Protein AF-0000000074480938 (afdb_homodimer)

Sequence (1096 aa):
MTQDNYKEIAAKKLAERDAKFIKEWLVPEDKLPGPEVKDVLSFPRECGFLTPSEIAITEAEGTEILQKIKDRVWTAYDVASAFGHRATIAHQLTNCLSEIFFEEGLQMAKELDEYYEKTGQLKGPLHGLPISLKDNLNIKGQPTSIGFVGFAFSPEKFDKDAVLVEMLRDMGAVFYVKTNVPVAMMMAESINHIYGNTVNPLNRDLTSGGSSGGEAALIAMKGSPIGVGSDIGGSLRIPASLQNIFTIRSSGGRFPTYGARSGLPGLESVNSVNGPMSTSLDTLELYSKLVIDGEPWLKDGKVIEIPWRDVELPEKLTIAVLRDDGVVHPSPGILRGVDIAVQALKKQGHDIIEWDPKDHERLDAIITEFFLADGGIHCKEYAGLTGEPFFPGMKMYTTCKEKGVSELWDLHAERTTLTKNYLDRWAATKTNTKSGKPIDMILMPVSPYSGCANGKFRYVGYTAVFNALDFTAGTVPVTRADKAIDVKDPGYVPKSERDKMVQDLLDTDEVHGGAISVQVVGRRLQEEKVIKMMRVVAKAVGTDKYWHMTQDNYKEIAAKKLAERDAKFIKEWLVPEDKLPGPEVKDVLSFPRECGFLTPSEIAITEAEGTEILQKIKDRVWTAYDVASAFGHRATIAHQLTNCLSEIFFEEGLQMAKELDEYYEKTGQLKGPLHGLPISLKDNLNIKGQPTSIGFVGFAFSPEKFDKDAVLVEMLRDMGAVFYVKTNVPVAMMMAESINHIYGNTVNPLNRDLTSGGSSGGEAALIAMKGSPIGVGSDIGGSLRIPASLQNIFTIRSSGGRFPTYGARSGLPGLESVNSVNGPMSTSLDTLELYSKLVIDGEPWLKDGKVIEIPWRDVELPEKLTIAVLRDDGVVHPSPGILRGVDIAVQALKKQGHDIIEWDPKDHERLDAIITEFFLADGGIHCKEYAGLTGEPFFPGMKMYTTCKEKGVSELWDLHAERTTLTKNYLDRWAATKTNTKSGKPIDMILMPVSPYSGCANGKFRYVGYTAVFNALDFTAGTVPVTRADKAIDVKDPGYVPKSERDKMVQDLLDTDEVHGGAISVQVVGRRLQEEKVIKMMRVVAKAVGTDKYWH

Foldseek 3Di:
DDPVFLLVLLVVLQVVQVVQQDPLLADDPVLDDDLVPFACLCCLVPSPSQDPLLVVLLLDALVVNLVCCLVVVDALLRNLVSLSSLLNVLCVQFVWFNHFASVQLNVLRVVQRVVCVVPVDGLASNASAEEEEALQWADAAPFRQQQFSLRSVVPPHDHDGFLLVVLCVSRRYGYGTYTAAHRLQQFQARAHSRRGGTAANLGRQFGLTTRNSSVLSSQSSSSHQKYKDKDQQQRFPSNCQFSQWKKKDAFWQLAADGPGHGLDPPQDLFDMDMIMIHNALVSRVVVSQSRLVSVSVVPHVRHDNDHDDDDDDDQAFAEAEEEDLLAAHAFLLQSVLSVLLVVLSVVSPHHYDYDHNPCLVVLLVLSVCSVCQQLLVSVCVSNVSRVDDDDPSCVCSPGGGHHDVVVVVVSSVVLVVVLVVVVVSQQVCLVVTPVSGGGFWYKYFQDSDLTHGPPQDDDSSSRRSCSSNSWMKMKHWQDHQALVRRDDDPPDDASDPSNVSNSVRDDSVSRGSTTHMMMIIGGHRPNVSSSVVSCVSCVSSVCSVVSD/DDPVFLLVLLVVLQVVQVVQQDPLLADDPVLDDDLVDFACLCVLVPSPSQDPLLVVLLLDALVVNLVCCLVVVDALLRNLVSLSSLLNVLCVQFVWFNHFASVQLNVLRVVQRVVCVVPVDGLASNASAEEEEALQWADAAPFRQQQFSLRSVVPPHDHDGFLLNVLCVSRRYGYGTYTAAHRLQQFQARAHSRRGGGAANLGRQFGLTTRNSSVLSSQSSSSHQKYKDKDQQQHFPSNCQFSQWKKKDAFWQLAADGPGHGLDPPQDLFDMDMIMIHNALVSRVVVSQSRLVSVSVVPHVRHDNDHDDDDDDDQAFAEAEEEDLLAAHAFLLQSVLSVLLVVLSVVSPHHYHYDHNPCLVVLLVLSVCSVCQQLLVSVCVSNVSRVDDDDPSCVCSPGGGHHDVVVVVVSSVVLVVVLVVVVVSQQVCLVVTPVSGGGFWYKYFQDSDLTHGPPQDDDSSSRRSCSSNSWMKMKHFQDHQALVVRDDDPPDDASDPSNVSNSVRDDSVSRGSTTHMMMIIGGHRPNVSSSVVSCVSCVSSVCSVVSD

pLDDT: mean 97.44, std 4.29, range [42.91, 98.94]

Organism: Cyberlindnera jadinii (strain ATCC 18201 / CBS 1600 / BCRC 20928 / JCM 3617 / NBRC 0987 / NRRL Y-1542) (NCBI:txid983966)

Secondary structure (DSSP, 8-state):
--THHHHHHHHHHHHHHHTTS-GGGPPPGGGSPPTT----TTHHHHSS-S-HHHHHHHTS-HHHHHHHHHTTSS-HHHHHHHHHHHHHHHHHHH--EEEE-HHHHHHHHHHHHHHHHHHS--SSTTTT-EEEEETTS--BTS---TT-GGGTTSSSSBSS--HHHHHHHHTT-EEEEEE---GGG-SSS-EETTTEE-EETTEEEEE--SSSHHHHHHHHTTS-SEEEEEESSSTTHHHHHHTT-EEEEPPTTSS--TT---SSTT--SS--EEEEEES-HHHHHHHHHHHHHT-GGGT-TTS-----------SS-EEEE-S--SSSPPPHHHHHHHHHHHHHHHHTT-EEEE---TTHHHHHHHHHHHHHTTTTHHHHHHHHTTTPPPPGGGHHHHHPPPPBHHHHHHHHHHHHHHHHHHHHHHHHGGGGSSSSS--SEEEEESSS-SS-BTT-----HHHHHHHHHT--EEEEEEEE--TTT-PPPTT---SSHHHHHHHHH--TTTTTT-EEEEEEE--TT-HHHHHHHHHHHHHHHT-TTTT-/--THHHHHHHHHHHHHHHTTS-GGGPPPGGGSPPTT----TTHHHHSS-S-HHHHHHHHS-HHHHHHHHHTTSS-HHHHHHHHHHHHHHHHHHH--EEEE-HHHHHHHHHHHHHHHHHHS--SSTTTT-EEEEETTS--BTS---TT-GGGTTSSSSBSS--HHHHHHHHTT-EEEEEE---GGG-SSS-EETTTEE-EETTEEEEE--SSSHHHHHHHHTTS-SEEEEEESSSTTHHHHHHTT-EEEEPPTTSS--TT---SSTT--SS--EEEEEES-HHHHHHHHHHHHHT-GGGT-TTS-----------SS-EEEE-S--SSSPPPHHHHHHHHHHHHHHHHTT-EEEE---TTHHHHHHHHHHHHTTTTTHHHHHHHHTTTPPPPGGGHHHHHPPPPBHHHHHHHHHHHHHHHHHHHHHHHHGGGGSSSSS--SEEEEESSS-SS-BTT-----HHHHHHHHHT--EEEEEEEE--TTT-PPPTT---SSHHHHHHHHH--TTTTTT-EEEEEEE--TT-HHHHHHHHHHHHHHHT-TTTT-

Radius of gyration: 31.44 Å; Cα contacts (8 Å, |Δi|>4): 2632; chains: 2; bounding box: 64×97×73 Å

InterPro domains:
  IPR020556 Amidase, conserved site [PS00571] (209-240)
  IPR023631 Amidase signature domain [PF01425] (79-530)
  IPR036928 Amidase signature (AS) superfamily [G3DSA:3.90.1300.10] (50-546)
  IPR036928 Amidase signature (AS) superfamily [SSF75304] (25-540)

Structure (mmCIF, N/CA/C/O backbone):
data_AF-0000000074480938-model_v1
#
loop_
_entity.id
_entity.type
_entity.pdbx_description
1 polymer amidase
#
loop_
_atom_site.group_PDB
_atom_site.id
_atom_site.type_symbol
_atom_site.label_atom_id
_atom_site.label_alt_id
_atom_site.label_comp_id
_atom_site.label_asym_id
_atom_site.label_entity_id
_atom_site.label_seq_id
_atom_site.pdbx_PDB_ins_code
_atom_site.Cartn_x
_atom_site.Cartn_y
_atom_site.Cartn_z
_atom_site.occupancy
_atom_site.B_iso_or_equiv
_atom_site.auth_seq_id
_atom_site.auth_comp_id
_atom_site.auth_asym_id
_atom_site.auth_atom_id
_atom_site.pdbx_PDB_model_num
ATOM 1 N N . MET A 1 1 ? -14.703 33.25 -20.031 1 42.91 1 MET A N 1
ATOM 2 C CA . MET A 1 1 ? -14.93 34 -18.797 1 42.91 1 MET A CA 1
ATOM 3 C C . MET A 1 1 ? -13.797 34.969 -18.516 1 42.91 1 MET A C 1
ATOM 5 O O . MET A 1 1 ? -12.625 34.594 -18.484 1 42.91 1 MET A O 1
ATOM 9 N N . THR A 1 2 ? -13.953 36.25 -18.656 1 47.75 2 THR A N 1
ATOM 10 C CA . THR A 1 2 ? -13 37.344 -18.688 1 47.75 2 THR A CA 1
ATOM 11 C C . THR A 1 2 ? -12.195 37.406 -17.391 1 47.75 2 THR A C 1
ATOM 13 O O . THR A 1 2 ? -12.625 36.875 -16.359 1 47.75 2 THR A O 1
ATOM 16 N N . GLN A 1 3 ? -10.852 37.75 -17.453 1 53.5 3 GLN A N 1
ATOM 17 C CA . GLN A 1 3 ? -9.898 38.094 -16.406 1 53.5 3 GLN A CA 1
ATOM 18 C C . GLN A 1 3 ? -10.594 38.719 -15.195 1 53.5 3 GLN A C 1
ATOM 20 O O . GLN A 1 3 ? -10.219 38.438 -14.055 1 53.5 3 GLN A O 1
ATOM 25 N N . ASP A 1 4 ? -11.508 39.656 -15.391 1 60.56 4 ASP A N 1
ATOM 26 C CA . ASP A 1 4 ? -12.156 40.438 -14.344 1 60.56 4 ASP A CA 1
ATOM 27 C C . ASP A 1 4 ? -13.086 39.594 -13.5 1 60.56 4 ASP A C 1
ATOM 29 O O . ASP A 1 4 ? -13.492 39.969 -12.406 1 60.56 4 ASP A O 1
ATOM 33 N N . ASN A 1 5 ? -13.148 38.25 -13.812 1 87.12 5 ASN A N 1
ATOM 34 C CA . ASN A 1 5 ? -14.188 37.375 -13.289 1 87.12 5 ASN A CA 1
ATOM 35 C C . ASN A 1 5 ? -13.703 36.625 -12.055 1 87.12 5 ASN A C 1
ATOM 37 O O . ASN A 1 5 ? -14.422 36.531 -11.055 1 87.12 5 ASN A O 1
ATOM 41 N N . TYR A 1 6 ? -12.328 36.406 -11.977 1 96 6 TYR A N 1
ATOM 42 C CA . TYR A 1 6 ? -11.938 35.594 -10.812 1 96 6 TYR A CA 1
ATOM 43 C C . TYR A 1 6 ? -11.891 36.469 -9.555 1 96 6 TYR A C 1
ATOM 45 O O . TYR A 1 6 ? -12.211 36 -8.461 1 96 6 TYR A O 1
ATOM 53 N N . LYS A 1 7 ? -11.547 37.812 -9.664 1 97.06 7 LYS A N 1
ATOM 54 C CA . LYS A 1 7 ? -11.5 38.719 -8.523 1 97.06 7 LYS A CA 1
ATOM 55 C C . LYS A 1 7 ? -12.891 38.938 -7.934 1 97.06 7 LYS A C 1
ATOM 57 O O . LYS A 1 7 ? -13.039 39.031 -6.715 1 97.06 7 LYS A O 1
ATOM 62 N N . GLU A 1 8 ? -13.812 39.062 -8.812 1 97.12 8 GLU A N 1
ATOM 63 C CA . GLU A 1 8 ? -15.188 39.25 -8.359 1 97.12 8 GLU A CA 1
ATOM 64 C C . GLU A 1 8 ? -15.695 38.031 -7.613 1 97.12 8 GLU A C 1
ATOM 66 O O . GLU A 1 8 ? -16.344 38.156 -6.566 1 97.12 8 GLU A O 1
ATOM 71 N N . ILE A 1 9 ? -15.453 36.875 -8.219 1 97.38 9 ILE A N 1
ATOM 72 C CA . ILE A 1 9 ? -15.859 35.625 -7.59 1 97.38 9 ILE A CA 1
ATOM 73 C C . ILE A 1 9 ? -15.18 35.5 -6.23 1 97.38 9 ILE A C 1
ATOM 75 O O . ILE A 1 9 ? -15.82 35.125 -5.242 1 97.38 9 ILE A O 1
ATOM 79 N N . ALA A 1 10 ? -13.898 35.781 -6.195 1 98.06 10 ALA A N 1
ATOM 80 C CA . ALA A 1 10 ? -13.133 35.719 -4.957 1 98.06 10 ALA A CA 1
ATOM 81 C C . ALA A 1 10 ? -13.688 36.688 -3.908 1 98.06 10 ALA A C 1
ATOM 83 O O . ALA A 1 10 ? -13.844 36.312 -2.74 1 98.06 10 ALA A O 1
ATOM 84 N N . ALA A 1 11 ? -13.984 37.875 -4.32 1 97.88 11 ALA A N 1
ATOM 85 C CA . ALA A 1 11 ? -14.523 38.875 -3.406 1 97.88 11 ALA A CA 1
ATOM 86 C C . ALA A 1 11 ? -15.859 38.438 -2.828 1 97.88 11 ALA A C 1
ATOM 88 O O . ALA A 1 11 ? -16.141 38.656 -1.65 1 97.88 11 ALA A O 1
ATOM 89 N N . LYS A 1 12 ? -16.641 37.875 -3.697 1 97.69 12 LYS A N 1
ATOM 90 C CA . LYS A 1 12 ? -17.938 37.375 -3.248 1 97.69 12 LYS A CA 1
ATOM 91 C C . LYS A 1 12 ? -17.766 36.281 -2.203 1 97.69 12 LYS A C 1
ATOM 93 O O . LYS A 1 12 ? -18.469 36.25 -1.192 1 97.69 12 LYS A O 1
ATOM 98 N N . LYS A 1 13 ? -16.906 35.344 -2.467 1 98.06 13 LYS A N 1
ATOM 99 C CA . LYS A 1 13 ? -16.656 34.25 -1.53 1 98.06 13 LYS A CA 1
ATOM 100 C C . LYS A 1 13 ? -16.094 34.781 -0.209 1 98.06 13 LYS A C 1
ATOM 102 O O . LYS A 1 13 ? -16.484 34.281 0.862 1 98.06 13 LYS A O 1
ATOM 107 N N . LEU A 1 14 ? -15.164 35.688 -0.301 1 98.25 14 LEU A N 1
ATOM 108 C CA . LEU A 1 14 ? -14.594 36.281 0.894 1 98.25 14 LEU A CA 1
ATOM 109 C C . LEU A 1 14 ? -15.672 37 1.719 1 98.25 14 LEU A C 1
ATOM 111 O O . LEU A 1 14 ? -15.695 36.875 2.945 1 98.25 14 LEU A O 1
ATOM 115 N N . ALA A 1 15 ? -16.531 37.719 1.078 1 98.06 15 ALA A N 1
ATOM 116 C CA . ALA A 1 15 ? -17.641 38.406 1.755 1 98.06 15 ALA A CA 1
ATOM 117 C C . ALA A 1 15 ? -18.562 37.406 2.436 1 98.06 15 ALA A C 1
ATOM 119 O O . ALA A 1 15 ? -19.062 37.656 3.535 1 98.06 15 ALA A O 1
ATOM 120 N N . GLU A 1 16 ? -18.844 36.344 1.713 1 97.5 16 GLU A N 1
ATOM 121 C CA . GLU A 1 16 ? -19.672 35.281 2.291 1 97.5 16 GLU A CA 1
ATOM 122 C C . GLU A 1 16 ? -19.062 34.75 3.576 1 97.5 16 GLU A C 1
ATOM 124 O O . GLU A 1 16 ? -19.766 34.562 4.574 1 97.5 16 GLU A O 1
ATOM 129 N N . ARG A 1 17 ? -17.797 34.438 3.559 1 97.88 17 ARG A N 1
ATOM 130 C CA . ARG A 1 17 ? -17.109 33.969 4.754 1 97.88 17 ARG A CA 1
ATOM 131 C C . ARG A 1 17 ? -17.203 35 5.883 1 97.88 17 ARG A C 1
ATOM 133 O O . ARG A 1 17 ? -17.516 34.625 7.023 1 97.88 17 ARG A O 1
ATOM 140 N N . ASP A 1 18 ? -16.922 36.25 5.59 1 98.06 18 ASP A N 1
ATOM 141 C CA . ASP A 1 18 ? -16.844 37.281 6.602 1 98.06 18 ASP A CA 1
ATOM 142 C C . ASP A 1 18 ? -18.203 37.531 7.242 1 98.06 18 ASP A C 1
ATOM 144 O O . ASP A 1 18 ? -18.281 37.938 8.414 1 98.06 18 ASP A O 1
ATOM 148 N N . ALA A 1 19 ? -19.219 37.312 6.504 1 98 19 ALA A N 1
ATOM 149 C CA . ALA A 1 19 ? -20.562 37.531 7.004 1 98 19 ALA A CA 1
ATOM 150 C C . ALA A 1 19 ? -20.953 36.438 8.023 1 98 19 ALA A C 1
ATOM 152 O O . ALA A 1 19 ? -21.922 36.594 8.766 1 98 19 ALA A O 1
ATOM 153 N N . LYS A 1 20 ? -20.172 35.406 8.109 1 98.06 20 LYS A N 1
ATOM 154 C CA . LYS A 1 20 ? -20.531 34.281 8.953 1 98.06 20 LYS A CA 1
ATOM 155 C C . LYS A 1 20 ? -19.906 34.406 10.336 1 98.06 20 LYS A C 1
ATOM 157 O O . LYS A 1 20 ? -20.203 33.594 11.234 1 98.06 20 LYS A O 1
ATOM 162 N N . PHE A 1 21 ? -19.047 35.375 10.547 1 98.38 21 PHE A N 1
ATOM 163 C CA . PHE A 1 21 ? -18.516 35.594 11.883 1 98.38 21 PHE A CA 1
ATOM 164 C C . PHE A 1 21 ? -19.625 36.062 12.82 1 98.38 21 PHE A C 1
ATOM 166 O O . PHE A 1 21 ? -20.5 36.844 12.422 1 98.38 21 PHE A O 1
ATOM 173 N N . ILE A 1 22 ? -19.594 35.594 14.031 1 98.38 22 ILE A N 1
ATO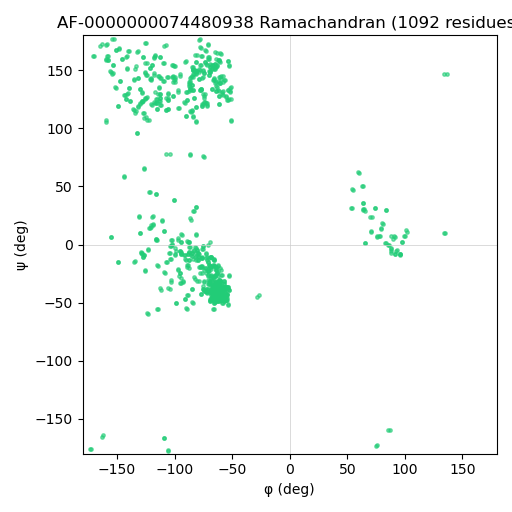M 174 C CA . ILE A 1 22 ? -20.469 36.156 15.062 1 98.38 22 ILE A CA 1
ATOM 175 C C . ILE A 1 22 ? -19.953 37.5 15.516 1 98.38 22 ILE A C 1
ATOM 177 O O . ILE A 1 22 ? -18.844 37.594 16.062 1 98.38 22 ILE A O 1
ATOM 181 N N . LYS A 1 23 ? -20.703 38.5 15.383 1 97.75 23 LYS A N 1
ATOM 182 C CA . LYS A 1 23 ? -20.266 39.875 15.562 1 97.75 23 LYS A CA 1
ATOM 183 C C . LYS A 1 23 ? -19.766 40.125 16.984 1 97.75 23 LYS A C 1
ATOM 185 O O . LYS A 1 23 ? -18.781 40.844 17.188 1 97.75 23 LYS A O 1
ATOM 190 N N . GLU A 1 24 ? -20.406 39.469 17.891 1 97.44 24 GLU A N 1
ATOM 191 C CA . GLU A 1 24 ? -20.078 39.656 19.312 1 97.44 24 GLU A CA 1
ATOM 192 C C . GLU A 1 24 ? -18.703 39.062 19.625 1 97.44 24 GLU A C 1
ATOM 194 O O . GLU A 1 24 ? -18.125 39.375 20.672 1 97.44 24 GLU A O 1
ATOM 199 N N . TRP A 1 25 ? -18.219 38.188 18.766 1 98.5 25 TRP A N 1
ATOM 200 C CA . TRP A 1 25 ? -16.953 37.5 19.031 1 98.5 25 TRP A CA 1
ATOM 201 C C . TRP A 1 25 ? -15.781 38.281 18.438 1 98.5 25 TRP A C 1
ATOM 203 O O . TRP A 1 25 ? -14.625 38.031 18.766 1 98.5 25 TRP A O 1
ATOM 213 N N . LEU A 1 26 ? -16.047 39.25 17.594 1 98.5 26 LEU A N 1
ATOM 214 C CA . LEU A 1 26 ? -15.008 40.031 16.922 1 98.5 26 LEU A CA 1
ATOM 215 C C . LEU A 1 26 ? -14.406 41.062 17.875 1 98.5 26 LEU A C 1
ATOM 217 O O . LEU A 1 26 ? -15.133 41.781 18.547 1 98.5 26 LEU A O 1
ATOM 221 N N . VAL A 1 27 ? -13.125 41.125 17.875 1 98.44 27 VAL A N 1
ATOM 222 C CA . VAL A 1 27 ? -12.43 42.219 18.531 1 98.44 27 VAL A CA 1
ATOM 223 C C . VAL A 1 27 ? -12.484 43.469 17.641 1 98.44 27 VAL A C 1
ATOM 225 O O . VAL A 1 27 ? -12.18 43.406 16.438 1 98.44 27 VAL A O 1
ATOM 228 N N . PRO A 1 28 ? -12.812 44.562 18.234 1 97.88 28 PRO A N 1
ATOM 229 C CA . PRO A 1 28 ? -12.82 45.781 17.438 1 97.88 28 PRO A CA 1
ATOM 230 C C . PRO A 1 28 ? -11.461 46.062 16.812 1 97.88 28 PRO A C 1
ATOM 232 O O . PRO A 1 28 ? -10.43 45.875 17.453 1 97.88 28 PRO A O 1
ATOM 235 N N . GLU A 1 29 ? -11.516 46.594 15.648 1 96.31 29 GLU A N 1
ATOM 236 C CA . GLU A 1 29 ? -10.32 46.812 14.852 1 96.31 29 GLU A CA 1
ATOM 237 C C . GLU A 1 29 ? -9.32 47.688 15.594 1 96.31 29 GLU A C 1
ATOM 239 O O . GLU A 1 29 ? -8.109 47.469 15.5 1 96.31 29 GLU A O 1
ATOM 244 N N . ASP A 1 30 ? -9.797 48.688 16.266 1 96.25 30 ASP A N 1
ATOM 245 C CA . ASP A 1 30 ? -8.93 49.625 16.938 1 96.25 30 ASP A CA 1
ATOM 246 C C . ASP A 1 30 ? -8.289 49.031 18.172 1 96.25 30 ASP A C 1
ATOM 248 O O . ASP A 1 30 ? -7.383 49.625 18.766 1 96.25 30 ASP A O 1
ATOM 252 N N . LYS A 1 31 ? -8.719 47.812 18.547 1 97.38 31 LYS A N 1
ATOM 253 C CA . LYS A 1 31 ? -8.156 47.125 19.719 1 97.38 31 LYS A CA 1
ATOM 254 C C . LYS A 1 31 ? -7.219 46 19.297 1 97.38 31 LYS A C 1
ATOM 256 O O . LYS A 1 31 ? -6.57 45.375 20.141 1 97.38 31 LYS A O 1
ATOM 261 N N . LEU A 1 32 ? -7.18 45.75 18.062 1 98.06 32 LEU A N 1
ATOM 262 C CA . LEU A 1 32 ? -6.238 44.75 17.562 1 98.06 32 LEU A CA 1
ATOM 263 C C . LEU A 1 32 ? -4.816 45.281 17.547 1 98.06 32 LEU A C 1
ATOM 265 O O . LEU A 1 32 ? -4.613 46.5 17.375 1 98.06 32 LEU A O 1
ATOM 269 N N . PRO A 1 33 ? -3.885 44.438 17.766 1 97.5 33 PRO A N 1
ATOM 270 C CA . PRO A 1 33 ? -2.504 44.938 17.688 1 97.5 33 PRO A CA 1
ATOM 271 C C . PRO A 1 33 ? -2.125 45.375 16.281 1 97.5 33 PRO A C 1
ATOM 273 O O . PRO A 1 33 ? -2.539 44.75 15.289 1 97.5 33 PRO A O 1
ATOM 276 N N . GLY A 1 34 ? -1.334 46.438 16.188 1 95.81 34 GLY A N 1
ATOM 277 C CA . GLY A 1 34 ? -0.846 46.938 14.914 1 95.81 34 GLY A CA 1
ATOM 278 C C . GLY A 1 34 ? 0.197 46.031 14.281 1 95.81 34 GLY A C 1
ATOM 279 O O . GLY A 1 34 ? 0.606 45.031 14.883 1 95.81 34 GLY A O 1
ATOM 280 N N . PRO A 1 35 ? 0.569 46.312 13.078 1 92.88 35 PRO A N 1
ATOM 281 C CA . PRO A 1 35 ? 1.517 45.469 12.344 1 92.88 35 PRO A CA 1
ATOM 282 C C . PRO A 1 35 ? 2.883 45.406 13.023 1 92.88 35 PRO A C 1
ATOM 284 O O . PRO A 1 35 ? 3.668 44.5 12.734 1 92.88 35 PRO A O 1
ATOM 287 N N . GLU A 1 36 ? 3.205 46.344 13.93 1 94.31 36 GLU A N 1
ATOM 288 C CA . GLU A 1 36 ? 4.496 46.375 14.609 1 94.31 36 GLU A CA 1
ATOM 289 C C . GLU A 1 36 ? 4.598 45.25 15.648 1 94.31 36 GLU A C 1
ATOM 291 O O . GLU A 1 36 ? 5.695 44.906 16.062 1 94.31 36 GLU A O 1
ATOM 296 N N . VAL A 1 37 ? 3.441 44.812 16.109 1 97 37 VAL A N 1
ATOM 297 C CA . VAL A 1 37 ? 3.432 43.688 17.047 1 97 37 VAL A CA 1
ATOM 298 C C . VAL A 1 37 ? 3.559 42.375 16.266 1 97 37 VAL A C 1
ATOM 300 O O . VAL A 1 37 ? 2.578 41.875 15.711 1 97 37 VAL A O 1
ATOM 303 N N . LYS A 1 38 ? 4.676 41.812 16.344 1 96.81 38 LYS A N 1
ATOM 304 C CA . LYS A 1 38 ? 4.977 40.625 15.523 1 96.81 38 LYS A CA 1
ATOM 305 C C . LYS A 1 38 ? 4.477 39.375 16.188 1 96.81 38 LYS A C 1
ATOM 307 O O . LYS A 1 38 ? 3.854 38.5 15.547 1 96.81 38 LYS A O 1
ATOM 312 N N . ASP A 1 39 ? 4.789 39.188 17.438 1 98.12 39 ASP A N 1
ATOM 313 C CA . ASP A 1 39 ? 4.344 38.031 18.203 1 98.12 39 ASP A CA 1
ATOM 314 C C . ASP A 1 39 ? 2.971 38.281 18.812 1 98.12 39 ASP A C 1
ATOM 316 O O . ASP A 1 39 ? 2.818 39.156 19.688 1 98.12 39 ASP A O 1
ATOM 320 N N . VAL A 1 40 ? 1.989 37.531 18.375 1 98.44 40 VAL A N 1
ATOM 321 C CA . VAL A 1 40 ? 0.632 37.781 18.844 1 98.44 40 VAL A CA 1
ATOM 322 C C . VAL A 1 40 ? 0.091 36.562 19.578 1 98.44 40 VAL A C 1
ATOM 324 O O . VAL A 1 40 ? -1.121 36.438 19.75 1 98.44 40 VAL A O 1
ATOM 327 N N . LEU A 1 41 ? 0.885 35.625 20.016 1 97.69 41 LEU A N 1
ATOM 328 C CA . LEU A 1 41 ? 0.478 34.375 20.625 1 97.69 41 LEU A CA 1
ATOM 329 C C . LEU A 1 41 ? -0.31 34.625 21.906 1 97.69 41 LEU A C 1
ATOM 331 O O . LEU A 1 41 ? -1.249 33.875 22.203 1 97.69 41 LEU A O 1
ATOM 335 N N . SER A 1 42 ? 0.055 35.625 22.641 1 96.56 42 SER A N 1
ATOM 336 C CA . SER A 1 42 ? -0.534 35.812 23.969 1 96.56 42 SER A CA 1
ATOM 337 C C . SER A 1 42 ? -1.77 36.719 23.875 1 96.56 42 SER A C 1
ATOM 339 O O . SER A 1 42 ? -2.527 36.812 24.844 1 96.56 42 SER A O 1
ATOM 341 N N . PHE A 1 43 ? -2.002 37.312 22.75 1 97.88 43 PHE A N 1
ATOM 342 C CA . PHE A 1 43 ? -3.02 38.344 22.594 1 97.88 43 PHE A CA 1
ATOM 343 C C . PHE A 1 43 ? -4.387 37.812 23.016 1 97.88 43 PHE A C 1
ATOM 345 O O . PHE A 1 43 ? -5.094 38.469 23.781 1 97.88 43 PHE A O 1
ATOM 352 N N . PRO A 1 44 ? -4.805 36.562 22.594 1 97.31 44 PRO A N 1
ATOM 353 C CA . PRO A 1 44 ? -6.152 36.125 22.953 1 97.31 44 PRO A CA 1
ATOM 354 C C . PRO A 1 44 ? -6.355 36.062 24.469 1 97.31 44 PRO A C 1
ATOM 356 O O . PRO A 1 44 ? -7.438 36.375 24.969 1 97.31 44 PRO A O 1
ATOM 359 N N . ARG A 1 45 ? -5.402 35.688 25.109 1 96.06 45 ARG A N 1
ATOM 360 C CA . ARG A 1 45 ? -5.492 35.562 26.562 1 96.06 45 ARG A CA 1
ATOM 361 C C . ARG A 1 45 ? -5.469 36.906 27.234 1 96.06 45 ARG A C 1
ATOM 363 O O . ARG A 1 45 ? -6.141 37.125 28.25 1 96.06 45 ARG A O 1
ATOM 370 N N . GLU A 1 46 ? -4.762 37.906 26.672 1 96.62 46 GLU A N 1
ATOM 371 C CA . GLU A 1 46 ? -4.434 39.125 27.375 1 96.62 46 GLU A CA 1
ATOM 372 C C . GLU A 1 46 ? -5.324 40.281 26.922 1 96.62 46 GLU A C 1
ATOM 374 O O . GLU A 1 46 ? -5.418 41.312 27.594 1 96.62 46 GLU A O 1
ATOM 379 N N . CYS A 1 47 ? -6.023 40.094 25.859 1 95 47 CYS A N 1
ATOM 380 C CA . CYS A 1 47 ? -6.719 41.219 25.234 1 95 47 CYS A CA 1
ATOM 381 C C . CYS A 1 47 ? -8 41.562 25.984 1 95 47 CYS A C 1
ATOM 383 O O . CYS A 1 47 ? -8.57 42.625 25.812 1 95 47 CYS A O 1
ATOM 385 N N . GLY A 1 48 ? -8.516 40.625 26.781 1 96.94 48 GLY A N 1
ATOM 386 C CA . GLY A 1 48 ? -9.664 40.906 27.641 1 96.94 48 GLY A CA 1
ATOM 387 C C . GLY A 1 48 ? -10.992 40.594 26.969 1 96.94 48 GLY A C 1
ATOM 388 O O . GLY A 1 48 ? -12.047 40.875 27.547 1 96.94 48 GLY A O 1
ATOM 389 N N . PHE A 1 49 ? -10.945 40.031 25.859 1 97.75 49 PHE A N 1
ATOM 390 C CA . PHE A 1 49 ? -12.195 39.781 25.141 1 97.75 49 PHE A CA 1
ATOM 391 C C . PHE A 1 49 ? -12.703 38.375 25.422 1 97.75 49 PHE A C 1
ATOM 393 O O . PHE A 1 49 ? -13.898 38.094 25.281 1 97.75 49 PHE A O 1
ATOM 400 N N . LEU A 1 50 ? -11.867 37.438 25.781 1 98.44 50 LEU A N 1
ATOM 401 C CA . LEU A 1 50 ? -12.289 36.094 26.219 1 98.44 50 LEU A CA 1
ATOM 402 C C . LEU A 1 50 ? -12.57 36.094 27.719 1 98.44 50 LEU A C 1
ATOM 404 O O . LEU A 1 50 ? -11.852 36.719 28.5 1 98.44 50 LEU A O 1
ATOM 408 N N . THR A 1 51 ? -13.625 35.438 28.172 1 98.25 51 THR A N 1
ATOM 409 C CA . THR A 1 51 ? -13.891 35.25 29.594 1 98.25 51 THR A CA 1
ATOM 410 C C . THR A 1 51 ? -12.891 34.281 30.219 1 98.25 51 THR A C 1
ATOM 412 O O . THR A 1 51 ? -12.25 33.5 29.516 1 98.25 51 THR A O 1
ATOM 415 N N . PRO A 1 52 ? -12.781 34.312 31.547 1 98.06 52 PRO A N 1
ATOM 416 C CA . PRO A 1 52 ? -11.914 33.344 32.219 1 98.06 52 PRO A CA 1
ATOM 417 C C . PRO A 1 52 ? -12.289 31.906 31.891 1 98.06 52 PRO A C 1
ATOM 419 O O . PRO A 1 52 ? -11.414 31.047 31.75 1 98.06 52 PRO A O 1
ATOM 422 N N . SER A 1 53 ? -13.531 31.656 31.766 1 98.25 53 SER A N 1
ATOM 423 C CA . SER A 1 53 ? -13.992 30.312 31.438 1 98.25 53 SER A CA 1
ATOM 424 C C . SER A 1 53 ? -13.57 29.922 30.031 1 98.25 53 SER A C 1
ATOM 426 O O . SER A 1 53 ? -13.141 28.781 29.797 1 98.25 53 SER A O 1
ATOM 428 N N . GLU A 1 54 ? -13.727 30.812 29.125 1 98.62 54 GLU A N 1
ATOM 429 C CA . GLU A 1 54 ? -13.297 30.547 27.75 1 98.62 54 GLU A CA 1
ATOM 430 C C . GLU A 1 54 ? -11.797 30.281 27.672 1 98.62 54 GLU A C 1
ATOM 432 O O . GLU A 1 54 ? -11.352 29.406 26.938 1 98.62 54 GLU A O 1
ATOM 437 N N . ILE A 1 55 ? -11.039 31.047 28.438 1 98.56 55 ILE A N 1
ATOM 438 C CA . ILE A 1 55 ? -9.594 30.859 28.469 1 98.56 55 ILE A CA 1
ATOM 439 C C . ILE A 1 55 ? -9.266 29.484 29.047 1 98.56 55 ILE A C 1
ATOM 441 O O . ILE A 1 55 ? -8.453 28.75 28.484 1 98.56 55 ILE A O 1
ATOM 445 N N . ALA A 1 56 ? -9.938 29.109 30.141 1 98.31 56 ALA A N 1
ATOM 446 C CA . ALA A 1 56 ? -9.703 27.797 30.766 1 98.31 56 ALA A CA 1
ATOM 447 C C . ALA A 1 56 ? -10.008 26.672 29.781 1 98.31 56 ALA A C 1
ATOM 449 O O . ALA A 1 56 ? -9.25 25.703 29.672 1 98.31 56 ALA A O 1
ATOM 450 N N . ILE A 1 57 ? -11.055 26.812 29.047 1 98.75 57 ILE A N 1
ATOM 451 C CA . ILE A 1 57 ? -11.492 25.781 28.094 1 98.75 57 ILE A CA 1
ATOM 452 C C . ILE A 1 57 ? -10.5 25.688 26.938 1 98.75 57 ILE A C 1
ATOM 454 O O . ILE A 1 57 ? -10.039 24.594 26.594 1 98.75 57 ILE A O 1
ATOM 458 N N . THR A 1 58 ? -10.125 26.812 26.344 1 98.62 58 THR A N 1
ATOM 459 C CA . THR A 1 58 ? -9.336 26.797 25.125 1 98.62 58 THR A CA 1
ATOM 460 C C . THR A 1 58 ? -7.867 26.531 25.422 1 98.62 58 THR A C 1
ATOM 462 O O . THR A 1 58 ? -7.086 26.25 24.516 1 98.62 58 THR A O 1
ATOM 465 N N . GLU A 1 59 ? -7.465 26.562 26.672 1 97.75 59 GLU A N 1
ATOM 466 C CA . GLU A 1 59 ? -6.086 26.25 27.031 1 97.75 59 GLU A CA 1
ATOM 467 C C . GLU A 1 59 ? -5.953 24.828 27.547 1 97.75 59 GLU A C 1
ATOM 469 O O . GLU A 1 59 ? -4.844 24.344 27.797 1 97.75 59 GLU A O 1
ATOM 474 N N . ALA A 1 60 ? -7.07 24.141 27.656 1 97.88 60 ALA A N 1
ATOM 475 C CA . ALA A 1 60 ? -7.043 22.75 28.078 1 97.88 60 ALA A CA 1
ATOM 476 C C . ALA A 1 60 ? -6.672 21.844 26.906 1 97.88 60 ALA A C 1
ATOM 478 O O . ALA A 1 60 ? -6.988 22.141 25.75 1 97.88 60 ALA A O 1
ATOM 479 N N . GLU A 1 61 ? -5.992 20.719 27.25 1 97 61 GLU A N 1
ATOM 480 C CA . GLU A 1 61 ? -5.715 19.719 26.219 1 97 61 GLU A CA 1
ATOM 481 C C . GLU A 1 61 ? -6.988 18.969 25.828 1 97 61 GLU A C 1
ATOM 483 O O . GLU A 1 61 ? -7.941 18.906 26.609 1 97 61 GLU A O 1
ATOM 488 N N . GLY A 1 62 ? -6.953 18.453 24.594 1 98.12 62 GLY A N 1
ATOM 489 C CA . GLY A 1 62 ? -8.117 17.719 24.109 1 98.12 62 GLY A CA 1
ATOM 490 C C . GLY A 1 62 ? -8.562 16.609 25.062 1 98.12 62 GLY A C 1
ATOM 491 O O . GLY A 1 62 ? -9.766 16.422 25.266 1 98.12 62 GLY A O 1
ATOM 492 N N . THR A 1 63 ? -7.617 15.898 25.672 1 98.12 63 THR A N 1
ATOM 493 C CA . THR A 1 63 ? -7.945 14.812 26.578 1 98.12 63 THR A CA 1
ATOM 494 C C . THR A 1 63 ? -8.648 15.352 27.828 1 98.12 63 THR A C 1
ATOM 496 O O . THR A 1 63 ? -9.594 14.734 28.328 1 98.12 63 THR A O 1
ATOM 499 N N . GLU A 1 64 ? -8.242 16.5 28.312 1 98.25 64 GLU A N 1
ATOM 500 C CA . GLU A 1 64 ? -8.867 17.125 29.469 1 98.25 64 GLU A CA 1
ATOM 501 C C . GLU A 1 64 ? -10.273 17.625 29.141 1 98.25 64 GLU A C 1
ATOM 503 O O . GLU A 1 64 ? -11.195 17.469 29.938 1 98.25 64 GLU A O 1
ATOM 508 N N . ILE A 1 65 ? -10.414 18.203 28 1 98.81 65 ILE A N 1
ATOM 509 C CA . ILE A 1 65 ? -11.719 18.688 27.562 1 98.81 65 ILE A CA 1
ATOM 510 C C . ILE A 1 65 ? -12.719 17.531 27.531 1 98.81 65 ILE A C 1
ATOM 512 O O . ILE A 1 65 ? -13.828 17.656 28.062 1 98.81 65 ILE A O 1
ATOM 516 N N . LEU A 1 66 ? -12.305 16.422 26.922 1 98.88 66 LEU A N 1
ATOM 517 C CA . LEU A 1 66 ? -13.172 15.258 26.828 1 98.88 66 LEU A CA 1
ATOM 518 C C . LEU A 1 66 ? -13.555 14.75 28.219 1 98.88 66 LEU A C 1
ATOM 520 O O . LEU A 1 66 ? -14.711 14.391 28.453 1 98.88 66 LEU A O 1
ATOM 524 N N . GLN A 1 67 ? -12.609 14.734 29.109 1 98.75 67 GLN A N 1
ATOM 525 C CA . GLN A 1 67 ? -12.883 14.297 30.484 1 98.75 67 GLN A CA 1
ATOM 526 C C . GLN A 1 67 ? -13.852 15.25 31.188 1 98.75 67 GLN A C 1
ATOM 528 O O . GLN A 1 67 ? -14.758 14.805 31.891 1 98.75 67 GLN A O 1
ATOM 533 N N . LYS A 1 68 ? -13.68 16.531 31.031 1 98.81 68 LYS A N 1
ATOM 534 C CA . LYS A 1 68 ? -14.516 17.531 31.672 1 98.81 68 LYS A CA 1
ATOM 535 C C . LYS A 1 68 ? -15.945 17.5 31.141 1 98.81 68 LYS A C 1
ATOM 537 O O . LYS A 1 68 ? -16.906 17.75 31.875 1 98.81 68 LYS A O 1
ATOM 542 N N . ILE A 1 69 ? -16.078 17.219 29.859 1 98.81 69 ILE A N 1
ATOM 543 C CA . ILE A 1 69 ? -17.406 17.031 29.297 1 98.81 69 ILE A CA 1
ATOM 544 C C . ILE A 1 69 ? -18.062 15.789 29.891 1 98.81 69 ILE A C 1
ATOM 546 O O . ILE A 1 69 ? -19.219 15.82 30.297 1 98.81 69 ILE A O 1
ATOM 550 N N . LYS A 1 70 ? -17.312 14.695 29.859 1 98.56 70 LYS A N 1
ATOM 551 C CA . LYS A 1 70 ? -17.812 13.438 30.406 1 98.56 70 LYS A CA 1
ATOM 552 C C . LYS A 1 70 ? -18.281 13.617 31.844 1 98.56 70 LYS A C 1
ATOM 554 O O . LYS A 1 70 ? -19.312 13.062 32.219 1 98.56 70 LYS A O 1
ATOM 559 N N . ASP A 1 71 ? -17.578 14.477 32.656 1 98.44 71 ASP A N 1
ATOM 560 C CA . ASP A 1 71 ? -17.875 14.695 34.062 1 98.44 71 ASP A CA 1
ATOM 561 C C . ASP A 1 71 ? -18.922 15.789 34.219 1 98.44 71 ASP A C 1
ATOM 563 O O . ASP A 1 71 ? -19.266 16.156 35.344 1 98.44 71 ASP A O 1
ATOM 567 N N . ARG A 1 72 ? -19.359 16.391 33.188 1 98 72 ARG A N 1
ATOM 568 C CA . ARG A 1 72 ? -20.422 17.406 33.188 1 98 72 ARG A CA 1
ATOM 569 C C . ARG A 1 72 ? -19.938 18.703 33.812 1 98 72 ARG A C 1
ATOM 571 O O . ARG A 1 72 ? -20.719 19.422 34.438 1 98 72 ARG A O 1
ATOM 578 N N . VAL A 1 73 ? -18.641 18.859 33.781 1 98.69 73 VAL A N 1
ATOM 579 C CA . VAL A 1 73 ? -18.078 20.125 34.219 1 98.69 73 VAL A CA 1
ATOM 580 C C . VAL A 1 73 ? -18.266 21.172 33.125 1 98.69 73 VAL A C 1
ATOM 582 O O . VAL A 1 73 ? -18.562 22.344 33.406 1 98.69 73 VAL A O 1
ATOM 585 N N . TRP A 1 74 ? -18.047 20.844 31.891 1 98.81 74 TRP A N 1
ATOM 586 C CA . TRP A 1 74 ? -18.297 21.672 30.719 1 98.81 74 TRP A CA 1
ATOM 587 C C . TRP A 1 74 ? -19.344 21 29.812 1 98.81 74 TRP A C 1
ATOM 589 O O . TRP A 1 74 ? -19.422 19.781 29.75 1 98.81 74 TRP A O 1
ATOM 599 N N . THR A 1 75 ? -20.141 21.781 29.141 1 98.75 75 THR A N 1
ATOM 600 C CA . THR A 1 75 ? -21 21.266 28.078 1 98.75 75 THR A CA 1
ATOM 601 C C . THR A 1 75 ? -20.312 21.328 26.734 1 98.75 75 THR A C 1
ATOM 603 O O . THR A 1 75 ? -19.375 22.109 26.547 1 98.75 75 THR A O 1
ATOM 606 N N . ALA A 1 76 ? -20.766 20.5 25.812 1 98.94 76 ALA A N 1
ATOM 607 C CA . ALA A 1 76 ? -20.25 20.578 24.453 1 98.94 76 ALA A CA 1
ATOM 608 C C . ALA A 1 76 ? -20.484 21.984 23.875 1 98.94 76 ALA A C 1
ATOM 610 O O . ALA A 1 76 ? -19.625 22.5 23.156 1 98.94 76 ALA A O 1
ATOM 611 N N . TYR A 1 77 ? -21.578 22.547 24.172 1 98.81 77 TYR A N 1
ATOM 612 C CA . TYR A 1 77 ? -21.922 23.875 23.688 1 98.81 77 TYR A CA 1
ATOM 613 C C . TYR A 1 77 ? -20.938 24.922 24.188 1 98.81 77 TYR A C 1
ATOM 615 O O . TYR A 1 77 ? -20.453 25.75 23.422 1 98.81 77 TYR A O 1
ATOM 623 N N . ASP A 1 78 ? -20.641 24.875 25.516 1 98.69 78 ASP A N 1
ATOM 624 C CA . ASP A 1 78 ? -19.688 25.828 26.078 1 98.69 78 ASP A CA 1
ATOM 625 C C . ASP A 1 78 ? -18.312 25.688 25.422 1 98.69 78 ASP A C 1
ATOM 627 O O . ASP A 1 78 ? -17.656 26.688 25.156 1 98.69 78 ASP A O 1
ATOM 631 N N . VAL A 1 79 ? -17.938 24.484 25.234 1 98.94 79 VAL A N 1
ATOM 632 C CA . VAL A 1 79 ? -16.641 24.203 24.641 1 98.94 79 VAL A CA 1
ATOM 633 C C . VAL A 1 79 ? -16.609 24.719 23.203 1 98.94 79 VAL A C 1
ATOM 635 O O . VAL A 1 79 ? -15.688 25.438 22.812 1 98.94 79 VAL A O 1
ATOM 638 N N . ALA A 1 80 ? -17.625 24.422 22.391 1 98.88 80 ALA A N 1
ATOM 639 C CA . ALA A 1 80 ? -17.703 24.875 21 1 98.88 80 ALA A CA 1
ATOM 640 C C . ALA A 1 80 ? -17.719 26.391 20.922 1 98.88 80 ALA A C 1
ATOM 642 O O . ALA A 1 80 ? -17.078 26.984 20.062 1 98.88 80 ALA A O 1
ATOM 643 N N . SER A 1 81 ? -18.469 26.984 21.812 1 98.88 81 SER A N 1
ATOM 644 C CA . SER A 1 81 ? -18.578 28.438 21.828 1 98.88 81 SER A CA 1
ATOM 645 C C . SER A 1 81 ? -17.234 29.078 22.156 1 98.88 81 SER A C 1
ATOM 647 O O . SER A 1 81 ? -16.828 30.047 21.5 1 98.88 81 SER A O 1
ATOM 649 N N . ALA A 1 82 ? -16.578 28.531 23.156 1 98.94 82 ALA A N 1
ATOM 650 C CA . ALA A 1 82 ? -15.281 29.062 23.547 1 98.94 82 ALA A CA 1
ATOM 651 C C . ALA A 1 82 ? -14.281 28.984 22.391 1 98.94 82 ALA A C 1
ATOM 653 O O . ALA A 1 82 ? -13.578 29.953 22.109 1 98.94 82 ALA A O 1
ATOM 654 N N . PHE A 1 83 ? -14.219 27.922 21.734 1 98.94 83 PHE A N 1
ATOM 655 C CA . PHE A 1 83 ? -13.273 27.734 20.641 1 98.94 83 PHE A CA 1
ATOM 656 C C . PHE A 1 83 ? -13.68 28.562 19.438 1 98.94 83 PHE A C 1
ATOM 658 O O . PHE A 1 83 ? -12.82 29.062 18.703 1 98.94 83 PHE A O 1
ATOM 665 N N . GLY A 1 84 ? -14.992 28.672 19.156 1 98.88 84 GLY A N 1
ATOM 666 C CA . GLY A 1 84 ? -15.422 29.578 18.094 1 98.88 84 GLY A CA 1
ATOM 667 C C . GLY A 1 84 ? -14.977 31.016 18.312 1 98.88 84 GLY A C 1
ATOM 668 O O . GLY A 1 84 ? -14.492 31.656 17.391 1 98.88 84 GLY A O 1
ATOM 669 N N . HIS A 1 85 ? -15.148 31.453 19.562 1 98.88 85 HIS A N 1
ATOM 670 C CA . HIS A 1 85 ? -14.734 32.812 19.906 1 98.88 85 HIS A CA 1
ATOM 671 C C . HIS A 1 85 ? -13.227 33 19.719 1 98.88 85 HIS A C 1
ATOM 673 O O . HIS A 1 85 ? -12.797 33.938 19.062 1 98.88 85 HIS A O 1
ATOM 679 N N . ARG A 1 86 ? -12.477 32.094 20.219 1 98.88 86 ARG A N 1
ATOM 680 C CA . ARG A 1 86 ? -11.023 32.25 20.125 1 98.88 86 ARG A CA 1
ATOM 681 C C . ARG A 1 86 ? -10.555 32.062 18.688 1 98.88 86 ARG A C 1
ATOM 683 O O . ARG A 1 86 ? -9.586 32.719 18.266 1 98.88 86 ARG A O 1
ATOM 690 N N . ALA A 1 87 ? -11.219 31.172 17.922 1 98.94 87 ALA A N 1
ATOM 691 C CA . ALA A 1 87 ? -10.906 31.031 16.516 1 98.94 87 ALA A CA 1
ATOM 692 C C . ALA A 1 87 ? -11.133 32.344 15.758 1 98.94 87 ALA A C 1
ATOM 694 O O . ALA A 1 87 ? -10.398 32.656 14.828 1 98.94 87 ALA A O 1
ATOM 695 N N . THR A 1 88 ? -12.148 33.062 16.125 1 98.88 88 THR A N 1
ATOM 696 C CA . THR A 1 88 ? -12.43 34.375 15.523 1 98.88 88 THR A CA 1
ATOM 697 C C . THR A 1 88 ? -11.266 35.344 15.75 1 98.88 88 THR A C 1
ATOM 699 O O . THR A 1 88 ? -10.797 36 14.812 1 98.88 88 THR A O 1
ATOM 702 N N . ILE A 1 89 ? -10.766 35.344 16.953 1 98.88 89 ILE A N 1
ATOM 703 C CA . ILE A 1 89 ? -9.648 36.219 17.297 1 98.88 89 ILE A CA 1
ATOM 704 C C . ILE A 1 89 ? -8.391 35.781 16.547 1 98.88 89 ILE A C 1
ATOM 706 O O . ILE A 1 89 ? -7.664 36.594 15.992 1 98.88 89 ILE A O 1
ATOM 710 N N . ALA A 1 90 ? -8.164 34.469 16.547 1 98.88 90 ALA A N 1
ATOM 711 C CA . ALA A 1 90 ? -7.027 33.938 15.805 1 98.88 90 ALA A CA 1
ATOM 712 C C . ALA A 1 90 ? -7.066 34.375 14.344 1 98.88 90 ALA A C 1
ATOM 714 O O . ALA A 1 90 ? -6.043 34.75 13.773 1 98.88 90 ALA A O 1
ATOM 715 N N . HIS A 1 91 ? -8.242 34.312 13.758 1 98.81 91 HIS A N 1
ATOM 716 C CA . HIS A 1 91 ? -8.406 34.688 12.359 1 98.81 91 HIS A CA 1
ATOM 717 C C . HIS A 1 91 ? -8.117 36.156 12.133 1 98.81 91 HIS A C 1
ATOM 719 O O . HIS A 1 91 ? -7.453 36.531 11.164 1 98.81 91 HIS A O 1
ATOM 725 N N . GLN A 1 92 ? -8.617 36.969 13.023 1 98.69 92 GLN A N 1
ATOM 726 C CA . GLN A 1 92 ? -8.383 38.406 12.875 1 98.69 92 GLN A CA 1
ATOM 727 C C . GLN A 1 92 ? -6.895 38.719 12.867 1 98.69 92 GLN A C 1
ATOM 729 O O . GLN A 1 92 ? -6.465 39.688 12.227 1 98.69 92 GLN A O 1
ATOM 734 N N . LEU A 1 93 ? -6.129 37.875 13.492 1 98.69 93 LEU A N 1
ATOM 735 C CA . LEU A 1 93 ? -4.711 38.156 13.664 1 98.69 93 LEU A CA 1
ATOM 736 C C . LEU A 1 93 ? -3.875 37.469 12.594 1 98.69 93 LEU A C 1
ATOM 738 O O . LEU A 1 93 ? -2.768 37.906 12.289 1 98.69 93 LEU A O 1
ATOM 742 N N . THR A 1 94 ? -4.43 36.375 11.969 1 98.75 94 THR A N 1
ATOM 743 C CA . THR A 1 94 ? -3.533 35.562 11.148 1 98.75 94 THR A CA 1
ATOM 744 C C . THR A 1 94 ? -4.184 35.219 9.812 1 98.75 94 THR A C 1
ATOM 746 O O . THR A 1 94 ? -3.525 34.719 8.914 1 98.75 94 THR A O 1
ATOM 749 N N . ASN A 1 95 ? -5.496 35.406 9.656 1 98.75 95 ASN A N 1
ATOM 750 C CA . ASN A 1 95 ? -6.242 35.062 8.453 1 98.75 95 ASN A CA 1
ATOM 751 C C . ASN A 1 95 ? -6.207 33.562 8.195 1 98.75 95 ASN A C 1
ATOM 753 O O . ASN A 1 95 ? -5.906 33.125 7.082 1 98.75 95 ASN A O 1
ATOM 757 N N . CYS A 1 96 ? -6.523 32.781 9.195 1 98.88 96 CYS A N 1
ATOM 758 C CA . CYS A 1 96 ? -6.246 31.344 9.141 1 98.88 96 CYS A CA 1
ATOM 759 C C . CYS A 1 96 ? -7.469 30.578 8.664 1 98.88 96 CYS A C 1
ATOM 761 O O . CYS A 1 96 ? -7.371 29.391 8.344 1 98.88 96 CYS A O 1
ATOM 763 N N . LEU A 1 97 ? -8.625 31.172 8.469 1 98.94 97 LEU A N 1
ATOM 764 C CA . LEU A 1 97 ? -9.828 30.391 8.18 1 98.94 97 LEU A CA 1
ATOM 765 C C . LEU A 1 97 ? -10.266 30.594 6.73 1 98.94 97 LEU A C 1
ATOM 767 O O . LEU A 1 97 ? -10.195 31.703 6.199 1 98.94 97 LEU A O 1
ATOM 771 N N . SER A 1 98 ? -10.727 29.531 6.078 1 98.75 98 SER A N 1
ATOM 772 C CA . SER A 1 98 ? -11.344 29.578 4.754 1 98.75 98 SER A CA 1
ATOM 773 C C . SER A 1 98 ? -12.867 29.562 4.855 1 98.75 98 SER A C 1
ATOM 775 O O . SER A 1 98 ? -13.539 30.406 4.246 1 98.75 98 SER A O 1
ATOM 777 N N . GLU A 1 99 ? -13.422 28.625 5.609 1 98.56 99 GLU A N 1
ATOM 778 C CA . GLU A 1 99 ? -14.859 28.547 5.84 1 98.56 99 GLU A CA 1
ATOM 779 C C . GLU A 1 99 ? -15.188 28.641 7.328 1 98.56 99 GLU A C 1
ATOM 781 O O . GLU A 1 99 ? -14.461 28.109 8.164 1 98.56 99 GLU A O 1
ATOM 786 N N . ILE A 1 100 ? -16.297 29.344 7.574 1 98.44 100 ILE A N 1
ATOM 787 C CA . ILE A 1 100 ? -16.828 29.5 8.922 1 98.44 100 ILE A CA 1
ATOM 788 C C . ILE A 1 100 ? -18.281 29.016 8.969 1 98.44 100 ILE A C 1
ATOM 790 O O . ILE A 1 100 ? -19.094 29.391 8.109 1 98.44 100 ILE A O 1
ATOM 794 N N . PHE A 1 101 ? -18.547 28.172 9.859 1 98.38 101 PHE A N 1
ATOM 795 C CA . PHE A 1 101 ? -19.922 27.719 10.078 1 98.38 101 PHE A CA 1
ATOM 796 C C . PHE A 1 101 ? -20.188 27.469 11.555 1 98.38 101 PHE A C 1
ATOM 798 O O . PHE A 1 101 ? -20.609 26.375 11.945 1 98.38 101 PHE A O 1
ATOM 805 N N . PHE A 1 102 ? -20 28.484 12.391 1 98.69 102 PHE A N 1
ATOM 806 C CA . PHE A 1 102 ? -20.125 28.484 13.844 1 98.69 102 PHE A CA 1
ATOM 807 C C . PHE A 1 102 ? -21.531 28.078 14.273 1 98.69 102 PHE A C 1
ATOM 809 O O . PHE A 1 102 ? -21.703 27.328 15.234 1 98.69 102 PHE A O 1
ATOM 816 N N . GLU A 1 103 ? -22.531 28.594 13.57 1 98.12 103 GLU A N 1
ATOM 817 C CA . GLU A 1 103 ? -23.906 28.266 13.93 1 98.12 103 GLU A CA 1
ATOM 818 C C . GLU A 1 103 ? -24.172 26.766 13.828 1 98.12 103 GLU A C 1
ATOM 820 O O . GLU A 1 103 ? -24.797 26.188 14.719 1 98.12 103 GLU A O 1
ATOM 825 N N . GLU A 1 104 ? -23.703 26.219 12.789 1 98.06 104 GLU A N 1
ATOM 826 C CA . GLU A 1 104 ? -23.844 24.781 12.617 1 98.06 104 GLU A CA 1
ATOM 827 C C . GLU A 1 104 ? -23.094 24.016 13.695 1 98.06 104 GLU A C 1
ATOM 829 O O . GLU A 1 104 ? -23.578 23.016 14.227 1 98.06 104 GLU A O 1
ATOM 834 N N . GLY A 1 105 ? -21.875 24.453 13.984 1 98.62 105 GLY A N 1
ATOM 835 C CA . GLY A 1 105 ? -21.094 23.828 15.039 1 98.62 105 GLY A CA 1
ATOM 836 C C . GLY A 1 105 ? -21.75 23.906 16.406 1 98.62 105 GLY A C 1
ATOM 837 O O . GLY A 1 105 ? -21.766 22.922 17.141 1 98.62 105 GLY A O 1
ATOM 838 N N . LEU A 1 106 ? -22.25 25.062 16.688 1 98.75 106 LEU A N 1
ATOM 839 C CA . LEU A 1 106 ? -22.953 25.266 17.969 1 98.75 106 LEU A CA 1
ATOM 840 C C . LEU A 1 106 ? -24.203 24.391 18.031 1 98.75 106 LEU A C 1
ATOM 842 O O . LEU A 1 106 ? -24.531 23.859 19.094 1 98.75 106 LEU A O 1
ATOM 846 N N . GLN A 1 107 ? -24.906 24.297 16.922 1 98.62 107 GLN A N 1
ATOM 847 C CA . GLN A 1 107 ? -26.078 23.438 16.875 1 98.62 107 GLN A CA 1
ATOM 848 C C . GLN A 1 107 ? -25.703 21.969 17.109 1 98.62 107 GLN A C 1
ATOM 850 O O . GLN A 1 107 ? -26.375 21.25 17.844 1 98.62 107 GLN A O 1
ATOM 855 N N . MET A 1 108 ? -24.609 21.516 16.5 1 98.31 108 MET A N 1
ATOM 856 C CA . MET A 1 108 ? -24.109 20.156 16.719 1 98.31 108 MET A CA 1
ATOM 857 C C . MET A 1 108 ? -23.828 19.922 18.188 1 98.31 108 MET A C 1
ATOM 859 O O . MET A 1 108 ? -24.203 18.891 18.75 1 98.31 108 MET A O 1
ATOM 863 N N . ALA A 1 109 ? -23.141 20.875 18.781 1 98.88 109 ALA A N 1
ATOM 864 C CA . ALA A 1 109 ? -22.766 20.766 20.188 1 98.88 109 ALA A CA 1
ATOM 865 C C . ALA A 1 109 ? -24 20.703 21.078 1 98.88 109 ALA A C 1
ATOM 867 O O . ALA A 1 109 ? -24.047 19.922 22.031 1 98.88 109 ALA A O 1
ATOM 868 N N . LYS A 1 110 ? -24.953 21.547 20.781 1 98.75 110 LYS A N 1
ATOM 869 C CA . LYS A 1 110 ? -26.203 21.562 21.531 1 98.75 110 LYS A CA 1
ATOM 870 C C . LYS A 1 110 ? -26.906 20.219 21.453 1 98.75 110 LYS A C 1
ATOM 872 O O . LYS A 1 110 ? -27.406 19.703 22.469 1 98.75 110 LYS A O 1
ATOM 877 N N . GLU A 1 111 ? -26.984 19.672 20.312 1 98.69 111 GLU A N 1
ATOM 878 C CA . GLU A 1 111 ? -27.609 18.375 20.109 1 98.69 111 GLU A CA 1
ATOM 879 C C . GLU A 1 111 ? -26.891 17.281 20.891 1 98.69 111 GLU A C 1
ATOM 881 O O . GLU A 1 111 ? -27.516 16.359 21.422 1 98.69 111 GLU A O 1
ATOM 886 N N . LEU A 1 112 ? -25.594 17.328 20.953 1 98.88 112 LEU A N 1
ATOM 887 C CA . LEU A 1 112 ? -24.812 16.375 21.734 1 98.88 112 LEU A CA 1
ATOM 888 C C . LEU A 1 112 ? -25.125 16.5 23.219 1 98.88 112 LEU A C 1
ATOM 890 O O . LEU A 1 112 ? -25.25 15.484 23.906 1 98.88 112 LEU A O 1
ATOM 894 N N . ASP A 1 113 ? -25.219 17.75 23.688 1 98.81 113 ASP A N 1
ATOM 895 C CA . ASP A 1 113 ? -25.578 17.969 25.078 1 98.81 113 ASP A CA 1
ATOM 896 C C . ASP A 1 113 ? -26.969 17.375 25.375 1 98.81 113 ASP A C 1
ATOM 898 O O . ASP A 1 113 ? -27.156 16.75 26.422 1 98.81 113 ASP A O 1
ATOM 902 N N . GLU A 1 114 ? -27.906 17.625 24.531 1 98.69 114 GLU A N 1
ATOM 903 C CA . GLU A 1 114 ? -29.266 17.094 24.703 1 98.69 114 GLU A CA 1
ATOM 904 C C . GLU A 1 114 ? -29.25 15.562 24.719 1 98.69 114 GLU A C 1
ATOM 906 O O . GLU A 1 114 ? -29.938 14.938 25.531 1 98.69 114 GLU A O 1
ATOM 911 N N . TYR A 1 115 ? -28.562 14.984 23.828 1 98.5 115 TYR A N 1
ATOM 912 C CA . TYR A 1 115 ? -28.438 13.531 23.766 1 98.5 115 TYR A CA 1
ATOM 913 C C . TYR A 1 115 ? -27.891 12.977 25.078 1 98.5 115 TYR A C 1
ATOM 915 O O . TYR A 1 115 ? -28.422 12.008 25.625 1 98.5 115 TYR A O 1
ATOM 923 N N . TYR A 1 116 ? -26.781 13.641 25.531 1 98.44 116 TYR A N 1
ATOM 924 C CA . TYR A 1 116 ? -26.141 13.219 26.781 1 98.44 116 TYR A CA 1
ATOM 925 C C . TYR A 1 116 ? -27.094 13.367 27.953 1 98.44 116 TYR A C 1
ATOM 927 O O . TYR A 1 116 ? -27.172 12.484 28.812 1 98.44 116 TYR A O 1
ATOM 935 N N . GLU A 1 117 ? -27.828 14.422 27.969 1 98.12 117 GLU A N 1
ATOM 936 C CA . GLU A 1 117 ? -28.797 14.656 29.031 1 98.12 117 GLU A CA 1
ATOM 937 C C . GLU A 1 117 ? -29.906 13.609 29.016 1 98.12 117 GLU A C 1
ATOM 939 O O . GLU A 1 117 ? -30.297 13.086 30.062 1 98.12 117 GLU A O 1
ATOM 944 N N . LYS A 1 118 ? -30.359 13.32 27.891 1 98.31 118 LYS A N 1
ATOM 945 C CA . LYS A 1 118 ? -31.5 12.43 27.734 1 98.31 118 LYS A CA 1
ATOM 946 C C . LYS A 1 118 ? -31.109 10.977 27.969 1 98.31 118 LYS A C 1
ATOM 948 O O . LYS A 1 118 ? -31.875 10.203 28.547 1 98.31 118 LYS A O 1
ATOM 953 N N . THR A 1 119 ? -29.969 10.57 27.594 1 98.12 119 THR A N 1
ATOM 954 C CA . THR A 1 119 ? -29.641 9.148 27.562 1 98.12 119 THR A CA 1
ATOM 955 C C . THR A 1 119 ? -28.641 8.797 28.656 1 98.12 119 THR A C 1
ATOM 957 O O . THR A 1 119 ? -28.484 7.621 29 1 98.12 119 THR A O 1
ATOM 960 N N . GLY A 1 120 ? -27.906 9.766 29.078 1 98.06 120 GLY A N 1
ATOM 961 C CA . GLY A 1 120 ? -26.828 9.516 30.016 1 98.06 120 GLY A CA 1
ATOM 962 C C . GLY A 1 120 ? -25.594 8.93 29.359 1 98.06 120 GLY A C 1
ATOM 963 O O . GLY A 1 120 ? -24.641 8.562 30.047 1 98.06 120 GLY A O 1
ATOM 964 N N . GLN A 1 121 ? -25.609 8.875 28.031 1 98.19 121 GLN A N 1
ATOM 965 C CA . GLN A 1 121 ? -24.516 8.281 27.281 1 98.19 121 GLN A CA 1
ATOM 966 C C . GLN A 1 121 ? -23.875 9.297 26.328 1 98.19 121 GLN A C 1
ATOM 968 O O . GLN A 1 121 ? -24.578 10.125 25.734 1 98.19 121 GLN A O 1
ATOM 973 N N . LEU A 1 122 ? -22.594 9.188 26.219 1 98.62 122 LEU A N 1
ATOM 974 C CA . LEU A 1 122 ? -21.906 9.984 25.203 1 98.62 122 LEU A CA 1
ATOM 975 C C . LEU A 1 122 ? -22.141 9.398 23.812 1 98.62 122 LEU A C 1
ATOM 977 O O . LEU A 1 122 ? -22.281 8.18 23.656 1 98.62 122 LEU A O 1
ATOM 981 N N . LYS A 1 123 ? -22.141 10.195 22.828 1 98.12 123 LYS A N 1
ATOM 982 C CA . LYS A 1 123 ? -22.328 9.742 21.453 1 98.12 123 LYS A CA 1
ATOM 983 C C . LYS A 1 123 ? -21.156 8.883 20.984 1 98.12 123 LYS A C 1
ATOM 985 O O . LYS A 1 123 ? -21.344 7.938 20.219 1 98.12 123 LYS A O 1
ATOM 990 N N . GLY A 1 124 ? -19.953 9.234 21.406 1 98.56 124 GLY A N 1
ATOM 991 C CA . GLY A 1 124 ? -18.703 8.562 21.094 1 98.56 124 GLY A CA 1
ATOM 992 C C . GLY A 1 124 ? -17.531 9.117 21.859 1 98.56 124 GLY A C 1
ATOM 993 O O . GLY A 1 124 ? -17.688 10.008 22.703 1 98.56 124 GLY A O 1
ATOM 994 N N . PRO A 1 125 ? -16.391 8.586 21.531 1 98.75 125 PRO A N 1
ATOM 995 C CA . PRO A 1 125 ? -15.219 8.945 22.344 1 98.75 125 PRO A CA 1
ATOM 996 C C . PRO A 1 125 ? -14.766 10.383 22.109 1 98.75 125 PRO A C 1
ATOM 998 O O . PRO A 1 125 ? -13.961 10.914 22.875 1 98.75 125 PRO A O 1
ATOM 1001 N N . LEU A 1 126 ? -15.281 11.094 21.094 1 98.88 126 LEU A N 1
ATOM 1002 C CA . LEU A 1 126 ? -14.906 12.477 20.812 1 98.88 126 LEU A CA 1
ATOM 1003 C C . LEU A 1 126 ? -16.078 13.422 21.109 1 98.88 126 LEU A C 1
ATOM 1005 O O . LEU A 1 126 ? -16.078 14.57 20.656 1 98.88 126 LEU A O 1
ATOM 1009 N N . HIS A 1 127 ? -17 12.953 21.922 1 98.88 127 HIS A N 1
ATOM 1010 C CA . HIS A 1 127 ? -18.219 13.703 22.219 1 98.88 127 HIS A CA 1
ATOM 1011 C C . HIS A 1 127 ? -17.906 15.133 22.641 1 98.88 127 HIS A C 1
ATOM 1013 O O . HIS A 1 127 ? -17.375 15.359 23.734 1 98.88 127 HIS A O 1
ATOM 1019 N N . GLY A 1 128 ? -18.203 16.094 21.688 1 98.88 128 GLY A N 1
ATOM 1020 C CA . GLY A 1 128 ? -18.172 17.5 22.047 1 98.88 128 GLY A CA 1
ATOM 1021 C C . GLY A 1 128 ? -16.828 18.141 21.75 1 98.88 128 GLY A C 1
ATOM 1022 O O . GLY A 1 128 ? -16.672 19.359 21.922 1 98.88 128 GLY A O 1
ATOM 1023 N N . LEU A 1 129 ? -15.82 17.391 21.312 1 98.94 129 LEU A N 1
ATOM 1024 C CA . LEU A 1 129 ? -14.508 17.953 21.031 1 98.94 129 LEU A CA 1
ATOM 1025 C C . LEU A 1 129 ? -14.508 18.719 19.703 1 98.94 129 LEU A C 1
ATOM 1027 O O . LEU A 1 129 ? -14.789 18.125 18.656 1 98.94 129 LEU A O 1
ATOM 1031 N N . PRO A 1 130 ? -14.227 20.031 19.688 1 98.94 130 PRO A N 1
ATOM 1032 C CA . PRO A 1 130 ? -14.078 20.75 18.422 1 98.94 130 PRO A CA 1
ATOM 1033 C C . PRO A 1 130 ? -12.852 20.312 17.625 1 98.94 130 PRO A C 1
ATOM 1035 O O . PRO A 1 130 ? -11.773 20.141 18.188 1 98.94 130 PRO A O 1
ATOM 1038 N N . ILE A 1 131 ? -13.023 20.078 16.359 1 98.94 131 ILE A N 1
ATOM 1039 C CA . ILE A 1 131 ? -11.938 19.719 15.461 1 98.94 131 ILE A CA 1
ATOM 1040 C C . ILE A 1 131 ? -11.984 20.609 14.219 1 98.94 131 ILE A C 1
ATOM 1042 O O . ILE A 1 131 ? -13.016 20.703 13.547 1 98.94 131 ILE A O 1
ATOM 1046 N N . SER A 1 132 ? -10.914 21.328 13.953 1 98.94 132 SER A N 1
ATOM 1047 C CA . SER A 1 132 ? -10.797 22.094 12.719 1 98.94 132 SER A CA 1
ATOM 1048 C C . SER A 1 132 ? -10.328 21.219 11.562 1 98.94 132 SER A C 1
ATOM 1050 O O . SER A 1 132 ? -9.648 20.203 11.781 1 98.94 132 SER A O 1
ATOM 1052 N N . LEU A 1 133 ? -10.742 21.562 10.359 1 98.88 133 LEU A N 1
ATOM 1053 C CA . LEU A 1 133 ? -10.438 20.75 9.188 1 98.88 133 LEU A CA 1
ATOM 1054 C C . LEU A 1 133 ? -9.82 21.594 8.086 1 98.88 133 LEU A C 1
ATOM 1056 O O . LEU A 1 133 ? -10.32 22.688 7.77 1 98.88 133 LEU A O 1
ATOM 1060 N N . LYS A 1 134 ? -8.68 21.109 7.527 1 98.5 134 LYS A N 1
ATOM 1061 C CA . LYS A 1 134 ? -8.102 21.719 6.332 1 98.5 134 LYS A CA 1
ATOM 1062 C C . LYS A 1 134 ? -9.141 21.828 5.219 1 98.5 134 LYS A C 1
ATOM 1064 O O . LYS A 1 134 ? -9.992 20.938 5.066 1 98.5 134 LYS A O 1
ATOM 1069 N N . ASP A 1 135 ? -8.961 22.719 4.387 1 98.75 135 ASP A N 1
ATOM 1070 C CA . ASP A 1 135 ? -9.977 23.078 3.391 1 98.75 135 ASP A CA 1
ATOM 1071 C C . ASP A 1 135 ? -10.242 21.906 2.447 1 98.75 135 ASP A C 1
ATOM 1073 O O . ASP A 1 135 ? -11.328 21.781 1.88 1 98.75 135 ASP A O 1
ATOM 1077 N N . ASN A 1 136 ? -9.273 21.016 2.258 1 98.5 136 ASN A N 1
ATOM 1078 C CA . ASN A 1 136 ? -9.438 19.953 1.263 1 98.5 136 ASN A CA 1
ATOM 1079 C C . ASN A 1 136 ? -10.359 18.844 1.767 1 98.5 136 ASN A C 1
ATOM 1081 O O . ASN A 1 136 ? -10.805 18 0.989 1 98.5 136 ASN A O 1
ATOM 1085 N N . LEU A 1 137 ? -10.695 18.844 3.049 1 98.62 137 LEU A N 1
ATOM 1086 C CA . LEU A 1 137 ? -11.609 17.859 3.594 1 98.62 137 LEU A CA 1
ATOM 1087 C C . LEU A 1 137 ? -13.062 18.25 3.324 1 98.62 137 LEU A C 1
ATOM 1089 O O . LEU A 1 137 ? -13.539 19.266 3.824 1 98.62 137 LEU A O 1
ATOM 1093 N N . ASN A 1 138 ? -13.75 17.422 2.602 1 98.56 138 ASN A N 1
ATOM 1094 C CA . ASN A 1 138 ? -15.156 17.703 2.316 1 98.56 138 ASN A CA 1
ATOM 1095 C C . ASN A 1 138 ? -16.031 17.453 3.537 1 98.56 138 ASN A C 1
ATOM 1097 O O . ASN A 1 138 ? -15.922 16.422 4.188 1 98.56 138 ASN A O 1
ATOM 1101 N N . ILE A 1 139 ? -16.781 18.438 3.844 1 98.19 139 ILE A N 1
ATOM 1102 C CA . ILE A 1 139 ? -17.781 18.359 4.895 1 98.19 139 ILE A CA 1
ATOM 1103 C C . ILE A 1 139 ? -19.172 18.562 4.289 1 98.19 139 ILE A C 1
ATOM 1105 O O . ILE A 1 139 ? -19.391 19.5 3.518 1 98.19 139 ILE A O 1
ATOM 1109 N N . LYS A 1 140 ? -20.078 17.656 4.664 1 97.75 140 LYS A N 1
ATOM 1110 C CA . LYS A 1 140 ? -21.453 17.812 4.195 1 97.75 140 LYS A CA 1
ATOM 1111 C C . LYS A 1 140 ? -21.984 19.219 4.512 1 97.75 140 LYS A C 1
ATOM 1113 O O . LYS A 1 140 ? -21.875 19.688 5.648 1 97.75 140 LYS A O 1
ATOM 1118 N N . GLY A 1 141 ? -22.453 19.906 3.514 1 97.5 141 GLY A N 1
ATOM 1119 C CA . GLY A 1 141 ? -23.062 21.219 3.695 1 97.5 141 GLY A CA 1
ATOM 1120 C C . GLY A 1 141 ? -22.109 22.375 3.465 1 97.5 141 GLY A C 1
ATOM 1121 O O . GLY A 1 141 ? -22.516 23.531 3.463 1 97.5 141 GLY A O 1
ATOM 1122 N N . GLN A 1 142 ? -20.828 22.141 3.285 1 97.75 142 GLN A N 1
ATOM 1123 C CA . GLN A 1 142 ? -19.828 23.188 3.133 1 97.75 142 GLN A CA 1
ATOM 1124 C C . GLN A 1 142 ? -19.094 23.062 1.804 1 97.75 142 GLN A C 1
ATOM 1126 O O . GLN A 1 142 ? -18.984 21.969 1.248 1 97.75 142 GLN A O 1
ATOM 1131 N N . PRO A 1 143 ? -18.609 24.125 1.255 1 97.56 143 PRO A N 1
ATOM 1132 C CA . PRO A 1 143 ? -17.781 24.078 0.046 1 97.56 143 PRO A CA 1
ATOM 1133 C C . PRO A 1 143 ? -16.328 23.719 0.34 1 97.56 143 PRO A C 1
ATOM 1135 O O . PRO A 1 143 ? -15.898 23.766 1.496 1 97.56 143 PRO A O 1
ATOM 1138 N N . THR A 1 144 ? -15.617 23.328 -0.64 1 98.44 144 THR A N 1
ATOM 1139 C CA . THR A 1 144 ? -14.188 23.078 -0.623 1 98.44 144 THR A CA 1
ATOM 1140 C C . THR A 1 144 ? -13.508 23.672 -1.854 1 98.44 144 THR A C 1
ATOM 1142 O O . THR A 1 144 ? -13.781 23.25 -2.982 1 98.44 144 THR A O 1
ATOM 1145 N N . SER A 1 145 ? -12.617 24.656 -1.637 1 98.19 145 SER A N 1
ATOM 1146 C CA . SER A 1 145 ? -12.062 25.344 -2.791 1 98.19 145 SER A CA 1
ATOM 1147 C C . SER A 1 145 ? -10.648 24.875 -3.096 1 98.19 145 SER A C 1
ATOM 1149 O O . SER A 1 145 ? -10.188 24.969 -4.234 1 98.19 145 SER A O 1
ATOM 1151 N N . ILE A 1 146 ? -9.914 24.484 -2.08 1 98.38 146 ILE A N 1
ATOM 1152 C CA . ILE A 1 146 ? -8.508 24.125 -2.127 1 98.38 146 ILE A CA 1
ATOM 1153 C C . ILE A 1 146 ? -7.703 25.25 -2.771 1 98.38 146 ILE A C 1
ATOM 1155 O O . ILE A 1 146 ? -6.762 25 -3.529 1 98.38 146 ILE A O 1
ATOM 1159 N N . GLY A 1 147 ? -8.133 26.406 -2.6 1 98.31 147 GLY A N 1
ATOM 1160 C CA . GLY A 1 147 ? -7.406 27.594 -3 1 98.31 147 GLY A CA 1
ATOM 1161 C C . GLY A 1 147 ? -7.688 28.016 -4.434 1 98.31 147 GLY A C 1
ATOM 1162 O O . GLY A 1 147 ? -7.199 29.047 -4.891 1 98.31 147 GLY A O 1
ATOM 1163 N N . PHE A 1 148 ? -8.484 27.266 -5.215 1 98.38 148 PHE A N 1
ATOM 1164 C CA . PHE A 1 148 ? -8.859 27.656 -6.57 1 98.38 148 PHE A CA 1
ATOM 1165 C C . PHE A 1 148 ? -10.133 28.484 -6.559 1 98.38 148 PHE A C 1
ATOM 1167 O O . PHE A 1 148 ? -11.156 28.047 -6.027 1 98.38 148 PHE A O 1
ATOM 1174 N N . VAL A 1 149 ? -10.125 29.641 -7.266 1 98.31 149 VAL A N 1
ATOM 1175 C CA . VAL A 1 149 ? -11.281 30.531 -7.324 1 98.31 149 VAL A CA 1
ATOM 1176 C C . VAL A 1 149 ? -12.43 29.828 -8.039 1 98.31 149 VAL A C 1
ATOM 1178 O O . VAL A 1 149 ? -13.594 29.984 -7.656 1 98.31 149 VAL A O 1
ATOM 1181 N N . GLY A 1 150 ? -12.086 28.984 -8.977 1 97.31 150 GLY A N 1
ATOM 1182 C CA . GLY A 1 150 ? -13.102 28.281 -9.742 1 97.31 150 GLY A CA 1
ATOM 1183 C C . GLY A 1 150 ? -13.898 27.297 -8.898 1 97.31 150 GLY A C 1
ATOM 1184 O O . GLY A 1 150 ? -14.992 26.875 -9.297 1 97.31 150 GLY A O 1
ATOM 1185 N N . PHE A 1 151 ? -13.391 26.953 -7.785 1 97.88 151 PHE A N 1
ATOM 1186 C CA . PHE A 1 151 ? -14.055 25.984 -6.918 1 97.88 151 PHE A CA 1
ATOM 1187 C C . PHE A 1 151 ? -14.758 26.688 -5.766 1 97.88 151 PHE A C 1
ATOM 1189 O O . PHE A 1 151 ? -15.375 26.031 -4.918 1 97.88 151 PHE A O 1
ATOM 1196 N N . ALA A 1 152 ? -14.719 28 -5.652 1 97.25 152 ALA A N 1
ATOM 1197 C CA . ALA A 1 152 ? -15.258 28.766 -4.531 1 97.25 152 ALA A CA 1
ATOM 1198 C C . ALA A 1 152 ? -16.734 28.422 -4.293 1 97.25 152 ALA A C 1
ATOM 1200 O O . ALA A 1 152 ? -17.188 28.391 -3.146 1 97.25 152 ALA A O 1
ATOM 1201 N N . PHE A 1 153 ? -17.484 28.188 -5.355 1 96.44 153 PHE A N 1
ATOM 1202 C CA . PHE A 1 153 ? -18.906 27.891 -5.27 1 96.44 153 PHE A CA 1
ATOM 1203 C C . PHE A 1 153 ? -19.266 26.656 -6.082 1 96.44 153 PHE A C 1
ATOM 1205 O O . PHE A 1 153 ? -20.391 26.531 -6.574 1 96.44 153 PHE A O 1
ATOM 1212 N N . SER A 1 154 ? -18.25 25.75 -6.336 1 94.31 154 SER A N 1
ATOM 1213 C CA . SER A 1 154 ? -18.453 24.609 -7.227 1 94.31 154 SER A CA 1
ATOM 1214 C C . SER A 1 154 ? -17.938 23.328 -6.598 1 94.31 154 SER A C 1
ATOM 1216 O O . SER A 1 154 ? -16.797 22.922 -6.828 1 94.31 154 SER A O 1
ATOM 1218 N N . PRO A 1 155 ? -18.734 22.578 -5.992 1 94.31 155 PRO A N 1
ATOM 1219 C CA . PRO A 1 155 ? -20.141 22.906 -5.758 1 94.31 155 PRO A CA 1
ATOM 1220 C C . PRO A 1 155 ? -20.328 23.906 -4.629 1 94.31 155 PRO A C 1
ATOM 1222 O O . PRO A 1 155 ? -19.375 24.219 -3.9 1 94.31 155 PRO A O 1
ATOM 1225 N N . GLU A 1 156 ? -21.516 24.375 -4.547 1 94.75 156 GLU A N 1
ATOM 1226 C CA . GLU A 1 156 ? -21.844 25.297 -3.467 1 94.75 156 GLU A CA 1
ATOM 1227 C C . GLU A 1 156 ? -21.719 24.625 -2.104 1 94.75 156 GLU A C 1
ATOM 1229 O O . GLU A 1 156 ? -21.391 25.281 -1.11 1 94.75 156 GLU A O 1
ATOM 1234 N N . LYS A 1 157 ? -22.078 23.391 -2.145 1 95.31 157 LYS A N 1
ATOM 1235 C CA . LYS A 1 157 ? -21.953 22.547 -0.957 1 95.31 157 LYS A CA 1
ATOM 1236 C C . LYS A 1 157 ? -21.812 21.078 -1.336 1 95.31 157 LYS A C 1
ATOM 1238 O O . LYS A 1 157 ? -22.328 20.656 -2.367 1 95.31 157 LYS A O 1
ATOM 1243 N N . PHE A 1 158 ? -21.078 20.359 -0.561 1 96.5 158 PHE A N 1
ATOM 1244 C CA . PHE A 1 158 ? -21 18.922 -0.755 1 96.5 158 PHE A CA 1
ATOM 1245 C C . PHE A 1 158 ? -22.156 18.219 -0.07 1 96.5 158 PHE A C 1
ATOM 1247 O O . PHE A 1 158 ? -22.656 18.672 0.967 1 96.5 158 PHE A O 1
ATOM 1254 N N . ASP A 1 159 ? -22.578 17.016 -0.565 1 96.44 159 ASP A N 1
ATOM 1255 C CA . ASP A 1 159 ? -23.719 16.297 -0.032 1 96.44 159 ASP A CA 1
ATOM 1256 C C . ASP A 1 159 ? -23.266 15.18 0.918 1 96.44 159 ASP A C 1
ATOM 1258 O O . ASP A 1 159 ? -24.094 14.547 1.57 1 96.44 159 ASP A O 1
ATOM 1262 N N . LYS A 1 160 ? -21.969 14.969 0.943 1 96.56 160 LYS A N 1
ATOM 1263 C CA . LYS A 1 160 ? -21.438 13.898 1.786 1 96.56 160 LYS A CA 1
ATOM 1264 C C . LYS A 1 160 ? -20.125 14.32 2.436 1 96.56 160 LYS A C 1
ATOM 1266 O O . LYS A 1 160 ? -19.375 15.133 1.879 1 96.56 160 LYS A O 1
ATOM 1271 N N . ASP A 1 161 ? -19.859 13.781 3.562 1 98.62 161 ASP A N 1
ATOM 1272 C CA . ASP A 1 161 ? -18.562 13.922 4.238 1 98.62 161 ASP A CA 1
ATOM 1273 C C . ASP A 1 161 ? -17.5 13.055 3.574 1 98.62 161 ASP A C 1
ATOM 1275 O O . ASP A 1 161 ? -17.797 11.984 3.051 1 98.62 161 ASP A O 1
ATOM 1279 N N . ALA A 1 162 ? -16.266 13.586 3.547 1 98.62 162 ALA A N 1
ATOM 1280 C CA . ALA A 1 162 ? -15.156 12.648 3.373 1 98.62 162 ALA A CA 1
ATOM 1281 C C . ALA A 1 162 ? -15.211 11.539 4.426 1 98.62 162 ALA A C 1
ATOM 1283 O O . ALA A 1 162 ? -15.766 11.734 5.512 1 98.62 162 ALA A O 1
ATOM 1284 N N . VAL A 1 163 ? -14.594 10.406 4.156 1 98.75 163 VAL A N 1
ATOM 1285 C CA . VAL A 1 163 ? -14.672 9.234 5.023 1 98.75 163 VAL A CA 1
ATOM 1286 C C . VAL A 1 163 ? -14.18 9.594 6.422 1 98.75 163 VAL A C 1
ATOM 1288 O O . VAL A 1 163 ? -14.836 9.273 7.418 1 98.75 163 VAL A O 1
ATOM 1291 N N . LEU A 1 164 ? -13.039 10.281 6.496 1 98.88 164 LEU A N 1
ATOM 1292 C CA . LEU A 1 164 ? -12.477 10.656 7.793 1 98.88 164 LEU A CA 1
ATOM 1293 C C . LEU A 1 164 ? -13.438 11.555 8.555 1 98.88 164 LEU A C 1
ATOM 1295 O O . LEU A 1 164 ? -13.633 11.383 9.766 1 98.88 164 LEU A O 1
ATOM 1299 N N . VAL A 1 165 ? -14.039 12.508 7.879 1 98.81 165 VAL A N 1
ATOM 1300 C CA . VAL A 1 165 ? -14.961 13.461 8.492 1 98.81 165 VAL A CA 1
ATOM 1301 C C . VAL A 1 165 ? -16.188 12.719 9.008 1 98.81 165 VAL A C 1
ATOM 1303 O O . VAL A 1 165 ? -16.656 12.977 10.125 1 98.81 165 VAL A O 1
ATOM 1306 N N . GLU A 1 166 ? -16.688 11.805 8.227 1 98.69 166 GLU A N 1
ATOM 1307 C CA . GLU A 1 166 ? -17.812 10.977 8.641 1 98.69 166 GLU A CA 1
ATOM 1308 C C . GLU A 1 166 ? -17.5 10.203 9.914 1 98.69 166 GLU A C 1
ATOM 1310 O O . GLU A 1 166 ? -18.312 10.141 10.828 1 98.69 166 GLU A O 1
ATOM 1315 N N . MET A 1 167 ? -16.375 9.633 9.969 1 98.75 167 MET A N 1
ATOM 1316 C CA . MET A 1 167 ? -15.953 8.859 11.133 1 98.75 167 MET A CA 1
ATOM 1317 C C . MET A 1 167 ? -15.883 9.742 12.375 1 98.75 167 MET A C 1
ATOM 1319 O O . MET A 1 167 ? -16.359 9.367 13.445 1 98.75 167 MET A O 1
ATOM 1323 N N . LEU A 1 168 ? -15.266 10.922 12.211 1 98.88 168 LEU A N 1
ATOM 1324 C CA . LEU A 1 168 ? -15.148 11.844 13.336 1 98.88 168 LEU A CA 1
ATOM 1325 C C . LEU A 1 168 ? -16.516 12.32 13.805 1 98.88 168 LEU A C 1
ATOM 1327 O O . LEU A 1 168 ? -16.766 12.414 15.008 1 98.88 168 LEU A O 1
ATOM 1331 N N . ARG A 1 169 ? -17.328 12.617 12.852 1 98.5 169 ARG A N 1
ATOM 1332 C CA . ARG A 1 169 ? -18.703 13.008 13.172 1 98.5 169 ARG A CA 1
ATOM 1333 C C . ARG A 1 169 ? -19.391 11.914 13.984 1 98.5 169 ARG A C 1
ATOM 1335 O O . ARG A 1 169 ? -20.047 12.211 14.984 1 98.5 169 ARG A O 1
ATOM 1342 N N . ASP A 1 170 ? -19.25 10.664 13.562 1 98.12 170 ASP A N 1
ATOM 1343 C CA . ASP A 1 170 ? -19.875 9.523 14.227 1 98.12 170 ASP A CA 1
ATOM 1344 C C . ASP A 1 170 ? -19.344 9.352 15.648 1 98.12 170 ASP A C 1
ATOM 1346 O O . ASP A 1 170 ? -20.031 8.844 16.516 1 98.12 170 ASP A O 1
ATOM 1350 N N . MET A 1 171 ? -18.156 9.844 15.875 1 98.69 171 MET A N 1
ATOM 1351 C CA . MET A 1 171 ? -17.531 9.727 17.188 1 98.69 171 MET A CA 1
ATOM 1352 C C . MET A 1 171 ? -17.938 10.891 18.094 1 98.69 171 MET A C 1
ATOM 1354 O O . MET A 1 171 ? -17.562 10.93 19.266 1 98.69 171 MET A O 1
ATOM 1358 N N . GLY A 1 172 ? -18.641 11.859 17.562 1 98.81 172 GLY A N 1
ATOM 1359 C CA . GLY A 1 172 ? -19.203 12.938 18.359 1 98.81 172 GLY A CA 1
ATOM 1360 C C . GLY A 1 172 ? -18.391 14.219 18.281 1 98.81 172 GLY A C 1
ATOM 1361 O O . GLY A 1 172 ? -18.625 15.156 19.047 1 98.81 172 GLY A O 1
ATOM 1362 N N . ALA A 1 173 ? -17.453 14.328 17.359 1 98.88 173 ALA A N 1
ATOM 1363 C CA . ALA A 1 173 ? -16.672 15.555 17.188 1 98.88 173 ALA A CA 1
ATOM 1364 C C . ALA A 1 173 ? -17.562 16.703 16.703 1 98.88 173 ALA A C 1
ATOM 1366 O O . ALA A 1 173 ? -18.609 16.469 16.094 1 98.88 173 ALA A O 1
ATOM 1367 N N . VAL A 1 174 ? -17.172 17.891 16.984 1 98.88 174 VAL A N 1
ATOM 1368 C CA . VAL A 1 174 ? -17.891 19.094 16.547 1 98.88 174 VAL A CA 1
ATOM 1369 C C . VAL A 1 174 ? -17.047 19.859 15.523 1 98.88 174 VAL A C 1
ATOM 1371 O O . VAL A 1 174 ? -15.898 20.188 15.789 1 98.88 174 VAL A O 1
ATOM 1374 N N . PHE A 1 175 ? -17.625 20.094 14.336 1 98.81 175 PHE A N 1
ATOM 1375 C CA . PHE A 1 175 ? -16.969 20.875 13.305 1 98.81 175 PHE A CA 1
ATOM 1376 C C . PHE A 1 175 ? -17.516 22.312 13.281 1 98.81 175 PHE A C 1
ATOM 1378 O O . PHE A 1 175 ? -18.703 22.531 13.492 1 98.81 175 PHE A O 1
ATOM 1385 N N . TYR A 1 176 ? -16.609 23.281 13.047 1 98.75 176 TYR A N 1
ATOM 1386 C CA . TYR A 1 176 ? -17.078 24.656 13.148 1 98.75 176 TYR A CA 1
ATOM 1387 C C . TYR A 1 176 ? -16.312 25.562 12.188 1 98.75 176 TYR A C 1
ATOM 1389 O O . TYR A 1 176 ? -16.766 26.672 11.906 1 98.75 176 TYR A O 1
ATOM 1397 N N . VAL A 1 177 ? -15.18 25.078 11.664 1 98.88 177 VAL A N 1
ATOM 1398 C CA . VAL A 1 177 ? -14.406 25.906 10.734 1 98.88 177 VAL A CA 1
ATOM 1399 C C . VAL A 1 177 ? -13.602 25 9.805 1 98.88 177 VAL A C 1
ATOM 1401 O O . VAL A 1 177 ? -13.336 23.844 10.125 1 98.88 177 VAL A O 1
ATOM 1404 N N . LYS A 1 178 ? -13.266 25.484 8.625 1 98.81 178 LYS A N 1
ATOM 1405 C CA . LYS A 1 178 ? -12.18 24.984 7.781 1 98.81 178 LYS A CA 1
ATOM 1406 C C . LYS A 1 178 ? -11.062 26.016 7.668 1 98.81 178 LYS A C 1
ATOM 1408 O O . LYS A 1 178 ? -11.281 27.203 7.918 1 98.81 178 LYS A O 1
ATOM 1413 N N . THR A 1 179 ? -9.906 25.531 7.266 1 98.94 179 THR A N 1
ATOM 1414 C CA . THR A 1 179 ? -8.742 26.406 7.383 1 98.94 179 THR A CA 1
ATOM 1415 C C . THR A 1 179 ? -8.109 26.656 6.016 1 98.94 179 THR A C 1
ATOM 1417 O O . THR A 1 179 ? -8.234 25.828 5.109 1 98.94 179 THR A O 1
ATOM 1420 N N . ASN A 1 180 ? -7.418 27.781 5.875 1 98.88 180 ASN A N 1
ATOM 1421 C CA . ASN A 1 180 ? -6.863 28.297 4.629 1 98.88 180 ASN A CA 1
ATOM 1422 C C . ASN A 1 180 ? -5.699 27.438 4.133 1 98.88 180 ASN A C 1
ATOM 1424 O O . ASN A 1 180 ? -5.055 26.75 4.918 1 98.88 180 ASN A O 1
ATOM 1428 N N . VAL A 1 181 ? -5.496 27.453 2.789 1 98.81 181 VAL A N 1
ATOM 1429 C CA . VAL A 1 181 ? -4.508 26.625 2.105 1 98.81 181 VAL A CA 1
ATOM 1430 C C . VAL A 1 181 ? -3.934 27.375 0.912 1 98.81 181 VAL A C 1
ATOM 1432 O O . VAL A 1 181 ? -4.504 28.375 0.472 1 98.81 181 VAL A O 1
ATOM 1435 N N . PRO A 1 182 ? -2.771 26.984 0.423 1 98.44 182 PRO A N 1
ATOM 1436 C CA . PRO A 1 182 ? -2.346 27.5 -0.878 1 98.44 182 PRO A CA 1
ATOM 1437 C C . PRO A 1 182 ? -3.133 26.891 -2.041 1 98.44 182 PRO A C 1
ATOM 1439 O O . PRO A 1 182 ? -3.783 25.859 -1.881 1 98.44 182 PRO A O 1
ATOM 1442 N N . VAL A 1 183 ? -2.99 27.516 -3.201 1 97.75 183 VAL A N 1
ATOM 1443 C CA . VAL A 1 183 ? -3.605 27 -4.414 1 97.75 183 VAL A CA 1
ATOM 1444 C C . VAL A 1 183 ? -3.158 25.547 -4.641 1 97.75 183 VAL A C 1
ATOM 1446 O O . VAL A 1 183 ? -1.964 25.25 -4.582 1 97.75 183 VAL A O 1
ATOM 1449 N N . ALA A 1 184 ? -4.098 24.656 -4.82 1 97.19 184 ALA A N 1
ATOM 1450 C CA . ALA A 1 184 ? -3.881 23.25 -5.109 1 97.19 184 ALA A CA 1
ATOM 1451 C C . ALA A 1 184 ? -3.201 22.547 -3.941 1 97.19 184 ALA A C 1
ATOM 1453 O O . ALA A 1 184 ? -2.844 21.375 -4.039 1 97.19 184 ALA A O 1
ATOM 1454 N N . MET A 1 185 ? -2.939 23.281 -2.836 1 97 185 MET A N 1
ATOM 1455 C CA . MET A 1 185 ? -2.213 22.766 -1.677 1 97 185 MET A CA 1
ATOM 1456 C C . MET A 1 185 ? -0.779 22.406 -2.051 1 97 185 MET A C 1
ATOM 1458 O O . MET A 1 185 ? -0.203 21.469 -1.491 1 97 185 MET A O 1
ATOM 1462 N N . MET A 1 186 ? -0.217 23.156 -3.064 1 97.44 186 MET A N 1
ATOM 1463 C CA . MET A 1 186 ? 1.06 22.688 -3.602 1 97.44 186 MET A CA 1
ATOM 1464 C C . MET A 1 186 ? 2.145 23.75 -3.408 1 97.44 186 MET A C 1
ATOM 1466 O O . MET A 1 186 ? 3.125 23.781 -4.156 1 97.44 186 MET A O 1
ATOM 1470 N N . MET A 1 187 ? 1.949 24.625 -2.428 1 96.56 187 MET A N 1
ATOM 1471 C CA . MET A 1 187 ? 2.984 25.578 -2.014 1 96.56 187 MET A CA 1
ATOM 1472 C C . MET A 1 187 ? 3.25 25.469 -0.516 1 96.56 187 MET A C 1
ATOM 1474 O O . MET A 1 187 ? 2.336 25.188 0.263 1 96.56 187 MET A O 1
ATOM 1478 N N . ALA A 1 188 ? 4.48 25.719 -0.142 1 95.75 188 ALA A N 1
ATOM 1479 C CA . ALA A 1 188 ? 4.844 25.688 1.271 1 95.75 188 ALA A CA 1
ATOM 1480 C C . ALA A 1 188 ? 4.516 27.016 1.954 1 95.75 188 ALA A C 1
ATOM 1482 O O . ALA A 1 188 ? 5.238 27.453 2.848 1 95.75 188 ALA A O 1
ATOM 1483 N N . GLU A 1 189 ? 3.498 27.672 1.414 1 95.38 189 GLU A N 1
ATOM 1484 C CA . GLU A 1 189 ? 2.854 28.859 1.941 1 95.38 189 GLU A CA 1
ATOM 1485 C C . GLU A 1 189 ? 1.333 28.734 1.897 1 95.38 189 GLU A C 1
ATOM 1487 O O . GLU A 1 189 ? 0.792 27.969 1.107 1 95.38 189 GLU A O 1
ATOM 1492 N N . SER A 1 190 ? 0.679 29.391 2.727 1 97.94 190 SER A N 1
ATOM 1493 C CA . SER A 1 190 ? -0.778 29.312 2.703 1 97.94 190 SER A CA 1
ATOM 1494 C C . SER A 1 190 ? -1.393 30.594 2.162 1 97.94 190 SER A C 1
ATOM 1496 O O . SER A 1 190 ? -1.894 31.422 2.928 1 97.94 190 SER A O 1
ATOM 1498 N N . ILE A 1 191 ? -1.326 30.688 0.783 1 98.44 191 ILE A N 1
ATOM 1499 C CA . ILE A 1 191 ? -1.835 31.859 0.098 1 98.44 191 ILE A CA 1
ATOM 1500 C C . ILE A 1 191 ? -2.656 31.438 -1.118 1 98.44 191 ILE A C 1
ATOM 1502 O O . ILE A 1 191 ? -2.336 30.453 -1.779 1 98.44 191 ILE A O 1
ATOM 1506 N N . ASN A 1 192 ? -3.709 32.094 -1.431 1 98.56 192 ASN A N 1
ATOM 1507 C CA . ASN A 1 192 ? -4.531 31.938 -2.625 1 98.56 192 ASN A CA 1
ATOM 1508 C C . ASN A 1 192 ? -5.27 33.219 -2.971 1 98.56 192 ASN A C 1
ATOM 1510 O O . ASN A 1 192 ? -5.172 34.219 -2.244 1 98.56 192 ASN A O 1
ATOM 1514 N N . HIS A 1 193 ? -5.992 33.281 -4.035 1 98.25 193 HIS A N 1
ATOM 1515 C CA . HIS A 1 193 ? -6.602 34.5 -4.539 1 98.25 193 HIS A CA 1
ATOM 1516 C C . HIS A 1 193 ? -7.949 34.75 -3.871 1 98.25 193 HIS A C 1
ATOM 1518 O O . HIS A 1 193 ? -8.516 35.844 -4.016 1 98.25 193 HIS A O 1
ATOM 1524 N N . ILE A 1 194 ? -8.461 33.781 -3.104 1 98.5 194 ILE A N 1
ATOM 1525 C CA . ILE A 1 194 ? -9.766 33.938 -2.467 1 98.5 194 ILE A CA 1
ATOM 1526 C C . ILE A 1 194 ? -9.594 34.594 -1.089 1 98.5 194 ILE A C 1
ATOM 1528 O O . ILE A 1 194 ? -10.117 35.688 -0.831 1 98.5 194 ILE A O 1
ATOM 1532 N N . TYR A 1 195 ? -8.773 33.969 -0.286 1 98.62 195 TYR A N 1
ATOM 1533 C CA . TYR A 1 195 ? -8.75 34.281 1.136 1 98.62 195 TYR A CA 1
ATOM 1534 C C . TYR A 1 195 ? -7.484 35.062 1.491 1 98.62 195 TYR A C 1
ATOM 1536 O O . TYR A 1 195 ? -7.398 35.656 2.568 1 98.62 195 TYR A O 1
ATOM 1544 N N . GLY A 1 196 ? -6.523 35.062 0.608 1 98.38 196 GLY A N 1
ATOM 1545 C CA . GLY A 1 196 ? -5.277 35.75 0.895 1 98.38 196 GLY A CA 1
ATOM 1546 C C . GLY A 1 196 ? -4.289 34.906 1.675 1 98.38 196 GLY A C 1
ATOM 1547 O O . GLY A 1 196 ? -4.32 33.656 1.601 1 98.38 196 GLY A O 1
ATOM 1548 N N . ASN A 1 197 ? -3.346 35.562 2.312 1 98.25 197 ASN A N 1
ATOM 1549 C CA . ASN A 1 197 ? -2.219 34.875 2.961 1 98.25 197 ASN A CA 1
ATOM 1550 C C . ASN A 1 197 ? -2.475 34.688 4.449 1 98.25 197 ASN A C 1
ATOM 1552 O O . ASN A 1 197 ? -2.99 35.562 5.129 1 98.25 197 ASN A O 1
ATOM 1556 N N . THR A 1 198 ? -2.229 33.469 4.938 1 98.81 198 THR A N 1
ATOM 1557 C CA . THR A 1 198 ? -2.166 33.219 6.371 1 98.81 198 THR A CA 1
ATOM 1558 C C . THR A 1 198 ? -0.762 33.469 6.91 1 98.81 198 THR A C 1
ATOM 1560 O O . THR A 1 198 ? 0.219 32.938 6.387 1 98.81 198 THR A O 1
ATOM 1563 N N . VAL A 1 199 ? -0.653 34.219 8.016 1 98.38 199 VAL A N 1
ATOM 1564 C CA . VAL A 1 199 ? 0.657 34.531 8.578 1 98.38 199 VAL A CA 1
ATOM 1565 C C . VAL A 1 199 ? 0.882 33.75 9.859 1 98.38 199 VAL A C 1
ATOM 1567 O O . VAL A 1 199 ? -0.023 33.062 10.344 1 98.38 199 VAL A O 1
ATOM 1570 N N . ASN A 1 200 ? 2.096 33.812 10.367 1 98.56 200 ASN A N 1
ATOM 1571 C CA . ASN A 1 200 ? 2.557 33.062 11.539 1 98.56 200 ASN A CA 1
ATOM 1572 C C . ASN A 1 200 ? 2.357 33.875 12.82 1 98.56 200 ASN A C 1
ATOM 1574 O O . ASN A 1 200 ? 2.92 34.969 12.977 1 98.56 200 ASN A O 1
ATOM 1578 N N . PRO A 1 201 ? 1.633 33.375 13.773 1 98.56 201 PRO A N 1
ATOM 1579 C CA . PRO A 1 201 ? 1.346 34.156 14.984 1 98.56 201 PRO A CA 1
ATOM 1580 C C . PRO A 1 201 ? 2.576 34.344 15.867 1 98.56 201 PRO A C 1
ATOM 1582 O O . PRO A 1 201 ? 2.57 35.219 16.75 1 98.56 201 PRO A O 1
ATOM 1585 N N . LEU A 1 202 ? 3.625 33.531 15.688 1 98.5 202 LEU A N 1
ATOM 1586 C CA . LEU A 1 202 ? 4.855 33.75 16.453 1 98.5 202 LEU A CA 1
ATOM 1587 C C . LEU A 1 202 ? 5.578 35 15.977 1 98.5 202 LEU A C 1
ATOM 1589 O O . LEU A 1 202 ? 6.301 35.625 16.75 1 98.5 202 LEU A O 1
ATOM 1593 N N . ASN A 1 203 ? 5.457 35.312 14.789 1 98.19 203 ASN A N 1
ATOM 1594 C CA . ASN A 1 203 ? 5.957 36.469 14.078 1 98.19 203 ASN A CA 1
ATOM 1595 C C . ASN A 1 203 ? 5.184 36.719 12.781 1 98.19 203 ASN A C 1
ATOM 1597 O O . ASN A 1 203 ? 5.418 36.031 11.781 1 98.19 203 ASN A O 1
ATOM 1601 N N . ARG A 1 204 ? 4.352 37.688 12.727 1 97.69 204 ARG A N 1
ATOM 1602 C CA . ARG A 1 204 ? 3.363 37.875 11.664 1 97.69 204 ARG A CA 1
ATOM 1603 C C . ARG A 1 204 ? 4.035 38.219 10.344 1 97.69 204 ARG A C 1
ATOM 1605 O O . ARG A 1 204 ? 3.4 38.219 9.289 1 97.69 204 ARG A O 1
ATOM 1612 N N . ASP A 1 205 ? 5.352 38.531 10.344 1 97.25 205 ASP A N 1
ATOM 1613 C CA . ASP A 1 205 ? 6.102 38.781 9.117 1 97.25 205 ASP A CA 1
ATOM 1614 C C . ASP A 1 205 ? 6.543 37.469 8.477 1 97.25 205 ASP A C 1
ATOM 1616 O O . ASP A 1 205 ? 7.012 37.438 7.336 1 97.25 205 ASP A O 1
ATOM 1620 N N . LEU A 1 206 ? 6.387 36.406 9.195 1 98.25 206 LEU A N 1
ATOM 1621 C CA . LEU A 1 206 ? 6.836 35.094 8.727 1 98.25 206 LEU A CA 1
ATOM 1622 C C . LEU A 1 206 ? 5.672 34.312 8.164 1 98.25 206 LEU A C 1
ATOM 1624 O O . LEU A 1 206 ? 4.512 34.562 8.5 1 98.25 206 LEU A O 1
ATOM 1628 N N . THR A 1 207 ? 6.008 33.406 7.262 1 98.19 207 THR A N 1
ATOM 1629 C CA . THR A 1 207 ? 5.008 32.5 6.676 1 98.19 207 THR A CA 1
ATOM 1630 C C . THR A 1 207 ? 4.523 31.484 7.703 1 98.19 207 THR A C 1
ATOM 1632 O O . THR A 1 207 ? 5.277 31.094 8.594 1 98.19 207 THR A O 1
ATOM 1635 N N . SER A 1 208 ? 3.268 31.125 7.613 1 98.5 208 SER A N 1
ATOM 1636 C CA . SER A 1 208 ? 2.734 30.016 8.414 1 98.5 208 SER A CA 1
ATOM 1637 C C . SER A 1 208 ? 3.172 28.672 7.867 1 98.5 208 SER A C 1
ATOM 1639 O O . SER A 1 208 ? 2.936 27.641 8.492 1 98.5 208 SER A O 1
ATOM 1641 N N . GLY A 1 209 ? 3.895 28.688 6.715 1 98.06 209 GLY A N 1
ATOM 1642 C CA . GLY A 1 209 ? 4.141 27.453 5.984 1 98.06 209 GLY A CA 1
ATOM 1643 C C . GLY A 1 209 ? 2.922 26.953 5.23 1 98.06 209 GLY A C 1
ATOM 1644 O O . GLY A 1 209 ? 1.915 27.656 5.129 1 98.06 209 GLY A O 1
ATOM 1645 N N . GLY A 1 210 ? 2.975 25.828 4.664 1 97.44 210 GLY A N 1
ATOM 1646 C CA . GLY A 1 210 ? 1.926 25.188 3.887 1 97.44 210 GLY A CA 1
ATOM 1647 C C . GLY A 1 210 ? 2.234 23.734 3.547 1 97.44 210 GLY A C 1
ATOM 1648 O O . GLY A 1 210 ? 3.371 23.281 3.701 1 97.44 210 GLY A O 1
ATOM 1649 N N . SER A 1 211 ? 1.181 22.938 3.146 1 98.25 211 SER A N 1
ATOM 1650 C CA . SER A 1 211 ? -0.106 23.5 2.744 1 98.25 211 SER A CA 1
ATOM 1651 C C . SER A 1 211 ? -1.083 23.531 3.914 1 98.25 211 SER A C 1
ATOM 1653 O O . SER A 1 211 ? -2.23 23.953 3.76 1 98.25 211 SER A O 1
ATOM 1655 N N . SER A 1 212 ? -0.713 23.125 5.152 1 98.88 212 SER A N 1
ATOM 1656 C CA . SER A 1 212 ? -1.623 23.156 6.293 1 98.88 212 SER A CA 1
ATOM 1657 C C . SER A 1 212 ? -1.353 24.375 7.172 1 98.88 212 SER A C 1
ATOM 1659 O O . SER A 1 212 ? -1.404 24.281 8.398 1 98.88 212 SER A O 1
ATOM 1661 N N . GLY A 1 213 ? -1.049 25.469 6.551 1 98.88 213 GLY A N 1
ATOM 1662 C CA . GLY A 1 213 ? -0.673 26.656 7.293 1 98.88 213 GLY A CA 1
ATOM 1663 C C . GLY A 1 213 ? -1.821 27.266 8.078 1 98.88 213 GLY A C 1
ATOM 1664 O O . GLY A 1 213 ? -1.622 27.781 9.18 1 98.88 213 GLY A O 1
ATOM 1665 N N . GLY A 1 214 ? -3.045 27.266 7.473 1 98.94 214 GLY A N 1
ATOM 1666 C CA . GLY A 1 214 ? -4.207 27.719 8.227 1 98.94 214 GLY A CA 1
ATOM 1667 C C . GLY A 1 214 ? -4.438 26.922 9.5 1 98.94 214 GLY A C 1
ATOM 1668 O O . GLY A 1 214 ? -4.715 27.484 10.555 1 98.94 214 GLY A O 1
ATOM 1669 N N . GLU A 1 215 ? -4.316 25.609 9.406 1 98.88 215 GLU A N 1
ATOM 1670 C CA . GLU A 1 215 ? -4.449 24.75 10.57 1 98.88 215 GLU A CA 1
ATOM 1671 C C . GLU A 1 215 ? -3.412 25.078 11.641 1 98.88 215 GLU A C 1
ATOM 1673 O O . GLU A 1 215 ? -3.742 25.203 12.82 1 98.88 215 GLU A O 1
ATOM 1678 N N . ALA A 1 216 ? -2.191 25.234 11.156 1 98.88 216 ALA A N 1
ATOM 1679 C CA . ALA A 1 216 ? -1.091 25.453 12.094 1 98.88 216 ALA A CA 1
ATOM 1680 C C . ALA A 1 216 ? -1.279 26.766 12.852 1 98.88 216 ALA A C 1
ATOM 1682 O O . ALA A 1 216 ? -1.104 26.797 14.078 1 98.88 216 ALA A O 1
ATOM 1683 N N . ALA A 1 217 ? -1.638 27.828 12.148 1 98.94 217 ALA A N 1
ATOM 1684 C CA . ALA A 1 217 ? -1.826 29.125 12.781 1 98.94 217 ALA A CA 1
ATOM 1685 C C . ALA A 1 217 ? -2.986 29.094 13.773 1 98.94 217 ALA A C 1
ATOM 1687 O O . ALA A 1 217 ? -2.873 29.609 14.891 1 98.94 217 ALA A O 1
ATOM 1688 N N . LEU A 1 218 ? -4.098 28.469 13.352 1 98.94 218 LEU A N 1
ATOM 1689 C CA . LEU A 1 218 ? -5.27 28.375 14.211 1 98.94 218 LEU A CA 1
ATOM 1690 C C . LEU A 1 218 ? -4.93 27.625 15.5 1 98.94 218 LEU A C 1
ATOM 1692 O O . LEU A 1 218 ? -5.293 28.078 16.594 1 98.94 218 LEU A O 1
ATOM 1696 N N . ILE A 1 219 ? -4.223 26.547 15.398 1 98.88 219 ILE A N 1
ATOM 1697 C CA . ILE A 1 219 ? -3.92 25.672 16.531 1 98.88 219 ILE A CA 1
ATOM 1698 C C . ILE A 1 219 ? -2.906 26.359 17.453 1 98.88 219 ILE A C 1
ATOM 1700 O O . ILE A 1 219 ? -3.037 26.297 18.672 1 98.88 219 ILE A O 1
ATOM 1704 N N . ALA A 1 220 ? -1.918 27 16.828 1 98.69 220 ALA A N 1
ATOM 1705 C CA . ALA A 1 220 ? -0.932 27.719 17.625 1 98.69 220 ALA A CA 1
ATOM 1706 C C . ALA A 1 220 ? -1.595 28.812 18.453 1 98.69 220 ALA A C 1
ATOM 1708 O O . ALA A 1 220 ? -1.144 29.125 19.562 1 98.69 220 ALA A O 1
ATOM 1709 N N . MET A 1 221 ? -2.658 29.375 17.953 1 98.62 221 MET A N 1
ATOM 1710 C CA . MET A 1 221 ? -3.395 30.422 18.656 1 98.62 221 MET A CA 1
ATOM 1711 C C . MET A 1 221 ? -4.469 29.828 19.562 1 98.62 221 MET A C 1
ATOM 1713 O O . MET A 1 221 ? -5.285 30.547 20.125 1 98.62 221 MET A O 1
ATOM 1717 N N . LYS A 1 222 ? -4.543 28.484 19.641 1 98.56 222 LYS A N 1
ATOM 1718 C CA . LYS A 1 222 ? -5.441 27.719 20.5 1 98.56 222 LYS A CA 1
ATOM 1719 C C . LYS A 1 222 ? -6.898 27.938 20.109 1 98.56 222 LYS A C 1
ATOM 1721 O O . LYS A 1 222 ? -7.781 27.969 20.969 1 98.56 222 LYS A O 1
ATOM 1726 N N . GLY A 1 223 ? -7.059 28.188 18.812 1 98.81 223 GLY A N 1
ATOM 1727 C CA . GLY A 1 223 ? -8.406 28.266 18.266 1 98.81 223 GLY A CA 1
ATOM 1728 C C . GLY A 1 223 ? -9.008 26.906 17.969 1 98.81 223 GLY A C 1
ATOM 1729 O O . GLY A 1 223 ? -10.18 26.797 17.625 1 98.81 223 GLY A O 1
ATOM 1730 N N . SER A 1 224 ? -8.242 25.875 18.094 1 98.88 224 SER A N 1
ATOM 1731 C CA . SER A 1 224 ? -8.648 24.484 18.016 1 98.88 224 SER A CA 1
ATOM 1732 C C . SER A 1 224 ? -7.734 23.594 18.859 1 98.88 224 SER A C 1
ATOM 1734 O O . SER A 1 224 ? -6.516 23.781 18.859 1 98.88 224 SER A O 1
ATOM 1736 N N . PRO A 1 225 ? -8.281 22.672 19.625 1 98.75 225 PRO A N 1
ATOM 1737 C CA . PRO A 1 225 ? -7.41 21.781 20.391 1 98.75 225 PRO A CA 1
ATOM 1738 C C . PRO A 1 225 ? -6.68 20.781 19.516 1 98.75 225 PRO A C 1
ATOM 1740 O O . PRO A 1 225 ? -5.605 20.297 19.875 1 98.75 225 PRO A O 1
ATOM 1743 N N . ILE A 1 226 ? -7.266 20.469 18.406 1 98.81 226 ILE A N 1
ATOM 1744 C CA . ILE A 1 226 ? -6.691 19.578 17.406 1 98.81 226 ILE A CA 1
ATOM 1745 C C . ILE A 1 226 ? -7.297 19.891 16.031 1 98.81 226 ILE A C 1
ATOM 1747 O O . ILE A 1 226 ? -8.422 20.391 15.945 1 98.81 226 ILE A O 1
ATOM 1751 N N . GLY A 1 227 ? -6.527 19.703 15.008 1 98.81 227 GLY A N 1
ATOM 1752 C CA . GLY A 1 227 ? -6.98 19.844 13.633 1 98.81 227 GLY A CA 1
ATOM 1753 C C . GLY A 1 227 ? -6.43 18.781 12.711 1 98.81 227 GLY A C 1
ATOM 1754 O O . GLY A 1 227 ? -5.562 17.984 13.102 1 98.81 227 GLY A O 1
ATOM 1755 N N . VAL A 1 228 ? -7.031 18.688 11.5 1 98.88 228 VAL A N 1
ATOM 1756 C CA . VAL A 1 228 ? -6.609 17.703 10.508 1 98.88 228 VAL A CA 1
ATOM 1757 C C . VAL A 1 228 ? -6.035 18.406 9.289 1 98.88 228 VAL A C 1
ATOM 1759 O O . VAL A 1 228 ? -6.723 19.219 8.656 1 98.88 228 VAL A O 1
ATOM 1762 N N . GLY A 1 229 ? -4.762 18.188 9.016 1 98.81 229 GLY A N 1
ATOM 1763 C CA . GLY A 1 229 ? -4.121 18.609 7.785 1 98.81 229 GLY A CA 1
ATOM 1764 C C . GLY A 1 229 ? -3.783 17.453 6.855 1 98.81 229 GLY A C 1
ATOM 1765 O O . GLY A 1 229 ? -4.406 16.391 6.922 1 98.81 229 GLY A O 1
ATOM 1766 N N . SER A 1 230 ? -2.949 17.75 5.859 1 98.62 230 SER A N 1
ATOM 1767 C CA . SER A 1 230 ? -2.484 16.734 4.934 1 98.62 230 SER A CA 1
ATOM 1768 C C . SER A 1 230 ? -1.023 16.953 4.559 1 98.62 230 SER A C 1
ATOM 1770 O O . SER A 1 230 ? -0.469 18.031 4.789 1 98.62 230 SER A O 1
ATOM 1772 N N . ASP A 1 231 ? -0.392 15.914 4.051 1 98.75 231 ASP A N 1
ATOM 1773 C CA . ASP A 1 231 ? 1.038 15.938 3.76 1 98.75 231 ASP A CA 1
ATOM 1774 C C . ASP A 1 231 ? 1.376 15.031 2.578 1 98.75 231 ASP A C 1
ATOM 1776 O O . ASP A 1 231 ? 1.112 13.828 2.617 1 98.75 231 ASP A O 1
ATOM 1780 N N . ILE A 1 232 ? 1.933 15.633 1.505 1 98.44 232 ILE A N 1
ATOM 1781 C CA . ILE A 1 232 ? 2.365 14.859 0.346 1 98.44 232 ILE A CA 1
ATOM 1782 C C . ILE A 1 232 ? 3.824 15.18 0.027 1 98.44 232 ILE A C 1
ATOM 1784 O O . ILE A 1 232 ? 4.457 14.484 -0.769 1 98.44 232 ILE A O 1
ATOM 1788 N N . GLY A 1 233 ? 4.367 16.188 0.691 1 98.31 233 GLY A N 1
ATOM 1789 C CA . GLY A 1 233 ? 5.75 16.609 0.544 1 98.31 233 GLY A CA 1
ATOM 1790 C C . GLY A 1 233 ? 6.289 17.328 1.769 1 98.31 233 GLY A C 1
ATOM 1791 O O . GLY A 1 233 ? 7.395 17.875 1.738 1 98.31 233 GLY A O 1
ATOM 1792 N N . GLY A 1 234 ? 5.523 17.375 2.832 1 98.62 234 GLY A N 1
ATOM 1793 C CA . GLY A 1 234 ? 5.902 18.078 4.043 1 98.62 234 GLY A CA 1
ATOM 1794 C C . GLY A 1 234 ? 4.785 18.938 4.605 1 98.62 234 GLY A C 1
ATOM 1795 O O . GLY A 1 234 ? 4.957 19.609 5.629 1 98.62 234 GLY A O 1
ATOM 1796 N N . SER A 1 235 ? 3.617 18.828 4.113 1 98.69 235 SER A N 1
ATOM 1797 C CA . SER A 1 235 ? 2.562 19.828 4.293 1 98.69 235 SER A CA 1
ATOM 1798 C C . SER A 1 235 ? 1.952 19.734 5.688 1 98.69 235 SER A C 1
ATOM 1800 O O . SER A 1 235 ? 1.167 20.594 6.086 1 98.69 235 SER A O 1
ATOM 1802 N N . LEU A 1 236 ? 2.223 18.75 6.402 1 98.88 236 LEU A N 1
ATOM 1803 C CA . LEU A 1 236 ? 1.946 18.734 7.836 1 98.88 236 LEU A CA 1
ATOM 1804 C C . LEU A 1 236 ? 3.146 19.25 8.625 1 98.88 236 LEU A C 1
ATOM 1806 O O . LEU A 1 236 ? 3.006 20.141 9.461 1 98.88 236 LEU A O 1
ATOM 1810 N N . ARG A 1 237 ? 4.273 18.781 8.312 1 98.88 237 ARG A N 1
ATOM 1811 C CA . ARG A 1 237 ? 5.492 18.938 9.094 1 98.88 237 ARG A CA 1
ATOM 1812 C C . ARG A 1 237 ? 6.055 20.344 8.953 1 98.88 237 ARG A C 1
ATOM 1814 O O . ARG A 1 237 ? 6.516 20.938 9.93 1 98.88 237 ARG A O 1
ATOM 1821 N N . ILE A 1 238 ? 5.973 20.891 7.77 1 98.88 238 ILE A N 1
ATOM 1822 C CA . ILE A 1 238 ? 6.535 22.203 7.527 1 98.88 238 ILE A CA 1
ATOM 1823 C C . ILE A 1 238 ? 5.762 23.25 8.32 1 98.88 238 ILE A C 1
ATOM 1825 O O . ILE A 1 238 ? 6.324 23.922 9.188 1 98.88 238 ILE A O 1
ATOM 1829 N N . PRO A 1 239 ? 4.453 23.328 8.141 1 98.75 239 PRO A N 1
ATOM 1830 C CA . PRO A 1 239 ? 3.76 24.344 8.93 1 98.75 239 PRO A CA 1
ATOM 1831 C C . PRO A 1 239 ? 3.822 24.078 10.438 1 98.75 239 PRO A C 1
ATOM 1833 O O . PRO A 1 239 ? 3.928 25.016 11.227 1 98.75 239 PRO A O 1
ATOM 1836 N N . ALA A 1 240 ? 3.742 22.844 10.844 1 98.88 240 ALA A N 1
ATOM 1837 C CA . ALA A 1 240 ? 3.838 22.531 12.266 1 98.88 240 ALA A CA 1
ATOM 1838 C C . ALA A 1 240 ? 5.18 22.969 12.836 1 98.88 240 ALA A C 1
ATOM 1840 O O . ALA A 1 240 ? 5.238 23.547 13.93 1 98.88 240 ALA A O 1
ATOM 1841 N N . SER A 1 241 ? 6.254 22.719 12.117 1 98.62 241 SER A N 1
ATOM 1842 C CA . SER A 1 241 ? 7.59 23.078 12.586 1 98.62 241 SER A CA 1
ATOM 1843 C C . SER A 1 241 ? 7.781 24.578 12.641 1 98.62 241 SER A C 1
ATOM 1845 O O . SER A 1 241 ? 8.523 25.094 13.484 1 98.62 241 SER A O 1
ATOM 1847 N N . LEU A 1 242 ? 7.109 25.312 11.773 1 98.62 242 LEU A N 1
ATOM 1848 C CA . LEU A 1 242 ? 7.238 26.766 11.727 1 98.62 242 LEU A CA 1
ATOM 1849 C C . LEU A 1 242 ? 6.398 27.422 12.82 1 98.62 242 LEU A C 1
ATOM 1851 O O . LEU A 1 242 ? 6.5 28.625 13.055 1 98.62 242 LEU A O 1
ATOM 1855 N N . GLN A 1 243 ? 5.602 26.641 13.508 1 98.44 243 GLN A N 1
ATOM 1856 C CA . GLN A 1 243 ? 4.75 27.219 14.539 1 98.44 243 GLN A CA 1
ATOM 1857 C C . GLN A 1 243 ? 4.883 26.453 15.852 1 98.44 243 GLN A C 1
ATOM 1859 O O . GLN A 1 243 ? 4.098 26.656 16.781 1 98.44 243 GLN A O 1
ATOM 1864 N N . ASN A 1 244 ? 5.863 25.531 15.953 1 98.44 244 ASN A N 1
ATOM 1865 C CA . ASN A 1 244 ? 6.16 24.75 17.156 1 98.44 244 ASN A CA 1
ATOM 1866 C C . ASN A 1 244 ? 4.926 24.016 17.672 1 98.44 244 ASN A C 1
ATOM 1868 O O . ASN A 1 244 ? 4.625 24.047 18.859 1 98.44 244 ASN A O 1
ATOM 1872 N N . ILE A 1 245 ? 4.199 23.328 16.797 1 98.56 245 ILE A N 1
ATOM 1873 C CA . ILE A 1 245 ? 3.145 22.406 17.219 1 98.56 245 ILE A CA 1
ATOM 1874 C C . ILE A 1 245 ? 3.49 20.984 16.797 1 98.56 245 ILE A C 1
ATOM 1876 O O . ILE A 1 245 ? 4.41 20.781 16 1 98.56 245 ILE A O 1
ATOM 1880 N N . PHE A 1 246 ? 2.822 20.031 17.422 1 98.88 246 PHE A N 1
ATOM 1881 C CA . PHE A 1 246 ? 3.08 18.625 17.141 1 98.88 246 PHE A CA 1
ATOM 1882 C C . PHE A 1 246 ? 2.252 18.141 15.961 1 98.88 246 PHE A C 1
ATOM 1884 O O . PHE A 1 246 ? 1.101 18.547 15.797 1 98.88 246 PHE A O 1
ATOM 1891 N N . THR A 1 247 ? 2.82 17.344 15.148 1 98.88 247 THR A N 1
ATOM 1892 C CA . THR A 1 247 ? 2.1 16.625 14.102 1 98.88 247 THR A CA 1
ATOM 1893 C C . THR A 1 247 ? 2.789 15.305 13.773 1 98.88 247 THR A C 1
ATOM 1895 O O . THR A 1 247 ? 3.889 15.039 14.266 1 98.88 247 THR A O 1
ATOM 1898 N N . ILE A 1 248 ? 2.135 14.461 13.062 1 98.88 248 ILE A N 1
ATOM 1899 C CA . ILE A 1 248 ? 2.705 13.234 12.531 1 98.88 248 ILE A CA 1
ATOM 1900 C C . ILE A 1 248 ? 2.225 13.016 11.094 1 98.88 248 ILE A C 1
ATOM 1902 O O . ILE A 1 248 ? 1.031 13.141 10.812 1 98.88 248 ILE A O 1
ATOM 1906 N N . ARG A 1 249 ? 3.141 12.898 10.211 1 98.75 249 ARG A N 1
ATOM 1907 C CA . ARG A 1 249 ? 2.842 12.367 8.891 1 98.75 249 ARG A CA 1
ATOM 1908 C C . ARG A 1 249 ? 2.863 10.836 8.898 1 98.75 249 ARG A C 1
ATOM 1910 O O . ARG A 1 249 ? 3.924 10.227 9.047 1 98.75 249 ARG A O 1
ATOM 1917 N N . SER A 1 250 ? 1.75 10.281 8.75 1 98.69 250 SER A N 1
ATOM 1918 C CA . SER A 1 250 ? 1.675 8.82 8.711 1 98.69 250 SER A CA 1
ATOM 1919 C C . SER A 1 250 ? 2.137 8.281 7.359 1 98.69 250 SER A C 1
ATOM 1921 O O . SER A 1 250 ? 2.248 9.039 6.387 1 98.69 250 SER A O 1
ATOM 1923 N N . SER A 1 251 ? 2.459 7.031 7.316 1 98.56 251 SER A N 1
ATOM 1924 C CA . SER A 1 251 ? 2.59 6.352 6.035 1 98.56 251 SER A CA 1
ATOM 1925 C C . SER A 1 251 ? 1.255 6.289 5.301 1 98.56 251 SER A C 1
ATOM 1927 O O . SER A 1 251 ? 0.196 6.441 5.914 1 98.56 251 SER A O 1
ATOM 1929 N N . GLY A 1 252 ? 1.375 6.18 3.986 1 98.19 252 GLY A N 1
ATOM 1930 C CA . GLY A 1 252 ? 0.169 5.977 3.199 1 98.19 252 GLY A CA 1
ATOM 1931 C C . GLY A 1 252 ? -0.664 4.801 3.672 1 98.19 252 GLY A C 1
ATOM 1932 O O . GLY A 1 252 ? -0.129 3.723 3.938 1 98.19 252 GLY A O 1
ATOM 1933 N N . GLY A 1 253 ? -1.992 5.035 3.811 1 98.06 253 GLY A N 1
ATOM 1934 C CA . GLY A 1 253 ? -2.908 3.945 4.113 1 98.06 253 GLY A CA 1
ATOM 1935 C C . GLY A 1 253 ? -3.238 3.836 5.59 1 98.06 253 GLY A C 1
ATOM 1936 O O . GLY A 1 253 ? -3.979 2.939 6 1 98.06 253 GLY A O 1
ATOM 1937 N N . ARG A 1 254 ? -2.73 4.715 6.465 1 98.38 254 ARG A N 1
ATOM 1938 C CA . ARG A 1 254 ? -3.043 4.625 7.887 1 98.38 254 ARG A CA 1
ATOM 1939 C C . ARG A 1 254 ? -4.312 5.402 8.219 1 98.38 254 ARG A C 1
ATOM 1941 O O . ARG A 1 254 ? -5.172 4.91 8.953 1 98.38 254 ARG A O 1
ATOM 1948 N N . PHE A 1 255 ? -4.473 6.621 7.664 1 98.62 255 PHE A N 1
ATOM 1949 C CA . PHE A 1 255 ? -5.68 7.422 7.816 1 98.62 255 PHE A CA 1
ATOM 1950 C C . PHE A 1 255 ? -6.418 7.547 6.488 1 98.62 255 PHE A C 1
ATOM 1952 O O . PHE A 1 255 ? -5.793 7.625 5.43 1 98.62 255 PHE A O 1
ATOM 1959 N N . PRO A 1 256 ? -7.746 7.551 6.512 1 98.44 256 PRO A N 1
ATOM 1960 C CA . PRO A 1 256 ? -8.5 7.59 5.254 1 98.44 256 PRO A CA 1
ATOM 1961 C C . PRO A 1 256 ? -8.367 8.93 4.527 1 98.44 256 PRO A C 1
ATOM 1963 O O . PRO A 1 256 ? -8.211 9.969 5.168 1 98.44 256 PRO A O 1
ATOM 1966 N N . THR A 1 257 ? -8.422 8.875 3.242 1 98.31 257 THR A N 1
ATOM 1967 C CA . THR A 1 257 ? -8.281 10.078 2.422 1 98.31 257 THR A CA 1
ATOM 1968 C C . THR A 1 257 ? -9.445 10.195 1.445 1 98.31 257 THR A C 1
ATOM 1970 O O . THR A 1 257 ? -9.641 11.25 0.829 1 98.31 257 THR A O 1
ATOM 1973 N N . TYR A 1 258 ? -10.289 9.109 1.297 1 98.5 258 TYR A N 1
ATOM 1974 C CA . TYR A 1 258 ? -11.344 9.133 0.29 1 98.5 258 TYR A CA 1
ATOM 1975 C C . TYR A 1 258 ? -12.359 10.227 0.592 1 98.5 258 TYR A C 1
ATOM 1977 O O . TYR A 1 258 ? -12.805 10.375 1.734 1 98.5 258 TYR A O 1
ATOM 1985 N N . GLY A 1 259 ? -12.734 10.922 -0.38 1 98 259 GLY A N 1
ATOM 1986 C CA . GLY A 1 259 ? -13.734 11.977 -0.268 1 98 259 GLY A CA 1
ATOM 1987 C C . GLY A 1 259 ? -13.125 13.352 -0.083 1 98 259 GLY A C 1
ATOM 1988 O O . GLY A 1 259 ? -13.836 14.359 -0.149 1 98 259 GLY A O 1
ATOM 1989 N N . ALA A 1 260 ? -11.844 13.469 0.141 1 97.69 260 ALA A N 1
ATOM 1990 C CA . ALA A 1 260 ? -11.172 14.766 0.157 1 97.69 260 ALA A CA 1
ATOM 1991 C C . ALA A 1 260 ? -10.922 15.273 -1.261 1 97.69 260 ALA A C 1
ATOM 1993 O O . ALA A 1 260 ? -10.734 14.477 -2.188 1 97.69 260 ALA A O 1
ATOM 1994 N N . ARG A 1 261 ? -10.906 16.531 -1.425 1 97.5 261 ARG A N 1
ATOM 1995 C CA . ARG A 1 261 ? -10.617 17.141 -2.723 1 97.5 261 ARG A CA 1
ATOM 1996 C C . ARG A 1 261 ? -9.109 17.297 -2.926 1 97.5 261 ARG A C 1
ATOM 1998 O O . ARG A 1 261 ? -8.383 17.594 -1.977 1 97.5 261 ARG A O 1
ATOM 2005 N N . SER A 1 262 ? -8.688 17.109 -4.156 1 96.25 262 SER A N 1
ATOM 2006 C CA . SER A 1 262 ? -7.254 17.156 -4.445 1 96.25 262 SER A CA 1
ATOM 2007 C C . SER A 1 262 ? -6.961 18.031 -5.656 1 96.25 262 SER A C 1
ATOM 2009 O O . SER A 1 262 ? -7.742 18.062 -6.609 1 96.25 262 SER A O 1
ATOM 2011 N N . GLY A 1 263 ? -5.852 18.734 -5.555 1 96.5 263 GLY A N 1
ATOM 2012 C CA . GLY A 1 263 ? -5.363 19.469 -6.711 1 96.5 263 GLY A CA 1
ATOM 2013 C C . GLY A 1 263 ? -4.695 18.578 -7.742 1 96.5 263 GLY A C 1
ATOM 2014 O O . GLY A 1 263 ? -4.52 18.984 -8.898 1 96.5 263 GLY A O 1
ATOM 2015 N N . LEU A 1 264 ? -4.312 17.438 -7.324 1 98 264 LEU A N 1
ATOM 2016 C CA . LEU A 1 264 ? -3.688 16.438 -8.18 1 98 264 LEU A CA 1
ATOM 2017 C C . LEU A 1 264 ? -4.422 15.102 -8.078 1 98 264 LEU A C 1
ATOM 2019 O O . LEU A 1 264 ? -3.848 14.102 -7.641 1 98 264 LEU A O 1
ATOM 2023 N N . PRO A 1 265 ? -5.668 15.078 -8.539 1 97.44 265 PRO A N 1
ATOM 2024 C CA . PRO A 1 265 ? -6.488 13.875 -8.375 1 97.44 265 PRO A CA 1
ATOM 2025 C C . PRO A 1 265 ? -5.914 12.664 -9.102 1 97.44 265 PRO A C 1
ATOM 2027 O O . PRO A 1 265 ? -5.5 12.766 -10.258 1 97.44 265 PRO A O 1
ATOM 2030 N N . GLY A 1 266 ? -5.855 11.555 -8.422 1 98 266 GLY A N 1
ATOM 2031 C CA . GLY A 1 266 ? -5.434 10.312 -9.039 1 98 266 GLY A CA 1
ATOM 2032 C C . GLY A 1 266 ? -3.939 10.07 -8.922 1 98 266 GLY A C 1
ATOM 2033 O O . GLY A 1 266 ? -3.451 9 -9.297 1 98 266 GLY A O 1
ATOM 2034 N N . LEU A 1 267 ? -3.152 11.078 -8.43 1 98.44 267 LEU A N 1
ATOM 2035 C CA . LEU A 1 267 ? -1.729 10.859 -8.195 1 98.44 267 LEU A CA 1
ATOM 2036 C C . LEU A 1 267 ? -1.515 9.758 -7.164 1 98.44 267 LEU A C 1
ATOM 2038 O O . LEU A 1 267 ? -2.027 9.836 -6.047 1 98.44 267 LEU A O 1
ATOM 2042 N N . GLU A 1 268 ? -0.776 8.703 -7.629 1 98 268 GLU A N 1
ATOM 2043 C CA . GLU A 1 268 ? -0.516 7.594 -6.719 1 98 268 GLU A CA 1
ATOM 2044 C C . GLU A 1 268 ? 0.981 7.34 -6.57 1 98 268 GLU A C 1
ATOM 2046 O O . GLU A 1 268 ? 1.401 6.555 -5.719 1 98 268 GLU A O 1
ATOM 2051 N N . SER A 1 269 ? 1.823 8.102 -7.348 1 98.5 269 SER A N 1
ATOM 2052 C CA . SER A 1 269 ? 3.266 7.898 -7.27 1 98.5 269 SER A CA 1
ATOM 2053 C C . SER A 1 269 ? 3.803 8.289 -5.895 1 98.5 269 SER A C 1
ATOM 2055 O O . SER A 1 269 ? 4.828 7.766 -5.453 1 98.5 269 SER A O 1
ATOM 2057 N N . VAL A 1 270 ? 3.135 9.188 -5.262 1 97.88 270 VAL A N 1
ATOM 2058 C CA . VAL A 1 270 ? 3.363 9.594 -3.881 1 97.88 270 VAL A CA 1
ATOM 2059 C C . VAL A 1 270 ? 2.023 9.82 -3.18 1 97.88 270 VAL A C 1
ATOM 2061 O O . VAL A 1 270 ? 1.114 10.43 -3.748 1 97.88 270 VAL A O 1
ATOM 2064 N N . ASN A 1 271 ? 1.898 9.32 -2.018 1 95.94 271 ASN A N 1
ATOM 2065 C CA . ASN A 1 271 ? 0.611 9.352 -1.331 1 95.94 271 ASN A CA 1
ATOM 2066 C C . ASN A 1 271 ? 0.448 10.625 -0.509 1 95.94 271 ASN A C 1
ATOM 2068 O O . ASN A 1 271 ? 1.301 10.945 0.32 1 95.94 271 ASN A O 1
ATOM 2072 N N . SER A 1 272 ? -0.599 11.312 -0.777 1 97.88 272 SER A N 1
ATOM 2073 C CA . SER A 1 272 ? -1.034 12.328 0.175 1 97.88 272 SER A CA 1
ATOM 2074 C C . SER A 1 272 ? -1.734 11.703 1.375 1 97.88 272 SER A C 1
ATOM 2076 O O . SER A 1 272 ? -2.578 10.812 1.215 1 97.88 272 SER A O 1
ATOM 2078 N N . VAL A 1 273 ? -1.411 12.117 2.553 1 98.56 273 VAL A N 1
ATOM 2079 C CA . VAL A 1 273 ? -2.01 11.531 3.748 1 98.56 273 VAL A CA 1
ATOM 2080 C C . VAL A 1 273 ? -2.664 12.625 4.586 1 98.56 273 VAL A C 1
ATOM 2082 O O . VAL A 1 273 ? -2.211 13.773 4.586 1 98.56 273 VAL A O 1
ATOM 2085 N N . ASN A 1 274 ? -3.746 12.281 5.223 1 98.62 274 ASN A N 1
ATOM 2086 C CA . ASN A 1 274 ? -4.297 13.125 6.277 1 98.62 274 ASN A CA 1
ATOM 2087 C C . ASN A 1 274 ? -3.578 12.906 7.605 1 98.62 274 ASN A C 1
ATOM 2089 O O . ASN A 1 274 ? -3.082 11.812 7.875 1 98.62 274 ASN A O 1
ATOM 2093 N N . GLY A 1 275 ? -3.467 13.938 8.383 1 98.62 275 GLY A N 1
ATOM 2094 C CA . GLY A 1 275 ? -2.832 13.766 9.68 1 98.62 275 GLY A CA 1
ATOM 2095 C C . GLY A 1 275 ? -3.221 14.828 10.688 1 98.62 275 GLY A C 1
ATOM 2096 O O . GLY A 1 275 ? -3.654 15.922 10.305 1 98.62 275 GLY A O 1
ATOM 2097 N N . PRO A 1 276 ? -3.035 14.5 11.969 1 98.88 276 PRO A N 1
ATOM 2098 C CA . PRO A 1 276 ? -3.416 15.414 13.047 1 98.88 276 PRO A CA 1
ATOM 2099 C C . PRO A 1 276 ? -2.336 16.453 13.352 1 98.88 276 PRO A C 1
ATOM 2101 O O . PRO A 1 276 ? -1.147 16.172 13.172 1 98.88 276 PRO A O 1
ATOM 2104 N N . MET A 1 277 ? -2.734 17.562 13.781 1 98.88 277 MET A N 1
ATOM 2105 C CA . MET A 1 277 ? -1.913 18.656 14.312 1 98.88 277 MET A CA 1
ATOM 2106 C C . MET A 1 277 ? -2.461 19.141 15.648 1 98.88 277 MET A C 1
ATOM 2108 O O . MET A 1 277 ? -3.674 19.297 15.805 1 98.88 277 MET A O 1
ATOM 2112 N N . SER A 1 278 ? -1.62 19.328 16.609 1 98.88 278 SER A N 1
ATOM 2113 C CA . SER A 1 278 ? -2.078 19.734 17.938 1 98.88 278 SER A CA 1
ATOM 2114 C C . SER A 1 278 ? -0.949 20.375 18.75 1 98.88 278 SER A C 1
ATOM 2116 O O . SER A 1 278 ? 0.227 20.188 18.422 1 98.88 278 SER A O 1
ATOM 2118 N N . THR A 1 279 ? -1.311 21.141 19.75 1 98.44 279 THR A N 1
ATOM 2119 C CA . THR A 1 279 ? -0.352 21.656 20.734 1 98.44 279 THR A CA 1
ATOM 2120 C C . THR A 1 279 ? -0.034 20.594 21.781 1 98.44 279 THR A C 1
ATOM 2122 O O . THR A 1 279 ? 0.878 20.766 22.594 1 98.44 279 THR A O 1
ATOM 2125 N N . SER A 1 280 ? -0.732 19.469 21.688 1 98.19 280 SER A N 1
ATOM 2126 C CA . SER A 1 280 ? -0.612 18.422 22.688 1 98.19 280 SER A CA 1
ATOM 2127 C C . SER A 1 280 ? -0.323 17.062 22.047 1 98.19 280 SER A C 1
ATOM 2129 O O . SER A 1 280 ? -1.095 16.594 21.203 1 98.19 280 SER A O 1
ATOM 2131 N N . LEU A 1 281 ? 0.804 16.516 22.531 1 97.62 281 LEU A N 1
ATOM 2132 C CA . LEU A 1 281 ? 1.146 15.188 22.031 1 97.62 281 LEU A CA 1
ATOM 2133 C C . LEU A 1 281 ? 0.115 14.164 22.484 1 97.62 281 LEU A C 1
ATOM 2135 O O . LEU A 1 281 ? -0.186 13.219 21.75 1 97.62 281 LEU A O 1
ATOM 2139 N N . ASP A 1 282 ? -0.462 14.328 23.688 1 98 282 ASP A N 1
ATOM 2140 C CA . ASP A 1 282 ? -1.478 13.422 24.203 1 98 282 ASP A CA 1
ATOM 2141 C C . ASP A 1 282 ? -2.742 13.469 23.359 1 98 282 ASP A C 1
ATOM 2143 O O . ASP A 1 282 ? -3.324 12.422 23.047 1 98 282 ASP A O 1
ATOM 2147 N N . THR A 1 283 ? -3.168 14.664 23.016 1 98.56 283 THR A N 1
ATOM 2148 C CA . THR A 1 283 ? -4.352 14.82 22.172 1 98.56 283 THR A CA 1
ATOM 2149 C C . THR A 1 283 ? -4.121 14.211 20.797 1 98.56 283 THR A C 1
ATOM 2151 O O . THR A 1 283 ? -5.004 13.539 20.25 1 98.56 283 THR A O 1
ATOM 2154 N N . LEU A 1 284 ? -2.926 14.453 20.297 1 98.69 284 LEU A N 1
ATOM 2155 C CA . LEU A 1 284 ? -2.551 13.914 19 1 98.69 284 LEU A CA 1
ATOM 2156 C C . LEU A 1 284 ? -2.594 12.391 19 1 98.69 284 LEU A C 1
ATOM 2158 O O . LEU A 1 284 ? -3.135 11.773 18.094 1 98.69 284 LEU A O 1
ATOM 2162 N N . GLU A 1 285 ? -2.025 11.781 20 1 98.56 285 GLU A N 1
ATOM 2163 C CA . GLU A 1 285 ? -2.006 10.328 20.125 1 98.56 285 GLU A CA 1
ATOM 2164 C C . GLU A 1 285 ? -3.418 9.766 20.266 1 98.56 285 GLU A C 1
ATOM 2166 O O . GLU A 1 285 ? -3.762 8.766 19.641 1 98.56 285 GLU A O 1
ATOM 2171 N N . LEU A 1 286 ? -4.215 10.391 21.094 1 98.69 286 LEU A N 1
ATOM 2172 C CA . LEU A 1 286 ? -5.586 9.945 21.312 1 98.69 286 LEU A CA 1
ATOM 2173 C C . LEU A 1 286 ? -6.363 9.945 20 1 98.69 286 LEU A C 1
ATOM 2175 O O . LEU A 1 286 ? -7.016 8.961 19.656 1 98.69 286 LEU A O 1
ATOM 2179 N N . TYR A 1 287 ? -6.305 11.031 19.297 1 98.69 287 TYR A N 1
ATOM 2180 C CA . TYR A 1 287 ? -6.965 11.148 18 1 98.69 287 TYR A CA 1
ATOM 2181 C C . TYR A 1 287 ? -6.543 10.016 17.062 1 98.69 287 TYR A C 1
ATOM 2183 O O . TYR A 1 287 ? -7.387 9.367 16.453 1 98.69 287 TYR A O 1
ATOM 2191 N N . SER A 1 288 ? -5.266 9.852 16.938 1 98.88 288 SER A N 1
ATOM 2192 C CA . SER A 1 288 ? -4.727 8.844 16.031 1 98.88 288 SER A CA 1
ATOM 2193 C C . SER A 1 288 ? -5.254 7.453 16.375 1 98.88 288 SER A C 1
ATOM 2195 O O . SER A 1 288 ? -5.699 6.723 15.484 1 98.88 288 SER A O 1
ATOM 2197 N N . LYS A 1 289 ? -5.219 7.145 17.625 1 98.81 289 LYS A N 1
ATOM 2198 C CA . LYS A 1 289 ? -5.688 5.84 18.094 1 98.81 289 LYS A CA 1
ATOM 2199 C C . LYS A 1 289 ? -7.18 5.664 17.812 1 98.81 289 LYS A C 1
ATOM 2201 O O . LYS A 1 289 ? -7.613 4.605 17.359 1 98.81 289 LYS A O 1
ATOM 2206 N N . LEU A 1 290 ? -7.992 6.664 18.062 1 98.81 290 LEU A N 1
ATOM 2207 C CA . LEU A 1 290 ? -9.438 6.574 17.906 1 98.81 290 LEU A CA 1
ATOM 2208 C C . LEU A 1 290 ? -9.82 6.371 16.438 1 98.81 290 LEU A C 1
ATOM 2210 O O . LEU A 1 290 ? -10.734 5.602 16.141 1 98.81 290 LEU A O 1
ATOM 2214 N N . VAL A 1 291 ? -9.141 7.059 15.531 1 98.81 291 VAL A N 1
ATOM 2215 C CA . VAL A 1 291 ? -9.438 6.918 14.109 1 98.81 291 VAL A CA 1
ATOM 2216 C C . VAL A 1 291 ? -9.117 5.496 13.656 1 98.81 291 VAL A C 1
ATOM 2218 O O . VAL A 1 291 ? -9.914 4.871 12.953 1 98.81 291 VAL A O 1
ATOM 2221 N N . ILE A 1 292 ? -7.969 4.984 14.055 1 98.81 292 ILE A N 1
ATOM 2222 C CA . ILE A 1 292 ? -7.566 3.639 13.664 1 98.81 292 ILE A CA 1
ATOM 2223 C C . ILE A 1 292 ? -8.508 2.615 14.289 1 98.81 292 ILE A C 1
ATOM 2225 O O . ILE A 1 292 ? -8.914 1.653 13.633 1 98.81 292 ILE A O 1
ATOM 2229 N N . ASP A 1 293 ? -8.875 2.873 15.578 1 98.56 293 ASP A N 1
ATOM 2230 C CA . ASP A 1 293 ? -9.797 1.971 16.266 1 98.56 293 ASP A CA 1
ATOM 2231 C C . ASP A 1 293 ? -11.164 1.963 15.594 1 98.56 293 ASP A C 1
ATOM 2233 O O . ASP A 1 293 ? -11.93 1.009 15.742 1 98.56 293 ASP A O 1
ATOM 2237 N N . GLY A 1 294 ? -11.484 2.998 14.859 1 98.5 294 GLY A N 1
ATOM 2238 C CA . GLY A 1 294 ? -12.727 3.062 14.109 1 98.5 294 GLY A CA 1
ATOM 2239 C C . GLY A 1 294 ? -12.711 2.207 12.859 1 98.5 294 GLY A C 1
ATOM 2240 O O . GLY A 1 294 ? -13.68 2.201 12.094 1 98.5 294 GLY A O 1
ATOM 2241 N N . GLU A 1 295 ? -11.656 1.524 12.523 1 98.06 295 GLU A N 1
ATOM 2242 C CA . GLU A 1 295 ? -11.484 0.563 11.438 1 98.06 295 GLU A CA 1
ATOM 2243 C C . GLU A 1 295 ? -11.758 1.21 10.086 1 98.06 295 GLU A C 1
ATOM 2245 O O . GLU A 1 295 ? -12.57 0.711 9.305 1 98.06 295 GLU A O 1
ATOM 2250 N N . PRO A 1 296 ? -10.977 2.186 9.75 1 98.5 296 PRO A N 1
ATOM 2251 C CA . PRO A 1 296 ? -11.211 2.93 8.508 1 98.5 296 PRO A CA 1
ATOM 2252 C C . PRO A 1 296 ? -11.016 2.076 7.258 1 98.5 296 PRO A C 1
ATOM 2254 O O . PRO A 1 296 ? -11.484 2.436 6.176 1 98.5 296 PRO A O 1
ATOM 2257 N N . TRP A 1 297 ? -10.328 0.928 7.309 1 98.25 297 TRP A N 1
ATOM 2258 C CA . TRP A 1 297 ? -10.117 0.044 6.168 1 98.25 297 TRP A CA 1
ATOM 2259 C C . TRP A 1 297 ? -11.43 -0.561 5.695 1 98.25 297 TRP A C 1
ATOM 2261 O O . TRP A 1 297 ? -11.508 -1.109 4.59 1 98.25 297 TRP A O 1
ATOM 2271 N N . LEU A 1 298 ? -12.492 -0.472 6.453 1 97.62 298 LEU A N 1
ATOM 2272 C CA . LEU A 1 298 ? -13.812 -0.951 6.051 1 97.62 298 LEU A CA 1
ATOM 2273 C C . LEU A 1 298 ? -14.547 0.103 5.23 1 97.62 298 LEU A C 1
ATOM 2275 O O . LEU A 1 298 ? -15.578 -0.188 4.621 1 97.62 298 LEU A O 1
ATOM 2279 N N . LYS A 1 299 ? -13.945 1.35 5.129 1 97.5 299 LYS A N 1
ATOM 2280 C CA . LYS A 1 299 ? -14.672 2.461 4.52 1 97.5 299 LYS A CA 1
ATOM 2281 C C . LYS A 1 299 ? -13.859 3.088 3.389 1 97.5 299 LYS A C 1
ATOM 2283 O O . LYS A 1 299 ? -14.422 3.75 2.512 1 97.5 299 LYS A O 1
ATOM 2288 N N . ASP A 1 300 ? -12.641 2.918 3.396 1 98.44 300 ASP A N 1
ATOM 2289 C CA . ASP A 1 300 ? -11.711 3.467 2.416 1 98.44 300 ASP A CA 1
ATOM 2290 C C . ASP A 1 300 ? -10.75 2.391 1.91 1 98.44 300 ASP A C 1
ATOM 2292 O O . ASP A 1 300 ? -9.914 1.89 2.666 1 98.44 300 ASP A O 1
ATOM 2296 N N . GLY A 1 301 ? -10.805 2.133 0.589 1 97.75 301 GLY A N 1
ATOM 2297 C CA . GLY A 1 301 ? -10.062 1.034 -0.005 1 97.75 301 GLY A CA 1
ATOM 2298 C C . GLY A 1 301 ? -8.562 1.252 0.015 1 97.75 301 GLY A C 1
ATOM 2299 O O . GLY A 1 301 ? -7.789 0.313 -0.195 1 97.75 301 GLY A O 1
ATOM 2300 N N . LYS A 1 302 ? -8.07 2.455 0.336 1 97.5 302 LYS A N 1
ATOM 2301 C CA . LYS A 1 302 ? -6.637 2.744 0.351 1 97.5 302 LYS A CA 1
ATOM 2302 C C . LYS A 1 302 ? -6.055 2.561 1.748 1 97.5 302 LYS A C 1
ATOM 2304 O O . LYS A 1 302 ? -4.832 2.555 1.921 1 97.5 302 LYS A O 1
ATOM 2309 N N . VAL A 1 303 ? -6.914 2.346 2.748 1 98.56 303 VAL A N 1
ATOM 2310 C CA . VAL A 1 303 ? -6.43 2.205 4.117 1 98.56 303 VAL A CA 1
ATOM 2311 C C . VAL A 1 303 ? -6.004 0.759 4.371 1 98.56 303 VAL A C 1
ATOM 2313 O O . VAL A 1 303 ? -6.68 -0.177 3.936 1 98.56 303 VAL A O 1
ATOM 2316 N N . ILE A 1 304 ? -4.91 0.589 5.02 1 98.56 304 ILE A N 1
ATOM 2317 C CA . ILE A 1 304 ? -4.32 -0.705 5.344 1 98.56 304 ILE A CA 1
ATOM 2318 C C . ILE A 1 304 ? -4.91 -1.229 6.648 1 98.56 304 ILE A C 1
ATOM 2320 O O . ILE A 1 304 ? -5.004 -0.494 7.633 1 98.56 304 ILE A O 1
ATOM 2324 N N . GLU A 1 305 ? -5.297 -2.465 6.68 1 98 305 GLU A N 1
ATOM 2325 C CA . GLU A 1 305 ? -5.887 -3.078 7.863 1 98 305 GLU A CA 1
ATOM 2326 C C . GLU A 1 305 ? -4.824 -3.379 8.914 1 98 305 GLU A C 1
ATOM 2328 O O . GLU A 1 305 ? -4.434 -4.531 9.102 1 98 305 GLU A O 1
ATOM 2333 N N . ILE A 1 306 ? -4.359 -2.352 9.617 1 98.31 306 ILE A N 1
ATOM 2334 C CA . ILE A 1 306 ? -3.428 -2.445 10.734 1 98.31 306 ILE A CA 1
ATOM 2335 C C . ILE A 1 306 ? -4.039 -1.787 11.969 1 98.31 306 ILE A C 1
ATOM 2337 O O . ILE A 1 306 ? -4.184 -0.564 12.023 1 98.31 306 ILE A O 1
ATOM 2341 N N . PRO A 1 307 ? -4.461 -2.535 12.953 1 97.94 307 PRO A N 1
ATOM 2342 C CA . PRO A 1 307 ? -4.949 -1.931 14.195 1 97.94 307 PRO A CA 1
ATOM 2343 C C . PRO A 1 307 ? -3.879 -1.113 14.914 1 97.94 307 PRO A C 1
ATOM 2345 O O . PRO A 1 307 ? -2.689 -1.253 14.617 1 97.94 307 PRO A O 1
ATOM 2348 N N . TRP A 1 308 ? -4.312 -0.2 15.781 1 98.56 308 TRP A N 1
ATOM 2349 C CA . TRP A 1 308 ? -3.355 0.519 16.625 1 98.56 308 TRP A CA 1
ATOM 2350 C C . TRP A 1 308 ? -2.539 -0.451 17.469 1 98.56 308 TRP A C 1
ATOM 2352 O O . TRP A 1 308 ? -3.096 -1.34 18.109 1 98.56 308 TRP A O 1
ATOM 2362 N N . ARG A 1 309 ? -1.216 -0.34 17.531 1 97.94 309 ARG A N 1
ATOM 2363 C CA . ARG A 1 309 ? -0.345 -1.307 18.203 1 97.94 309 ARG A CA 1
ATOM 2364 C C . ARG A 1 309 ? 0.192 -0.75 19.516 1 97.94 309 ARG A C 1
ATOM 2366 O O . ARG A 1 309 ? 0.458 0.449 19.625 1 97.94 309 ARG A O 1
ATOM 2373 N N . ASP A 1 310 ? 0.317 -1.591 20.422 1 95.81 310 ASP A N 1
ATOM 2374 C CA . ASP A 1 310 ? 1.082 -1.249 21.609 1 95.81 310 ASP A CA 1
ATOM 2375 C C . ASP A 1 310 ? 2.574 -1.492 21.406 1 95.81 310 ASP A C 1
ATOM 2377 O O . ASP A 1 310 ? 2.996 -2.627 21.156 1 95.81 310 ASP A O 1
ATOM 2381 N N . VAL A 1 311 ? 3.338 -0.424 21.438 1 96.62 311 VAL A N 1
ATOM 2382 C CA . VAL A 1 311 ? 4.77 -0.527 21.172 1 96.62 311 VAL A CA 1
ATOM 2383 C C . VAL A 1 311 ? 5.555 -0.205 22.438 1 96.62 311 VAL A C 1
ATOM 2385 O O . VAL A 1 311 ? 5.195 0.708 23.188 1 96.62 311 VAL A O 1
ATOM 2388 N N . GLU A 1 312 ? 6.559 -1.03 22.719 1 96.69 312 GLU A N 1
ATOM 2389 C CA . GLU A 1 312 ? 7.512 -0.753 23.797 1 96.69 312 GLU A CA 1
ATOM 2390 C C . GLU A 1 312 ? 8.852 -0.296 23.234 1 96.69 312 GLU A C 1
ATOM 2392 O O . GLU A 1 312 ? 9.453 -0.982 22.391 1 96.69 312 GLU A O 1
ATOM 2397 N N . LEU A 1 313 ? 9.266 0.825 23.656 1 97.38 313 LEU A N 1
ATOM 2398 C CA . LEU A 1 313 ? 10.57 1.323 23.25 1 97.38 313 LEU A CA 1
ATOM 2399 C C . LEU A 1 313 ? 11.672 0.743 24.125 1 97.38 313 LEU A C 1
ATOM 2401 O O . LEU A 1 313 ? 11.453 0.466 25.312 1 97.38 313 LEU A O 1
ATOM 2405 N N . PRO A 1 314 ? 12.844 0.61 23.594 1 95.81 314 PRO A N 1
ATOM 2406 C CA . PRO A 1 314 ? 13.969 0.307 24.484 1 95.81 314 PRO A CA 1
ATOM 2407 C C . PRO A 1 314 ? 14.281 1.445 25.453 1 95.81 314 PRO A C 1
ATOM 2409 O O . PRO A 1 314 ? 14 2.607 25.156 1 95.81 314 PRO A O 1
ATOM 2412 N N . GLU A 1 315 ? 14.812 1.086 26.594 1 94.88 315 GLU A N 1
ATOM 2413 C CA . GLU A 1 315 ? 15.18 2.088 27.594 1 94.88 315 GLU A CA 1
ATOM 2414 C C . GLU A 1 315 ? 16.141 3.125 27 1 94.88 315 GLU A C 1
ATOM 2416 O O . GLU A 1 315 ? 16 4.32 27.266 1 94.88 315 GLU A O 1
ATOM 2421 N N . LYS A 1 316 ? 17.094 2.625 26.297 1 97 316 LYS A N 1
ATOM 2422 C CA . LYS A 1 316 ? 18.016 3.494 25.578 1 97 316 LYS A CA 1
ATOM 2423 C C . LYS A 1 316 ? 17.828 3.355 24.062 1 97 316 LYS A C 1
ATOM 2425 O O . LYS A 1 316 ? 18.047 2.279 23.5 1 97 316 LYS A O 1
ATOM 2430 N N . LEU A 1 317 ? 17.5 4.457 23.469 1 98.31 317 LEU A N 1
ATOM 2431 C CA . LEU A 1 317 ? 17.312 4.48 22.016 1 98.31 317 LEU A CA 1
ATOM 2432 C C . LEU A 1 317 ? 18.656 4.656 21.297 1 98.31 317 LEU A C 1
ATOM 2434 O O . LEU A 1 317 ? 19.594 5.234 21.859 1 98.31 317 LEU A O 1
ATOM 2438 N N . THR A 1 318 ? 18.75 4.062 20.172 1 98.31 318 THR A N 1
ATOM 2439 C CA . THR A 1 318 ? 19.812 4.387 19.219 1 98.31 318 THR A CA 1
ATOM 2440 C C . THR A 1 318 ? 19.312 5.379 18.172 1 98.31 318 THR A C 1
ATOM 2442 O O . THR A 1 318 ? 18.438 5.051 17.359 1 98.31 318 THR A O 1
ATOM 2445 N N . ILE A 1 319 ? 19.922 6.551 18.156 1 98.75 319 ILE A N 1
ATOM 2446 C CA . ILE A 1 319 ? 19.406 7.672 17.375 1 98.75 319 ILE A CA 1
ATOM 2447 C C . ILE A 1 319 ? 20.438 8.102 16.344 1 98.75 319 ILE A C 1
ATOM 2449 O O . ILE A 1 319 ? 21.578 8.406 16.688 1 98.75 319 ILE A O 1
ATOM 2453 N N . ALA A 1 320 ? 20.078 8.039 15.094 1 98.88 320 ALA A N 1
ATOM 2454 C CA . ALA A 1 320 ? 20.906 8.664 14.062 1 98.88 320 ALA A CA 1
ATOM 2455 C C . ALA A 1 320 ? 20.531 10.133 13.883 1 98.88 320 ALA A C 1
ATOM 2457 O O . ALA A 1 320 ? 19.359 10.477 13.828 1 98.88 320 ALA A O 1
ATOM 2458 N N . VAL A 1 321 ? 21.531 10.992 13.781 1 98.81 321 VAL A N 1
ATOM 2459 C CA . VAL A 1 321 ? 21.312 12.43 13.648 1 98.81 321 VAL A CA 1
ATOM 2460 C C . VAL A 1 321 ? 21.75 12.891 12.258 1 98.81 321 VAL A C 1
ATOM 2462 O O . VAL A 1 321 ? 22.859 12.57 11.812 1 98.81 321 VAL A O 1
ATOM 2465 N N . LEU A 1 322 ? 20.875 13.516 11.602 1 98.75 322 LEU A N 1
ATOM 2466 C CA . LEU A 1 322 ? 21.203 14.25 10.383 1 98.75 322 LEU A CA 1
ATOM 2467 C C . LEU A 1 322 ? 21.156 15.75 10.617 1 98.75 322 LEU A C 1
ATOM 2469 O O . LEU A 1 322 ? 20.094 16.312 10.875 1 98.75 322 LEU A O 1
ATOM 2473 N N . ARG A 1 323 ? 22.266 16.438 10.508 1 97.81 323 ARG A N 1
ATOM 2474 C CA . ARG A 1 323 ? 22.328 17.875 10.742 1 97.81 323 ARG A CA 1
ATOM 2475 C C . ARG A 1 323 ? 22.172 18.656 9.438 1 97.81 323 ARG A C 1
ATOM 2477 O O . ARG A 1 323 ? 21.641 19.766 9.43 1 97.81 323 ARG A O 1
ATOM 2484 N N . ASP A 1 324 ? 22.656 18.078 8.414 1 97.25 324 ASP A N 1
ATOM 2485 C CA . ASP A 1 324 ? 22.719 18.656 7.078 1 97.25 324 ASP A CA 1
ATOM 2486 C C . ASP A 1 324 ? 22.484 17.578 6.008 1 97.25 324 ASP A C 1
ATOM 2488 O O . ASP A 1 324 ? 23.172 16.562 5.992 1 97.25 324 ASP A O 1
ATOM 2492 N N . ASP A 1 325 ? 21.562 17.828 5.074 1 97.56 325 ASP A N 1
ATOM 2493 C CA . ASP A 1 325 ? 21.188 16.766 4.145 1 97.56 325 ASP A CA 1
ATOM 2494 C C . ASP A 1 325 ? 22.109 16.75 2.926 1 97.56 325 ASP A C 1
ATOM 2496 O O . ASP A 1 325 ? 21.875 16.016 1.968 1 97.56 325 ASP A O 1
ATOM 2500 N N . GLY A 1 326 ? 23.078 17.609 2.912 1 96.31 326 GLY A N 1
ATOM 2501 C CA . GLY A 1 326 ? 24.047 17.672 1.83 1 96.31 326 GLY A CA 1
ATOM 2502 C C . GLY A 1 326 ? 23.578 18.516 0.663 1 96.31 326 GLY A C 1
ATOM 2503 O O . GLY A 1 326 ? 24.344 18.734 -0.289 1 96.31 326 GLY A O 1
ATOM 2504 N N . VAL A 1 327 ? 22.391 19.078 0.743 1 97.06 327 VAL A N 1
ATOM 2505 C CA . VAL A 1 327 ? 21.828 19.859 -0.362 1 97.06 327 VAL A CA 1
ATOM 2506 C C . VAL A 1 327 ? 21.672 21.312 0.052 1 97.06 327 VAL A C 1
ATOM 2508 O O . VAL A 1 327 ? 22.25 22.203 -0.576 1 97.06 327 VAL A O 1
ATOM 2511 N N . VAL A 1 328 ? 20.984 21.609 1.116 1 97.69 328 VAL A N 1
ATOM 2512 C CA . VAL A 1 328 ? 20.812 22.953 1.646 1 97.69 328 VAL A CA 1
ATOM 2513 C C . VAL A 1 328 ? 21.234 22.984 3.115 1 97.69 328 VAL A C 1
ATOM 2515 O O . VAL A 1 328 ? 20.719 22.219 3.93 1 97.69 328 VAL A O 1
ATOM 2518 N N . HIS A 1 329 ? 22.141 23.891 3.434 1 97.25 329 HIS A N 1
ATOM 2519 C CA . HIS A 1 329 ? 22.641 24.031 4.797 1 97.25 329 HIS A CA 1
ATOM 2520 C C . HIS A 1 329 ? 21.609 24.719 5.691 1 97.25 329 HIS A C 1
ATOM 2522 O O . HIS A 1 329 ? 21.016 25.734 5.316 1 97.25 329 HIS A O 1
ATOM 2528 N N . PRO A 1 330 ? 21.281 24.156 6.879 1 97.62 330 PRO A N 1
ATOM 2529 C CA . PRO A 1 330 ? 20.297 24.766 7.77 1 97.62 330 PRO A CA 1
ATOM 2530 C C . PRO A 1 330 ? 20.781 26.078 8.367 1 97.62 330 PRO A C 1
ATOM 2532 O O . PRO A 1 330 ? 21.984 26.297 8.508 1 97.62 330 PRO A O 1
ATOM 2535 N N . SER A 1 331 ? 19.875 26.969 8.75 1 97.25 331 SER A N 1
ATOM 2536 C CA . SER A 1 331 ? 20.188 28.203 9.461 1 97.25 331 SER A CA 1
ATOM 2537 C C . SER A 1 331 ? 20.828 27.922 10.812 1 97.25 331 SER A C 1
ATOM 2539 O O . SER A 1 331 ? 20.672 26.828 11.367 1 97.25 331 SER A O 1
ATOM 2541 N N . PRO A 1 332 ? 21.562 28.906 11.383 1 97.38 332 PRO A N 1
ATOM 2542 C CA . PRO A 1 332 ? 22.203 28.703 12.68 1 97.38 332 PRO A CA 1
ATOM 2543 C C . PRO A 1 332 ? 21.203 28.312 13.781 1 97.38 332 PRO A C 1
ATOM 2545 O O . PRO A 1 332 ? 21.516 27.5 14.648 1 97.38 332 PRO A O 1
ATOM 2548 N N . GLY A 1 333 ? 20.047 28.906 13.734 1 97.94 333 GLY A N 1
ATOM 2549 C CA . GLY A 1 333 ? 19.031 28.547 14.719 1 97.94 333 GLY A CA 1
ATOM 2550 C C . GLY A 1 333 ? 18.625 27.078 14.656 1 97.94 333 GLY A C 1
ATOM 2551 O O . GLY A 1 333 ? 18.484 26.438 15.695 1 97.94 333 GLY A O 1
ATOM 2552 N N . ILE A 1 334 ? 18.453 26.531 13.461 1 98.44 334 ILE A N 1
ATOM 2553 C CA . ILE A 1 334 ? 18.062 25.141 13.281 1 98.44 334 ILE A CA 1
ATOM 2554 C C . ILE A 1 334 ? 19.172 24.219 13.773 1 98.44 334 ILE A C 1
ATOM 2556 O O . ILE A 1 334 ? 18.906 23.219 14.445 1 98.44 334 ILE A O 1
ATOM 2560 N N . LEU A 1 335 ? 20.422 24.547 13.438 1 98.06 335 LEU A N 1
ATOM 2561 C CA . LEU A 1 335 ? 21.547 23.75 13.922 1 98.06 335 LEU A CA 1
ATOM 2562 C C . LEU A 1 335 ? 21.609 23.766 15.445 1 98.06 335 LEU A C 1
ATOM 2564 O O . LEU A 1 335 ? 21.875 22.734 16.062 1 98.06 335 LEU A O 1
ATOM 2568 N N . ARG A 1 336 ? 21.391 24.938 16.016 1 98.44 336 ARG A N 1
ATOM 2569 C CA . ARG A 1 336 ? 21.359 25.047 17.469 1 98.44 336 ARG A CA 1
ATOM 2570 C C . ARG A 1 336 ? 20.25 24.172 18.062 1 98.44 336 ARG A C 1
ATOM 2572 O O . ARG A 1 336 ? 20.453 23.516 19.078 1 98.44 336 ARG A O 1
ATOM 2579 N N . GLY A 1 337 ? 19.047 24.188 17.438 1 98.62 337 GLY A N 1
ATOM 2580 C CA . GLY A 1 337 ? 17.953 23.359 17.891 1 98.62 337 GLY A CA 1
ATOM 2581 C C . GLY A 1 337 ? 18.266 21.875 17.859 1 98.62 337 GLY A C 1
ATOM 2582 O O . GLY A 1 337 ? 17.953 21.141 18.812 1 98.62 337 GLY A O 1
ATOM 2583 N N . VAL A 1 338 ? 18.891 21.406 16.766 1 98.75 338 VAL A N 1
ATOM 2584 C CA . VAL A 1 338 ? 19.297 20.016 16.656 1 98.75 338 VAL A CA 1
ATOM 2585 C C . VAL A 1 338 ? 20.297 19.688 17.766 1 98.75 338 VAL A C 1
ATOM 2587 O O . VAL A 1 338 ? 20.203 18.625 18.406 1 98.75 338 VAL A O 1
ATOM 2590 N N . ASP A 1 339 ? 21.25 20.547 18.016 1 98.62 339 ASP A N 1
ATOM 2591 C CA . ASP A 1 339 ? 22.266 20.344 19.031 1 98.62 339 ASP A CA 1
ATOM 2592 C C . ASP A 1 339 ? 21.641 20.266 20.422 1 98.62 339 ASP A C 1
ATOM 2594 O O . ASP A 1 339 ? 22.047 19.453 21.25 1 98.62 339 ASP A O 1
ATOM 2598 N N . ILE A 1 340 ? 20.719 21.156 20.688 1 98.75 340 ILE A N 1
ATOM 2599 C CA . ILE A 1 340 ? 20 21.125 21.969 1 98.75 340 ILE A CA 1
ATOM 2600 C C . ILE A 1 340 ? 19.375 19.75 22.172 1 98.75 340 ILE A C 1
ATOM 2602 O O . ILE A 1 340 ? 19.531 19.156 23.234 1 98.75 340 ILE A O 1
ATOM 2606 N N . ALA A 1 341 ? 18.688 19.234 21.156 1 98.88 341 ALA A N 1
ATOM 2607 C CA . ALA A 1 341 ? 18.016 17.922 21.266 1 98.88 341 ALA A CA 1
ATOM 2608 C C . ALA A 1 341 ? 19.047 16.812 21.453 1 98.88 341 ALA A C 1
ATOM 2610 O O . ALA A 1 341 ? 18.859 15.938 22.312 1 98.88 341 ALA A O 1
ATOM 2611 N N . VAL A 1 342 ? 20.109 16.844 20.672 1 98.81 342 VAL A N 1
ATOM 2612 C CA . VAL A 1 342 ? 21.125 15.805 20.719 1 98.81 342 VAL A CA 1
ATOM 2613 C C . VAL A 1 342 ? 21.766 15.773 22.125 1 98.81 342 VAL A C 1
ATOM 2615 O O . VAL A 1 342 ? 21.906 14.703 22.719 1 98.81 342 VAL A O 1
ATOM 2618 N N . GLN A 1 343 ? 22.125 16.938 22.609 1 98.75 343 GLN A N 1
ATOM 2619 C CA . GLN A 1 343 ? 22.766 17.016 23.922 1 98.75 343 GLN A CA 1
ATOM 2620 C C . GLN A 1 343 ? 21.828 16.516 25.016 1 98.75 343 GLN A C 1
ATOM 2622 O O . GLN A 1 343 ? 22.25 15.805 25.938 1 98.75 343 GLN A O 1
ATOM 2627 N N . ALA A 1 344 ? 20.594 16.906 24.953 1 98.81 344 ALA A N 1
ATOM 2628 C CA . ALA A 1 344 ? 19.609 16.469 25.953 1 98.81 344 ALA A CA 1
ATOM 2629 C C . ALA A 1 344 ? 19.453 14.961 25.938 1 98.81 344 ALA A C 1
ATOM 2631 O O . ALA A 1 344 ? 19.344 14.328 26.984 1 98.81 344 ALA A O 1
ATOM 2632 N N . LEU A 1 345 ? 19.406 14.359 24.766 1 98.75 345 LEU A N 1
ATOM 2633 C CA . LEU A 1 345 ? 19.25 12.914 24.609 1 98.75 345 LEU A CA 1
ATOM 2634 C C . LEU A 1 345 ? 20.484 12.172 25.078 1 98.75 345 LEU A C 1
ATOM 2636 O O . LEU A 1 345 ? 20.391 11.117 25.703 1 98.75 345 LEU A O 1
ATOM 2640 N N . LYS A 1 346 ? 21.641 12.734 24.734 1 98.25 346 LYS A N 1
ATOM 2641 C CA . LYS A 1 346 ? 22.891 12.148 25.219 1 98.25 346 LYS A CA 1
ATOM 2642 C C . LYS A 1 346 ? 22.938 12.109 26.734 1 98.25 346 LYS A C 1
ATOM 2644 O O . LYS A 1 346 ? 23.375 11.125 27.328 1 98.25 346 LYS A O 1
ATOM 2649 N N . LYS A 1 347 ? 22.516 13.133 27.312 1 98.25 347 LYS A N 1
ATOM 2650 C CA . LYS A 1 347 ? 22.5 13.234 28.766 1 98.25 347 LYS A CA 1
ATOM 2651 C C . LYS A 1 347 ? 21.625 12.156 29.391 1 98.25 347 LYS A C 1
ATOM 2653 O O . LYS A 1 347 ? 21.875 11.711 30.516 1 98.25 347 LYS A O 1
ATOM 2658 N N . GLN A 1 348 ? 20.625 11.773 28.703 1 97.5 348 GLN A N 1
ATOM 2659 C CA . GLN A 1 348 ? 19.719 10.734 29.203 1 97.5 348 GLN A CA 1
ATOM 2660 C C . GLN A 1 348 ? 20.266 9.344 28.891 1 97.5 348 GLN A C 1
ATOM 2662 O O . GLN A 1 348 ? 19.625 8.344 29.219 1 97.5 348 GLN A O 1
ATOM 2667 N N . GLY A 1 349 ? 21.312 9.227 28.188 1 97.62 349 GLY A N 1
ATOM 2668 C CA . GLY A 1 349 ? 22.016 7.965 27.984 1 97.62 349 GLY A CA 1
ATOM 2669 C C . GLY A 1 349 ? 21.688 7.316 26.641 1 97.62 349 GLY A C 1
ATOM 2670 O O . GLY A 1 349 ? 22.109 6.188 26.391 1 97.62 349 GLY A O 1
ATOM 2671 N N . HIS A 1 350 ? 20.969 7.973 25.766 1 98.38 350 HIS A N 1
ATOM 2672 C CA . HIS A 1 350 ? 20.703 7.418 24.453 1 98.38 350 HIS A CA 1
ATOM 2673 C C . HIS A 1 350 ? 21.953 7.371 23.594 1 98.38 350 HIS A C 1
ATOM 2675 O O . HIS A 1 350 ? 22.891 8.148 23.797 1 98.38 350 HIS A O 1
ATOM 2681 N N . ASP A 1 351 ? 22.016 6.383 22.703 1 98.06 351 ASP A N 1
ATOM 2682 C CA . ASP A 1 351 ? 23.125 6.23 21.766 1 98.06 351 ASP A CA 1
ATOM 2683 C C . ASP A 1 351 ? 22.922 7.113 20.531 1 98.06 351 ASP A C 1
ATOM 2685 O O . ASP A 1 351 ? 21.875 7.062 19.891 1 98.06 351 ASP A O 1
ATOM 2689 N N . ILE A 1 352 ? 23.953 7.953 20.219 1 98.25 352 ILE A N 1
ATOM 2690 C CA . ILE A 1 352 ? 23.859 8.883 19.109 1 98.25 352 ILE A CA 1
ATOM 2691 C C . ILE A 1 352 ? 24.906 8.523 18.047 1 98.25 352 ILE A C 1
ATOM 2693 O O . ILE A 1 352 ? 26.094 8.391 18.359 1 98.25 352 ILE A O 1
ATOM 2697 N N . ILE A 1 353 ? 24.469 8.32 16.812 1 98.25 353 ILE A N 1
ATOM 2698 C CA . ILE A 1 353 ? 25.375 8.172 15.688 1 98.25 353 ILE A CA 1
ATOM 2699 C C . ILE A 1 353 ? 25.016 9.18 14.594 1 98.25 353 ILE A C 1
ATOM 2701 O O . ILE A 1 353 ? 24.016 9.906 14.727 1 98.25 353 ILE A O 1
ATOM 2705 N N . GLU A 1 354 ? 25.797 9.305 13.547 1 97.56 354 GLU A N 1
ATOM 2706 C CA . GLU A 1 354 ? 25.516 10.211 12.438 1 97.56 354 GLU A CA 1
ATOM 2707 C C . GLU A 1 354 ? 24.797 9.492 11.305 1 97.56 354 GLU A C 1
ATOM 2709 O O . GLU A 1 354 ? 25.016 8.297 11.078 1 97.56 354 GLU A O 1
ATOM 2714 N N . TRP A 1 355 ? 23.953 10.102 10.648 1 98.06 355 TRP A N 1
ATOM 2715 C CA . TRP A 1 355 ? 23.266 9.531 9.5 1 98.06 355 TRP A CA 1
ATOM 2716 C C . TRP A 1 355 ? 23.906 10.016 8.195 1 98.06 355 TRP A C 1
ATOM 2718 O O . TRP A 1 355 ? 24.25 11.188 8.062 1 98.06 355 TRP A O 1
ATOM 2728 N N . ASP A 1 356 ? 24.031 9.125 7.219 1 95.75 356 ASP A N 1
ATOM 2729 C CA . ASP A 1 356 ? 24.469 9.438 5.863 1 95.75 356 ASP A CA 1
ATOM 2730 C C . ASP A 1 356 ? 23.281 9.773 4.969 1 95.75 356 ASP A C 1
ATOM 2732 O O . ASP A 1 356 ? 22.484 8.898 4.629 1 95.75 356 ASP A O 1
ATOM 2736 N N . PRO A 1 357 ? 23.156 11.039 4.57 1 96.5 357 PRO A N 1
ATOM 2737 C CA . PRO A 1 357 ? 21.984 11.438 3.779 1 96.5 357 PRO A CA 1
ATOM 2738 C C . PRO A 1 357 ? 22.141 11.102 2.297 1 96.5 357 PRO A C 1
ATOM 2740 O O . PRO A 1 357 ? 21.656 11.844 1.438 1 96.5 357 PRO A O 1
ATOM 2743 N N . LYS A 1 358 ? 22.859 10 2.02 1 96.75 358 LYS A N 1
ATOM 2744 C CA . LYS A 1 358 ? 22.984 9.555 0.635 1 96.75 358 LYS A CA 1
ATOM 2745 C C . LYS A 1 358 ? 21.609 9.43 -0.021 1 96.75 358 LYS A C 1
ATOM 2747 O O . LYS A 1 358 ? 20.656 8.977 0.61 1 96.75 358 LYS A O 1
ATOM 2752 N N . ASP A 1 359 ? 21.359 9.906 -1.252 1 97.44 359 ASP A N 1
ATOM 2753 C CA . ASP A 1 359 ? 20.203 9.781 -2.131 1 97.44 359 ASP A CA 1
ATOM 2754 C C . ASP A 1 359 ? 19.141 10.82 -1.791 1 97.44 359 ASP A C 1
ATOM 2756 O O . ASP A 1 359 ? 18.094 10.875 -2.43 1 97.44 359 ASP A O 1
ATOM 2760 N N . HIS A 1 360 ? 19.375 11.742 -0.776 1 97.88 360 HIS A N 1
ATOM 2761 C CA . HIS A 1 360 ? 18.359 12.711 -0.386 1 97.88 360 HIS A CA 1
ATOM 2762 C C . HIS A 1 360 ? 18.047 13.672 -1.527 1 97.88 360 HIS A C 1
ATOM 2764 O O . HIS A 1 360 ? 16.891 13.992 -1.777 1 97.88 360 HIS A O 1
ATOM 2770 N N . GLU A 1 361 ? 19.094 14.141 -2.213 1 97.75 361 GLU A N 1
ATOM 2771 C CA . GLU A 1 361 ? 18.891 15.055 -3.332 1 97.75 361 GLU A CA 1
ATOM 2772 C C . GLU A 1 361 ? 18.016 14.414 -4.406 1 97.75 361 GLU A C 1
ATOM 2774 O O . GLU A 1 361 ? 17.062 15.039 -4.895 1 97.75 361 GLU A O 1
ATOM 2779 N N . ARG A 1 362 ? 18.281 13.172 -4.746 1 98.44 362 ARG A N 1
ATOM 2780 C CA . ARG A 1 362 ? 17.547 12.508 -5.816 1 98.44 362 ARG A CA 1
ATOM 2781 C C . ARG A 1 362 ? 16.141 12.164 -5.379 1 98.44 362 ARG A C 1
ATOM 2783 O O . ARG A 1 362 ? 15.188 12.281 -6.164 1 98.44 362 ARG A O 1
ATOM 2790 N N . LEU A 1 363 ? 15.992 11.719 -4.141 1 98.44 363 LEU A N 1
ATOM 2791 C CA . LEU A 1 363 ? 14.664 11.422 -3.623 1 98.44 363 LEU A CA 1
ATOM 2792 C C . LEU A 1 363 ? 13.789 12.664 -3.615 1 98.44 363 LEU A C 1
ATOM 2794 O O . LEU A 1 363 ? 12.602 12.602 -3.941 1 98.44 363 LEU A O 1
ATOM 2798 N N . ASP A 1 364 ? 14.383 13.797 -3.279 1 97.5 364 ASP A N 1
ATOM 2799 C CA . ASP A 1 364 ? 13.672 15.062 -3.346 1 97.5 364 ASP A CA 1
ATOM 2800 C C . ASP A 1 364 ? 13.258 15.391 -4.781 1 97.5 364 ASP A C 1
ATOM 2802 O O . ASP A 1 364 ? 12.117 15.773 -5.035 1 97.5 364 ASP A O 1
ATOM 2806 N N . ALA A 1 365 ? 14.141 15.227 -5.715 1 98 365 ALA A N 1
ATOM 2807 C CA . ALA A 1 365 ? 13.883 15.523 -7.125 1 98 365 ALA A CA 1
ATOM 2808 C C . ALA A 1 365 ? 12.781 14.625 -7.68 1 98 365 ALA A C 1
ATOM 2810 O O . ALA A 1 365 ? 11.961 15.07 -8.484 1 98 365 ALA A O 1
ATOM 2811 N N . ILE A 1 366 ? 12.734 13.383 -7.27 1 98.25 366 ILE A N 1
ATOM 2812 C CA . ILE A 1 366 ? 11.766 12.422 -7.777 1 98.25 366 ILE A CA 1
ATOM 2813 C C . ILE A 1 366 ? 10.359 12.828 -7.336 1 98.25 366 ILE A C 1
ATOM 2815 O O . ILE A 1 366 ? 9.398 12.672 -8.094 1 98.25 366 ILE A O 1
ATOM 2819 N N . ILE A 1 367 ? 10.242 13.367 -6.133 1 98.12 367 ILE A N 1
ATOM 2820 C CA . ILE A 1 367 ? 8.945 13.828 -5.641 1 98.12 367 ILE A CA 1
ATOM 2821 C C . ILE A 1 367 ? 8.438 14.969 -6.52 1 98.12 367 ILE A C 1
ATOM 2823 O O . ILE A 1 367 ? 7.266 14.992 -6.902 1 98.12 367 ILE A O 1
ATOM 2827 N N . THR A 1 368 ? 9.32 15.836 -6.84 1 97.81 368 THR A N 1
ATOM 2828 C CA . THR A 1 368 ? 8.945 16.953 -7.707 1 97.81 368 THR A CA 1
ATOM 2829 C C . THR A 1 368 ? 8.516 16.438 -9.078 1 97.81 368 THR A C 1
ATOM 2831 O O . THR A 1 368 ? 7.523 16.906 -9.641 1 97.81 368 THR A O 1
ATOM 2834 N N . GLU A 1 369 ? 9.242 15.508 -9.602 1 98.44 369 GLU A N 1
ATOM 2835 C CA . GLU A 1 369 ? 8.891 14.922 -10.891 1 98.44 369 GLU A CA 1
ATOM 2836 C C . GLU A 1 369 ? 7.527 14.234 -10.844 1 98.44 369 GLU A C 1
ATOM 2838 O O . GLU A 1 369 ? 6.746 14.32 -11.789 1 98.44 369 GLU A O 1
ATOM 2843 N N . PHE A 1 370 ? 7.238 13.578 -9.766 1 98.75 370 PHE A N 1
ATOM 2844 C CA . PHE A 1 370 ? 5.934 12.945 -9.602 1 98.75 370 PHE A CA 1
ATOM 2845 C C . PHE A 1 370 ? 4.824 13.992 -9.594 1 98.75 370 PHE A C 1
ATOM 2847 O O . PHE A 1 370 ? 3.805 13.82 -10.266 1 98.75 370 PHE A O 1
ATOM 2854 N N . PHE A 1 371 ? 5.039 15.102 -8.906 1 98.5 371 PHE A N 1
ATOM 2855 C CA . PHE A 1 371 ? 4.047 16.172 -8.812 1 98.5 371 PHE A CA 1
ATOM 2856 C C . PHE A 1 371 ? 3.719 16.719 -10.188 1 98.5 371 PHE A C 1
ATOM 2858 O O . PHE A 1 371 ? 2.582 17.125 -10.445 1 98.5 371 PHE A O 1
ATOM 2865 N N . LEU A 1 372 ? 4.703 16.75 -11.047 1 98.62 372 LEU A N 1
ATOM 2866 C CA . LEU A 1 372 ? 4.59 17.469 -12.305 1 98.62 372 LEU A CA 1
ATOM 2867 C C . LEU A 1 372 ? 4.332 16.516 -13.461 1 98.62 372 LEU A C 1
ATOM 2869 O O . LEU A 1 372 ? 4.246 16.953 -14.617 1 98.62 372 LEU A O 1
ATOM 2873 N N . ALA A 1 373 ? 4.172 15.227 -13.148 1 98.69 373 ALA A N 1
ATOM 2874 C CA . ALA A 1 373 ? 4.184 14.203 -14.188 1 98.69 373 ALA A CA 1
ATOM 2875 C C . ALA A 1 373 ? 2.994 14.359 -15.133 1 98.69 373 ALA A C 1
ATOM 2877 O O . ALA A 1 373 ? 3.064 13.977 -16.297 1 98.69 373 ALA A O 1
ATOM 2878 N N . ASP A 1 374 ? 1.881 14.938 -14.688 1 98.56 374 ASP A N 1
ATOM 2879 C CA . ASP A 1 374 ? 0.705 15.102 -15.539 1 98.56 374 ASP A CA 1
ATOM 2880 C C . ASP A 1 374 ? 0.848 16.328 -16.438 1 98.56 374 ASP A C 1
ATOM 2882 O O . ASP A 1 374 ? -0.073 16.672 -17.188 1 98.56 374 ASP A O 1
ATOM 2886 N N . GLY A 1 375 ? 1.985 17.094 -16.281 1 98.44 375 GLY A N 1
ATOM 2887 C CA . GLY A 1 375 ? 2.217 18.281 -17.078 1 98.44 375 GLY A CA 1
ATOM 2888 C C . GLY A 1 375 ? 1.472 19.5 -16.562 1 98.44 375 GLY A C 1
ATOM 2889 O O . GLY A 1 375 ? 1.272 20.469 -17.297 1 98.44 375 GLY A O 1
ATOM 2890 N N . GLY A 1 376 ? 1.041 19.438 -15.32 1 98.44 376 GLY A N 1
ATOM 2891 C CA . GLY A 1 376 ? 0.267 20.531 -14.766 1 98.44 376 GLY A CA 1
ATOM 2892 C C . GLY A 1 376 ? -1.131 20.641 -15.344 1 98.44 376 GLY A C 1
ATOM 2893 O O . GLY A 1 376 ? -1.844 21.609 -15.094 1 98.44 376 GLY A O 1
ATOM 2894 N N . ILE A 1 377 ? -1.567 19.688 -16.062 1 98.25 377 ILE A N 1
ATOM 2895 C CA . ILE A 1 377 ? -2.805 19.734 -16.828 1 98.25 377 ILE A CA 1
ATOM 2896 C C . ILE A 1 377 ? -3.994 19.906 -15.891 1 98.25 377 ILE A C 1
ATOM 2898 O O . ILE A 1 377 ? -4.883 20.719 -16.156 1 98.25 377 ILE A O 1
ATOM 2902 N N . HIS A 1 378 ? -4.047 19.25 -14.789 1 98.19 378 HIS A N 1
ATOM 2903 C CA . HIS A 1 378 ? -5.16 19.359 -13.859 1 98.19 378 HIS A CA 1
ATOM 2904 C C . HIS A 1 378 ? -5.207 20.734 -13.211 1 98.19 378 HIS A C 1
ATOM 2906 O O . HIS A 1 378 ? -6.258 21.375 -13.188 1 98.19 378 HIS A O 1
ATOM 2912 N N . CYS A 1 379 ? -4.066 21.203 -12.758 1 98.25 379 CYS A N 1
ATOM 2913 C CA . CYS A 1 379 ? -4.008 22.531 -12.148 1 98.25 379 CYS A CA 1
ATOM 2914 C C . CYS A 1 379 ? -4.375 23.609 -13.156 1 98.25 379 CYS A C 1
ATOM 2916 O O . CYS A 1 379 ? -5.086 24.562 -12.828 1 98.25 379 CYS A O 1
ATOM 2918 N N . LYS A 1 380 ? -3.863 23.469 -14.359 1 98.12 380 LYS A N 1
ATOM 2919 C CA . LYS A 1 380 ? -4.184 24.422 -15.422 1 98.12 380 LYS A CA 1
ATOM 2920 C C . LYS A 1 380 ? -5.68 24.422 -15.719 1 98.12 380 LYS A C 1
ATOM 2922 O O . LYS A 1 380 ? -6.273 25.484 -15.93 1 98.12 380 LYS A O 1
ATOM 2927 N N . GLU A 1 381 ? -6.23 23.25 -15.758 1 97.75 381 GLU A N 1
ATOM 2928 C CA . GLU A 1 381 ? -7.668 23.141 -15.984 1 97.75 381 GLU A CA 1
ATOM 2929 C C . GLU A 1 381 ? -8.461 23.844 -14.891 1 97.75 381 GLU A C 1
ATOM 2931 O O . GLU A 1 381 ? -9.391 24.594 -15.188 1 97.75 381 GLU A O 1
ATOM 2936 N N . TYR A 1 382 ? -8.102 23.672 -13.656 1 97.5 382 TYR A N 1
ATOM 2937 C CA . TYR A 1 382 ? -8.82 24.266 -12.531 1 97.5 382 TYR A CA 1
ATOM 2938 C C . TYR A 1 382 ? -8.648 25.781 -12.508 1 97.5 382 TYR A C 1
ATOM 2940 O O . TYR A 1 382 ? -9.617 26.531 -12.32 1 97.5 382 TYR A O 1
ATOM 2948 N N . ALA A 1 383 ? -7.41 26.234 -12.656 1 97.31 383 ALA A N 1
ATOM 2949 C CA . ALA A 1 383 ? -7.176 27.672 -12.727 1 97.31 383 ALA A CA 1
ATOM 2950 C C . ALA A 1 383 ? -7.898 28.297 -13.922 1 97.31 383 ALA A C 1
ATOM 2952 O O . ALA A 1 383 ? -8.359 29.438 -13.859 1 97.31 383 ALA A O 1
ATOM 2953 N N . GLY A 1 384 ? -8.047 27.531 -14.984 1 96.69 384 GLY A N 1
ATOM 2954 C CA . GLY A 1 384 ? -8.672 27.969 -16.219 1 96.69 384 GLY A CA 1
ATOM 2955 C C . GLY A 1 384 ? -10.164 28.219 -16.078 1 96.69 384 GLY A C 1
ATOM 2956 O O . GLY A 1 384 ? -10.758 28.922 -16.891 1 96.69 384 GLY A O 1
ATOM 2957 N N . LEU A 1 385 ? -10.734 27.641 -15.078 1 96.44 385 LEU A N 1
ATOM 2958 C CA . LEU A 1 385 ? -12.164 27.828 -14.859 1 96.44 385 LEU A CA 1
ATOM 2959 C C . LEU A 1 385 ? -12.5 29.312 -14.711 1 96.44 385 LEU A C 1
ATOM 2961 O O . LEU A 1 385 ? -13.586 29.75 -15.094 1 96.44 385 LEU A O 1
ATOM 2965 N N . THR A 1 386 ? -11.539 30.109 -14.156 1 96.81 386 THR A N 1
ATOM 2966 C CA . THR A 1 386 ? -11.812 31.531 -13.961 1 96.81 386 THR A CA 1
ATOM 2967 C C . THR A 1 386 ? -10.695 32.375 -14.547 1 96.81 386 THR A C 1
ATOM 2969 O O . THR A 1 386 ? -10.773 33.625 -14.531 1 96.81 386 THR A O 1
ATOM 2972 N N . GLY A 1 387 ? -9.672 31.719 -14.961 1 95.94 387 GLY A N 1
ATOM 2973 C CA . GLY A 1 387 ? -8.547 32.438 -15.539 1 95.94 387 GLY A CA 1
ATOM 2974 C C . GLY A 1 387 ? -7.645 33.062 -14.492 1 95.94 387 GLY A C 1
ATOM 2975 O O . GLY A 1 387 ? -6.863 33.969 -14.789 1 95.94 387 GLY A O 1
ATOM 2976 N N . GLU A 1 388 ? -7.742 32.719 -13.211 1 97.19 388 GLU A N 1
ATOM 2977 C CA . GLU A 1 388 ? -6.859 33.219 -12.172 1 97.19 388 GLU A CA 1
ATOM 2978 C C . GLU A 1 388 ? -5.395 32.938 -12.492 1 97.19 388 GLU A C 1
ATOM 2980 O O . GLU A 1 388 ? -5.082 31.875 -13.055 1 97.19 388 GLU A O 1
ATOM 2985 N N . PRO A 1 389 ? -4.508 33.844 -12.203 1 96.94 389 PRO A N 1
ATOM 2986 C CA . PRO A 1 389 ? -3.092 33.594 -12.469 1 96.94 389 PRO A CA 1
ATOM 2987 C C . PRO A 1 389 ? -2.455 32.656 -11.43 1 96.94 389 PRO A C 1
ATOM 2989 O O . PRO A 1 389 ? -2.904 32.625 -10.281 1 96.94 389 PRO A O 1
ATOM 2992 N N . PHE A 1 390 ? -1.42 32 -11.875 1 96.69 390 PHE A N 1
ATOM 2993 C CA . PHE A 1 390 ? -0.64 31.188 -10.945 1 96.69 390 PHE A CA 1
ATOM 2994 C C . PHE A 1 390 ? 0.3 32.062 -10.125 1 96.69 390 PHE A C 1
ATOM 2996 O O . PHE A 1 390 ? 0.832 33.062 -10.625 1 96.69 390 PHE A O 1
ATOM 3003 N N . PHE A 1 391 ? 0.442 31.703 -8.875 1 96.44 391 PHE A N 1
ATOM 3004 C CA . PHE A 1 391 ? 1.474 32.312 -8.047 1 96.44 391 PHE A CA 1
ATOM 3005 C C . PHE A 1 391 ? 2.861 31.859 -8.484 1 96.44 391 PHE A C 1
ATOM 3007 O O . PHE A 1 391 ? 3.01 30.812 -9.102 1 96.44 391 PHE A O 1
ATOM 3014 N N . PRO A 1 392 ? 3.895 32.656 -8.102 1 94.19 392 PRO A N 1
ATOM 3015 C CA . PRO A 1 392 ? 5.258 32.281 -8.461 1 94.19 392 PRO A CA 1
ATOM 3016 C C . PRO A 1 392 ? 5.633 30.891 -7.934 1 94.19 392 PRO A C 1
ATOM 3018 O O . PRO A 1 392 ? 6.352 30.141 -8.602 1 94.19 392 PRO A O 1
ATOM 3021 N N . GLY A 1 393 ? 5.129 30.5 -6.797 1 92.88 393 GLY A N 1
ATOM 3022 C CA . GLY A 1 393 ? 5.418 29.203 -6.207 1 92.88 393 GLY A CA 1
ATOM 3023 C C . GLY A 1 393 ? 4.852 28.047 -7.008 1 92.88 393 GLY A C 1
ATOM 3024 O O . GLY A 1 393 ? 5.246 26.906 -6.809 1 92.88 393 GLY A O 1
ATOM 3025 N N . MET A 1 394 ? 3.973 28.344 -7.965 1 95.44 394 MET A N 1
ATOM 3026 C CA . MET A 1 394 ? 3.33 27.312 -8.789 1 95.44 394 MET A CA 1
ATOM 3027 C C . MET A 1 394 ? 3.857 27.359 -10.219 1 95.44 394 MET A C 1
ATOM 3029 O O . MET A 1 394 ? 3.299 26.719 -11.109 1 95.44 394 MET A O 1
ATOM 3033 N N . LYS A 1 395 ? 4.895 28.078 -10.445 1 95.25 395 LYS A N 1
ATOM 3034 C CA . LYS A 1 395 ? 5.402 28.312 -11.797 1 95.25 395 LYS A CA 1
ATOM 3035 C C . LYS A 1 395 ? 5.703 26.984 -12.508 1 95.25 395 LYS A C 1
ATOM 3037 O O . LYS A 1 395 ? 5.434 26.844 -13.695 1 95.25 395 LYS A O 1
ATOM 3042 N N . MET A 1 396 ? 6.211 26.016 -11.82 1 96.25 396 MET A N 1
ATOM 3043 C CA . MET A 1 396 ? 6.598 24.75 -12.43 1 96.25 396 MET A CA 1
ATOM 3044 C C . MET A 1 396 ? 5.395 24.062 -13.055 1 96.25 396 MET A C 1
ATOM 3046 O O . MET A 1 396 ? 5.527 23.359 -14.062 1 96.25 396 MET A O 1
ATOM 3050 N N . TYR A 1 397 ? 4.195 24.25 -12.508 1 97.06 397 TYR A N 1
ATOM 3051 C CA . TYR A 1 397 ? 2.986 23.609 -13.016 1 97.06 397 TYR A CA 1
ATOM 3052 C C . TYR A 1 397 ? 2.551 24.234 -14.336 1 97.06 397 TYR A C 1
ATOM 3054 O O . TYR A 1 397 ? 1.783 23.641 -15.094 1 97.06 397 TYR A O 1
ATOM 3062 N N . THR A 1 398 ? 3.006 25.406 -14.602 1 96.25 398 THR A N 1
ATOM 3063 C CA . THR A 1 398 ? 2.611 26.094 -15.828 1 96.25 398 THR A CA 1
ATOM 3064 C C . THR A 1 398 ? 3.553 25.75 -16.969 1 96.25 398 THR A C 1
ATOM 3066 O O . THR A 1 398 ? 3.176 25.844 -18.141 1 96.25 398 THR A O 1
ATOM 3069 N N . THR A 1 399 ? 4.762 25.25 -16.656 1 96.69 399 THR A N 1
ATOM 3070 C CA . THR A 1 399 ? 5.77 25.094 -17.688 1 96.69 399 THR A CA 1
ATOM 3071 C C . THR A 1 399 ? 6.109 23.625 -17.922 1 96.69 399 THR A C 1
ATOM 3073 O O . THR A 1 399 ? 6.715 23.281 -18.938 1 96.69 399 THR A O 1
ATOM 3076 N N . CYS A 1 400 ? 5.766 22.812 -16.984 1 97.31 400 CYS A N 1
ATOM 3077 C CA . CYS A 1 400 ? 6.137 21.406 -17.109 1 97.31 400 CYS A CA 1
ATOM 3078 C C . CYS A 1 400 ? 5.387 20.734 -18.25 1 97.31 400 CYS A C 1
ATOM 3080 O O . CYS A 1 400 ? 4.324 21.203 -18.656 1 97.31 400 CYS A O 1
ATOM 3082 N N . LYS A 1 401 ? 6.012 19.719 -18.828 1 97.88 401 LYS A N 1
ATOM 3083 C CA . LYS A 1 401 ? 5.402 18.906 -19.875 1 97.88 401 LYS A CA 1
ATOM 3084 C C . LYS A 1 401 ? 4.906 17.578 -19.328 1 97.88 401 LYS A C 1
ATOM 3086 O O . LYS A 1 401 ? 5.551 16.969 -18.469 1 97.88 401 LYS A O 1
ATOM 3091 N N . GLU A 1 402 ? 3.811 17.172 -19.891 1 98.5 402 GLU A N 1
ATOM 3092 C CA . GLU A 1 402 ? 3.266 15.875 -19.469 1 98.5 402 GLU A CA 1
ATOM 3093 C C . GLU A 1 402 ? 4.211 14.734 -19.828 1 98.5 402 GLU A C 1
ATOM 3095 O O . GLU A 1 402 ? 4.73 14.672 -20.938 1 98.5 402 GLU A O 1
ATOM 3100 N N . LYS A 1 403 ? 4.48 13.859 -18.922 1 98.5 403 LYS A N 1
ATOM 3101 C CA . LYS A 1 403 ? 5.242 12.641 -19.172 1 98.5 403 LYS A CA 1
ATOM 3102 C C . LYS A 1 403 ? 4.355 11.562 -19.781 1 98.5 403 LYS A C 1
ATOM 3104 O O . LYS A 1 403 ? 3.145 11.539 -19.562 1 98.5 403 LYS A O 1
ATOM 3109 N N . GLY A 1 404 ? 4.988 10.711 -20.609 1 98.69 404 GLY A N 1
ATOM 3110 C CA . GLY A 1 404 ? 4.348 9.445 -20.922 1 98.69 404 GLY A CA 1
ATOM 3111 C C . GLY A 1 404 ? 4.387 8.453 -19.766 1 98.69 404 GLY A C 1
ATOM 3112 O O . GLY A 1 404 ? 5.262 8.531 -18.906 1 98.69 404 GLY A O 1
ATOM 3113 N N . VAL A 1 405 ? 3.465 7.523 -19.781 1 98.75 405 VAL A N 1
ATOM 3114 C CA . VAL A 1 405 ? 3.365 6.57 -18.688 1 98.75 405 VAL A CA 1
ATOM 3115 C C . VAL A 1 405 ? 4.629 5.711 -18.625 1 98.75 405 VAL A C 1
ATOM 3117 O O . VAL A 1 405 ? 5.078 5.328 -17.547 1 98.75 405 VAL A O 1
ATOM 3120 N N . SER A 1 406 ? 5.293 5.406 -19.766 1 98.62 406 SER A N 1
ATOM 3121 C CA . SER A 1 406 ? 6.523 4.621 -19.766 1 98.62 406 SER A CA 1
ATOM 3122 C C . SER A 1 406 ? 7.621 5.32 -18.953 1 98.62 406 SER A C 1
ATOM 3124 O O . SER A 1 406 ? 8.344 4.676 -18.203 1 98.62 406 SER A O 1
ATOM 3126 N N . GLU A 1 407 ? 7.68 6.617 -19.109 1 98.5 407 GLU A N 1
ATOM 3127 C CA . GLU A 1 407 ? 8.648 7.395 -18.344 1 98.5 407 GLU A CA 1
ATOM 3128 C C . GLU A 1 407 ? 8.305 7.383 -16.859 1 98.5 407 GLU A C 1
ATOM 3130 O O . GLU A 1 407 ? 9.203 7.297 -16.016 1 98.5 407 GLU A O 1
ATOM 3135 N N . LEU A 1 408 ? 7.039 7.52 -16.578 1 98.81 408 LEU A N 1
ATOM 3136 C CA . LEU A 1 408 ? 6.602 7.457 -15.188 1 98.81 408 LEU A CA 1
ATOM 3137 C C . LEU A 1 408 ? 6.969 6.113 -14.562 1 98.81 408 LEU A C 1
ATOM 3139 O O . LEU A 1 408 ? 7.422 6.062 -13.414 1 98.81 408 LEU A O 1
ATOM 3143 N N . TRP A 1 409 ? 6.785 5.004 -15.328 1 98.75 409 TRP A N 1
ATOM 3144 C CA . TRP A 1 409 ? 7.129 3.676 -14.836 1 98.75 409 TRP A CA 1
ATOM 3145 C C . TRP A 1 409 ? 8.617 3.572 -14.547 1 98.75 409 TRP A C 1
ATOM 3147 O O . TRP A 1 409 ? 9.023 2.955 -13.555 1 98.75 409 TRP A O 1
ATOM 3157 N N . ASP A 1 410 ? 9.414 4.16 -15.352 1 98.56 410 ASP A N 1
ATOM 3158 C CA . ASP A 1 410 ? 10.852 4.172 -15.102 1 98.56 410 ASP A CA 1
ATOM 3159 C C . ASP A 1 410 ? 11.18 4.898 -13.805 1 98.56 410 ASP A C 1
ATOM 3161 O O . ASP A 1 410 ? 12.047 4.461 -13.039 1 98.56 410 ASP A O 1
ATOM 3165 N N . LEU A 1 411 ? 10.492 6.027 -13.578 1 98.69 411 LEU A N 1
ATOM 3166 C CA . LEU A 1 411 ? 10.68 6.766 -12.336 1 98.69 411 LEU A CA 1
ATOM 3167 C C . LEU A 1 411 ? 10.242 5.938 -11.133 1 98.69 411 LEU A C 1
ATOM 3169 O O . LEU A 1 411 ? 10.875 5.977 -10.078 1 98.69 411 LEU A O 1
ATOM 3173 N N . HIS A 1 412 ? 9.164 5.203 -11.32 1 98.69 412 HIS A N 1
ATOM 3174 C CA . HIS A 1 412 ? 8.703 4.312 -10.258 1 98.69 412 HIS A CA 1
ATOM 3175 C C . HIS A 1 412 ? 9.758 3.26 -9.93 1 98.69 412 HIS A C 1
ATOM 3177 O O . HIS A 1 412 ? 10.039 3 -8.758 1 98.69 412 HIS A O 1
ATOM 3183 N N . ALA A 1 413 ? 10.289 2.648 -10.938 1 98.38 413 ALA A N 1
ATOM 3184 C CA . ALA A 1 413 ? 11.32 1.627 -10.742 1 98.38 413 ALA A CA 1
ATOM 3185 C C . ALA A 1 413 ? 12.531 2.197 -10.008 1 98.38 413 ALA A C 1
ATOM 3187 O O . ALA A 1 413 ? 13.086 1.551 -9.125 1 98.38 413 ALA A O 1
ATOM 3188 N N . GLU A 1 414 ? 12.898 3.379 -10.398 1 98.69 414 GLU A N 1
ATOM 3189 C CA . GLU A 1 414 ? 14.023 4.035 -9.742 1 98.69 414 GLU A CA 1
ATOM 3190 C C . GLU A 1 414 ? 13.727 4.293 -8.266 1 98.69 414 GLU A C 1
ATOM 3192 O O . GLU A 1 414 ? 14.555 4.004 -7.398 1 98.69 414 GLU A O 1
ATOM 3197 N N . ARG A 1 415 ? 12.547 4.875 -7.977 1 98.69 415 ARG A N 1
ATOM 3198 C CA . ARG A 1 415 ? 12.164 5.133 -6.594 1 98.69 415 ARG A CA 1
ATOM 3199 C C . ARG A 1 415 ? 12.195 3.848 -5.77 1 98.69 415 ARG A C 1
ATOM 3201 O O . ARG A 1 415 ? 12.656 3.846 -4.629 1 98.69 415 ARG A O 1
ATOM 3208 N N . THR A 1 416 ? 11.734 2.764 -6.344 1 98.38 416 THR A N 1
ATOM 3209 C CA . THR A 1 416 ? 11.734 1.475 -5.66 1 98.38 416 THR A CA 1
ATOM 3210 C C . THR A 1 416 ? 13.156 1.047 -5.309 1 98.38 416 THR A C 1
ATOM 3212 O O . THR A 1 416 ? 13.414 0.568 -4.203 1 98.38 416 THR A O 1
ATOM 3215 N N . THR A 1 417 ? 14.055 1.207 -6.195 1 98.5 417 THR A N 1
ATOM 3216 C CA . THR A 1 417 ? 15.453 0.87 -5.953 1 98.5 417 THR A CA 1
ATOM 3217 C C . THR A 1 417 ? 16.047 1.762 -4.863 1 98.5 417 THR A C 1
ATOM 3219 O O . THR A 1 417 ? 16.75 1.283 -3.98 1 98.5 417 THR A O 1
ATOM 3222 N N . LEU A 1 418 ? 15.75 3.068 -4.906 1 98.56 418 LEU A N 1
ATOM 3223 C CA . LEU A 1 418 ? 16.234 4 -3.898 1 98.56 418 LEU A CA 1
ATOM 3224 C C . LEU A 1 418 ? 15.688 3.654 -2.521 1 98.56 418 LEU A C 1
ATOM 3226 O O . LEU A 1 418 ? 16.391 3.781 -1.516 1 98.56 418 LEU A O 1
ATOM 3230 N N . THR A 1 419 ? 14.43 3.262 -2.492 1 98.31 419 THR A N 1
ATOM 3231 C CA . THR A 1 419 ? 13.828 2.83 -1.236 1 98.31 419 THR A CA 1
ATOM 3232 C C . THR A 1 419 ? 14.555 1.613 -0.676 1 98.31 419 THR A C 1
ATOM 3234 O O . THR A 1 419 ? 14.844 1.554 0.521 1 98.31 419 THR A O 1
ATOM 3237 N N . LYS A 1 420 ? 14.859 0.657 -1.54 1 98.44 420 LYS A N 1
ATOM 3238 C CA . LYS A 1 420 ? 15.617 -0.521 -1.136 1 98.44 420 LYS A CA 1
ATOM 3239 C C . LYS A 1 420 ? 16.984 -0.13 -0.579 1 98.44 420 LYS A C 1
ATOM 3241 O O . LYS A 1 420 ? 17.406 -0.64 0.461 1 98.44 420 LYS A O 1
ATOM 3246 N N . ASN A 1 421 ? 17.672 0.763 -1.233 1 98.12 421 ASN A N 1
ATOM 3247 C CA . ASN A 1 421 ? 18.984 1.237 -0.779 1 98.12 421 ASN A CA 1
ATOM 3248 C C . ASN A 1 421 ? 18.891 1.888 0.598 1 98.12 421 ASN A C 1
ATOM 3250 O O . ASN A 1 421 ? 19.766 1.68 1.445 1 98.12 421 ASN A O 1
ATOM 3254 N N . TYR A 1 422 ? 17.891 2.668 0.815 1 98.38 422 TYR A N 1
ATOM 3255 C CA . TYR A 1 422 ? 17.719 3.369 2.082 1 98.38 422 TYR A CA 1
ATOM 3256 C C . TYR A 1 422 ? 17.469 2.389 3.219 1 98.38 422 TYR A C 1
ATOM 3258 O O . TYR A 1 422 ? 18.016 2.539 4.312 1 98.38 422 TYR A O 1
ATOM 3266 N N . LEU A 1 423 ? 16.641 1.373 2.969 1 97.94 423 LEU A N 1
ATOM 3267 C CA . LEU A 1 423 ? 16.359 0.328 3.947 1 97.94 423 LEU A CA 1
ATOM 3268 C C . LEU A 1 423 ? 17.625 -0.434 4.309 1 97.94 423 LEU A C 1
ATOM 3270 O O . LEU A 1 423 ? 17.859 -0.757 5.477 1 97.94 423 LEU A O 1
ATOM 3274 N N . ASP A 1 424 ? 18.406 -0.72 3.279 1 97.94 424 ASP A N 1
ATOM 3275 C CA . ASP A 1 424 ? 19.672 -1.417 3.521 1 97.94 424 ASP A CA 1
ATOM 3276 C C . ASP A 1 424 ? 20.594 -0.578 4.391 1 97.94 424 ASP A C 1
ATOM 3278 O O . ASP A 1 424 ? 21.266 -1.107 5.281 1 97.94 424 ASP A O 1
ATOM 3282 N N . ARG A 1 425 ? 20.656 0.706 4.117 1 98.12 425 ARG A N 1
ATOM 3283 C CA . ARG A 1 425 ? 21.484 1.603 4.914 1 98.12 425 ARG A CA 1
ATOM 3284 C C . ARG A 1 425 ? 21 1.664 6.355 1 98.12 425 ARG A C 1
ATOM 3286 O O . ARG A 1 425 ? 21.812 1.675 7.289 1 98.12 425 ARG A O 1
ATOM 3293 N N . TRP A 1 426 ? 19.688 1.778 6.555 1 98.38 426 TRP A N 1
ATOM 3294 C CA . TRP A 1 426 ? 19.109 1.746 7.891 1 98.38 426 TRP A CA 1
ATOM 3295 C C . TRP A 1 426 ? 19.516 0.477 8.633 1 98.38 426 TRP A C 1
ATOM 3297 O O . TRP A 1 426 ? 19.969 0.537 9.773 1 98.38 426 TRP A O 1
ATOM 3307 N N . ALA A 1 427 ? 19.391 -0.667 7.973 1 97.56 427 ALA A N 1
ATOM 3308 C CA . ALA A 1 427 ? 19.734 -1.957 8.57 1 97.56 427 ALA A CA 1
ATOM 3309 C C . ALA A 1 427 ? 21.219 -2.047 8.898 1 97.56 427 ALA A C 1
ATOM 3311 O O . ALA A 1 427 ? 21.609 -2.627 9.914 1 97.56 427 ALA A O 1
ATOM 3312 N N . ALA A 1 428 ? 22.031 -1.488 8.102 1 97.62 428 ALA A N 1
ATOM 3313 C CA . ALA A 1 428 ? 23.484 -1.591 8.219 1 97.62 428 ALA A CA 1
ATOM 3314 C C . ALA A 1 428 ? 23.984 -0.797 9.422 1 97.62 428 ALA A C 1
ATOM 3316 O O . ALA A 1 428 ? 25.125 -0.991 9.867 1 97.62 428 ALA A O 1
ATOM 3317 N N . THR A 1 429 ? 23.188 0.053 9.969 1 98.06 429 THR A N 1
ATOM 3318 C CA . THR A 1 429 ? 23.625 0.867 11.102 1 98.06 429 THR A CA 1
ATOM 3319 C C . THR A 1 429 ? 23.938 -0.008 12.312 1 98.06 429 THR A C 1
ATOM 3321 O O . THR A 1 429 ? 24.609 0.437 13.25 1 98.06 429 THR A O 1
ATOM 3324 N N . LYS A 1 430 ? 23.422 -1.201 12.312 1 97.25 430 LYS A N 1
ATOM 3325 C CA . LYS A 1 430 ? 23.656 -2.121 13.422 1 97.25 430 LYS A CA 1
ATOM 3326 C C . LYS A 1 430 ? 25.156 -2.27 13.711 1 97.25 430 LYS A C 1
ATOM 3328 O O . LYS A 1 430 ? 25.547 -2.557 14.836 1 97.25 430 LYS A O 1
ATOM 3333 N N . THR A 1 431 ? 25.984 -2.066 12.727 1 97 431 THR A N 1
ATOM 3334 C CA . THR A 1 431 ? 27.422 -2.254 12.875 1 97 431 THR A CA 1
ATOM 3335 C C . THR A 1 431 ? 28.047 -1.056 13.57 1 97 431 THR A C 1
ATOM 3337 O O . THR A 1 431 ? 29.188 -1.136 14.047 1 97 431 THR A O 1
ATOM 3340 N N . ASN A 1 432 ? 27.328 0.071 13.695 1 95.94 432 ASN A N 1
ATOM 3341 C CA . ASN A 1 432 ? 27.859 1.303 14.258 1 95.94 432 ASN A CA 1
ATOM 3342 C C . ASN A 1 432 ? 27.156 1.698 15.547 1 95.94 432 ASN A C 1
ATOM 3344 O O . ASN A 1 432 ? 27.359 2.797 16.062 1 95.94 432 ASN A O 1
ATOM 3348 N N . THR A 1 433 ? 26.297 0.879 15.984 1 96.31 433 THR A N 1
ATOM 3349 C CA . THR A 1 433 ? 25.547 1.187 17.203 1 96.31 433 THR A CA 1
ATOM 3350 C C . THR A 1 433 ? 26.109 0.421 18.391 1 96.31 433 THR A C 1
ATOM 3352 O O . THR A 1 433 ? 26.703 -0.647 18.219 1 96.31 433 THR A O 1
ATOM 3355 N N . LYS A 1 434 ? 25.938 0.893 19.594 1 95.38 434 LYS A N 1
ATOM 3356 C CA . LYS A 1 434 ? 26.359 0.207 20.812 1 95.38 434 LYS A CA 1
ATOM 3357 C C . LYS A 1 434 ? 25.5 -1.033 21.078 1 95.38 434 LYS A C 1
ATOM 3359 O O . LYS A 1 434 ? 26 -2.039 21.578 1 95.38 434 LYS A O 1
ATOM 3364 N N . SER A 1 435 ? 24.266 -1 20.734 1 93.12 435 SER A N 1
ATOM 3365 C CA . SER A 1 435 ? 23.312 -2.078 21 1 93.12 435 SER A CA 1
ATOM 3366 C C . SER A 1 435 ? 23.516 -3.234 20.031 1 93.12 435 SER A C 1
ATOM 3368 O O . SER A 1 435 ? 23.031 -4.344 20.266 1 93.12 435 SER A O 1
ATOM 3370 N N . GLY A 1 436 ? 24.156 -3.025 18.938 1 95.69 436 GLY A N 1
ATOM 3371 C CA . GLY A 1 436 ? 24.266 -4.023 17.875 1 95.69 436 GLY A CA 1
ATOM 3372 C C . GLY A 1 436 ? 22.984 -4.16 17.062 1 95.69 436 GLY A C 1
ATOM 3373 O O . GLY A 1 436 ? 22.875 -5.055 16.234 1 95.69 436 GLY A O 1
ATOM 3374 N N . LYS A 1 437 ? 22.047 -3.334 17.281 1 96.31 437 LYS A N 1
ATOM 3375 C CA . LYS A 1 437 ? 20.812 -3.275 16.516 1 96.31 437 LYS A CA 1
ATOM 3376 C C . LYS A 1 437 ? 20.75 -2.023 15.648 1 96.31 437 LYS A C 1
ATOM 3378 O O . LYS A 1 437 ? 21.469 -1.056 15.898 1 96.31 437 LYS A O 1
ATOM 3383 N N . PRO A 1 438 ? 19.938 -2.086 14.562 1 98 438 PRO A N 1
ATOM 3384 C CA . PRO A 1 438 ? 19.766 -0.868 13.766 1 98 438 PRO A CA 1
ATOM 3385 C C . PRO A 1 438 ? 19.188 0.29 14.57 1 98 438 PRO A C 1
ATOM 3387 O O . PRO A 1 438 ? 18.625 0.076 15.648 1 98 438 PRO A O 1
ATOM 3390 N N . ILE A 1 439 ? 19.297 1.443 14.062 1 98.56 439 ILE A N 1
ATOM 3391 C CA . ILE A 1 439 ? 18.797 2.645 14.727 1 98.56 439 ILE A CA 1
ATOM 3392 C C . ILE A 1 439 ? 17.281 2.533 14.922 1 98.56 439 ILE A C 1
ATOM 3394 O O . ILE A 1 439 ? 16.609 1.798 14.203 1 98.56 439 ILE A O 1
ATOM 3398 N N . ASP A 1 440 ? 16.828 3.309 15.891 1 98.56 440 ASP A N 1
ATOM 3399 C CA . ASP A 1 440 ? 15.406 3.383 16.172 1 98.56 440 ASP A CA 1
ATOM 3400 C C . ASP A 1 440 ? 14.758 4.531 15.398 1 98.56 440 ASP A C 1
ATOM 3402 O O . ASP A 1 440 ? 13.578 4.465 15.047 1 98.56 440 ASP A O 1
ATOM 3406 N N . MET A 1 441 ? 15.523 5.582 15.195 1 98.75 441 MET A N 1
ATOM 3407 C CA . MET A 1 441 ? 14.984 6.77 14.539 1 98.75 441 MET A CA 1
ATOM 3408 C C . MET A 1 441 ? 16.094 7.613 13.938 1 98.75 441 MET A C 1
ATOM 3410 O O . MET A 1 441 ? 17.281 7.418 14.25 1 98.75 441 MET A O 1
ATOM 3414 N N . ILE A 1 442 ? 15.672 8.469 13.039 1 98.94 442 ILE A N 1
ATOM 3415 C CA . ILE A 1 442 ? 16.5 9.578 12.594 1 98.94 442 ILE A CA 1
ATOM 3416 C C . ILE A 1 442 ? 15.984 10.891 13.188 1 98.94 442 ILE A C 1
ATOM 3418 O O . ILE A 1 442 ? 14.781 11.164 13.141 1 98.94 442 ILE A O 1
ATOM 3422 N N . LEU A 1 443 ? 16.828 11.602 13.836 1 98.94 443 LEU A N 1
ATOM 3423 C CA . LEU A 1 443 ? 16.562 12.953 14.328 1 98.94 443 LEU A CA 1
ATOM 3424 C C . LEU A 1 443 ? 17.203 13.992 13.414 1 98.94 443 LEU A C 1
ATOM 3426 O O . LEU A 1 443 ? 18.406 13.961 13.164 1 98.94 443 LEU A O 1
ATOM 3430 N N . MET A 1 444 ? 16.391 14.977 12.961 1 98.94 444 MET A N 1
ATOM 3431 C CA . MET A 1 444 ? 16.922 15.867 11.93 1 98.94 444 MET A CA 1
ATOM 3432 C C . MET A 1 444 ? 16.078 17.141 11.828 1 98.94 444 MET A C 1
ATOM 3434 O O . MET A 1 444 ? 15.016 17.234 12.445 1 98.94 444 MET A O 1
ATOM 3438 N N . PRO A 1 445 ? 16.516 18.141 11.031 1 98.88 445 PRO A N 1
ATOM 3439 C CA . PRO A 1 445 ? 15.672 19.312 10.758 1 98.88 445 PRO A CA 1
ATOM 3440 C C . PRO A 1 445 ? 14.414 18.969 9.977 1 98.88 445 PRO A C 1
ATOM 3442 O O . PRO A 1 445 ? 14.398 17.969 9.234 1 98.88 445 PRO A O 1
ATOM 3445 N N . VAL A 1 446 ? 13.367 19.75 10.133 1 98.75 446 VAL A N 1
ATOM 3446 C CA . VAL A 1 446 ? 12.188 19.641 9.281 1 98.75 446 VAL A CA 1
ATOM 3447 C C . VAL A 1 446 ? 12.398 20.453 8.008 1 98.75 446 VAL A C 1
ATOM 3449 O O . VAL A 1 446 ? 11.953 20.062 6.93 1 98.75 446 VAL A O 1
ATOM 3452 N N . SER A 1 447 ? 13.016 21.578 8.117 1 98.06 447 SER A N 1
ATOM 3453 C CA . SER A 1 447 ? 13.438 22.5 7.07 1 98.06 447 SER A CA 1
ATOM 3454 C C . SER A 1 447 ? 14.719 23.234 7.465 1 98.06 447 SER A C 1
ATOM 3456 O O . SER A 1 447 ? 15.164 23.141 8.609 1 98.06 447 SER A O 1
ATOM 3458 N N . PRO A 1 448 ? 15.312 23.906 6.512 1 97.75 448 PRO A N 1
ATOM 3459 C CA . PRO A 1 448 ? 16.531 24.625 6.879 1 97.75 448 PRO A CA 1
ATOM 3460 C C . PRO A 1 448 ? 16.25 25.969 7.543 1 97.75 448 PRO A C 1
ATOM 3462 O O . PRO A 1 448 ? 17.172 26.75 7.793 1 97.75 448 PRO A O 1
ATOM 3465 N N . TYR A 1 449 ? 14.922 26.25 7.887 1 97.38 449 TYR A N 1
ATOM 3466 C CA . TYR A 1 449 ? 14.539 27.609 8.297 1 97.38 449 TYR A CA 1
ATOM 3467 C C . TYR A 1 449 ? 14.133 27.625 9.766 1 97.38 449 TYR A C 1
ATOM 3469 O O . TYR A 1 449 ? 13.305 26.828 10.203 1 97.38 449 TYR A O 1
ATOM 3477 N N . SER A 1 450 ? 14.672 28.531 10.609 1 96.25 450 SER A N 1
ATOM 3478 C CA . SER A 1 450 ? 14.188 28.812 11.961 1 96.25 450 SER A CA 1
ATOM 3479 C C . SER A 1 450 ? 13.078 29.844 11.945 1 96.25 450 SER A C 1
ATOM 3481 O O . SER A 1 450 ? 12.703 30.375 12.992 1 96.25 450 SER A O 1
ATOM 3483 N N . GLY A 1 451 ? 12.445 30.031 10.898 1 95.31 451 GLY A N 1
ATOM 3484 C CA . GLY A 1 451 ? 11.5 31.031 10.414 1 95.31 451 GLY A CA 1
ATOM 3485 C C . GLY A 1 451 ? 11.773 31.469 8.992 1 95.31 451 GLY A C 1
ATOM 3486 O O . GLY A 1 451 ? 12.922 31.484 8.547 1 95.31 451 GLY A O 1
ATOM 3487 N N . CYS A 1 452 ? 10.727 31.766 8.32 1 96.5 452 CYS A N 1
ATOM 3488 C CA . CYS A 1 452 ? 10.852 32.188 6.926 1 96.5 452 CYS A CA 1
ATOM 3489 C C . CYS A 1 452 ? 9.883 33.312 6.594 1 96.5 452 CYS A C 1
ATOM 3491 O O . CYS A 1 452 ? 8.688 33.219 6.887 1 96.5 452 CYS A O 1
ATOM 3493 N N . ALA A 1 453 ? 10.453 34.344 5.984 1 96.69 453 ALA A N 1
ATOM 3494 C CA . ALA A 1 453 ? 9.586 35.438 5.605 1 96.69 453 ALA A CA 1
ATOM 3495 C C . ALA A 1 453 ? 8.547 35 4.582 1 96.69 453 ALA A C 1
ATOM 3497 O O . ALA A 1 453 ? 8.773 34.062 3.818 1 96.69 453 ALA A O 1
ATOM 3498 N N . ASN A 1 454 ? 7.426 35.719 4.574 1 95.56 454 ASN A N 1
ATOM 3499 C CA . ASN A 1 454 ? 6.375 35.438 3.6 1 95.56 454 ASN A CA 1
ATOM 3500 C C . ASN A 1 454 ? 6.914 35.469 2.172 1 95.56 454 ASN A C 1
ATOM 3502 O O . ASN A 1 454 ? 7.598 36.406 1.771 1 95.56 454 ASN A O 1
ATOM 3506 N N . GLY A 1 455 ? 6.676 34.344 1.501 1 94.56 455 GLY A N 1
ATOM 3507 C CA . GLY A 1 455 ? 7.031 34.281 0.093 1 94.56 455 GLY A CA 1
ATOM 3508 C C . GLY A 1 455 ? 8.453 33.781 -0.138 1 94.56 455 GLY A C 1
ATOM 3509 O O . GLY A 1 455 ? 8.891 33.656 -1.283 1 94.56 455 GLY A O 1
ATOM 3510 N N . LYS A 1 456 ? 9.141 33.375 0.911 1 95.38 456 LYS A N 1
ATOM 3511 C CA . LYS A 1 456 ? 10.562 33.094 0.742 1 95.38 456 LYS A CA 1
ATOM 3512 C C . LYS A 1 456 ? 10.883 31.641 0.975 1 95.38 456 LYS A C 1
ATOM 3514 O O . LYS A 1 456 ? 12.039 31.219 0.905 1 95.38 456 LYS A O 1
ATOM 3519 N N . PHE A 1 457 ? 9.953 30.781 1.213 1 96.44 457 PHE A N 1
ATOM 3520 C CA . PHE A 1 457 ? 10.219 29.359 1.427 1 96.44 457 PHE A CA 1
ATOM 3521 C C . PHE A 1 457 ? 10.586 28.672 0.117 1 96.44 457 PHE A C 1
ATOM 3523 O O . PHE A 1 457 ? 9.805 28.672 -0.833 1 96.44 457 PHE A O 1
ATOM 3530 N N . ARG A 1 458 ? 11.836 28 0.054 1 95.5 458 ARG A N 1
ATOM 3531 C CA . ARG A 1 458 ? 12.336 27.578 -1.251 1 95.5 458 ARG A CA 1
ATOM 3532 C C . ARG A 1 458 ? 12.727 26.109 -1.236 1 95.5 458 ARG A C 1
ATOM 3534 O O . ARG A 1 458 ? 13.031 25.531 -2.283 1 95.5 458 ARG A O 1
ATOM 3541 N N . TYR A 1 459 ? 12.719 25.453 -0.076 1 96.94 459 TYR A N 1
ATOM 3542 C CA . TYR A 1 459 ? 13.32 24.125 -0.042 1 96.94 459 TYR A CA 1
ATOM 3543 C C . TYR A 1 459 ? 12.523 23.188 0.857 1 96.94 459 TYR A C 1
ATOM 3545 O O . TYR A 1 459 ? 12.328 23.484 2.041 1 96.94 459 TYR A O 1
ATOM 3553 N N . VAL A 1 460 ? 12.117 22.031 0.265 1 97.75 460 VAL A N 1
ATOM 3554 C CA . VAL A 1 460 ? 11.273 21.094 1.008 1 97.75 460 VAL A CA 1
ATOM 3555 C C . VAL A 1 460 ? 11.977 19.75 1.128 1 97.75 460 VAL A C 1
ATOM 3557 O O . VAL A 1 460 ? 11.359 18.75 1.509 1 97.75 460 VAL A O 1
ATOM 3560 N N . GLY A 1 461 ? 13.266 19.656 0.875 1 98.19 461 GLY A N 1
ATOM 3561 C CA . GLY A 1 461 ? 13.961 18.391 0.729 1 98.19 461 GLY A CA 1
ATOM 3562 C C . GLY A 1 461 ? 14.062 17.609 2.029 1 98.19 461 GLY A C 1
ATOM 3563 O O . GLY A 1 461 ? 14.172 16.391 2.018 1 98.19 461 GLY A O 1
ATOM 3564 N N . TYR A 1 462 ? 14.039 18.281 3.207 1 98.69 462 TYR A N 1
ATOM 3565 C CA . TYR A 1 462 ? 14.18 17.609 4.496 1 98.69 462 TYR A CA 1
ATOM 3566 C C . TYR A 1 462 ? 12.938 16.797 4.82 1 98.69 462 TYR A C 1
ATOM 3568 O O . TYR A 1 462 ? 12.984 15.875 5.645 1 98.69 462 TYR A O 1
ATOM 3576 N N . THR A 1 463 ? 11.773 17.125 4.191 1 98.75 463 THR A N 1
ATOM 3577 C CA . THR A 1 463 ? 10.539 16.375 4.43 1 98.75 463 THR A CA 1
ATOM 3578 C C . THR A 1 463 ? 10.211 15.484 3.242 1 98.75 463 THR A C 1
ATOM 3580 O O . THR A 1 463 ? 9.836 14.328 3.418 1 98.75 463 THR A O 1
ATOM 3583 N N . ALA A 1 464 ? 10.461 15.945 1.986 1 98.62 464 ALA A N 1
ATOM 3584 C CA . ALA A 1 464 ? 10.008 15.281 0.764 1 98.62 464 ALA A CA 1
ATOM 3585 C C . ALA A 1 464 ? 10.625 13.891 0.638 1 98.62 464 ALA A C 1
ATOM 3587 O O . ALA A 1 464 ? 9.984 12.969 0.118 1 98.62 464 ALA A O 1
ATOM 3588 N N . VAL A 1 465 ? 11.844 13.734 1.144 1 98.5 465 VAL A N 1
ATOM 3589 C CA . VAL A 1 465 ? 12.539 12.461 1.065 1 98.5 465 VAL A CA 1
ATOM 3590 C C . VAL A 1 465 ? 11.703 11.367 1.732 1 98.5 465 VAL A C 1
ATOM 3592 O O . VAL A 1 465 ? 11.602 10.25 1.221 1 98.5 465 VAL A O 1
ATOM 3595 N N . PHE A 1 466 ? 11.023 11.672 2.795 1 98.69 466 PHE A N 1
ATOM 3596 C CA . PHE A 1 466 ? 10.305 10.664 3.562 1 98.69 466 PHE A CA 1
ATOM 3597 C C . PHE A 1 466 ? 8.906 10.461 3.008 1 98.69 466 PHE A C 1
ATOM 3599 O O . PHE A 1 466 ? 8.227 9.492 3.365 1 98.69 466 PHE A O 1
ATOM 3606 N N . ASN A 1 467 ? 8.477 11.383 2.141 1 98.75 467 ASN A N 1
ATOM 3607 C CA . ASN A 1 467 ? 7.305 11.102 1.32 1 98.75 467 ASN A CA 1
ATOM 3608 C C . ASN A 1 467 ? 7.625 10.117 0.201 1 98.75 467 ASN A C 1
ATOM 3610 O O . ASN A 1 467 ? 6.824 9.234 -0.101 1 98.75 467 ASN A O 1
ATOM 3614 N N . ALA A 1 468 ? 8.82 10.305 -0.378 1 98.5 468 ALA A N 1
ATOM 3615 C CA . ALA A 1 468 ? 9.242 9.367 -1.409 1 98.5 468 ALA A CA 1
ATOM 3616 C C . ALA A 1 468 ? 9.367 7.953 -0.844 1 98.5 468 ALA A C 1
ATOM 3618 O O . ALA A 1 468 ? 9.047 6.977 -1.524 1 98.5 468 ALA A O 1
ATOM 3619 N N . LEU A 1 469 ? 9.812 7.867 0.4 1 98.5 469 LEU A N 1
ATOM 3620 C CA . LEU A 1 469 ? 10.062 6.586 1.054 1 98.5 469 LEU A CA 1
ATOM 3621 C C . LEU A 1 469 ? 8.797 6.082 1.748 1 98.5 469 LEU A C 1
ATOM 3623 O O . LEU A 1 469 ? 8.719 4.91 2.129 1 98.5 469 LEU A O 1
ATOM 3627 N N . ASP A 1 470 ? 7.824 6.957 1.979 1 98.56 470 ASP A N 1
ATOM 3628 C CA . ASP A 1 470 ? 6.574 6.715 2.695 1 98.56 470 ASP A CA 1
ATOM 3629 C C . ASP A 1 470 ? 6.84 6.359 4.156 1 98.56 470 ASP A C 1
ATOM 3631 O O . ASP A 1 470 ? 6.164 5.5 4.727 1 98.56 470 ASP A O 1
ATOM 3635 N N . PHE A 1 471 ? 7.855 6.977 4.754 1 98.75 471 PHE A N 1
ATOM 3636 C CA . PHE A 1 471 ? 8.18 6.773 6.16 1 98.75 471 PHE A CA 1
ATOM 3637 C C . PHE A 1 471 ? 7.281 7.621 7.055 1 98.75 471 PHE A C 1
ATOM 3639 O O . PHE A 1 471 ? 6.672 8.586 6.59 1 98.75 471 PHE A O 1
ATOM 3646 N N . THR A 1 472 ? 7.141 7.203 8.289 1 98.81 472 THR A N 1
ATOM 3647 C CA . THR A 1 472 ? 6.438 7.977 9.305 1 98.81 472 THR A CA 1
ATOM 3648 C C . THR A 1 472 ? 7.371 9.008 9.938 1 98.81 472 THR A C 1
ATOM 3650 O O . THR A 1 472 ? 8.523 8.703 10.242 1 98.81 472 THR A O 1
ATOM 3653 N N . ALA A 1 473 ? 6.852 10.234 10.039 1 98.88 473 ALA A N 1
ATOM 3654 C CA . ALA A 1 473 ? 7.672 11.297 10.617 1 98.88 473 ALA A CA 1
ATOM 3655 C C . ALA A 1 473 ? 6.812 12.297 11.383 1 98.88 473 ALA A C 1
ATOM 3657 O O . ALA A 1 473 ? 5.684 12.586 10.984 1 98.88 473 ALA A O 1
ATOM 3658 N N . GLY A 1 474 ? 7.297 12.75 12.5 1 98.81 474 GLY A N 1
ATOM 3659 C CA . GLY A 1 474 ? 6.617 13.766 13.297 1 98.81 474 GLY A CA 1
ATOM 3660 C C . GLY A 1 474 ? 7.535 14.891 13.734 1 98.81 474 GLY A C 1
ATOM 3661 O O . GLY A 1 474 ? 8.75 14.828 13.531 1 98.81 474 GLY A O 1
ATOM 3662 N N . THR A 1 475 ? 6.988 15.992 14.211 1 98.81 475 THR A N 1
ATOM 3663 C CA . THR A 1 475 ? 7.762 17.156 14.609 1 98.81 475 THR A CA 1
ATOM 3664 C C . THR A 1 475 ? 7.664 17.391 16.109 1 98.81 475 THR A C 1
ATOM 3666 O O . THR A 1 475 ? 6.625 17.125 16.719 1 98.81 475 THR A O 1
ATOM 3669 N N . VAL A 1 476 ? 8.742 17.859 16.719 1 98.88 476 VAL A N 1
ATOM 3670 C CA . VAL A 1 476 ? 8.828 18.172 18.141 1 98.88 476 VAL A CA 1
ATOM 3671 C C . VAL A 1 476 ? 9.375 19.594 18.328 1 98.88 476 VAL A C 1
ATOM 3673 O O . VAL A 1 476 ? 10.461 19.906 17.844 1 98.88 476 VAL A O 1
ATOM 3676 N N . PRO A 1 477 ? 8.641 20.469 19.016 1 98.69 477 PRO A N 1
ATOM 3677 C CA . PRO A 1 477 ? 9.164 21.797 19.328 1 98.69 477 PRO A CA 1
ATOM 3678 C C . PRO A 1 477 ? 10.43 21.75 20.188 1 98.69 477 PRO A C 1
ATOM 3680 O O . PRO A 1 477 ? 10.555 20.906 21.078 1 98.69 477 PRO A O 1
ATOM 3683 N N . VAL A 1 478 ? 11.32 22.656 19.938 1 98.75 478 VAL A N 1
ATOM 3684 C CA . VAL A 1 478 ? 12.555 22.703 20.719 1 98.75 478 VAL A CA 1
ATOM 3685 C C . VAL A 1 478 ? 12.711 24.078 21.375 1 98.75 478 VAL A C 1
ATOM 3687 O O . VAL A 1 478 ? 12.805 24.172 22.594 1 98.75 478 VAL A O 1
ATOM 3690 N N . THR A 1 479 ? 12.766 25.141 20.578 1 98.31 479 THR A N 1
ATOM 3691 C CA . THR A 1 479 ? 12.984 26.5 21.047 1 98.31 479 THR A CA 1
ATOM 3692 C C . THR A 1 479 ? 12.57 27.516 19.984 1 98.31 479 THR A C 1
ATOM 3694 O O . THR A 1 479 ? 11.734 27.219 19.141 1 98.31 479 THR A O 1
ATOM 3697 N N . ARG A 1 480 ? 12.977 28.781 20.078 1 98.38 480 ARG A N 1
ATOM 3698 C CA . ARG A 1 480 ? 12.711 29.828 19.094 1 98.38 480 ARG A CA 1
ATOM 3699 C C . ARG A 1 480 ? 14.008 30.5 18.641 1 98.38 480 ARG A C 1
ATOM 3701 O O . ARG A 1 480 ? 15.016 30.453 19.344 1 98.38 480 ARG A O 1
ATOM 3708 N N . ALA A 1 481 ? 13.961 31.047 17.5 1 98.19 481 ALA A N 1
ATOM 3709 C CA . ALA A 1 481 ? 15.102 31.766 16.953 1 98.19 481 ALA A CA 1
ATOM 3710 C C . ALA A 1 481 ? 15.43 33 17.781 1 98.19 481 ALA A C 1
ATOM 3712 O O . ALA A 1 481 ? 14.523 33.688 18.281 1 98.19 481 ALA A O 1
ATOM 3713 N N . ASP A 1 482 ? 16.672 33.219 17.969 1 98.06 482 ASP A N 1
ATOM 3714 C CA . ASP A 1 482 ? 17.172 34.375 18.734 1 98.06 482 ASP A CA 1
ATOM 3715 C C . ASP A 1 482 ? 18.312 35.062 17.984 1 98.06 482 ASP A C 1
ATOM 3717 O O . ASP A 1 482 ? 19.422 34.531 17.906 1 98.06 482 ASP A O 1
ATOM 3721 N N . LYS A 1 483 ? 18.047 36.281 17.578 1 96.25 483 LYS A N 1
ATOM 3722 C CA . LYS A 1 483 ? 19.016 37 16.75 1 96.25 483 LYS A CA 1
ATOM 3723 C C . LYS A 1 483 ? 20.312 37.25 17.5 1 96.25 483 LYS A C 1
ATOM 3725 O O . LYS A 1 483 ? 21.375 37.375 16.875 1 96.25 483 LYS A O 1
ATOM 3730 N N . ALA A 1 484 ? 20.266 37.219 18.766 1 97.38 484 ALA A N 1
ATOM 3731 C CA . ALA A 1 484 ? 21.453 37.5 19.578 1 97.38 484 ALA A CA 1
ATOM 3732 C C . ALA A 1 484 ? 22.375 36.281 19.594 1 97.38 484 ALA A C 1
ATOM 3734 O O . ALA A 1 484 ? 23.594 36.406 19.812 1 97.38 484 ALA A O 1
ATOM 3735 N N . ILE A 1 485 ? 21.859 35.125 19.375 1 96.62 485 ILE A N 1
ATOM 3736 C CA . ILE A 1 485 ? 22.625 33.875 19.5 1 96.62 485 ILE A CA 1
ATOM 3737 C C . ILE A 1 485 ? 22.797 33.219 18.141 1 96.62 485 ILE A C 1
ATOM 3739 O O . ILE A 1 485 ? 23.844 32.656 17.844 1 96.62 485 ILE A O 1
ATOM 3743 N N . ASP A 1 486 ? 21.797 33.281 17.312 1 97.62 486 ASP A N 1
ATOM 3744 C CA . ASP A 1 486 ? 21.781 32.625 16.016 1 97.62 486 ASP A CA 1
ATOM 3745 C C . ASP A 1 486 ? 22.406 33.5 14.93 1 97.62 486 ASP A C 1
ATOM 3747 O O . ASP A 1 486 ? 21.688 34 14.062 1 97.62 486 ASP A O 1
ATOM 3751 N N . VAL A 1 487 ? 23.672 33.531 14.922 1 95.19 487 VAL A N 1
ATOM 3752 C CA . VAL A 1 487 ? 24.391 34.406 13.992 1 95.19 487 VAL A CA 1
ATOM 3753 C C . VAL A 1 487 ? 24.906 33.594 12.812 1 95.19 487 VAL A C 1
ATOM 3755 O O . VAL A 1 487 ? 25.281 32.406 12.969 1 95.19 487 VAL A O 1
ATOM 3758 N N . LYS A 1 488 ? 24.875 34.281 11.656 1 92.44 488 LYS A N 1
ATOM 3759 C CA . LYS A 1 488 ? 25.359 33.594 10.461 1 92.44 488 LYS A CA 1
ATOM 3760 C C . LYS A 1 488 ? 26.828 33.219 10.602 1 92.44 488 LYS A C 1
ATOM 3762 O O . LYS A 1 488 ? 27.625 34 11.156 1 92.44 488 LYS A O 1
ATOM 3767 N N . ASP A 1 489 ? 27.141 32.094 10.141 1 89.25 489 ASP A N 1
ATOM 3768 C CA . ASP A 1 489 ? 28.531 31.641 10.125 1 89.25 489 ASP A CA 1
ATOM 3769 C C . ASP A 1 489 ? 29.328 32.406 9.07 1 89.25 489 ASP A C 1
ATOM 3771 O O . ASP A 1 489 ? 29.094 32.25 7.867 1 89.25 489 ASP A O 1
ATOM 3775 N N . PRO A 1 490 ? 30.328 33.094 9.484 1 89.81 490 PRO A N 1
ATOM 3776 C CA . PRO A 1 490 ? 31.125 33.844 8.5 1 89.81 490 PRO A CA 1
ATOM 3777 C C . PRO A 1 490 ? 31.922 32.906 7.586 1 89.81 490 PRO A C 1
ATOM 3779 O O . PRO A 1 490 ? 32.344 33.312 6.496 1 89.81 490 PRO A O 1
ATOM 3782 N N . GLY A 1 491 ? 32.094 31.688 8.031 1 91.19 491 GLY A N 1
ATOM 3783 C CA . GLY A 1 491 ? 32.875 30.719 7.254 1 91.19 491 GLY A CA 1
ATOM 3784 C C . GLY A 1 491 ? 32 29.844 6.359 1 91.19 491 GLY A C 1
ATOM 3785 O O . GLY A 1 491 ? 32.5 28.891 5.762 1 91.19 491 GLY A O 1
ATOM 3786 N N . TYR A 1 492 ? 30.75 30.234 6.301 1 91.38 492 TYR A N 1
ATOM 3787 C CA . TYR A 1 492 ? 29.844 29.469 5.457 1 91.38 492 TYR A CA 1
ATOM 3788 C C . TYR A 1 492 ? 30.281 29.5 4 1 91.38 492 TYR A C 1
ATOM 3790 O O . TYR A 1 492 ? 30.609 30.562 3.469 1 91.38 492 TYR A O 1
ATOM 3798 N N . VAL A 1 493 ? 30.422 28.266 3.316 1 94.88 493 VAL A N 1
ATOM 3799 C CA . VAL A 1 493 ? 30.656 28.109 1.886 1 94.88 493 VAL A CA 1
ATOM 3800 C C . VAL A 1 493 ? 29.5 27.359 1.246 1 94.88 493 VAL A C 1
ATOM 3802 O O . VAL A 1 493 ? 29.172 26.234 1.653 1 94.88 493 VAL A O 1
ATOM 3805 N N . PRO A 1 494 ? 28.859 27.969 0.254 1 95.25 494 PRO A N 1
ATOM 3806 C CA . PRO A 1 494 ? 27.719 27.297 -0.362 1 95.25 494 PRO A CA 1
ATOM 3807 C C . PRO A 1 494 ? 28.078 25.953 -0.997 1 95.25 494 PRO A C 1
ATOM 3809 O O . PRO A 1 494 ? 29.141 25.844 -1.627 1 95.25 494 PRO A O 1
ATOM 3812 N N . LYS A 1 495 ? 27.219 24.969 -0.819 1 93.69 495 LYS A N 1
ATOM 3813 C CA . LYS A 1 495 ? 27.391 23.641 -1.417 1 93.69 495 LYS A CA 1
ATOM 3814 C C . LYS A 1 495 ? 26.891 23.625 -2.859 1 93.69 495 LYS A C 1
ATOM 3816 O O . LYS A 1 495 ? 27.328 22.781 -3.658 1 93.69 495 LYS A O 1
ATOM 3821 N N . SER A 1 496 ? 25.938 24.422 -3.172 1 93.38 496 SER A N 1
ATOM 3822 C CA . SER A 1 496 ? 25.281 24.5 -4.469 1 93.38 496 SER A CA 1
ATOM 3823 C C . SER A 1 496 ? 24.594 25.859 -4.648 1 93.38 496 SER A C 1
ATOM 3825 O O . SER A 1 496 ? 24.562 26.672 -3.725 1 93.38 496 SER A O 1
ATOM 3827 N N . GLU A 1 497 ? 24.094 26.047 -5.938 1 94.44 497 GLU A N 1
ATOM 3828 C CA . GLU A 1 497 ? 23.344 27.281 -6.195 1 94.44 497 GLU A CA 1
ATOM 3829 C C . GLU A 1 497 ? 22.078 27.328 -5.348 1 94.44 497 GLU A C 1
ATOM 3831 O O . GLU A 1 497 ? 21.672 28.406 -4.898 1 94.44 497 GLU A O 1
ATOM 3836 N N . ARG A 1 498 ? 21.547 26.312 -5.172 1 93.88 498 ARG A N 1
ATOM 3837 C CA . ARG A 1 498 ? 20.344 26.234 -4.344 1 93.88 498 ARG A CA 1
ATOM 3838 C C . ARG A 1 498 ? 20.656 26.578 -2.893 1 93.88 498 ARG A C 1
ATOM 3840 O O . ARG A 1 498 ? 19.891 27.297 -2.242 1 93.88 498 ARG A O 1
ATOM 3847 N N . ASP A 1 499 ? 21.703 25.938 -2.395 1 97.19 499 ASP A N 1
ATOM 3848 C CA . ASP A 1 499 ? 22.156 26.25 -1.047 1 97.19 499 ASP A CA 1
ATOM 3849 C C . ASP A 1 499 ? 22.438 27.75 -0.893 1 97.19 499 ASP A C 1
ATOM 3851 O O . ASP A 1 499 ? 22.016 28.359 0.082 1 97.19 499 ASP A O 1
ATOM 3855 N N . LYS A 1 500 ? 23.141 28.297 -1.876 1 96.69 500 LYS A N 1
ATOM 3856 C CA . LYS A 1 500 ? 23.469 29.719 -1.857 1 96.69 500 LYS A CA 1
ATOM 3857 C C . LYS A 1 500 ? 22.203 30.562 -1.831 1 96.69 500 LYS A C 1
ATOM 3859 O O . LYS A 1 500 ? 22.109 31.531 -1.073 1 96.69 500 LYS A O 1
ATOM 3864 N N . MET A 1 501 ? 21.266 30.203 -2.623 1 95.75 501 MET A N 1
ATOM 3865 C CA . MET A 1 501 ? 20.016 30.953 -2.711 1 95.75 501 MET A CA 1
ATOM 3866 C C . MET A 1 501 ? 19.312 31 -1.357 1 95.75 501 MET A C 1
ATOM 3868 O O . MET A 1 501 ? 18.891 32.062 -0.914 1 95.75 501 MET A O 1
ATOM 3872 N N . VAL A 1 502 ? 19.203 29.891 -0.673 1 95.25 502 VAL A N 1
ATOM 3873 C CA . VAL A 1 502 ? 18.516 29.797 0.609 1 95.25 502 VAL A CA 1
ATOM 3874 C C . VAL A 1 502 ? 19.281 30.594 1.667 1 95.25 502 VAL A C 1
ATOM 3876 O O . VAL A 1 502 ? 18.672 31.328 2.451 1 95.25 502 VAL A O 1
ATOM 3879 N N . GLN A 1 503 ? 20.609 30.5 1.651 1 94.44 503 GLN A N 1
ATOM 3880 C CA . GLN A 1 503 ? 21.422 31.203 2.633 1 94.44 503 GLN A CA 1
ATOM 3881 C C . GLN A 1 503 ? 21.391 32.719 2.4 1 94.44 503 GLN A C 1
ATOM 3883 O O . GLN A 1 503 ? 21.453 33.5 3.354 1 94.44 503 GLN A O 1
ATOM 3888 N N . ASP A 1 504 ? 21.25 33.094 1.153 1 94.75 504 ASP A N 1
ATOM 3889 C CA . ASP A 1 504 ? 21.172 34.5 0.814 1 94.75 504 ASP A CA 1
ATOM 3890 C C . ASP A 1 504 ? 19.875 35.125 1.322 1 94.75 504 ASP A C 1
ATOM 3892 O O . ASP A 1 504 ? 19.828 36.312 1.629 1 94.75 504 ASP A O 1
ATOM 3896 N N . LEU A 1 505 ? 18.844 34.375 1.43 1 93.69 505 LEU A N 1
ATOM 3897 C CA . LEU A 1 505 ? 17.547 34.844 1.866 1 93.69 505 LEU A CA 1
ATOM 3898 C C . LEU A 1 505 ? 17.469 34.938 3.387 1 93.69 505 LEU A C 1
ATOM 3900 O O . LEU A 1 505 ? 16.578 35.562 3.941 1 93.69 505 LEU A O 1
ATOM 3904 N N . LEU A 1 506 ? 18.422 34.344 4.055 1 92.75 506 LEU A N 1
ATOM 3905 C CA . LEU A 1 506 ? 18.391 34.281 5.512 1 92.75 506 LEU A CA 1
ATOM 3906 C C . LEU A 1 506 ? 18.703 35.625 6.121 1 92.75 506 LEU A C 1
ATOM 3908 O O . LEU A 1 506 ? 19.734 36.25 5.809 1 92.75 506 LEU A O 1
ATOM 3912 N N . ASP A 1 507 ? 17.828 36.156 6.902 1 95.19 507 ASP A N 1
ATOM 3913 C CA . ASP A 1 507 ? 17.984 37.344 7.727 1 95.19 507 ASP A CA 1
ATOM 3914 C C . ASP A 1 507 ? 17.656 37.031 9.188 1 95.19 507 ASP A C 1
ATOM 3916 O O . ASP A 1 507 ? 16.484 36.938 9.555 1 95.19 507 ASP A O 1
ATOM 3920 N N . THR A 1 508 ? 18.688 37.031 10.031 1 95.19 508 THR A N 1
ATOM 3921 C CA . THR A 1 508 ? 18.516 36.562 11.414 1 95.19 508 THR A CA 1
ATOM 3922 C C . THR A 1 508 ? 17.688 37.562 12.211 1 95.19 508 THR A C 1
ATOM 3924 O O . THR A 1 508 ? 17.047 37.219 13.195 1 95.19 508 THR A O 1
ATOM 3927 N N . ASP A 1 509 ? 17.641 38.844 11.789 1 95.62 509 ASP A N 1
ATOM 3928 C CA . ASP A 1 509 ? 16.766 39.844 12.422 1 95.62 509 ASP A CA 1
ATOM 3929 C C . ASP A 1 509 ? 15.305 39.594 12.055 1 95.62 509 ASP A C 1
ATOM 3931 O O . ASP A 1 509 ? 14.422 39.656 12.914 1 95.62 509 ASP A O 1
ATOM 3935 N N . GLU A 1 510 ? 15.172 39.281 10.859 1 95.88 510 GLU A N 1
ATOM 3936 C CA . GLU A 1 510 ? 13.82 39.094 10.344 1 95.88 510 GLU A CA 1
ATOM 3937 C C . GLU A 1 510 ? 13.164 37.875 10.977 1 95.88 510 GLU A C 1
ATOM 3939 O O . GLU A 1 510 ? 11.961 37.875 11.234 1 95.88 510 GLU A O 1
ATOM 3944 N N . VAL A 1 511 ? 13.977 36.844 11.242 1 97 511 VAL A N 1
ATOM 3945 C CA . VAL A 1 511 ? 13.367 35.594 11.648 1 97 511 VAL A CA 1
ATOM 3946 C C . VAL A 1 511 ? 13.375 35.469 13.172 1 97 511 VAL A C 1
ATOM 3948 O O . VAL A 1 511 ? 13 34.438 13.727 1 97 511 VAL A O 1
ATOM 3951 N N . HIS A 1 512 ? 13.828 36.562 13.867 1 97 512 HIS A N 1
ATOM 3952 C CA . HIS A 1 512 ? 13.82 36.562 15.32 1 97 512 HIS A CA 1
ATOM 3953 C C . HIS A 1 512 ? 12.445 36.188 15.867 1 97 512 HIS A C 1
ATOM 3955 O O . HIS A 1 512 ? 11.43 36.688 15.391 1 97 512 HIS A O 1
ATOM 3961 N N . GLY A 1 513 ? 12.43 35.25 16.828 1 97.25 513 GLY A N 1
ATOM 3962 C CA . GLY A 1 513 ? 11.188 34.781 17.438 1 97.25 513 GLY A CA 1
ATOM 3963 C C . GLY A 1 513 ? 10.547 33.625 16.703 1 97.25 513 GLY A C 1
ATOM 3964 O O . GLY A 1 513 ? 9.586 33.031 17.188 1 97.25 513 GLY A O 1
ATOM 3965 N N . GLY A 1 514 ? 11.109 33.25 15.547 1 97.88 514 GLY A N 1
ATOM 3966 C CA . GLY A 1 514 ? 10.602 32.125 14.789 1 97.88 514 GLY A CA 1
ATOM 3967 C C . GLY A 1 514 ? 10.75 30.812 15.516 1 97.88 514 GLY A C 1
ATOM 3968 O O . GLY A 1 514 ? 11.5 30.719 16.5 1 97.88 514 GLY A O 1
ATOM 3969 N N . ALA A 1 515 ? 10.094 29.812 15.062 1 98.38 515 ALA A N 1
ATOM 3970 C CA . ALA A 1 515 ? 10.039 28.5 15.711 1 98.38 515 ALA A CA 1
ATOM 3971 C C . ALA A 1 515 ? 11.234 27.641 15.297 1 98.38 515 ALA A C 1
ATOM 3973 O O . ALA A 1 515 ? 11.734 27.75 14.18 1 98.38 515 ALA A O 1
ATOM 3974 N N . ILE A 1 516 ? 11.711 26.859 16.172 1 98.62 516 ILE A N 1
ATOM 3975 C CA . ILE A 1 516 ? 12.734 25.844 15.93 1 98.62 516 ILE A CA 1
ATOM 3976 C C . ILE A 1 516 ? 12.25 24.5 16.438 1 98.62 516 ILE A C 1
ATOM 3978 O O . ILE A 1 516 ? 12.031 24.328 17.641 1 98.62 516 ILE A O 1
ATOM 3982 N N . SER A 1 517 ? 12.008 23.547 15.531 1 98.56 517 SER A N 1
ATOM 3983 C CA . SER A 1 517 ? 11.547 22.188 15.828 1 98.56 517 SER A CA 1
ATOM 3984 C C . SER A 1 517 ? 12.445 21.141 15.164 1 98.56 517 SER A C 1
ATOM 3986 O O . SER A 1 517 ? 13.234 21.469 14.273 1 98.56 517 SER A O 1
ATOM 3988 N N . VAL A 1 518 ? 12.383 19.953 15.633 1 98.88 518 VAL A N 1
ATOM 3989 C CA . VAL A 1 518 ? 13.109 18.859 14.992 1 98.88 518 VAL A CA 1
ATOM 3990 C C . VAL A 1 518 ? 12.109 17.812 14.484 1 98.88 518 VAL A C 1
ATOM 3992 O O . VAL A 1 518 ? 10.938 17.828 14.875 1 98.88 518 VAL A O 1
ATOM 3995 N N . GLN A 1 519 ? 12.594 17.031 13.602 1 98.88 519 GLN A N 1
ATOM 3996 C CA . GLN A 1 519 ? 11.836 15.945 12.984 1 98.88 519 GLN A CA 1
ATOM 3997 C C . GLN A 1 519 ? 12.281 14.586 13.516 1 98.88 519 GLN A C 1
ATOM 3999 O O . GLN A 1 519 ? 13.484 14.32 13.625 1 98.88 519 GLN A O 1
ATOM 4004 N N . VAL A 1 520 ? 11.367 13.781 13.938 1 98.94 520 VAL A N 1
ATOM 4005 C CA . VAL A 1 520 ? 11.578 12.398 14.367 1 98.94 520 VAL A CA 1
ATOM 4006 C C . VAL A 1 520 ? 11.062 11.445 13.297 1 98.94 520 VAL A C 1
ATOM 4008 O O . VAL A 1 520 ? 9.859 11.414 13.008 1 98.94 520 VAL A O 1
ATOM 4011 N N . VAL A 1 521 ? 11.969 10.656 12.719 1 98.94 521 VAL A N 1
ATOM 4012 C CA . VAL A 1 521 ? 11.609 9.82 11.586 1 98.94 521 VAL A CA 1
ATOM 4013 C C . VAL A 1 521 ? 11.75 8.344 11.961 1 98.94 521 VAL A C 1
ATOM 4015 O O . VAL A 1 521 ? 12.797 7.926 12.469 1 98.94 521 VAL A O 1
ATOM 4018 N N . GLY A 1 522 ? 10.719 7.605 11.867 1 98.75 522 GLY A N 1
ATOM 4019 C CA . GLY A 1 522 ? 10.734 6.152 11.922 1 98.75 522 GLY A CA 1
ATOM 4020 C C . GLY A 1 522 ? 10.516 5.504 10.57 1 98.75 522 GLY A C 1
ATOM 4021 O O . GLY A 1 522 ? 10.469 6.188 9.547 1 98.75 522 GLY A O 1
ATOM 4022 N N . ARG A 1 523 ? 10.461 4.172 10.469 1 98.06 523 ARG A N 1
ATOM 4023 C CA . ARG A 1 523 ? 10.227 3.463 9.219 1 98.06 523 ARG A CA 1
ATOM 4024 C C . ARG A 1 523 ? 8.75 3.492 8.844 1 98.06 523 ARG A C 1
ATOM 4026 O O . ARG A 1 523 ? 7.934 4.098 9.547 1 98.06 523 ARG A O 1
ATOM 4033 N N . ARG A 1 524 ? 8.391 2.945 7.691 1 98.5 524 ARG A N 1
ATOM 4034 C CA . ARG A 1 524 ? 7.035 2.906 7.141 1 98.5 524 ARG A CA 1
ATOM 4035 C C . ARG A 1 524 ? 6.078 2.201 8.094 1 98.5 524 ARG A C 1
ATOM 4037 O O . ARG A 1 524 ? 6.391 1.131 8.617 1 98.5 524 ARG A O 1
ATOM 4044 N N . LEU A 1 525 ? 4.914 2.838 8.414 1 98.56 525 LEU A N 1
ATOM 4045 C CA . LEU A 1 525 ? 3.771 2.283 9.133 1 98.56 525 LEU A CA 1
ATOM 4046 C C . LEU A 1 525 ? 4.082 2.131 10.617 1 98.56 525 LEU A C 1
ATOM 4048 O O . LEU A 1 525 ? 3.613 1.19 11.266 1 98.56 525 LEU A O 1
ATOM 4052 N N . GLN A 1 526 ? 4.934 3.037 11.18 1 98.5 526 GLN A N 1
ATOM 4053 C CA . GLN A 1 526 ? 5.324 2.951 12.586 1 98.5 526 GLN A CA 1
ATOM 4054 C C . GLN A 1 526 ? 4.828 4.164 13.367 1 98.5 526 GLN A C 1
ATOM 4056 O O . GLN A 1 526 ? 5.551 4.711 14.203 1 98.5 526 GLN A O 1
ATOM 4061 N N . GLU A 1 527 ? 3.623 4.562 13.148 1 98.81 527 GLU A N 1
ATOM 4062 C CA . GLU A 1 527 ? 3.078 5.77 13.773 1 98.81 527 GLU A CA 1
ATOM 4063 C C . GLU A 1 527 ? 3.107 5.668 15.289 1 98.81 527 GLU A C 1
ATOM 4065 O O . GLU A 1 527 ? 3.48 6.621 15.977 1 98.81 527 GLU A O 1
ATOM 4070 N N . GLU A 1 528 ? 2.74 4.492 15.852 1 98.81 528 GLU A N 1
ATOM 4071 C CA . GLU A 1 528 ? 2.754 4.305 17.297 1 98.81 528 GLU A CA 1
ATOM 4072 C C . GLU A 1 528 ? 4.152 4.504 17.875 1 98.81 528 GLU A C 1
ATOM 4074 O O . GLU A 1 528 ? 4.332 5.215 18.859 1 98.81 528 GLU A O 1
ATOM 4079 N N . LYS A 1 529 ? 5.098 3.928 17.219 1 98.75 529 LYS A N 1
ATOM 4080 C CA . LYS A 1 529 ? 6.488 4.016 17.656 1 98.75 529 LYS A CA 1
ATOM 4081 C C . LYS A 1 529 ? 7.012 5.441 17.531 1 98.75 529 LYS A C 1
ATOM 4083 O O . LYS A 1 529 ? 7.695 5.934 18.438 1 98.75 529 LYS A O 1
ATOM 4088 N N . VAL A 1 530 ? 6.699 6.109 16.484 1 98.88 530 VAL A N 1
ATOM 4089 C CA . VAL A 1 530 ? 7.188 7.461 16.234 1 98.88 530 VAL A CA 1
ATOM 4090 C C . VAL A 1 530 ? 6.602 8.422 17.266 1 98.88 530 VAL A C 1
ATOM 4092 O O . VAL A 1 530 ? 7.309 9.281 17.797 1 98.88 530 VAL A O 1
ATOM 4095 N N . ILE A 1 531 ? 5.328 8.281 17.562 1 98.81 531 ILE A N 1
ATOM 4096 C CA . ILE A 1 531 ? 4.707 9.141 18.562 1 98.81 531 ILE A CA 1
ATOM 4097 C C . ILE A 1 531 ? 5.395 8.945 19.906 1 98.81 531 ILE A C 1
ATOM 4099 O O . ILE A 1 531 ? 5.688 9.914 20.609 1 98.81 531 ILE A O 1
ATOM 4103 N N . LYS A 1 532 ? 5.691 7.703 20.266 1 98.75 532 LYS A N 1
ATOM 4104 C CA . LYS A 1 532 ? 6.391 7.438 21.531 1 98.75 532 LYS A CA 1
ATOM 4105 C C . LYS A 1 532 ? 7.793 8.031 21.516 1 98.75 532 LYS A C 1
ATOM 4107 O O . LYS A 1 532 ? 8.258 8.562 22.531 1 98.75 532 LYS A O 1
ATOM 4112 N N . MET A 1 533 ? 8.453 7.934 20.391 1 98.88 533 MET A N 1
ATOM 4113 C CA . MET A 1 533 ? 9.797 8.508 20.281 1 98.88 533 MET A CA 1
ATOM 4114 C C . MET A 1 533 ? 9.742 10.031 20.328 1 98.88 533 MET A C 1
ATOM 4116 O O . MET A 1 533 ? 10.633 10.664 20.891 1 98.88 533 MET A O 1
ATOM 4120 N N . MET A 1 534 ? 8.734 10.633 19.703 1 98.88 534 MET A N 1
ATOM 4121 C CA . MET A 1 534 ? 8.531 12.07 19.828 1 98.88 534 MET A CA 1
ATOM 4122 C C . MET A 1 534 ? 8.43 12.484 21.281 1 98.88 534 MET A C 1
ATOM 4124 O O . MET A 1 534 ? 9 13.508 21.688 1 98.88 534 MET A O 1
ATOM 4128 N N . ARG A 1 535 ? 7.711 11.703 22.078 1 98.5 535 ARG A N 1
ATOM 4129 C CA . ARG A 1 535 ? 7.559 11.992 23.5 1 98.5 535 ARG A CA 1
ATOM 4130 C C . ARG A 1 535 ? 8.906 11.938 24.219 1 98.5 535 ARG A C 1
ATOM 4132 O O . ARG A 1 535 ? 9.18 12.758 25.094 1 98.5 535 ARG A O 1
ATOM 4139 N N . VAL A 1 536 ? 9.719 10.93 23.875 1 98.69 536 VAL A N 1
ATOM 4140 C CA . VAL A 1 536 ? 11.055 10.812 24.453 1 98.69 536 VAL A CA 1
ATOM 4141 C C . VAL A 1 536 ? 11.859 12.078 24.156 1 98.69 536 VAL A C 1
ATOM 4143 O O . VAL A 1 536 ? 12.484 12.648 25.047 1 98.69 536 VAL A O 1
ATOM 4146 N N . VAL A 1 537 ? 11.812 12.562 22.938 1 98.88 537 VAL A N 1
ATOM 4147 C CA . VAL A 1 537 ? 12.57 13.734 22.531 1 98.88 537 VAL A CA 1
ATOM 4148 C C . VAL A 1 537 ? 12.023 14.977 23.219 1 98.88 537 VAL A C 1
ATOM 4150 O O . VAL A 1 537 ? 12.789 15.789 23.75 1 98.88 537 VAL A O 1
ATOM 4153 N N . ALA A 1 538 ? 10.719 15.148 23.219 1 98.81 538 ALA A N 1
ATOM 4154 C CA . ALA A 1 538 ? 10.078 16.312 23.812 1 98.81 538 ALA A CA 1
ATOM 4155 C C . ALA A 1 538 ? 10.406 16.406 25.297 1 98.81 538 ALA A C 1
ATOM 4157 O O . ALA A 1 538 ? 10.68 17.5 25.812 1 98.81 538 ALA A O 1
ATOM 4158 N N . LYS A 1 539 ? 10.375 15.297 25.984 1 98.44 539 LYS A N 1
ATOM 4159 C CA . LYS A 1 539 ? 10.703 15.273 27.406 1 98.44 539 LYS A CA 1
ATOM 4160 C C . LYS A 1 539 ? 12.18 15.594 27.625 1 98.44 539 LYS A C 1
ATOM 4162 O O . LYS A 1 539 ? 12.523 16.312 28.578 1 98.44 539 LYS A O 1
ATOM 4167 N N . ALA A 1 540 ? 12.977 15.07 26.781 1 98.56 540 ALA A N 1
ATOM 4168 C CA . ALA A 1 540 ? 14.414 15.32 26.922 1 98.56 540 ALA A CA 1
ATOM 4169 C C . ALA A 1 540 ? 14.727 16.812 26.797 1 98.56 540 ALA A C 1
ATOM 4171 O O . ALA A 1 540 ? 15.539 17.344 27.562 1 98.56 540 ALA A O 1
ATOM 4172 N N . VAL A 1 541 ? 14.109 17.484 25.875 1 98.44 541 VAL A N 1
ATOM 4173 C CA . VAL A 1 541 ? 14.414 18.891 25.641 1 98.44 541 VAL A CA 1
ATOM 4174 C C . VAL A 1 541 ? 13.547 19.766 26.531 1 98.44 541 VAL A C 1
ATOM 4176 O O . VAL A 1 541 ? 13.742 20.984 26.609 1 98.44 541 VAL A O 1
ATOM 4179 N N . GLY A 1 542 ? 12.562 19.156 27.219 1 97.94 542 GLY A N 1
ATOM 4180 C CA . GLY A 1 542 ? 11.711 19.875 28.156 1 97.94 542 GLY A CA 1
ATOM 4181 C C . GLY A 1 542 ? 10.547 20.578 27.484 1 97.94 542 GLY A C 1
ATOM 4182 O O . GLY A 1 542 ? 10.109 21.641 27.938 1 97.94 542 GLY A O 1
ATOM 4183 N N . THR A 1 543 ? 10.062 20.031 26.359 1 97.81 543 THR A N 1
ATOM 4184 C CA . THR A 1 543 ? 9.023 20.734 25.625 1 97.81 543 THR A CA 1
ATOM 4185 C C . THR A 1 543 ? 7.785 19.859 25.469 1 97.81 543 THR A C 1
ATOM 4187 O O . THR A 1 543 ? 6.93 20.125 24.609 1 97.81 543 THR A O 1
ATOM 4190 N N . ASP A 1 544 ? 7.648 18.75 26.219 1 95.69 544 ASP A N 1
ATOM 4191 C CA . ASP A 1 544 ? 6.449 17.906 26.188 1 95.69 544 ASP A CA 1
ATOM 4192 C C . ASP A 1 544 ? 5.219 18.703 26.609 1 95.69 544 ASP A C 1
ATOM 4194 O O . ASP A 1 544 ? 4.098 18.375 26.219 1 95.69 544 ASP A O 1
ATOM 4198 N N . LYS A 1 545 ? 5.43 19.844 27.328 1 93.12 545 LYS A N 1
ATOM 4199 C CA . LYS A 1 545 ? 4.406 20.812 27.703 1 93.12 545 LYS A CA 1
ATOM 4200 C C . LYS A 1 545 ? 4.746 22.203 27.188 1 93.12 545 LYS A C 1
ATOM 4202 O O . LYS A 1 545 ? 4.633 23.188 27.922 1 93.12 545 LYS A O 1
ATOM 4207 N N . TYR A 1 546 ? 5.137 22.188 25.969 1 93.19 546 TYR A N 1
ATOM 4208 C CA . TYR A 1 546 ? 5.613 23.406 25.344 1 93.19 546 TYR A CA 1
ATOM 4209 C C . TYR A 1 546 ? 4.566 24.516 25.438 1 93.19 546 TYR A C 1
ATOM 4211 O O . TYR A 1 546 ? 4.906 25.688 25.625 1 93.19 546 TYR A O 1
ATOM 4219 N N . TRP A 1 547 ? 3.318 24.188 25.328 1 92.75 547 TRP A N 1
ATOM 4220 C CA . TRP A 1 547 ? 2.225 25.156 25.219 1 92.75 547 TRP A CA 1
ATOM 4221 C C . TRP A 1 547 ? 1.477 25.281 26.547 1 92.75 547 TRP A C 1
ATOM 4223 O O . TRP A 1 547 ? 0.475 25.984 26.641 1 92.75 547 TRP A O 1
ATOM 4233 N N . HIS A 1 548 ? 1.855 24.547 27.531 1 84.12 548 HIS A N 1
ATOM 4234 C CA . HIS A 1 548 ? 1.224 24.625 28.844 1 84.12 548 HIS A CA 1
ATOM 4235 C C . HIS A 1 548 ? 2.168 25.234 29.875 1 84.12 548 HIS A C 1
ATOM 4237 O O . HIS A 1 548 ? 3.389 25.109 29.75 1 84.12 548 HIS A O 1
ATOM 4243 N N . MET B 1 1 ? 19.625 -6.445 -36.094 1 43.25 1 MET B N 1
ATOM 4244 C CA . MET B 1 1 ? 19.766 -7.875 -35.812 1 43.25 1 MET B CA 1
ATOM 4245 C C . MET B 1 1 ? 18.719 -8.68 -36.562 1 43.25 1 MET B C 1
ATOM 4247 O O . MET B 1 1 ? 17.516 -8.414 -36.438 1 43.25 1 MET B O 1
ATOM 4251 N N . THR B 1 2 ? 19.031 -9.391 -37.594 1 47.78 2 THR B N 1
ATOM 4252 C CA . THR B 1 2 ? 18.203 -10.055 -38.594 1 47.78 2 THR B CA 1
ATOM 4253 C C . THR B 1 2 ? 17.25 -11.047 -37.938 1 47.78 2 THR B C 1
ATOM 4255 O O . THR B 1 2 ? 17.5 -11.492 -36.812 1 47.78 2 THR B O 1
ATOM 4258 N N . GLN B 1 3 ? 15.938 -11.164 -38.406 1 53.97 3 GLN B N 1
ATOM 4259 C CA . GLN B 1 3 ? 14.891 -12.133 -38.125 1 53.97 3 GLN B CA 1
ATOM 4260 C C . GLN B 1 3 ? 15.484 -13.484 -37.719 1 53.97 3 GLN B C 1
ATOM 4262 O O . GLN B 1 3 ? 14.961 -14.156 -36.812 1 53.97 3 GLN B O 1
ATOM 4267 N N . ASP B 1 4 ? 16.516 -13.977 -38.406 1 62.06 4 ASP B N 1
ATOM 4268 C CA . ASP B 1 4 ? 17.094 -15.305 -38.25 1 62.06 4 ASP B CA 1
ATOM 4269 C C . ASP B 1 4 ? 17.844 -15.414 -36.938 1 62.06 4 ASP B C 1
ATOM 4271 O O . ASP B 1 4 ? 18.062 -16.516 -36.438 1 62.06 4 ASP B O 1
ATOM 4275 N N . ASN B 1 5 ? 17.875 -14.32 -36.156 1 87.12 5 ASN B N 1
ATOM 4276 C CA . ASN B 1 5 ? 18.766 -14.219 -35 1 87.12 5 ASN B CA 1
ATOM 4277 C C . ASN B 1 5 ? 18.062 -14.648 -33.719 1 87.12 5 ASN B C 1
ATOM 4279 O O . ASN B 1 5 ? 18.609 -15.414 -32.938 1 87.12 5 ASN B O 1
ATOM 4283 N N . TYR B 1 6 ? 16.672 -14.453 -33.688 1 96 6 TYR B N 1
ATOM 4284 C CA . TYR B 1 6 ? 16.062 -14.82 -32.406 1 96 6 TYR B CA 1
ATOM 4285 C C . TYR B 1 6 ? 15.891 -16.328 -32.312 1 96 6 TYR B C 1
ATOM 4287 O O . TYR B 1 6 ? 16.016 -16.906 -31.219 1 96 6 TYR B O 1
ATOM 4295 N N . LYS B 1 7 ? 15.656 -17.062 -33.438 1 97.06 7 LYS B N 1
ATOM 4296 C CA . LYS B 1 7 ? 15.5 -18.516 -33.469 1 97.06 7 LYS B CA 1
ATOM 4297 C C . LYS B 1 7 ? 16.797 -19.203 -33.062 1 97.06 7 LYS B C 1
ATOM 4299 O O . LYS B 1 7 ? 16.781 -20.219 -32.344 1 97.06 7 LYS B O 1
ATOM 4304 N N . GLU B 1 8 ? 17.859 -18.672 -33.562 1 97.12 8 GLU B N 1
ATOM 4305 C CA . GLU B 1 8 ? 19.156 -19.25 -33.219 1 97.12 8 GLU B CA 1
ATOM 4306 C C . GLU B 1 8 ? 19.469 -19.078 -31.734 1 97.12 8 GLU B C 1
ATOM 4308 O O . GLU B 1 8 ? 19.953 -20.016 -31.094 1 97.12 8 GLU B O 1
ATOM 4313 N N . ILE B 1 9 ? 19.234 -17.891 -31.266 1 97.44 9 ILE B N 1
ATOM 4314 C CA . ILE B 1 9 ? 19.453 -17.609 -29.844 1 97.44 9 ILE B CA 1
ATOM 4315 C C . ILE B 1 9 ? 18.562 -18.531 -29 1 97.44 9 ILE B C 1
ATOM 4317 O O . ILE B 1 9 ? 19.031 -19.109 -28.016 1 97.44 9 ILE B O 1
ATOM 4321 N N . ALA B 1 10 ? 17.312 -18.656 -29.391 1 98.06 10 ALA B N 1
ATOM 4322 C CA . ALA B 1 10 ? 16.375 -19.516 -28.688 1 98.06 10 ALA B CA 1
ATOM 4323 C C . ALA B 1 10 ? 16.844 -20.969 -28.703 1 98.06 10 ALA B C 1
ATOM 4325 O O . ALA B 1 10 ? 16.797 -21.641 -27.672 1 98.06 10 ALA B O 1
ATOM 4326 N N . ALA B 1 11 ? 17.266 -21.422 -29.859 1 97.88 11 ALA B N 1
ATOM 4327 C CA . ALA B 1 11 ? 17.734 -22.812 -29.984 1 97.88 11 ALA B CA 1
ATOM 4328 C C . ALA B 1 11 ? 18.938 -23.062 -29.094 1 97.88 11 ALA B C 1
ATOM 4330 O O . ALA B 1 11 ? 19.062 -24.141 -28.5 1 97.88 11 ALA B O 1
ATOM 4331 N N . LYS B 1 12 ? 19.812 -22.109 -29.078 1 97.75 12 LYS B N 1
ATOM 4332 C CA . LYS B 1 12 ? 20.984 -22.234 -28.219 1 97.75 12 LYS B CA 1
ATOM 4333 C C . LYS B 1 12 ? 20.578 -22.328 -26.75 1 97.75 12 LYS B C 1
ATOM 4335 O O . LYS B 1 12 ? 21.125 -23.156 -26 1 97.75 12 LYS B O 1
ATOM 4340 N N . LYS B 1 13 ? 19.703 -21.469 -26.312 1 98.06 13 LYS B N 1
ATOM 4341 C CA . LYS B 1 13 ? 19.25 -21.484 -24.922 1 98.06 13 LYS B CA 1
ATOM 4342 C C . LYS B 1 13 ? 18.547 -22.797 -24.594 1 98.06 13 LYS B C 1
ATOM 4344 O O . LYS B 1 13 ? 18.719 -23.359 -23.516 1 98.06 13 LYS B O 1
ATOM 4349 N N . LEU B 1 14 ? 17.703 -23.234 -25.5 1 98.25 14 LEU B N 1
ATOM 4350 C CA . LEU B 1 14 ? 17 -24.5 -25.312 1 98.25 14 LEU B CA 1
ATOM 4351 C C . LEU B 1 14 ? 17.984 -25.656 -25.188 1 98.25 14 LEU B C 1
ATOM 4353 O O . LEU B 1 14 ? 17.828 -26.531 -24.328 1 98.25 14 LEU B O 1
ATOM 4357 N N . ALA B 1 15 ? 18.984 -25.688 -26 1 98.06 15 ALA B N 1
ATOM 4358 C CA . ALA B 1 15 ? 20.016 -26.719 -25.969 1 98.06 15 ALA B CA 1
ATOM 4359 C C . ALA B 1 15 ? 20.766 -26.688 -24.641 1 98.06 15 ALA B C 1
ATOM 4361 O O . ALA B 1 15 ? 21.109 -27.734 -24.078 1 98.06 15 ALA B O 1
ATOM 4362 N N . GLU B 1 16 ? 21.062 -25.469 -24.219 1 97.5 16 GLU B N 1
ATOM 4363 C CA . GLU B 1 16 ? 21.734 -25.328 -22.922 1 97.5 16 GLU B CA 1
ATOM 4364 C C . GLU B 1 16 ? 20.906 -25.922 -21.797 1 97.5 16 GLU B C 1
ATOM 4366 O O . GLU B 1 16 ? 21.438 -26.641 -20.938 1 97.5 16 GLU B O 1
ATOM 4371 N N . ARG B 1 17 ? 19.625 -25.641 -21.766 1 97.94 17 ARG B N 1
ATOM 4372 C CA . ARG B 1 17 ? 18.75 -26.219 -20.75 1 97.94 17 ARG B CA 1
ATOM 4373 C C . ARG B 1 17 ? 18.734 -27.734 -20.844 1 97.94 17 ARG B C 1
ATOM 4375 O O . ARG B 1 17 ? 18.859 -28.422 -19.812 1 97.94 17 ARG B O 1
ATOM 4382 N N . ASP B 1 18 ? 18.594 -28.266 -22.031 1 98.06 18 ASP B N 1
ATOM 4383 C CA . ASP B 1 18 ? 18.438 -29.703 -22.219 1 98.06 18 ASP B CA 1
ATOM 4384 C C . ASP B 1 18 ? 19.703 -30.469 -21.828 1 98.06 18 ASP B C 1
ATOM 4386 O O . ASP B 1 18 ? 19.625 -31.609 -21.391 1 98.06 18 ASP B O 1
ATOM 4390 N N . ALA B 1 19 ? 20.797 -29.812 -21.953 1 98 19 ALA B N 1
ATOM 4391 C CA . ALA B 1 19 ? 22.078 -30.422 -21.609 1 98 19 ALA B CA 1
ATOM 4392 C C . ALA B 1 19 ? 22.219 -30.562 -20.094 1 98 19 ALA B C 1
ATOM 4394 O O . ALA B 1 19 ? 23.094 -31.297 -19.625 1 98 19 ALA B O 1
ATOM 4395 N N . LYS B 1 20 ? 21.375 -29.922 -19.375 1 98.06 20 LYS B N 1
ATOM 4396 C CA . LYS B 1 20 ? 21.531 -29.891 -17.922 1 98.06 20 LYS B CA 1
ATOM 4397 C C . LYS B 1 20 ? 20.703 -30.984 -17.25 1 98.06 20 LYS B C 1
ATOM 4399 O O . LYS B 1 20 ? 20.812 -31.203 -16.047 1 98.06 20 LYS B O 1
ATOM 4404 N N . PHE B 1 21 ? 19.906 -31.688 -17.984 1 98.38 21 PHE B N 1
ATOM 4405 C CA . PHE B 1 21 ? 19.203 -32.844 -17.422 1 98.38 21 PHE B CA 1
ATOM 4406 C C . PHE B 1 21 ? 20.188 -33.938 -17.047 1 98.38 21 PHE B C 1
ATOM 4408 O O . PHE B 1 21 ? 21.172 -34.188 -17.75 1 98.38 21 PHE B O 1
ATOM 4415 N N . ILE B 1 22 ? 19.938 -34.594 -15.938 1 98.38 22 ILE B N 1
ATOM 4416 C CA . ILE B 1 22 ? 20.688 -35.781 -15.602 1 98.38 22 ILE B CA 1
ATOM 4417 C C . ILE B 1 22 ? 20.203 -36.969 -16.453 1 98.38 22 ILE B C 1
ATOM 4419 O O . ILE B 1 22 ? 19.047 -37.344 -16.344 1 98.38 22 ILE B O 1
ATOM 4423 N N . LYS B 1 23 ? 21.031 -37.531 -17.172 1 97.81 23 LYS B N 1
ATOM 4424 C CA . LYS B 1 23 ? 20.688 -38.5 -18.203 1 97.81 23 LYS B CA 1
ATOM 4425 C C . LYS B 1 23 ? 19.984 -39.719 -17.578 1 97.81 23 LYS B C 1
ATOM 4427 O O . LYS B 1 23 ? 19.047 -40.25 -18.156 1 97.81 23 LYS B O 1
ATOM 4432 N N . GLU B 1 24 ? 20.453 -40.062 -16.422 1 97.5 24 GLU B N 1
ATOM 4433 C CA . GLU B 1 24 ? 19.938 -41.25 -15.75 1 97.5 24 GLU B CA 1
ATOM 4434 C C . GLU B 1 24 ? 18.484 -41.031 -15.297 1 97.5 24 GLU B C 1
ATOM 4436 O O . GLU B 1 24 ? 17.781 -42 -14.992 1 97.5 24 GLU B O 1
ATOM 4441 N N . TRP B 1 25 ? 18.078 -39.781 -15.219 1 98.44 25 TRP B N 1
ATOM 4442 C CA . TRP B 1 25 ? 16.734 -39.469 -14.727 1 98.44 25 TRP B CA 1
ATOM 4443 C C . TRP B 1 25 ? 15.734 -39.438 -15.875 1 98.44 25 TRP B C 1
ATOM 4445 O O . TRP B 1 25 ? 14.523 -39.438 -15.648 1 98.44 25 TRP B O 1
ATOM 4455 N N . LEU B 1 26 ? 16.188 -39.406 -17.094 1 98.5 26 LEU B N 1
ATOM 4456 C CA . LEU B 1 26 ? 15.312 -39.281 -18.266 1 98.5 26 LEU B CA 1
ATOM 4457 C C . LEU B 1 26 ? 14.648 -40.625 -18.578 1 98.5 26 LEU B C 1
ATOM 4459 O O . LEU B 1 26 ? 15.312 -41.656 -18.609 1 98.5 26 LEU B O 1
ATOM 4463 N N . VAL B 1 27 ? 13.391 -40.562 -18.797 1 98.44 27 VAL B N 1
ATOM 4464 C CA . VAL B 1 27 ? 12.688 -41.719 -19.359 1 98.44 27 VAL B CA 1
ATOM 4465 C C . VAL B 1 27 ? 12.961 -41.812 -20.859 1 98.44 27 VAL B C 1
ATOM 4467 O O . VAL B 1 27 ? 12.82 -40.844 -21.578 1 98.44 27 VAL B O 1
ATOM 4470 N N . PRO B 1 28 ? 13.281 -43 -21.297 1 97.88 28 PRO B N 1
ATOM 4471 C CA . PRO B 1 28 ? 13.5 -43.125 -22.734 1 97.88 28 PRO B CA 1
ATOM 4472 C C . PRO B 1 28 ? 12.273 -42.75 -23.562 1 97.88 28 PRO B C 1
ATOM 4474 O O . PRO B 1 28 ? 11.141 -43.031 -23.156 1 97.88 28 PRO B O 1
ATOM 4477 N N . GLU B 1 29 ? 12.531 -42.188 -24.656 1 96.31 29 GLU B N 1
ATOM 4478 C CA . GLU B 1 29 ? 11.477 -41.625 -25.5 1 96.31 29 GLU B CA 1
ATOM 4479 C C . GLU B 1 29 ? 10.445 -42.656 -25.859 1 96.31 29 GLU B C 1
ATOM 4481 O O . GLU B 1 29 ? 9.242 -42.375 -25.938 1 96.31 29 GLU B O 1
ATOM 4486 N N . ASP B 1 30 ? 10.891 -43.844 -26.156 1 96.31 30 ASP B N 1
ATOM 4487 C CA . ASP B 1 30 ? 10.008 -44.906 -26.609 1 96.31 30 ASP B CA 1
ATOM 4488 C C . ASP B 1 30 ? 9.148 -45.438 -25.469 1 96.31 30 ASP B C 1
ATOM 4490 O O . ASP B 1 30 ? 8.211 -46.219 -25.688 1 96.31 30 ASP B O 1
ATOM 4494 N N . LYS B 1 31 ? 9.43 -45 -24.219 1 97.38 31 LYS B N 1
ATOM 4495 C CA . LYS B 1 31 ? 8.656 -45.438 -23.062 1 97.38 31 LYS B CA 1
ATOM 4496 C C . LYS B 1 31 ? 7.707 -44.344 -22.594 1 97.38 31 LYS B C 1
ATOM 4498 O O . LYS B 1 31 ? 6.898 -44.562 -21.688 1 97.38 31 LYS B O 1
ATOM 4503 N N . LEU B 1 32 ? 7.82 -43.219 -23.141 1 98.06 32 LEU B N 1
ATOM 4504 C CA . LEU B 1 32 ? 6.898 -42.125 -22.812 1 98.06 32 LEU B CA 1
ATOM 4505 C C . LEU B 1 32 ? 5.539 -42.375 -23.469 1 98.06 32 LEU B C 1
ATOM 4507 O O . LEU B 1 32 ? 5.449 -42.969 -24.531 1 98.06 32 LEU B O 1
ATOM 4511 N N . PRO B 1 33 ? 4.516 -41.938 -22.812 1 97.5 33 PRO B N 1
ATOM 4512 C CA . PRO B 1 33 ? 3.203 -42.094 -23.438 1 97.5 33 PRO B CA 1
ATOM 4513 C C . PRO B 1 33 ? 3.068 -41.25 -24.719 1 97.5 33 PRO B C 1
ATOM 4515 O O . PRO B 1 33 ? 3.58 -40.125 -24.781 1 97.5 33 PRO B O 1
ATOM 4518 N N . GLY B 1 34 ? 2.379 -41.812 -25.719 1 95.81 34 GLY B N 1
ATOM 4519 C CA . GLY B 1 34 ? 2.119 -41.094 -26.969 1 95.81 34 GLY B CA 1
ATOM 4520 C C . GLY B 1 34 ? 1.123 -39.969 -26.797 1 95.81 34 GLY B C 1
ATOM 4521 O O . GLY B 1 34 ? 0.555 -39.781 -25.734 1 95.81 34 GLY B O 1
ATOM 4522 N N . PRO B 1 35 ? 0.958 -39.188 -27.828 1 92.81 35 PRO B N 1
ATOM 4523 C CA . PRO B 1 35 ? 0.076 -38 -27.766 1 92.81 35 PRO B CA 1
ATOM 4524 C C . PRO B 1 35 ? -1.379 -38.375 -27.484 1 92.81 35 PRO B C 1
ATOM 4526 O O . PRO B 1 35 ? -2.172 -37.531 -27.078 1 92.81 35 PRO B O 1
ATOM 4529 N N . GLU B 1 36 ? -1.764 -39.656 -27.703 1 94.25 36 GLU B N 1
ATOM 4530 C CA . GLU B 1 36 ? -3.137 -40.094 -27.5 1 94.25 36 GLU B CA 1
ATOM 4531 C C . GLU B 1 36 ? -3.467 -40.219 -26 1 94.25 36 GLU B C 1
ATOM 4533 O O . GLU B 1 36 ? -4.641 -40.219 -25.625 1 94.25 36 GLU B O 1
ATOM 4538 N N . VAL B 1 37 ? -2.43 -40.375 -25.203 1 96.94 37 VAL B N 1
ATOM 4539 C CA . VAL B 1 37 ? -2.639 -40.375 -23.766 1 96.94 37 VAL B CA 1
ATOM 4540 C C . VAL B 1 37 ? -2.744 -38.938 -23.234 1 96.94 37 VAL B C 1
ATOM 4542 O O . VAL B 1 37 ? -1.73 -38.281 -23.062 1 96.94 37 VAL B O 1
ATOM 4545 N N . LYS B 1 38 ? -3.9 -38.562 -22.922 1 96.81 38 LYS B N 1
ATOM 4546 C CA . LYS B 1 38 ? -4.16 -37.188 -22.547 1 96.81 38 LYS B CA 1
ATOM 4547 C C . LYS B 1 38 ? -3.854 -36.938 -21.078 1 96.81 38 LYS B C 1
ATOM 4549 O O . LYS B 1 38 ? -3.199 -35.938 -20.734 1 96.81 38 LYS B O 1
ATOM 4554 N N . ASP B 1 39 ? -4.352 -37.75 -20.234 1 98.12 39 ASP B N 1
ATOM 4555 C CA . ASP B 1 39 ? -4.109 -37.656 -18.797 1 98.12 39 ASP B CA 1
ATOM 4556 C C . ASP B 1 39 ? -2.826 -38.375 -18.406 1 98.12 39 ASP B C 1
ATOM 4558 O O . ASP B 1 39 ? -2.742 -39.594 -18.516 1 98.12 39 ASP B O 1
ATOM 4562 N N . VAL B 1 40 ? -1.842 -37.625 -17.953 1 98.44 40 VAL B N 1
ATOM 4563 C CA . VAL B 1 40 ? -0.554 -38.25 -17.672 1 98.44 40 VAL B CA 1
ATOM 4564 C C . VAL B 1 40 ? -0.213 -38.094 -16.188 1 98.44 40 VAL B C 1
ATOM 4566 O O . VAL B 1 40 ? 0.945 -38.25 -15.789 1 98.44 40 VAL B O 1
ATOM 4569 N N . LEU B 1 41 ? -1.124 -37.781 -15.312 1 97.69 41 LEU B N 1
ATOM 4570 C CA . LEU B 1 41 ? -0.9 -37.5 -13.906 1 97.69 41 LEU B CA 1
ATOM 4571 C C . LEU B 1 41 ? -0.296 -38.688 -13.18 1 97.69 41 LEU B C 1
ATOM 4573 O O . LEU B 1 41 ? 0.533 -38.531 -12.289 1 97.69 41 LEU B O 1
ATOM 4577 N N . SER B 1 42 ? -0.7 -39.875 -13.562 1 96.5 42 SER B N 1
ATOM 4578 C CA . SER B 1 42 ? -0.3 -41.062 -12.82 1 96.5 42 SER B CA 1
ATOM 4579 C C . SER B 1 42 ? 0.991 -41.656 -13.375 1 96.5 42 SER B C 1
ATOM 4581 O O . SER B 1 42 ? 1.603 -42.531 -12.758 1 96.5 42 SER B O 1
ATOM 4583 N N . PHE B 1 43 ? 1.431 -41.156 -14.5 1 97.81 43 PHE B N 1
ATOM 4584 C CA . PHE B 1 43 ? 2.529 -41.75 -15.242 1 97.81 43 PHE B CA 1
ATOM 4585 C C . PHE B 1 43 ? 3.779 -41.875 -14.375 1 97.81 43 PHE B C 1
ATOM 4587 O O . PHE B 1 43 ? 4.41 -42.906 -14.305 1 97.81 43 PHE B O 1
ATOM 4594 N N . PRO B 1 44 ? 4.168 -40.781 -13.617 1 97.31 44 PRO B N 1
ATOM 4595 C CA . PRO B 1 44 ? 5.414 -40.875 -12.852 1 97.31 44 PRO B CA 1
ATOM 4596 C C . PRO B 1 44 ? 5.387 -42.031 -11.836 1 97.31 44 PRO B C 1
ATOM 4598 O O . PRO B 1 44 ? 6.402 -42.688 -11.617 1 97.31 44 PRO B O 1
ATOM 4601 N N . ARG B 1 45 ? 4.332 -42.219 -11.281 1 95.94 45 ARG B N 1
ATOM 4602 C CA . ARG B 1 45 ? 4.195 -43.25 -10.266 1 95.94 45 ARG B CA 1
ATOM 4603 C C . ARG B 1 45 ? 4.16 -44.625 -10.906 1 95.94 45 ARG B C 1
ATOM 4605 O O . ARG B 1 45 ? 4.672 -45.594 -10.336 1 95.94 45 ARG B O 1
ATOM 4612 N N . GLU B 1 46 ? 3.623 -44.75 -12.125 1 96.56 46 GLU B N 1
ATOM 4613 C CA . GLU B 1 46 ? 3.277 -46.062 -12.695 1 96.56 46 GLU B CA 1
ATOM 4614 C C . GLU B 1 46 ? 4.301 -46.5 -13.734 1 96.56 46 GLU B C 1
ATOM 4616 O O . GLU B 1 46 ? 4.359 -47.656 -14.102 1 96.56 46 GLU B O 1
ATOM 4621 N N . CYS B 1 47 ? 5.133 -45.625 -14.148 1 95 47 CYS B N 1
ATOM 4622 C CA . CYS B 1 47 ? 5.992 -45.906 -15.297 1 95 47 CYS B CA 1
ATOM 4623 C C . CYS B 1 47 ? 7.168 -46.781 -14.898 1 95 47 CYS B C 1
ATOM 4625 O O . CYS B 1 47 ? 7.832 -47.344 -15.758 1 95 47 CYS B O 1
ATOM 4627 N N . GLY B 1 48 ? 7.496 -46.844 -13.609 1 96.94 48 GLY B N 1
ATOM 4628 C CA . GLY B 1 48 ? 8.516 -47.75 -13.133 1 96.94 48 GLY B CA 1
ATOM 4629 C C . GLY B 1 48 ? 9.906 -47.156 -13.109 1 96.94 48 GLY B C 1
ATOM 4630 O O . GLY B 1 48 ? 10.891 -47.844 -12.805 1 96.94 48 GLY B O 1
ATOM 4631 N N . PHE B 1 49 ? 9.992 -45.938 -13.367 1 97.81 49 PHE B N 1
ATOM 4632 C CA . PHE B 1 49 ? 11.305 -45.312 -13.43 1 97.81 49 PHE B CA 1
ATOM 4633 C C . PHE B 1 49 ? 11.672 -44.656 -12.094 1 97.81 49 PHE B C 1
ATOM 4635 O O . PHE B 1 49 ? 12.852 -44.5 -11.789 1 97.81 49 PHE B O 1
ATOM 4642 N N . LEU B 1 50 ? 10.734 -44.281 -11.273 1 98.44 50 LEU B N 1
ATOM 4643 C CA . LEU B 1 50 ? 10.984 -43.812 -9.914 1 98.44 50 LEU B CA 1
ATOM 4644 C C . LEU B 1 50 ? 11.047 -45 -8.945 1 98.44 50 LEU B C 1
ATOM 4646 O O . LEU B 1 50 ? 10.266 -45.938 -9.062 1 98.44 50 LEU B O 1
ATOM 4650 N N . THR B 1 51 ? 11.977 -45 -7.992 1 98.19 51 THR B N 1
ATOM 4651 C CA . THR B 1 51 ? 12.023 -46 -6.941 1 98.19 51 THR B CA 1
ATOM 4652 C C . THR B 1 51 ? 10.875 -45.812 -5.953 1 98.19 51 THR B C 1
ATOM 4654 O O . THR B 1 51 ? 10.289 -44.719 -5.887 1 98.19 51 THR B O 1
ATOM 4657 N N . PRO B 1 52 ? 10.57 -46.844 -5.188 1 98.06 52 PRO B N 1
ATOM 4658 C CA . PRO B 1 52 ? 9.547 -46.688 -4.148 1 98.06 52 PRO B CA 1
ATOM 4659 C C . PRO B 1 52 ? 9.867 -45.562 -3.168 1 98.06 52 PRO B C 1
ATOM 4661 O O . PRO B 1 52 ? 8.961 -44.875 -2.721 1 98.06 52 PRO B O 1
ATOM 4664 N N . SER B 1 53 ? 11.086 -45.406 -2.871 1 98.25 53 SER B N 1
ATOM 4665 C CA . SER B 1 53 ? 11.5 -44.344 -1.969 1 98.25 53 SER B CA 1
ATOM 4666 C C . SER B 1 53 ? 11.266 -42.969 -2.592 1 98.25 53 SER B C 1
ATOM 4668 O O . SER B 1 53 ? 10.789 -42.062 -1.92 1 98.25 53 SER B O 1
ATOM 4670 N N . GLU B 1 54 ? 11.609 -42.844 -3.812 1 98.62 54 GLU B N 1
ATOM 4671 C CA . GLU B 1 54 ? 11.375 -41.594 -4.512 1 98.62 54 GLU B CA 1
ATOM 4672 C C . GLU B 1 54 ? 9.883 -41.25 -4.574 1 98.62 54 GLU B C 1
ATOM 4674 O O . GLU B 1 54 ? 9.484 -40.094 -4.414 1 98.62 54 GLU B O 1
ATOM 4679 N N . ILE B 1 55 ? 9.078 -42.281 -4.816 1 98.56 55 ILE B N 1
ATOM 4680 C CA . ILE B 1 55 ? 7.633 -42.062 -4.859 1 98.56 55 ILE B CA 1
ATOM 4681 C C . ILE B 1 55 ? 7.129 -41.625 -3.486 1 98.56 55 ILE B C 1
ATOM 4683 O O . ILE B 1 55 ? 6.352 -40.688 -3.383 1 98.56 55 ILE B O 1
ATOM 4687 N N . ALA B 1 56 ? 7.602 -42.312 -2.424 1 98.31 56 ALA B N 1
ATOM 4688 C CA . ALA B 1 56 ? 7.188 -41.938 -1.07 1 98.31 56 ALA B CA 1
ATOM 4689 C C . ALA B 1 56 ? 7.551 -40.5 -0.756 1 98.31 56 ALA B C 1
ATOM 4691 O O . ALA B 1 56 ? 6.742 -39.75 -0.187 1 98.31 56 ALA B O 1
ATOM 4692 N N . ILE B 1 57 ? 8.703 -40.062 -1.162 1 98.75 57 ILE B N 1
ATOM 4693 C CA . ILE B 1 57 ? 9.195 -38.719 -0.883 1 98.75 57 ILE B CA 1
ATOM 4694 C C . ILE B 1 57 ? 8.375 -37.719 -1.669 1 98.75 57 ILE B C 1
ATOM 4696 O O . ILE B 1 57 ? 7.895 -36.719 -1.103 1 98.75 57 ILE B O 1
ATOM 4700 N N . THR B 1 58 ? 8.172 -37.938 -2.953 1 98.62 58 THR B N 1
ATOM 4701 C CA . THR B 1 58 ? 7.578 -36.906 -3.822 1 98.62 58 THR B CA 1
ATOM 4702 C C . THR B 1 58 ? 6.062 -36.875 -3.65 1 98.62 58 THR B C 1
ATOM 4704 O O . THR B 1 58 ? 5.402 -35.938 -4.102 1 98.62 58 THR B O 1
ATOM 4707 N N . GLU B 1 59 ? 5.488 -37.844 -2.963 1 97.75 59 GLU B N 1
ATOM 4708 C CA . GLU B 1 59 ? 4.051 -37.844 -2.697 1 97.75 59 GLU B CA 1
ATOM 4709 C C . GLU B 1 59 ? 3.748 -37.312 -1.304 1 97.75 59 GLU B C 1
ATOM 4711 O O . GLU B 1 59 ? 2.586 -37.094 -0.958 1 97.75 59 GLU B O 1
ATOM 4716 N N . ALA B 1 60 ? 4.773 -37.062 -0.544 1 97.88 60 ALA B N 1
ATOM 4717 C CA . ALA B 1 60 ? 4.59 -36.5 0.789 1 97.88 60 ALA B CA 1
ATOM 4718 C C . ALA B 1 60 ? 4.332 -34.969 0.714 1 97.88 60 ALA B C 1
ATOM 4720 O O . ALA B 1 60 ? 4.832 -34.312 -0.185 1 97.88 60 ALA B O 1
ATOM 4721 N N . GLU B 1 61 ? 3.533 -34.5 1.685 1 97 61 GLU B N 1
ATOM 4722 C CA . GLU B 1 61 ? 3.342 -33.031 1.791 1 97 61 GLU B CA 1
ATOM 4723 C C . GLU B 1 61 ? 4.602 -32.344 2.309 1 97 61 GLU B C 1
ATOM 4725 O O . GLU B 1 61 ? 5.426 -33 2.982 1 97 61 GLU B O 1
ATOM 4730 N N . GLY B 1 62 ? 4.723 -31.078 1.949 1 98.19 62 GLY B N 1
ATOM 4731 C CA . GLY B 1 62 ? 5.883 -30.328 2.389 1 98.19 62 GLY B CA 1
ATOM 4732 C C . GLY B 1 62 ? 6.109 -30.391 3.887 1 98.19 62 GLY B C 1
ATOM 4733 O O . GLY B 1 62 ? 7.246 -30.516 4.344 1 98.19 62 GLY B O 1
ATOM 4734 N N . THR B 1 63 ? 5.027 -30.344 4.68 1 98.12 63 THR B N 1
ATOM 4735 C CA . THR B 1 63 ? 5.137 -30.391 6.133 1 98.12 63 THR B CA 1
ATOM 4736 C C . THR B 1 63 ? 5.688 -31.734 6.59 1 98.12 63 THR B C 1
ATOM 4738 O O . THR B 1 63 ? 6.496 -31.797 7.52 1 98.12 63 THR B O 1
ATOM 4741 N N . GLU B 1 64 ? 5.289 -32.812 5.949 1 98.31 64 GLU B N 1
ATOM 4742 C CA . GLU B 1 64 ? 5.781 -34.156 6.262 1 98.31 64 GLU B CA 1
ATOM 4743 C C . GLU B 1 64 ? 7.25 -34.281 5.883 1 98.31 64 GLU B C 1
ATOM 4745 O O . GLU B 1 64 ? 8.031 -34.875 6.633 1 98.31 64 GLU B O 1
ATOM 4750 N N . ILE B 1 65 ? 7.602 -33.781 4.754 1 98.81 65 ILE B N 1
ATOM 4751 C CA . ILE B 1 65 ? 8.984 -33.844 4.305 1 98.81 65 ILE B CA 1
ATOM 4752 C C . ILE B 1 65 ? 9.891 -33.156 5.332 1 98.81 65 ILE B C 1
ATOM 4754 O O . ILE B 1 65 ? 10.914 -33.719 5.73 1 98.81 65 ILE B O 1
ATOM 4758 N N . LEU B 1 66 ? 9.492 -31.969 5.742 1 98.88 66 LEU B N 1
ATOM 4759 C CA . LEU B 1 66 ? 10.273 -31.219 6.719 1 98.88 66 LEU B CA 1
ATOM 4760 C C . LEU B 1 66 ? 10.414 -32 8.023 1 98.88 66 LEU B C 1
ATOM 4762 O O . LEU B 1 66 ? 11.492 -32.031 8.609 1 98.88 66 LEU B O 1
ATOM 4766 N N . GLN B 1 67 ? 9.352 -32.625 8.445 1 98.75 67 GLN B N 1
ATOM 4767 C CA . GLN B 1 67 ? 9.383 -33.406 9.664 1 98.75 67 GLN B CA 1
ATOM 4768 C C . GLN B 1 67 ? 10.305 -34.625 9.508 1 98.75 67 GLN B C 1
ATOM 4770 O O . GLN B 1 67 ? 11.062 -34.969 10.422 1 98.75 67 GLN B O 1
ATOM 4775 N N . LYS B 1 68 ? 10.25 -35.312 8.383 1 98.81 68 LYS B N 1
ATOM 4776 C CA . LYS B 1 68 ? 11.055 -36.5 8.141 1 98.81 68 LYS B CA 1
ATOM 4777 C C . LYS B 1 68 ? 12.539 -36.156 8.055 1 98.81 68 LYS B C 1
ATOM 4779 O O . LYS B 1 68 ? 13.391 -36.969 8.445 1 98.81 68 LYS B O 1
ATOM 4784 N N . ILE B 1 69 ? 12.844 -35 7.504 1 98.81 69 ILE B N 1
ATOM 4785 C CA . ILE B 1 69 ? 14.227 -34.531 7.492 1 98.81 69 ILE B CA 1
ATOM 4786 C C . ILE B 1 69 ? 14.688 -34.25 8.922 1 98.81 69 ILE B C 1
ATOM 4788 O O . ILE B 1 69 ? 15.773 -34.688 9.32 1 98.81 69 ILE B O 1
ATOM 4792 N N . LYS B 1 70 ? 13.883 -33.5 9.633 1 98.56 70 LYS B N 1
ATOM 4793 C CA . LYS B 1 70 ? 14.195 -33.156 11.023 1 98.56 70 LYS B CA 1
ATOM 4794 C C . LYS B 1 70 ? 14.477 -34.438 11.836 1 98.56 70 LYS B C 1
ATOM 4796 O O . LYS B 1 70 ? 15.391 -34.438 12.656 1 98.56 70 LYS B O 1
ATOM 4801 N N . ASP B 1 71 ? 13.719 -35.531 11.562 1 98.44 71 ASP B N 1
ATOM 4802 C CA . ASP B 1 71 ? 13.82 -36.781 12.305 1 98.44 71 ASP B CA 1
ATOM 4803 C C . ASP B 1 71 ? 14.906 -37.688 11.727 1 98.44 71 ASP B C 1
ATOM 4805 O O . ASP B 1 71 ? 15.094 -38.812 12.18 1 98.44 71 ASP B O 1
ATOM 4809 N N . ARG B 1 72 ? 15.531 -37.281 10.68 1 98 72 ARG B N 1
ATOM 4810 C CA . ARG B 1 72 ? 16.641 -38 10.047 1 98 72 ARG B CA 1
ATOM 4811 C C . ARG B 1 72 ? 16.172 -39.281 9.367 1 98 72 ARG B C 1
ATOM 4813 O O . ARG B 1 72 ? 16.906 -40.25 9.305 1 98 72 ARG B O 1
ATOM 4820 N N . VAL B 1 73 ? 14.914 -39.25 9.039 1 98.69 73 VAL B N 1
ATOM 4821 C CA . VAL B 1 73 ? 14.375 -40.344 8.234 1 98.69 73 VAL B CA 1
ATOM 4822 C C . VAL B 1 73 ? 14.797 -40.156 6.777 1 98.69 73 VAL B C 1
ATOM 4824 O O . VAL B 1 73 ? 15.117 -41.156 6.098 1 98.69 73 VAL B O 1
ATOM 4827 N N . TRP B 1 74 ? 14.742 -39 6.25 1 98.81 74 TRP B N 1
ATOM 4828 C CA . TRP B 1 74 ? 15.227 -38.625 4.926 1 98.81 74 TRP B CA 1
ATOM 4829 C C . TRP B 1 74 ? 16.328 -37.594 5.027 1 98.81 74 TRP B C 1
ATOM 4831 O O . TRP B 1 74 ? 16.344 -36.781 5.957 1 98.81 74 TRP B O 1
ATOM 4841 N N . THR B 1 75 ? 17.297 -37.625 4.137 1 98.75 75 THR B N 1
ATOM 4842 C CA . THR B 1 75 ? 18.266 -36.531 4.02 1 98.75 75 THR B CA 1
ATOM 4843 C C . THR B 1 75 ? 17.766 -35.469 3.027 1 98.75 75 THR B C 1
ATOM 4845 O O . THR B 1 75 ? 16.938 -35.75 2.168 1 98.75 75 THR B O 1
ATOM 4848 N N . ALA B 1 76 ? 18.297 -34.281 3.176 1 98.94 76 ALA B N 1
ATOM 4849 C CA . ALA B 1 76 ? 17.984 -33.25 2.189 1 98.94 76 ALA B CA 1
ATOM 4850 C C . ALA B 1 76 ? 18.391 -33.688 0.787 1 98.94 76 ALA B C 1
ATOM 4852 O O . ALA B 1 76 ? 17.703 -33.406 -0.188 1 98.94 76 ALA B O 1
ATOM 4853 N N . TYR B 1 77 ? 19.484 -34.344 0.698 1 98.81 77 TYR B N 1
ATOM 4854 C CA . TYR B 1 77 ? 19.984 -34.812 -0.584 1 98.81 77 TYR B CA 1
ATOM 4855 C C . TYR B 1 77 ? 19.016 -35.812 -1.226 1 98.81 77 TYR B C 1
ATOM 4857 O O . TYR B 1 77 ? 18.719 -35.719 -2.418 1 98.81 77 TYR B O 1
ATOM 4865 N N . ASP B 1 78 ? 18.531 -36.781 -0.421 1 98.69 78 ASP B N 1
ATOM 4866 C CA . ASP B 1 78 ? 17.578 -37.75 -0.947 1 98.69 78 ASP B CA 1
ATOM 4867 C C . ASP B 1 78 ? 16.312 -37.062 -1.443 1 98.69 78 ASP B C 1
ATOM 4869 O O . ASP B 1 78 ? 15.758 -37.438 -2.486 1 98.69 78 ASP B O 1
ATOM 4873 N N . VAL B 1 79 ? 15.875 -36.125 -0.681 1 98.94 79 VAL B N 1
ATOM 4874 C CA . VAL B 1 79 ? 14.664 -35.406 -1.028 1 98.94 79 VAL B CA 1
ATOM 4875 C C . VAL B 1 79 ? 14.883 -34.625 -2.314 1 98.94 79 VAL B C 1
ATOM 4877 O O . VAL B 1 79 ? 14.078 -34.688 -3.246 1 98.94 79 VAL B O 1
ATOM 4880 N N . ALA B 1 80 ? 15.977 -33.875 -2.432 1 98.88 80 ALA B N 1
ATOM 4881 C CA . ALA B 1 80 ? 16.281 -33.094 -3.627 1 98.88 80 ALA B CA 1
ATOM 4882 C C . ALA B 1 80 ? 16.438 -34 -4.848 1 98.88 80 ALA B C 1
ATOM 4884 O O . ALA B 1 80 ? 15.961 -33.656 -5.938 1 98.88 80 ALA B O 1
ATOM 4885 N N . SER B 1 81 ? 17.078 -35.094 -4.645 1 98.88 81 SER B N 1
ATOM 4886 C CA . SER B 1 81 ? 17.281 -36.031 -5.742 1 98.88 81 SER B CA 1
ATOM 4887 C C . SER B 1 81 ? 15.953 -36.594 -6.242 1 98.88 81 SER B C 1
ATOM 4889 O O . SER B 1 81 ? 15.727 -36.656 -7.453 1 98.88 81 SER B O 1
ATOM 4891 N N . ALA B 1 82 ? 15.133 -36.969 -5.301 1 98.94 82 ALA B N 1
ATOM 4892 C CA . ALA B 1 82 ? 13.836 -37.531 -5.664 1 98.94 82 ALA B CA 1
ATOM 4893 C C . ALA B 1 82 ? 13.008 -36.531 -6.457 1 98.94 82 ALA B C 1
ATOM 4895 O O . ALA B 1 82 ? 12.422 -36.875 -7.488 1 98.94 82 ALA B O 1
ATOM 4896 N N . PHE B 1 83 ? 12.961 -35.344 -6.043 1 98.94 83 PHE B N 1
ATOM 4897 C CA . PHE B 1 83 ? 12.18 -34.312 -6.715 1 98.94 83 PHE B CA 1
ATOM 4898 C C . PHE B 1 83 ? 12.812 -33.938 -8.047 1 98.94 83 PHE B C 1
ATOM 4900 O O . PHE B 1 83 ? 12.109 -33.625 -9.008 1 98.94 83 PHE B O 1
ATOM 4907 N N . GLY B 1 84 ? 14.164 -33.875 -8.109 1 98.88 84 GLY B N 1
ATOM 4908 C CA . GLY B 1 84 ? 14.805 -33.656 -9.391 1 98.88 84 GLY B CA 1
ATOM 4909 C C . GLY B 1 84 ? 14.438 -34.688 -10.438 1 98.88 84 GLY B C 1
ATOM 4910 O O . GLY B 1 84 ? 14.141 -34.344 -11.586 1 98.88 84 GLY B O 1
ATOM 4911 N N . HIS B 1 85 ? 14.453 -35.938 -9.984 1 98.88 85 HIS B N 1
ATOM 4912 C CA . HIS B 1 85 ? 14.086 -37.031 -10.875 1 98.88 85 HIS B CA 1
ATOM 4913 C C . HIS B 1 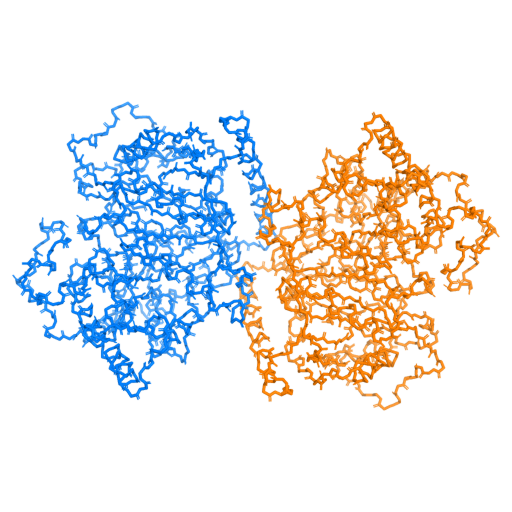85 ? 12.648 -36.906 -11.359 1 98.88 85 HIS B C 1
ATOM 4915 O O . HIS B 1 85 ? 12.383 -36.969 -12.562 1 98.88 85 HIS B O 1
ATOM 4921 N N . ARG B 1 86 ? 11.766 -36.688 -10.477 1 98.88 86 ARG B N 1
ATOM 4922 C CA . ARG B 1 86 ? 10.359 -36.594 -10.859 1 98.88 86 ARG B CA 1
ATOM 4923 C C . ARG B 1 86 ? 10.094 -35.344 -11.688 1 98.88 86 ARG B C 1
ATOM 4925 O O . ARG B 1 86 ? 9.25 -35.344 -12.586 1 98.88 86 ARG B O 1
ATOM 4932 N N . ALA B 1 87 ? 10.797 -34.219 -11.367 1 98.94 87 ALA B N 1
ATOM 4933 C CA . ALA B 1 87 ? 10.688 -33.031 -12.172 1 98.94 87 ALA B CA 1
ATOM 4934 C C . ALA B 1 87 ? 11.117 -33.281 -13.609 1 98.94 87 ALA B C 1
ATOM 4936 O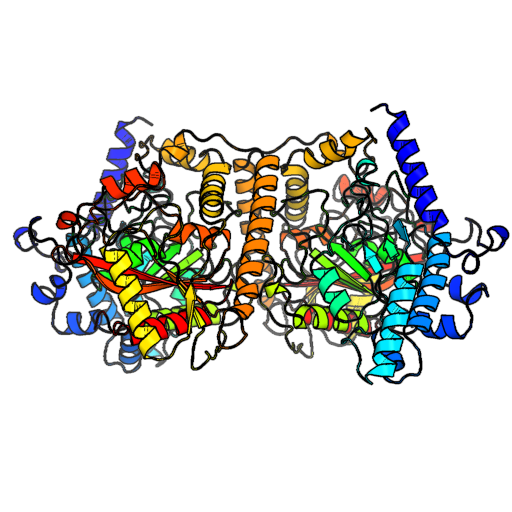 O . ALA B 1 87 ? 10.547 -32.719 -14.547 1 98.94 87 ALA B O 1
ATOM 4937 N N . THR B 1 88 ? 12.125 -34.094 -13.797 1 98.88 88 THR B N 1
ATOM 4938 C CA . THR B 1 88 ? 12.578 -34.469 -15.133 1 98.88 88 THR B CA 1
ATOM 4939 C C . THR B 1 88 ? 11.461 -35.156 -15.906 1 98.88 88 THR B C 1
ATOM 4941 O O . THR B 1 88 ? 11.188 -34.812 -17.062 1 98.88 88 THR B O 1
ATOM 4944 N N . ILE B 1 89 ? 10.797 -36.062 -15.266 1 98.88 89 ILE B N 1
ATOM 4945 C CA . ILE B 1 89 ? 9.703 -36.812 -15.891 1 98.88 89 ILE B CA 1
ATOM 4946 C C . ILE B 1 89 ? 8.539 -35.875 -16.188 1 98.88 89 ILE B C 1
ATOM 4948 O O . ILE B 1 89 ? 7.969 -35.906 -17.281 1 98.88 89 ILE B O 1
ATOM 4952 N N . ALA B 1 90 ? 8.219 -35.031 -15.219 1 98.88 90 ALA B N 1
ATOM 4953 C CA . ALA B 1 90 ? 7.172 -34.031 -15.414 1 98.88 90 ALA B CA 1
ATOM 4954 C C . ALA B 1 90 ? 7.457 -33.188 -16.641 1 98.88 90 ALA B C 1
ATOM 4956 O O . ALA B 1 90 ? 6.555 -32.906 -17.438 1 98.88 90 ALA B O 1
ATOM 4957 N N . HIS B 1 91 ? 8.695 -32.781 -16.797 1 98.88 91 HIS B N 1
ATOM 4958 C CA . HIS B 1 91 ? 9.094 -31.922 -17.906 1 98.88 91 HIS B CA 1
ATOM 4959 C C . HIS B 1 91 ? 8.945 -32.656 -19.234 1 98.88 91 HIS B C 1
ATOM 4961 O O . HIS B 1 91 ? 8.461 -32.094 -20.219 1 98.88 91 HIS B O 1
ATOM 4967 N N . GLN B 1 92 ? 9.359 -33.906 -19.25 1 98.69 92 GLN B N 1
ATOM 4968 C CA . GLN B 1 92 ? 9.258 -34.656 -20.484 1 98.69 92 GLN B CA 1
ATOM 4969 C C . GLN B 1 92 ? 7.812 -34.75 -20.953 1 98.69 92 GLN B C 1
ATOM 4971 O O . GLN B 1 92 ? 7.555 -34.844 -22.156 1 98.69 92 GLN B O 1
ATOM 4976 N N . LEU B 1 93 ? 6.902 -34.656 -20.031 1 98.69 93 LEU B N 1
ATOM 4977 C CA . LEU B 1 93 ? 5.5 -34.875 -20.359 1 98.69 93 LEU B CA 1
ATOM 4978 C C . LEU B 1 93 ? 4.777 -33.562 -20.594 1 98.69 93 LEU B C 1
ATOM 4980 O O . LEU B 1 93 ? 3.764 -33.5 -21.297 1 98.69 93 LEU B O 1
ATOM 4984 N N . THR B 1 94 ? 5.344 -32.438 -20.062 1 98.75 94 THR B N 1
ATOM 4985 C CA . THR B 1 94 ? 4.523 -31.219 -20.062 1 98.75 94 THR B CA 1
ATOM 4986 C C . THR B 1 94 ? 5.34 -30.016 -20.531 1 98.75 94 THR B C 1
ATOM 4988 O O . THR B 1 94 ? 4.785 -28.938 -20.781 1 98.75 94 THR B O 1
ATOM 4991 N N . ASN B 1 95 ? 6.668 -30.094 -20.578 1 98.75 95 ASN B N 1
ATOM 4992 C CA . ASN B 1 95 ? 7.555 -29 -20.938 1 98.75 95 ASN B CA 1
ATOM 4993 C C . ASN B 1 95 ? 7.449 -27.844 -19.938 1 98.75 95 ASN B C 1
ATOM 4995 O O . ASN B 1 95 ? 7.273 -26.688 -20.328 1 98.75 95 ASN B O 1
ATOM 4999 N N . CYS B 1 96 ? 7.559 -28.156 -18.672 1 98.88 96 CYS B N 1
ATOM 5000 C CA . CYS B 1 96 ? 7.191 -27.188 -17.641 1 98.88 96 CYS B CA 1
ATOM 5001 C C . CYS B 1 96 ? 8.414 -26.422 -17.156 1 98.88 96 CYS B C 1
ATOM 5003 O O . CYS B 1 96 ? 8.273 -25.422 -16.453 1 98.88 96 CYS B O 1
ATOM 5005 N N . LEU B 1 97 ? 9.633 -26.719 -17.562 1 98.94 97 LEU B N 1
ATOM 5006 C CA . LEU B 1 97 ? 10.805 -26.094 -16.969 1 98.94 97 LEU B CA 1
ATOM 5007 C C . LEU B 1 97 ? 11.461 -25.125 -17.938 1 98.94 97 LEU B C 1
ATOM 5009 O O . LEU B 1 97 ? 11.555 -25.406 -19.141 1 98.94 97 LEU B O 1
ATOM 5013 N N . SER B 1 98 ? 11.938 -23.984 -17.453 1 98.75 98 SER B N 1
ATOM 5014 C CA . SER B 1 98 ? 12.742 -23.031 -18.219 1 98.75 98 SER B CA 1
ATOM 5015 C C . SER B 1 98 ? 14.234 -23.219 -17.922 1 98.75 98 SER B C 1
ATOM 5017 O O . SER B 1 98 ? 15.039 -23.328 -18.844 1 98.75 98 SER B O 1
ATOM 5019 N N . GLU B 1 99 ? 14.609 -23.25 -16.641 1 98.56 99 GLU B N 1
ATOM 5020 C CA . GLU B 1 99 ? 15.984 -23.469 -16.219 1 98.56 99 GLU B CA 1
ATOM 5021 C C . GLU B 1 99 ? 16.094 -24.719 -15.344 1 98.56 99 GLU B C 1
ATOM 5023 O O . GLU B 1 99 ? 15.219 -24.969 -14.516 1 98.56 99 GLU B O 1
ATOM 5028 N N . ILE B 1 100 ? 17.203 -25.422 -15.57 1 98.44 100 ILE B N 1
ATOM 5029 C CA . ILE B 1 100 ? 17.547 -26.609 -14.797 1 98.44 100 ILE B CA 1
ATOM 5030 C C . ILE B 1 100 ? 18.938 -26.438 -14.188 1 98.44 100 ILE B C 1
ATOM 5032 O O . ILE B 1 100 ? 19.875 -26.062 -14.883 1 98.44 100 ILE B O 1
ATOM 5036 N N . PHE B 1 101 ? 19.016 -26.609 -12.938 1 98.38 101 PHE B N 1
ATOM 5037 C CA . PHE B 1 101 ? 20.297 -26.594 -12.25 1 98.38 101 PHE B CA 1
ATOM 5038 C C . PHE B 1 101 ? 20.312 -27.594 -11.109 1 98.38 101 PHE B C 1
ATOM 5040 O O . PHE B 1 101 ? 20.609 -27.234 -9.961 1 98.38 101 PHE B O 1
ATOM 5047 N N . PHE B 1 102 ? 20.094 -28.875 -11.391 1 98.69 102 PHE B N 1
ATOM 5048 C CA . PHE B 1 102 ? 20 -30 -10.484 1 98.69 102 PHE B CA 1
ATOM 5049 C C . PHE B 1 102 ? 21.297 -30.172 -9.695 1 98.69 102 PHE B C 1
ATOM 5051 O O . PHE B 1 102 ? 21.266 -30.453 -8.5 1 98.69 102 PHE B O 1
ATOM 5058 N N . GLU B 1 103 ? 22.406 -30.031 -10.375 1 98.12 103 GLU B N 1
ATOM 5059 C CA . GLU B 1 103 ? 23.688 -30.203 -9.711 1 98.12 103 GLU B CA 1
ATOM 5060 C C . GLU B 1 103 ? 23.859 -29.188 -8.57 1 98.12 103 GLU B C 1
ATOM 5062 O O . GLU B 1 103 ? 24.312 -29.547 -7.48 1 98.12 103 GLU B O 1
ATOM 5067 N N . GLU B 1 104 ? 23.516 -28 -8.859 1 98.06 104 GLU B N 1
ATOM 5068 C CA . GLU B 1 104 ? 23.594 -26.969 -7.828 1 98.06 104 GLU B CA 1
ATOM 5069 C C . GLU B 1 104 ? 22.625 -27.266 -6.684 1 98.06 104 GLU B C 1
ATOM 5071 O O . GLU B 1 104 ? 22.969 -27.078 -5.516 1 98.06 104 GLU B O 1
ATOM 5076 N N . GLY B 1 105 ? 21.422 -27.688 -7.027 1 98.62 105 GLY B N 1
ATOM 5077 C CA . GLY B 1 105 ? 20.438 -28.047 -6.008 1 98.62 105 GLY B CA 1
ATOM 5078 C C . GLY B 1 105 ? 20.891 -29.203 -5.133 1 98.62 105 GLY B C 1
ATOM 5079 O O . GLY B 1 105 ? 20.734 -29.156 -3.91 1 98.62 105 GLY B O 1
ATOM 5080 N N . LEU B 1 106 ? 21.422 -30.203 -5.777 1 98.75 106 LEU B N 1
ATOM 5081 C CA . LEU B 1 106 ? 21.938 -31.344 -5.039 1 98.75 106 LEU B CA 1
ATOM 5082 C C . LEU B 1 106 ? 23.094 -30.953 -4.137 1 98.75 106 LEU B C 1
ATOM 5084 O O . LEU B 1 106 ? 23.219 -31.453 -3.018 1 98.75 106 LEU B O 1
ATOM 5088 N N . GLN B 1 107 ? 23.953 -30.062 -4.645 1 98.62 107 GLN B N 1
ATOM 5089 C CA . GLN B 1 107 ? 25.047 -29.578 -3.83 1 98.62 107 GLN B CA 1
ATOM 5090 C C . GLN B 1 107 ? 24.547 -28.797 -2.619 1 98.62 107 GLN B C 1
ATOM 5092 O O . GLN B 1 107 ? 25.047 -28.969 -1.51 1 98.62 107 GLN B O 1
ATOM 5097 N N . MET B 1 108 ? 23.531 -27.969 -2.803 1 98.38 108 MET B N 1
ATOM 5098 C CA . MET B 1 108 ? 22.906 -27.25 -1.695 1 98.38 108 MET B CA 1
ATOM 5099 C C . MET B 1 108 ? 22.391 -28.219 -0.643 1 98.38 108 MET B C 1
ATOM 5101 O O . MET B 1 108 ? 22.609 -28.031 0.554 1 98.38 108 MET B O 1
ATOM 5105 N N . ALA B 1 109 ? 21.703 -29.219 -1.121 1 98.88 109 ALA B N 1
ATOM 5106 C CA . ALA B 1 109 ? 21.109 -30.219 -0.221 1 98.88 109 ALA B CA 1
ATOM 5107 C C . ALA B 1 109 ? 22.203 -30.953 0.559 1 98.88 109 ALA B C 1
ATOM 5109 O O . ALA B 1 109 ? 22.047 -31.203 1.758 1 98.88 109 ALA B O 1
ATOM 5110 N N . LYS B 1 110 ? 23.234 -31.328 -0.138 1 98.75 110 LYS B N 1
ATOM 5111 C CA . LYS B 1 110 ? 24.359 -32 0.503 1 98.75 110 LYS B CA 1
ATOM 5112 C C . LYS B 1 110 ? 24.969 -31.156 1.604 1 98.75 110 LYS B C 1
ATOM 5114 O O . LYS B 1 110 ? 25.281 -31.656 2.689 1 98.75 110 LYS B O 1
ATOM 5119 N N . GLU B 1 111 ? 25.188 -29.922 1.327 1 98.75 111 GLU B N 1
ATOM 5120 C CA . GLU B 1 111 ? 25.734 -29 2.305 1 98.75 111 GLU B CA 1
ATOM 5121 C C . GLU B 1 111 ? 24.828 -28.875 3.523 1 98.75 111 GLU B C 1
ATOM 5123 O O . GLU B 1 111 ? 25.312 -28.734 4.652 1 98.75 111 GLU B O 1
ATOM 5128 N N . LEU B 1 112 ? 23.547 -28.859 3.322 1 98.88 112 LEU B N 1
ATOM 5129 C CA . LEU B 1 112 ? 22.594 -28.797 4.426 1 98.88 112 LEU B CA 1
ATOM 5130 C C . LEU B 1 112 ? 22.703 -30.047 5.297 1 98.88 112 LEU B C 1
ATOM 5132 O O . LEU B 1 112 ? 22.641 -29.969 6.527 1 98.88 112 LEU B O 1
ATOM 5136 N N . ASP B 1 113 ? 22.797 -31.203 4.633 1 98.81 113 ASP B N 1
ATOM 5137 C CA . ASP B 1 113 ? 22.984 -32.438 5.379 1 98.81 113 ASP B CA 1
ATOM 5138 C C . ASP B 1 113 ? 24.25 -32.406 6.223 1 98.81 113 ASP B C 1
ATOM 5140 O O . ASP B 1 113 ? 24.25 -32.812 7.379 1 98.81 113 ASP B O 1
ATOM 5144 N N . GLU B 1 114 ? 25.328 -31.953 5.645 1 98.69 114 GLU B N 1
ATOM 5145 C CA . GLU B 1 114 ? 26.594 -31.844 6.363 1 98.69 114 GLU B CA 1
ATOM 5146 C C . GLU B 1 114 ? 26.484 -30.891 7.551 1 98.69 114 GLU B C 1
ATOM 5148 O O . GLU B 1 114 ? 26.984 -31.188 8.633 1 98.69 114 GLU B O 1
ATOM 5153 N N . TYR B 1 115 ? 25.891 -29.797 7.336 1 98.56 115 TYR B N 1
ATOM 5154 C CA . TYR B 1 115 ? 25.672 -28.828 8.406 1 98.56 115 TYR B CA 1
ATOM 5155 C C . TYR B 1 115 ? 24.891 -29.453 9.555 1 98.56 115 TYR B C 1
ATOM 5157 O O . TYR B 1 115 ? 25.266 -29.312 10.719 1 98.56 115 TYR B O 1
ATOM 5165 N N . TYR B 1 116 ? 23.781 -30.156 9.164 1 98.44 116 TYR B N 1
ATOM 5166 C CA . TYR B 1 116 ? 22.953 -30.797 10.172 1 98.44 116 TYR B CA 1
ATOM 5167 C C . TYR B 1 116 ? 23.734 -31.875 10.922 1 98.44 116 TYR B C 1
ATOM 5169 O O . TYR B 1 116 ? 23.625 -31.984 12.148 1 98.44 116 TYR B O 1
ATOM 5177 N N . GLU B 1 117 ? 24.516 -32.594 10.227 1 98.12 117 GLU B N 1
ATOM 5178 C CA . GLU B 1 117 ? 25.328 -33.625 10.844 1 98.12 117 GLU B CA 1
ATOM 5179 C C . GLU B 1 117 ? 26.359 -33.031 11.805 1 98.12 117 GLU B C 1
ATOM 5181 O O . GLU B 1 117 ? 26.547 -33.531 12.914 1 98.12 117 GLU B O 1
ATOM 5186 N N . LYS B 1 118 ? 26.969 -32.031 11.398 1 98.31 118 LYS B N 1
ATOM 5187 C CA . LYS B 1 118 ? 28.047 -31.406 12.156 1 98.31 118 LYS B CA 1
ATOM 5188 C C . LYS B 1 118 ? 27.516 -30.656 13.375 1 98.31 118 LYS B C 1
ATOM 5190 O O . LYS B 1 118 ? 28.141 -30.656 14.438 1 98.31 118 LYS B O 1
ATOM 5195 N N . THR B 1 119 ? 26.422 -30.016 13.281 1 98.06 119 THR B N 1
ATOM 5196 C CA . THR B 1 119 ? 26 -29.078 14.312 1 98.06 119 THR B CA 1
ATOM 5197 C C . THR B 1 119 ? 24.828 -29.641 15.117 1 98.06 119 THR B C 1
ATOM 5199 O O . THR B 1 119 ? 24.531 -29.156 16.219 1 98.06 119 THR B O 1
ATOM 5202 N N . GLY B 1 120 ? 24.109 -30.516 14.531 1 98 120 GLY B N 1
ATOM 5203 C CA . GLY B 1 120 ? 22.891 -31.016 15.141 1 98 120 GLY B CA 1
ATOM 5204 C C . GLY B 1 120 ? 21.719 -30.062 15.008 1 98 120 GLY B C 1
ATOM 5205 O O . GLY B 1 120 ? 20.656 -30.297 15.578 1 98 120 GLY B O 1
ATOM 5206 N N . GLN B 1 121 ? 21.938 -29 14.227 1 98.19 121 GLN B N 1
ATOM 5207 C CA . GLN B 1 121 ? 20.906 -27.969 14.07 1 98.19 121 GLN B CA 1
ATOM 5208 C C . GLN B 1 121 ? 20.484 -27.828 12.609 1 98.19 121 GLN B C 1
ATOM 5210 O O . GLN B 1 121 ? 21.328 -27.953 11.703 1 98.19 121 GLN B O 1
ATOM 5215 N N . LEU B 1 122 ? 19.234 -27.594 12.438 1 98.62 122 LEU B N 1
ATOM 5216 C CA . LEU B 1 122 ? 18.766 -27.266 11.094 1 98.62 122 LEU B CA 1
ATOM 5217 C C . LEU B 1 122 ? 19.141 -25.828 10.727 1 98.62 122 LEU B C 1
ATOM 5219 O O . LEU B 1 122 ? 19.219 -24.953 11.594 1 98.62 122 LEU B O 1
ATOM 5223 N N . LYS B 1 123 ? 19.359 -25.562 9.5 1 98.12 123 LYS B N 1
ATOM 5224 C CA . LYS B 1 123 ? 19.719 -24.219 9.023 1 98.12 123 LYS B CA 1
ATOM 5225 C C . LYS B 1 123 ? 18.562 -23.25 9.242 1 98.12 123 LYS B C 1
ATOM 5227 O O . LYS B 1 123 ? 18.781 -22.062 9.523 1 98.12 123 LYS B O 1
ATOM 5232 N N . GLY B 1 124 ? 17.344 -23.703 9.047 1 98.56 124 GLY B N 1
ATOM 5233 C CA . GLY B 1 124 ? 16.109 -22.953 9.188 1 98.56 124 GLY B CA 1
ATOM 5234 C C . GLY B 1 124 ? 14.875 -23.812 9.062 1 98.56 124 GLY B C 1
ATOM 5235 O O . GLY B 1 124 ? 14.969 -25.031 8.914 1 98.56 124 GLY B O 1
ATOM 5236 N N . PRO B 1 125 ? 13.766 -23.141 9.102 1 98.75 125 PRO B N 1
ATOM 5237 C CA . PRO B 1 125 ? 12.516 -23.906 9.141 1 98.75 125 PRO B CA 1
ATOM 5238 C C . PRO B 1 125 ? 12.211 -24.609 7.824 1 98.75 125 PRO B C 1
ATOM 5240 O O . PRO B 1 125 ? 11.336 -25.484 7.773 1 98.75 125 PRO B O 1
ATOM 5243 N N . LEU B 1 126 ? 12.914 -24.312 6.715 1 98.88 126 LEU B N 1
ATOM 5244 C CA . LEU B 1 126 ? 12.688 -24.938 5.422 1 98.88 126 LEU B CA 1
ATOM 5245 C C . LEU B 1 126 ? 13.859 -25.844 5.043 1 98.88 126 LEU B C 1
ATOM 5247 O O . LEU B 1 126 ? 14.016 -26.203 3.875 1 98.88 126 LEU B O 1
ATOM 5251 N N . HIS B 1 127 ? 14.625 -26.25 6.039 1 98.88 127 HIS B N 1
ATOM 5252 C CA . HIS B 1 127 ? 15.836 -27.031 5.828 1 98.88 127 HIS B CA 1
ATOM 5253 C C . HIS B 1 127 ? 15.562 -28.234 4.934 1 98.88 127 HIS B C 1
ATOM 5255 O O . HIS B 1 127 ? 14.883 -29.172 5.344 1 98.88 127 HIS B O 1
ATOM 5261 N N . GLY B 1 128 ? 16.078 -28.125 3.664 1 98.88 128 GLY B N 1
ATOM 5262 C CA . GLY B 1 128 ? 16.078 -29.281 2.783 1 98.88 128 GLY B CA 1
ATOM 5263 C C . GLY B 1 128 ? 14.852 -29.359 1.901 1 98.88 128 GLY B C 1
ATOM 5264 O O . GLY B 1 128 ? 14.75 -30.25 1.048 1 98.88 128 GLY B O 1
ATOM 5265 N N . LEU B 1 129 ? 13.875 -28.484 2.061 1 98.94 129 LEU B N 1
ATOM 5266 C CA . LEU B 1 129 ? 12.656 -28.531 1.259 1 98.94 129 LEU B CA 1
ATOM 5267 C C . LEU B 1 129 ? 12.906 -27.984 -0.141 1 98.94 129 LEU B C 1
ATOM 5269 O O . LEU B 1 129 ? 13.297 -26.828 -0.294 1 98.94 129 LEU B O 1
ATOM 5273 N N . PRO B 1 130 ? 12.719 -28.781 -1.215 1 98.94 130 PRO B N 1
ATOM 5274 C CA . PRO B 1 130 ? 12.805 -28.234 -2.576 1 98.94 130 PRO B CA 1
ATOM 5275 C C . PRO B 1 130 ? 11.68 -27.266 -2.9 1 98.94 130 PRO B C 1
ATOM 5277 O O . PRO B 1 130 ? 10.516 -27.516 -2.576 1 98.94 130 PRO B O 1
ATOM 5280 N N . ILE B 1 131 ? 12.016 -26.156 -3.473 1 98.94 131 ILE B N 1
ATOM 5281 C CA . ILE B 1 131 ? 11.055 -25.156 -3.908 1 98.94 131 ILE B CA 1
ATOM 5282 C C . ILE B 1 131 ? 11.336 -24.75 -5.355 1 98.94 131 ILE B C 1
ATOM 5284 O O . ILE B 1 131 ? 12.461 -24.375 -5.691 1 98.94 131 ILE B O 1
ATOM 5288 N N . SER B 1 132 ? 10.383 -24.938 -6.234 1 98.94 132 SER B N 1
ATOM 5289 C CA . SER B 1 132 ? 10.508 -24.453 -7.605 1 98.94 132 SER B CA 1
ATOM 5290 C C . SER B 1 132 ? 10.148 -22.969 -7.699 1 98.94 132 SER B C 1
ATOM 5292 O O . SER B 1 132 ? 9.367 -22.453 -6.891 1 98.94 132 SER B O 1
ATOM 5294 N N . LEU B 1 133 ? 10.773 -22.281 -8.633 1 98.88 133 LEU B N 1
ATOM 5295 C CA . LEU B 1 133 ? 10.578 -20.844 -8.766 1 98.88 133 LEU B CA 1
ATOM 5296 C C . LEU B 1 133 ? 10.211 -20.469 -10.195 1 98.88 133 LEU B C 1
ATOM 5298 O O . LEU B 1 133 ? 10.852 -20.938 -11.141 1 98.88 133 LEU B O 1
ATOM 5302 N N . LYS B 1 134 ? 9.133 -19.656 -10.344 1 98.5 134 LYS B N 1
ATOM 5303 C CA . LYS B 1 134 ? 8.781 -19.078 -11.633 1 98.5 134 LYS B CA 1
ATOM 5304 C C . LYS B 1 134 ? 9.977 -18.359 -12.258 1 98.5 134 LYS B C 1
ATOM 5306 O O . LYS B 1 134 ? 10.781 -17.75 -11.547 1 98.5 134 LYS B O 1
ATOM 5311 N N . ASP B 1 135 ? 9.992 -18.266 -13.492 1 98.75 135 ASP B N 1
ATOM 5312 C CA . ASP B 1 135 ? 11.156 -17.781 -14.227 1 98.75 135 ASP B CA 1
ATOM 5313 C C . ASP B 1 135 ? 11.477 -16.344 -13.859 1 98.75 135 ASP B C 1
ATOM 5315 O O . ASP B 1 135 ? 12.633 -15.914 -13.945 1 98.75 135 ASP B O 1
ATOM 5319 N N . ASN B 1 136 ? 10.492 -15.555 -13.438 1 98.56 136 ASN B N 1
ATOM 5320 C CA . ASN B 1 136 ? 10.727 -14.133 -13.211 1 98.56 136 ASN B CA 1
ATOM 5321 C C . ASN B 1 136 ? 11.477 -13.891 -11.906 1 98.56 136 ASN B C 1
ATOM 5323 O O . ASN B 1 136 ? 11.969 -12.789 -11.664 1 98.56 136 ASN B O 1
ATOM 5327 N N . LEU B 1 137 ? 11.609 -14.906 -11.062 1 98.62 137 LEU B N 1
ATOM 5328 C CA . LEU B 1 137 ? 12.359 -14.766 -9.82 1 98.62 137 LEU B CA 1
ATOM 5329 C C . LEU B 1 137 ? 13.852 -14.914 -10.062 1 98.62 137 LEU B C 1
ATOM 5331 O O . LEU B 1 137 ? 14.312 -15.977 -10.477 1 98.62 137 LEU B O 1
ATOM 5335 N N . ASN B 1 138 ? 14.586 -13.883 -9.773 1 98.62 138 ASN B N 1
ATOM 5336 C CA . ASN B 1 138 ? 16.031 -13.953 -9.961 1 98.62 138 ASN B CA 1
ATOM 5337 C C . ASN B 1 138 ? 16.703 -14.797 -8.891 1 98.62 138 ASN B C 1
ATOM 5339 O O . ASN B 1 138 ? 16.422 -14.633 -7.699 1 98.62 138 ASN B O 1
ATOM 5343 N N . ILE B 1 139 ? 17.438 -15.727 -9.344 1 98.38 139 ILE B N 1
ATOM 5344 C CA . ILE B 1 139 ? 18.266 -16.578 -8.492 1 98.38 139 ILE B CA 1
ATOM 5345 C C . ILE B 1 139 ? 19.734 -16.328 -8.805 1 98.38 139 ILE B C 1
ATOM 5347 O O . ILE B 1 139 ? 20.156 -16.344 -9.969 1 98.38 139 ILE B O 1
ATOM 5351 N N . LYS B 1 140 ? 20.5 -16.078 -7.734 1 98 140 LYS B N 1
ATOM 5352 C CA . LYS B 1 140 ? 21.938 -15.914 -7.938 1 98 140 LYS B CA 1
ATOM 5353 C C . LYS B 1 140 ? 22.516 -17.078 -8.742 1 98 140 LYS B C 1
ATOM 5355 O O . LYS B 1 140 ? 22.281 -18.234 -8.414 1 98 140 LYS B O 1
ATOM 5360 N N . GLY B 1 141 ? 23.188 -16.766 -9.828 1 97.69 141 GLY B N 1
ATOM 5361 C CA . GLY B 1 141 ? 23.859 -17.781 -10.625 1 97.69 141 GLY B CA 1
ATOM 5362 C C . GLY B 1 141 ? 23.031 -18.266 -11.805 1 97.69 141 GLY B C 1
ATOM 5363 O O . GLY B 1 141 ? 23.516 -19.031 -12.641 1 97.69 141 GLY B O 1
ATOM 5364 N N . GLN B 1 142 ? 21.781 -17.891 -11.93 1 97.94 142 GLN B N 1
ATOM 5365 C CA . GLN B 1 142 ? 20.891 -18.375 -12.984 1 97.94 142 GLN B CA 1
ATOM 5366 C C . GLN B 1 142 ? 20.359 -17.203 -13.82 1 97.94 142 GLN B C 1
ATOM 5368 O O . GLN B 1 142 ? 20.266 -16.078 -13.344 1 97.94 142 GLN B O 1
ATOM 5373 N N . PRO B 1 143 ? 20.047 -17.438 -15.055 1 97.69 143 PRO B N 1
ATOM 5374 C CA . PRO B 1 143 ? 19.422 -16.406 -15.891 1 97.69 143 PRO B CA 1
ATOM 5375 C C . PRO B 1 143 ? 17.906 -16.312 -15.664 1 97.69 143 PRO B C 1
ATOM 5377 O O . PRO B 1 143 ? 17.312 -17.188 -15.047 1 97.69 143 PRO B O 1
ATOM 5380 N N . THR B 1 144 ? 17.328 -15.25 -16.078 1 98.44 144 THR B N 1
ATOM 5381 C CA . THR B 1 144 ? 15.898 -14.992 -16.078 1 98.44 144 THR B CA 1
ATOM 5382 C C . THR B 1 144 ? 15.461 -14.367 -17.406 1 98.44 144 THR B C 1
ATOM 5384 O O . THR B 1 144 ? 15.875 -13.258 -17.75 1 98.44 144 THR B O 1
ATOM 5387 N N . SER B 1 145 ? 14.609 -15.078 -18.156 1 98.25 145 SER B N 1
ATOM 5388 C CA . SER B 1 145 ? 14.281 -14.586 -19.484 1 98.25 145 SER B CA 1
ATOM 5389 C C . SER B 1 145 ? 12.898 -13.945 -19.516 1 98.25 145 SER B C 1
ATOM 5391 O O . SER B 1 145 ? 12.617 -13.094 -20.359 1 98.25 145 SER B O 1
ATOM 5393 N N . ILE B 1 146 ? 12.008 -14.445 -18.703 1 98.38 146 ILE B N 1
ATOM 5394 C CA . ILE B 1 146 ? 10.594 -14.078 -18.656 1 98.38 146 ILE B CA 1
ATOM 5395 C C . ILE B 1 146 ? 9.977 -14.234 -20.047 1 98.38 146 ILE B C 1
ATOM 5397 O O . ILE B 1 146 ? 9.148 -13.414 -20.453 1 98.38 146 ILE B O 1
ATOM 5401 N N . GLY B 1 147 ? 10.453 -15.117 -20.766 1 98.31 147 GLY B N 1
ATOM 5402 C CA . GLY B 1 147 ? 9.883 -15.508 -22.047 1 98.31 147 GLY B CA 1
ATOM 5403 C C . GLY B 1 147 ? 10.398 -14.688 -23.203 1 98.31 147 GLY B C 1
ATOM 5404 O O . GLY B 1 147 ? 10.055 -14.945 -24.359 1 98.31 147 GLY B O 1
ATOM 5405 N N . PHE B 1 148 ? 11.25 -13.664 -23 1 98.38 148 PHE B N 1
ATOM 5406 C CA . PHE B 1 148 ? 11.844 -12.898 -24.078 1 98.38 148 PHE B CA 1
ATOM 5407 C C . PHE B 1 148 ? 13.156 -13.516 -24.531 1 98.38 148 PHE B C 1
ATOM 5409 O O . PHE B 1 148 ? 14.062 -13.727 -23.719 1 98.38 148 PHE B O 1
ATOM 5416 N N . VAL B 1 149 ? 13.328 -13.695 -25.844 1 98.31 149 VAL B N 1
ATOM 5417 C CA . VAL B 1 149 ? 14.539 -14.289 -26.406 1 98.31 149 VAL B CA 1
ATOM 5418 C C . VAL B 1 149 ? 15.734 -13.375 -26.125 1 98.31 149 VAL B C 1
ATOM 5420 O O . VAL B 1 149 ? 16.828 -13.852 -25.844 1 98.31 149 VAL B O 1
ATOM 5423 N N . GLY B 1 150 ? 15.469 -12.094 -26.125 1 97.31 150 GLY B N 1
ATOM 5424 C CA . GLY B 1 150 ? 16.531 -11.133 -25.891 1 97.31 150 GLY B CA 1
ATOM 5425 C C . GLY B 1 150 ? 17.125 -11.219 -24.484 1 97.31 150 GLY B C 1
ATOM 5426 O O . GLY B 1 150 ? 18.234 -10.719 -24.25 1 97.31 150 GLY B O 1
ATOM 5427 N N . PHE B 1 151 ? 16.438 -11.828 -23.625 1 97.94 151 PHE B N 1
ATOM 5428 C CA . PHE B 1 151 ? 16.891 -11.938 -22.234 1 97.94 151 PHE B CA 1
ATOM 5429 C C . PHE B 1 151 ? 17.469 -13.32 -21.953 1 97.94 151 PHE B C 1
ATOM 5431 O O . PHE B 1 151 ? 17.891 -13.609 -20.844 1 97.94 151 PHE B O 1
ATOM 5438 N N . ALA B 1 152 ? 17.5 -14.234 -22.922 1 97.31 152 ALA B N 1
ATOM 5439 C CA . ALA B 1 152 ? 17.922 -15.617 -22.734 1 97.31 152 ALA B CA 1
ATOM 5440 C C . ALA B 1 152 ? 19.312 -15.695 -22.094 1 97.31 152 ALA B C 1
ATOM 5442 O O . ALA B 1 152 ? 19.578 -16.578 -21.297 1 97.31 152 ALA B O 1
ATOM 5443 N N . PHE B 1 153 ? 20.203 -14.773 -22.453 1 96.5 153 PHE B N 1
ATOM 5444 C CA . PHE B 1 153 ? 21.562 -14.766 -21.953 1 96.5 153 PHE B CA 1
ATOM 5445 C C . PHE B 1 153 ? 21.953 -13.383 -21.453 1 96.5 153 PHE B C 1
ATOM 5447 O O . PHE B 1 153 ? 23.125 -13.008 -21.469 1 96.5 153 PHE B O 1
ATOM 5454 N N . SER B 1 154 ? 20.922 -12.547 -21.062 1 94.56 154 SER B N 1
ATOM 5455 C CA . SER B 1 154 ? 21.188 -11.156 -20.703 1 94.56 154 SER B CA 1
ATOM 5456 C C . SER B 1 154 ? 20.5 -10.797 -19.391 1 94.56 154 SER B C 1
ATOM 5458 O O . SER B 1 154 ? 19.375 -10.273 -19.391 1 94.56 154 SER B O 1
ATOM 5460 N N . PRO B 1 155 ? 21.125 -10.852 -18.297 1 94.69 155 PRO B N 1
ATOM 5461 C CA . PRO B 1 155 ? 22.5 -11.344 -18.219 1 94.69 155 PRO B CA 1
ATOM 5462 C C . PRO B 1 155 ? 22.578 -12.867 -18.266 1 94.69 155 PRO B C 1
ATOM 5464 O O . PRO B 1 155 ? 21.562 -13.547 -18.188 1 94.69 155 PRO B O 1
ATOM 5467 N N . GLU B 1 156 ? 23.781 -13.328 -18.406 1 95.31 156 GLU B N 1
ATOM 5468 C CA . GLU B 1 156 ? 24 -14.766 -18.406 1 95.31 156 GLU B CA 1
ATOM 5469 C C . GLU B 1 156 ? 23.625 -15.383 -17.062 1 95.31 156 GLU B C 1
ATOM 5471 O O . GLU B 1 156 ? 23.203 -16.547 -17 1 95.31 156 GLU B O 1
ATOM 5476 N N . LYS B 1 157 ? 23.891 -14.602 -16.078 1 95.94 157 LYS B N 1
ATOM 5477 C CA . LYS B 1 157 ? 23.547 -14.977 -14.719 1 95.94 157 LYS B CA 1
ATOM 5478 C C . LYS B 1 157 ? 23.344 -13.742 -13.844 1 95.94 157 LYS B C 1
ATOM 5480 O O . LYS B 1 157 ? 23.969 -12.711 -14.07 1 95.94 157 LYS B O 1
ATOM 5485 N N . PHE B 1 158 ? 22.484 -13.828 -12.914 1 96.75 158 PHE B N 1
ATOM 5486 C CA . PHE B 1 158 ? 22.328 -12.758 -11.93 1 96.75 158 PHE B CA 1
ATOM 5487 C C . PHE B 1 158 ? 23.328 -12.922 -10.789 1 96.75 158 PHE B C 1
ATOM 5489 O O . PHE B 1 158 ? 23.672 -14.047 -10.422 1 96.75 158 PHE B O 1
ATOM 5496 N N . ASP B 1 159 ? 23.719 -11.812 -10.117 1 96.56 159 ASP B N 1
ATOM 5497 C CA . ASP B 1 159 ? 24.719 -11.844 -9.055 1 96.56 159 ASP B CA 1
ATOM 5498 C C . ASP B 1 159 ? 24.062 -11.844 -7.68 1 96.56 159 ASP B C 1
ATOM 5500 O O . ASP B 1 159 ? 24.734 -12.016 -6.66 1 96.56 159 ASP B O 1
ATOM 5504 N N . LYS B 1 160 ? 22.766 -11.633 -7.684 1 96.94 160 LYS B N 1
ATOM 5505 C CA . LYS B 1 160 ? 22.031 -11.578 -6.418 1 96.94 160 LYS B CA 1
ATOM 5506 C C . LYS B 1 160 ? 20.672 -12.25 -6.539 1 96.94 160 LYS B C 1
ATOM 5508 O O . LYS B 1 160 ? 20.078 -12.281 -7.621 1 96.94 160 LYS B O 1
ATOM 5513 N N . ASP B 1 161 ? 20.203 -12.758 -5.457 1 98.62 161 ASP B N 1
ATOM 5514 C CA . ASP B 1 161 ? 18.844 -13.281 -5.344 1 98.62 161 ASP B CA 1
ATOM 5515 C C . ASP B 1 161 ? 17.828 -12.148 -5.238 1 98.62 161 ASP B C 1
ATOM 5517 O O . ASP B 1 161 ? 18.141 -11.086 -4.684 1 98.62 161 ASP B O 1
ATOM 5521 N N . ALA B 1 162 ? 16.656 -12.375 -5.867 1 98.69 162 ALA B N 1
ATOM 5522 C CA . ALA B 1 162 ? 15.523 -11.57 -5.41 1 98.69 162 ALA B CA 1
ATOM 5523 C C . ALA B 1 162 ? 15.336 -11.688 -3.898 1 98.69 162 ALA B C 1
ATOM 5525 O O . ALA B 1 162 ? 15.742 -12.688 -3.295 1 98.69 162 ALA B O 1
ATOM 5526 N N . VAL B 1 163 ? 14.688 -10.719 -3.275 1 98.75 163 VAL B N 1
ATOM 5527 C CA . VAL B 1 163 ? 14.555 -10.656 -1.824 1 98.75 163 VAL B CA 1
ATOM 5528 C C . VAL B 1 163 ? 13.891 -11.93 -1.312 1 98.75 163 VAL B C 1
ATOM 5530 O O . VAL B 1 163 ? 14.359 -12.539 -0.349 1 98.75 163 VAL B O 1
ATOM 5533 N N . LEU B 1 164 ? 12.797 -12.344 -1.965 1 98.88 164 LEU B N 1
ATOM 5534 C CA . LEU B 1 164 ? 12.078 -13.547 -1.539 1 98.88 164 LEU B CA 1
ATOM 5535 C C . LEU B 1 164 ? 12.984 -14.773 -1.623 1 98.88 164 LEU B C 1
ATOM 5537 O O . LEU B 1 164 ? 12.984 -15.609 -0.718 1 98.88 164 LEU B O 1
ATOM 5541 N N . VAL B 1 165 ? 13.734 -14.883 -2.691 1 98.81 165 VAL B N 1
ATOM 5542 C CA . VAL B 1 165 ? 14.625 -16.016 -2.908 1 98.81 165 VAL B CA 1
ATOM 5543 C C . VAL B 1 165 ? 15.711 -16.047 -1.832 1 98.81 165 VAL B C 1
ATOM 5545 O O . VAL B 1 165 ? 16.016 -17.094 -1.277 1 98.81 165 VAL B O 1
ATOM 5548 N N . GLU B 1 166 ? 16.25 -14.891 -1.548 1 98.69 166 GLU B N 1
ATOM 5549 C CA . GLU B 1 166 ? 17.25 -14.773 -0.484 1 98.69 166 GLU B CA 1
ATOM 5550 C C . GLU B 1 166 ? 16.688 -15.25 0.851 1 98.69 166 GLU B C 1
ATOM 5552 O O . GLU B 1 166 ? 17.344 -15.984 1.586 1 98.69 166 GLU B O 1
ATOM 5557 N N . MET B 1 167 ? 15.531 -14.859 1.164 1 98.75 167 MET B N 1
ATOM 5558 C CA . MET B 1 167 ? 14.891 -15.242 2.42 1 98.75 167 MET B CA 1
ATOM 5559 C C . MET B 1 167 ? 14.695 -16.75 2.486 1 98.75 167 MET B C 1
ATOM 5561 O O . MET B 1 167 ? 14.992 -17.375 3.51 1 98.75 167 MET B O 1
ATOM 5565 N N . LEU B 1 168 ? 14.188 -17.328 1.382 1 98.88 168 LEU B N 1
ATOM 5566 C CA . LEU B 1 168 ? 13.969 -18.781 1.34 1 98.88 168 LEU B CA 1
ATOM 5567 C C . LEU B 1 168 ? 15.289 -19.531 1.467 1 98.88 168 LEU B C 1
ATOM 5569 O O . LEU B 1 168 ? 15.359 -20.547 2.172 1 98.88 168 LEU B O 1
ATOM 5573 N N . ARG B 1 169 ? 16.25 -19.031 0.768 1 98.5 169 ARG B N 1
ATOM 5574 C CA . ARG B 1 169 ? 17.578 -19.625 0.87 1 98.5 169 ARG B CA 1
ATOM 5575 C C . ARG B 1 169 ? 18.078 -19.625 2.312 1 98.5 169 ARG B C 1
ATOM 5577 O O . ARG B 1 169 ? 18.594 -20.625 2.805 1 98.5 169 ARG B O 1
ATOM 5584 N N . ASP B 1 170 ? 17.906 -18.484 2.998 1 98.12 170 ASP B N 1
ATOM 5585 C CA . ASP B 1 170 ? 18.344 -18.328 4.383 1 98.12 170 ASP B CA 1
ATOM 5586 C C . ASP B 1 170 ? 17.594 -19.281 5.305 1 98.12 170 ASP B C 1
ATOM 5588 O O . ASP B 1 170 ? 18.109 -19.688 6.348 1 98.12 170 ASP B O 1
ATOM 5592 N N . MET B 1 171 ? 16.422 -19.688 4.895 1 98.69 171 MET B N 1
ATOM 5593 C CA . MET B 1 171 ? 15.609 -20.578 5.707 1 98.69 171 MET B CA 1
ATOM 5594 C C . MET B 1 171 ? 15.961 -22.047 5.426 1 98.69 171 MET B C 1
ATOM 5596 O O . MET B 1 171 ? 15.414 -22.953 6.066 1 98.69 171 MET B O 1
ATOM 5600 N N . GLY B 1 172 ? 16.797 -22.297 4.457 1 98.81 172 GLY B N 1
ATOM 5601 C CA . GLY B 1 172 ? 17.312 -23.641 4.203 1 98.81 172 GLY B CA 1
ATOM 5602 C C . GLY B 1 172 ? 16.625 -24.328 3.033 1 98.81 172 GLY B C 1
ATOM 5603 O O . GLY B 1 172 ? 16.812 -25.516 2.814 1 98.81 172 GLY B O 1
ATOM 5604 N N . ALA B 1 173 ? 15.836 -23.625 2.24 1 98.88 173 ALA B N 1
ATOM 5605 C CA . ALA B 1 173 ? 15.188 -24.203 1.07 1 98.88 173 ALA B CA 1
ATOM 5606 C C . ALA B 1 173 ? 16.219 -24.594 0.012 1 98.88 173 ALA B C 1
ATOM 5608 O O . ALA B 1 173 ? 17.312 -24.047 -0.025 1 98.88 173 ALA B O 1
ATOM 5609 N N . VAL B 1 174 ? 15.867 -25.531 -0.803 1 98.88 174 VAL B N 1
ATOM 5610 C CA . VAL B 1 174 ? 16.719 -26 -1.888 1 98.88 174 VAL B CA 1
ATOM 5611 C C . VAL B 1 174 ? 16.094 -25.641 -3.232 1 98.88 174 VAL B C 1
ATOM 5613 O O . VAL B 1 174 ? 14.945 -25.969 -3.5 1 98.88 174 VAL B O 1
ATOM 5616 N N . PHE B 1 175 ? 16.859 -24.906 -4.062 1 98.81 175 PHE B N 1
ATOM 5617 C CA . PHE B 1 175 ? 16.422 -24.562 -5.41 1 98.81 175 PHE B CA 1
ATOM 5618 C C . PHE B 1 175 ? 17.062 -25.484 -6.445 1 98.81 175 PHE B C 1
ATOM 5620 O O . PHE B 1 175 ? 18.219 -25.875 -6.301 1 98.81 175 PHE B O 1
ATOM 5627 N N . TYR B 1 176 ? 16.281 -25.844 -7.465 1 98.81 176 TYR B N 1
ATOM 5628 C CA . TYR B 1 176 ? 16.828 -26.828 -8.391 1 98.81 176 TYR B CA 1
ATOM 5629 C C . TYR B 1 176 ? 16.281 -26.609 -9.797 1 98.81 176 TYR B C 1
ATOM 5631 O O . TYR B 1 176 ? 16.844 -27.141 -10.773 1 98.81 176 TYR B O 1
ATOM 5639 N N . VAL B 1 177 ? 15.211 -25.828 -9.922 1 98.88 177 VAL B N 1
ATOM 5640 C CA . VAL B 1 177 ? 14.641 -25.562 -11.234 1 98.88 177 VAL B CA 1
ATOM 5641 C C . VAL B 1 177 ? 13.922 -24.219 -11.234 1 98.88 177 VAL B C 1
ATOM 5643 O O . VAL B 1 177 ? 13.531 -23.719 -10.18 1 98.88 177 VAL B O 1
ATOM 5646 N N . LYS B 1 178 ? 13.797 -23.594 -12.391 1 98.88 178 LYS B N 1
ATOM 5647 C CA . LYS B 1 178 ? 12.82 -22.547 -12.688 1 98.88 178 LYS B CA 1
ATOM 5648 C C . LYS B 1 178 ? 11.797 -23.031 -13.719 1 98.88 178 LYS B C 1
ATOM 5650 O O . LYS B 1 178 ? 12.055 -23.984 -14.453 1 98.88 178 LYS B O 1
ATOM 5655 N N . THR B 1 179 ? 10.68 -22.328 -13.758 1 98.94 179 THR B N 1
ATOM 5656 C CA . THR B 1 179 ? 9.57 -22.891 -14.531 1 98.94 179 THR B CA 1
ATOM 5657 C C . THR B 1 179 ? 9.172 -21.938 -15.656 1 98.94 179 THR B C 1
ATOM 5659 O O . THR B 1 179 ? 9.375 -20.734 -15.562 1 98.94 179 THR B O 1
ATOM 5662 N N . ASN B 1 180 ? 8.586 -22.5 -16.719 1 98.88 180 ASN B N 1
ATOM 5663 C CA . ASN B 1 180 ? 8.258 -21.828 -17.969 1 98.88 180 ASN B CA 1
ATOM 5664 C C . ASN B 1 180 ? 7.129 -20.812 -17.781 1 98.88 180 ASN B C 1
ATOM 5666 O O . ASN B 1 180 ? 6.328 -20.938 -16.844 1 98.88 180 ASN B O 1
ATOM 5670 N N . VAL B 1 181 ? 7.121 -19.766 -18.641 1 98.81 181 VAL B N 1
ATOM 5671 C CA . VAL B 1 181 ? 6.195 -18.641 -18.562 1 98.81 181 VAL B CA 1
ATOM 5672 C C . VAL B 1 181 ? 5.855 -18.156 -19.969 1 98.81 181 VAL B C 1
ATOM 5674 O O . VAL B 1 181 ? 6.547 -18.5 -20.938 1 98.81 181 VAL B O 1
ATOM 5677 N N . PRO B 1 182 ? 4.754 -17.438 -20.125 1 98.44 182 PRO B N 1
ATOM 5678 C CA . PRO B 1 182 ? 4.562 -16.734 -21.406 1 98.44 182 PRO B CA 1
ATOM 5679 C C . PRO B 1 182 ? 5.473 -15.508 -21.547 1 98.44 182 PRO B C 1
ATOM 5681 O O . PRO B 1 182 ? 6.023 -15.031 -20.547 1 98.44 182 PRO B O 1
ATOM 5684 N N . VAL B 1 183 ? 5.539 -15 -22.766 1 97.75 183 VAL B N 1
ATOM 5685 C CA . VAL B 1 183 ? 6.289 -13.773 -23.016 1 97.75 183 VAL B CA 1
ATOM 5686 C C . VAL B 1 183 ? 5.785 -12.656 -22.109 1 97.75 183 VAL B C 1
ATOM 5688 O O . VAL B 1 183 ? 4.578 -12.422 -22 1 97.75 183 VAL B O 1
ATOM 5691 N N . ALA B 1 184 ? 6.684 -12.016 -21.391 1 97.12 184 ALA B N 1
ATOM 5692 C CA . ALA B 1 184 ? 6.418 -10.883 -20.516 1 97.12 184 ALA B CA 1
ATOM 5693 C C . ALA B 1 184 ? 5.523 -11.297 -19.344 1 97.12 184 ALA B C 1
ATOM 5695 O O . ALA B 1 184 ? 5.109 -10.461 -18.547 1 97.12 184 ALA B O 1
ATOM 5696 N N . MET B 1 185 ? 5.148 -12.602 -19.266 1 96.94 185 MET B N 1
ATOM 5697 C CA . MET B 1 185 ? 4.227 -13.125 -18.266 1 96.94 185 MET B CA 1
ATOM 5698 C C . MET B 1 185 ? 2.842 -12.508 -18.438 1 96.94 185 MET B C 1
ATOM 5700 O O . MET B 1 185 ? 2.121 -12.32 -17.453 1 96.94 185 MET B O 1
ATOM 5704 N N . MET B 1 186 ? 2.49 -12.141 -19.719 1 97.38 186 MET B N 1
ATOM 5705 C CA . MET B 1 186 ? 1.276 -11.352 -19.875 1 97.38 186 MET B CA 1
ATOM 5706 C C . MET B 1 186 ? 0.253 -12.086 -20.734 1 97.38 186 MET B C 1
ATOM 5708 O O . MET B 1 186 ? -0.597 -11.453 -21.359 1 97.38 186 MET B O 1
ATOM 5712 N N . MET B 1 187 ? 0.355 -13.414 -20.781 1 96.5 187 MET B N 1
ATOM 5713 C CA . MET B 1 187 ? -0.659 -14.25 -21.406 1 96.5 187 MET B CA 1
ATOM 5714 C C . MET B 1 187 ? -1.146 -15.328 -20.438 1 96.5 187 MET B C 1
ATOM 5716 O O . MET B 1 187 ? -0.377 -15.82 -19.609 1 96.5 187 MET B O 1
ATOM 5720 N N . ALA B 1 188 ? -2.402 -15.695 -20.594 1 95.69 188 ALA B N 1
ATOM 5721 C CA . ALA B 1 188 ? -2.971 -16.75 -19.75 1 95.69 188 ALA B CA 1
ATOM 5722 C C . ALA B 1 188 ? -2.646 -18.125 -20.312 1 95.69 188 ALA B C 1
ATOM 5724 O O . ALA B 1 188 ? -3.453 -19.062 -20.188 1 95.69 188 ALA B O 1
ATOM 5725 N N . GLU B 1 189 ? -1.52 -18.188 -21 1 95.31 189 GLU B N 1
ATOM 5726 C CA . GLU B 1 189 ? -0.882 -19.406 -21.516 1 95.31 189 GLU B CA 1
ATOM 5727 C C . GLU B 1 189 ? 0.617 -19.406 -21.234 1 95.31 189 GLU B C 1
ATOM 5729 O O . GLU B 1 189 ? 1.226 -18.328 -21.094 1 95.31 189 GLU B O 1
ATOM 5734 N N . SER B 1 190 ? 1.18 -20.484 -21.094 1 97.94 190 SER B N 1
ATOM 5735 C CA . SER B 1 190 ? 2.615 -20.531 -20.844 1 97.94 190 SER B CA 1
ATOM 5736 C C . SER B 1 190 ? 3.389 -20.953 -22.078 1 97.94 190 SER B C 1
ATOM 5738 O O . SER B 1 190 ? 3.82 -22.109 -22.172 1 97.94 190 SER B O 1
ATOM 5740 N N . ILE B 1 191 ? 3.535 -19.938 -23 1 98.44 191 ILE B N 1
ATOM 5741 C CA . ILE B 1 191 ? 4.219 -20.188 -24.266 1 98.44 191 ILE B CA 1
ATOM 5742 C C . ILE B 1 191 ? 5.184 -19.047 -24.562 1 98.44 191 ILE B C 1
ATOM 5744 O O . ILE B 1 191 ? 4.895 -17.891 -24.266 1 98.44 191 ILE B O 1
ATOM 5748 N N . ASN B 1 192 ? 6.316 -19.297 -25.094 1 98.56 192 ASN B N 1
ATOM 5749 C CA . ASN B 1 192 ? 7.293 -18.328 -25.594 1 98.56 192 ASN B CA 1
ATOM 5750 C C . ASN B 1 192 ? 8.164 -18.922 -26.703 1 98.56 192 ASN B C 1
ATOM 5752 O O . ASN B 1 192 ? 8.031 -20.109 -27.016 1 98.56 192 ASN B O 1
ATOM 5756 N N . HIS B 1 193 ? 9.031 -18.188 -27.297 1 98.25 193 HIS B N 1
ATOM 5757 C CA . HIS B 1 193 ? 9.789 -18.609 -28.453 1 98.25 193 HIS B CA 1
ATOM 5758 C C . HIS B 1 193 ? 11.039 -19.391 -28.047 1 98.25 193 HIS B C 1
ATOM 5760 O O . HIS B 1 193 ? 11.703 -20 -28.891 1 98.25 193 HIS B O 1
ATOM 5766 N N . ILE B 1 194 ? 11.375 -19.406 -26.75 1 98.5 194 ILE B N 1
ATOM 5767 C CA . ILE B 1 194 ? 12.578 -20.094 -26.297 1 98.5 194 ILE B CA 1
ATOM 5768 C C . ILE B 1 194 ? 12.242 -21.547 -25.953 1 98.5 194 ILE B C 1
ATOM 5770 O O . ILE B 1 194 ? 12.789 -22.469 -26.562 1 98.5 194 ILE B O 1
ATOM 5774 N N . TYR B 1 195 ? 11.273 -21.719 -25.094 1 98.62 195 TYR B N 1
ATOM 5775 C CA . TYR B 1 195 ? 11.055 -23.016 -24.484 1 98.62 195 TYR B CA 1
ATOM 5776 C C . TYR B 1 195 ? 9.812 -23.703 -25.047 1 98.62 195 TYR B C 1
ATOM 5778 O O . TYR B 1 195 ? 9.609 -24.891 -24.859 1 98.62 195 TYR B O 1
ATOM 5786 N N . GLY B 1 196 ? 8.992 -22.922 -25.719 1 98.38 196 GLY B N 1
ATOM 5787 C CA . GLY B 1 196 ? 7.77 -23.5 -26.266 1 98.38 196 GLY B CA 1
ATOM 5788 C C . GLY B 1 196 ? 6.617 -23.5 -25.281 1 98.38 196 GLY B C 1
ATOM 5789 O O . GLY B 1 196 ? 6.57 -22.672 -24.375 1 98.38 196 GLY B O 1
ATOM 5790 N N . ASN B 1 197 ? 5.645 -24.344 -25.531 1 98.25 197 ASN B N 1
ATOM 5791 C CA . ASN B 1 197 ? 4.391 -24.344 -24.797 1 98.25 197 ASN B CA 1
ATOM 5792 C C . ASN B 1 197 ? 4.406 -25.391 -23.672 1 98.25 197 ASN B C 1
ATOM 5794 O O . ASN B 1 197 ? 4.879 -26.5 -23.859 1 98.25 197 ASN B O 1
ATOM 5798 N N . THR B 1 198 ? 4.008 -24.984 -22.469 1 98.81 198 THR B N 1
ATOM 5799 C CA . THR B 1 198 ? 3.719 -25.922 -21.391 1 98.81 198 THR B CA 1
ATOM 5800 C C . THR B 1 198 ? 2.275 -26.422 -21.484 1 98.81 198 THR B C 1
ATOM 5802 O O . THR B 1 198 ? 1.344 -25.609 -21.531 1 98.81 198 THR B O 1
ATOM 5805 N N . VAL B 1 199 ? 2.057 -27.719 -21.375 1 98.38 199 VAL B N 1
ATOM 5806 C CA . VAL B 1 199 ? 0.707 -28.266 -21.484 1 98.38 199 VAL B CA 1
ATOM 5807 C C . VAL B 1 199 ? 0.24 -28.75 -20.109 1 98.38 199 VAL B C 1
ATOM 5809 O O . VAL B 1 199 ? 1.018 -28.766 -19.156 1 98.38 199 VAL B O 1
ATOM 5812 N N . ASN B 1 200 ? -1.032 -29.094 -20.031 1 98.56 200 ASN B N 1
ATOM 5813 C CA . ASN B 1 200 ? -1.713 -29.5 -18.797 1 98.56 200 ASN B CA 1
ATOM 5814 C C . ASN B 1 200 ? -1.65 -31.016 -18.594 1 98.56 200 ASN B C 1
ATOM 5816 O O . ASN B 1 200 ? -2.152 -31.781 -19.422 1 98.56 200 ASN B O 1
ATOM 5820 N N . PRO B 1 201 ? -1.105 -31.484 -17.516 1 98.56 201 PRO B N 1
ATOM 5821 C CA . PRO B 1 201 ? -0.947 -32.938 -17.344 1 98.56 201 PRO B CA 1
ATOM 5822 C C . PRO B 1 201 ? -2.277 -33.656 -17.125 1 98.56 201 PRO B C 1
ATOM 5824 O O . PRO B 1 201 ? -2.348 -34.875 -17.234 1 98.56 201 PRO B O 1
ATOM 5827 N N . LEU B 1 202 ? -3.35 -32.938 -16.75 1 98.5 202 LEU B N 1
ATOM 5828 C CA . LEU B 1 202 ? -4.664 -33.562 -16.641 1 98.5 202 LEU B CA 1
ATOM 5829 C C . LEU B 1 202 ? -5.211 -33.938 -18 1 98.5 202 LEU B C 1
ATOM 5831 O O . LEU B 1 202 ? -5.992 -34.875 -18.125 1 98.5 202 LEU B O 1
ATOM 5835 N N . ASN B 1 203 ? -4.906 -33.219 -18.953 1 98.19 203 ASN B N 1
ATOM 5836 C CA . ASN B 1 203 ? -5.207 -33.375 -20.375 1 98.19 203 ASN B CA 1
ATOM 5837 C C . ASN B 1 203 ? -4.238 -32.562 -21.234 1 98.19 203 ASN B C 1
ATOM 5839 O O . ASN B 1 203 ? -4.375 -31.344 -21.359 1 98.19 203 ASN B O 1
ATOM 5843 N N . ARG B 1 204 ? -3.334 -33.188 -21.906 1 97.69 204 ARG B N 1
ATOM 5844 C CA . ARG B 1 204 ? -2.193 -32.562 -22.547 1 97.69 204 ARG B CA 1
ATOM 5845 C C . ARG B 1 204 ? -2.639 -31.719 -23.734 1 97.69 204 ARG B C 1
ATOM 5847 O O . ARG B 1 204 ? -1.857 -30.922 -24.281 1 97.69 204 ARG B O 1
ATOM 5854 N N . ASP B 1 205 ? -3.906 -31.828 -24.172 1 97.25 205 ASP B N 1
ATOM 5855 C CA . ASP B 1 205 ? -4.449 -30.969 -25.219 1 97.25 205 ASP B CA 1
ATOM 5856 C C . ASP B 1 205 ? -4.887 -29.625 -24.672 1 97.25 205 ASP B C 1
ATOM 5858 O O . ASP B 1 205 ? -5.18 -28.688 -25.422 1 97.25 205 ASP B O 1
ATOM 5862 N N . LEU B 1 206 ? -4.91 -29.531 -23.391 1 98.19 206 LEU B N 1
ATOM 5863 C CA . LEU B 1 206 ? -5.383 -28.312 -22.734 1 98.19 206 LEU B CA 1
ATOM 5864 C C . LEU B 1 206 ? -4.211 -27.453 -22.281 1 98.19 206 LEU B C 1
ATOM 5866 O O . LEU B 1 206 ? -3.098 -27.953 -22.094 1 98.19 206 LEU B O 1
ATOM 5870 N N . THR B 1 207 ? -4.465 -26.172 -22.188 1 98.12 207 THR B N 1
ATOM 5871 C CA . THR B 1 207 ? -3.459 -25.219 -21.719 1 98.12 207 THR B CA 1
ATOM 5872 C C . THR B 1 207 ? -3.199 -25.406 -20.234 1 98.12 207 THR B C 1
ATOM 5874 O O . THR B 1 207 ? -4.102 -25.781 -19.484 1 98.12 207 THR B O 1
ATOM 5877 N N . SER B 1 208 ? -1.97 -25.188 -19.812 1 98.5 208 SER B N 1
ATOM 5878 C CA . SER B 1 208 ? -1.632 -25.156 -18.391 1 98.5 208 SER B CA 1
ATOM 5879 C C . SER B 1 208 ? -2.074 -23.844 -17.75 1 98.5 208 SER B C 1
ATOM 5881 O O . SER B 1 208 ? -2.006 -23.703 -16.531 1 98.5 208 SER B O 1
ATOM 5883 N N . GLY B 1 209 ? -2.615 -22.906 -18.578 1 98.06 209 GLY B N 1
ATOM 5884 C CA . GLY B 1 209 ? -2.838 -21.562 -18.109 1 98.06 209 GLY B CA 1
ATOM 5885 C C . GLY B 1 209 ? -1.562 -20.734 -18.016 1 98.06 209 GLY B C 1
ATOM 5886 O O . GLY B 1 209 ? -0.509 -21.172 -18.5 1 98.06 209 GLY B O 1
ATOM 5887 N N . GLY B 1 210 ? -1.612 -19.594 -17.484 1 97.44 210 GLY B N 1
ATOM 5888 C CA . GLY B 1 210 ? -0.508 -18.656 -17.312 1 97.44 210 GLY B CA 1
ATOM 5889 C C . GLY B 1 210 ? -0.864 -17.469 -16.453 1 97.44 210 GLY B C 1
ATOM 5890 O O . GLY B 1 210 ? -2.041 -17.203 -16.188 1 97.44 210 GLY B O 1
ATOM 5891 N N . SER B 1 211 ? 0.165 -16.734 -15.93 1 98.25 211 SER B N 1
ATOM 5892 C CA . SER B 1 211 ? 1.534 -16.859 -16.422 1 98.25 211 SER B CA 1
ATOM 5893 C C . SER B 1 211 ? 2.328 -17.859 -15.578 1 98.25 211 SER B C 1
ATOM 5895 O O . SER B 1 211 ? 3.518 -18.078 -15.828 1 98.25 211 SER B O 1
ATOM 5897 N N . SER B 1 212 ? 1.755 -18.531 -14.562 1 98.88 212 SER B N 1
ATOM 5898 C CA . SER B 1 212 ? 2.486 -19.516 -13.758 1 98.88 212 SER B CA 1
ATOM 5899 C C . SER B 1 212 ? 2.174 -20.938 -14.188 1 98.88 212 SER B C 1
ATOM 5901 O O . SER B 1 212 ? 2.041 -21.828 -13.352 1 98.88 212 SER B O 1
ATOM 5903 N N . GLY B 1 213 ? 2.039 -21.109 -15.461 1 98.88 213 GLY B N 1
ATOM 5904 C CA . GLY B 1 213 ? 1.645 -22.406 -15.984 1 98.88 213 GLY B CA 1
ATOM 5905 C C . GLY B 1 213 ? 2.705 -23.484 -15.789 1 98.88 213 GLY B C 1
ATOM 5906 O O . GLY B 1 213 ? 2.383 -24.641 -15.539 1 98.88 213 GLY B O 1
ATOM 5907 N N . GLY B 1 214 ? 4.008 -23.109 -16 1 98.94 214 GLY B N 1
ATOM 5908 C CA . GLY B 1 214 ? 5.07 -24.047 -15.703 1 98.94 214 GLY B CA 1
ATOM 5909 C C . GLY B 1 214 ? 5.051 -24.547 -14.266 1 98.94 214 GLY B C 1
ATOM 5910 O O . GLY B 1 214 ? 5.211 -25.734 -14.016 1 98.94 214 GLY B O 1
ATOM 5911 N N . GLU B 1 215 ? 4.859 -23.656 -13.336 1 98.94 215 GLU B N 1
ATOM 5912 C CA . GLU B 1 215 ? 4.754 -24.016 -11.922 1 98.94 215 GLU B CA 1
ATOM 5913 C C . GLU B 1 215 ? 3.598 -24.984 -11.688 1 98.94 215 GLU B C 1
ATOM 5915 O O . GLU B 1 215 ? 3.756 -25.984 -10.992 1 98.94 215 GLU B O 1
ATOM 5920 N N . ALA B 1 216 ? 2.475 -24.609 -12.273 1 98.88 216 ALA B N 1
ATOM 5921 C CA . ALA B 1 216 ? 1.268 -25.391 -12.031 1 98.88 216 ALA B CA 1
ATOM 5922 C C . ALA B 1 216 ? 1.434 -26.828 -12.547 1 98.88 216 ALA B C 1
ATOM 5924 O O . ALA B 1 216 ? 1.086 -27.781 -11.852 1 98.88 216 ALA B O 1
ATOM 5925 N N . ALA B 1 217 ? 1.964 -26.969 -13.75 1 98.94 217 ALA B N 1
ATOM 5926 C CA . ALA B 1 217 ? 2.148 -28.297 -14.336 1 98.94 217 ALA B CA 1
ATOM 5927 C C . ALA B 1 217 ? 3.145 -29.125 -13.531 1 98.94 217 ALA B C 1
ATOM 5929 O O . ALA B 1 217 ? 2.902 -30.297 -13.25 1 98.94 217 ALA B O 1
ATOM 5930 N N . LEU B 1 218 ? 4.258 -28.484 -13.148 1 98.94 218 LEU B N 1
ATOM 5931 C CA . LEU B 1 218 ? 5.281 -29.172 -12.359 1 98.94 218 LEU B CA 1
ATOM 5932 C C . LEU B 1 218 ? 4.703 -29.672 -11.047 1 98.94 218 LEU B C 1
ATOM 5934 O O . LEU B 1 218 ? 4.934 -30.828 -10.664 1 98.94 218 LEU B O 1
ATOM 5938 N N . ILE B 1 219 ? 3.945 -28.859 -10.367 1 98.88 219 ILE B N 1
ATOM 5939 C CA . ILE B 1 219 ? 3.418 -29.172 -9.039 1 98.88 219 ILE B CA 1
ATOM 5940 C C . ILE B 1 219 ? 2.33 -30.234 -9.156 1 98.88 219 ILE B C 1
ATOM 5942 O O . ILE B 1 219 ? 2.275 -31.156 -8.344 1 98.88 219 ILE B O 1
ATOM 5946 N N . ALA B 1 220 ? 1.485 -30.094 -10.18 1 98.69 220 ALA B N 1
ATOM 5947 C CA . ALA B 1 220 ? 0.447 -31.094 -10.391 1 98.69 220 ALA B CA 1
ATOM 5948 C C . ALA B 1 220 ? 1.059 -32.469 -10.633 1 98.69 220 ALA B C 1
ATOM 5950 O O . ALA B 1 220 ? 0.475 -33.5 -10.25 1 98.69 220 ALA B O 1
ATOM 5951 N N . MET B 1 221 ? 2.217 -32.5 -11.219 1 98.62 221 MET B N 1
ATOM 5952 C CA . MET B 1 221 ? 2.918 -33.75 -11.492 1 98.62 221 MET B CA 1
ATOM 5953 C C . MET B 1 221 ? 3.803 -34.156 -10.312 1 98.62 221 MET B C 1
ATOM 5955 O O . MET B 1 221 ? 4.574 -35.125 -10.406 1 98.62 221 MET B O 1
ATOM 5959 N N . LYS B 1 222 ? 3.773 -33.375 -9.219 1 98.56 222 LYS B N 1
ATOM 5960 C CA . LYS B 1 222 ? 4.477 -33.625 -7.961 1 98.56 222 LYS B CA 1
ATOM 5961 C C . LYS B 1 222 ? 5.988 -33.562 -8.156 1 98.56 222 LYS B C 1
ATOM 5963 O O . LYS B 1 222 ? 6.734 -34.312 -7.516 1 98.56 222 LYS B O 1
ATOM 5968 N N . GLY B 1 223 ? 6.363 -32.75 -9.133 1 98.81 223 GLY B N 1
ATOM 5969 C CA . GLY B 1 223 ? 7.777 -32.469 -9.32 1 98.81 223 GLY B CA 1
ATOM 5970 C C . GLY B 1 223 ? 8.312 -31.422 -8.352 1 98.81 223 GLY B C 1
ATOM 5971 O O . GLY B 1 223 ? 9.523 -31.172 -8.312 1 98.81 223 GLY B O 1
ATOM 5972 N N . SER B 1 224 ? 7.473 -30.812 -7.609 1 98.88 224 SER B N 1
ATOM 5973 C CA . SER B 1 224 ? 7.781 -29.906 -6.512 1 98.88 224 SER B CA 1
ATOM 5974 C C . SER B 1 224 ? 6.691 -29.922 -5.445 1 98.88 224 SER B C 1
ATOM 5976 O O . SER B 1 224 ? 5.504 -29.969 -5.77 1 98.88 224 SER B O 1
ATOM 5978 N N . PRO B 1 225 ? 7.055 -29.984 -4.184 1 98.75 225 PRO B N 1
ATOM 5979 C CA . PRO B 1 225 ? 6.016 -29.953 -3.152 1 98.75 225 PRO B CA 1
ATOM 5980 C C . PRO B 1 225 ? 5.352 -28.578 -3.025 1 98.75 225 PRO B C 1
ATOM 5982 O O . PRO B 1 225 ? 4.203 -28.484 -2.584 1 98.75 225 PRO B O 1
ATOM 5985 N N . ILE B 1 226 ? 6.066 -27.578 -3.385 1 98.81 226 ILE B N 1
ATOM 5986 C CA . ILE B 1 226 ? 5.586 -26.203 -3.396 1 98.81 226 ILE B CA 1
ATOM 5987 C C . ILE B 1 226 ? 6.406 -25.391 -4.387 1 98.81 226 ILE B C 1
ATOM 5989 O O . ILE B 1 226 ? 7.559 -25.703 -4.668 1 98.81 226 ILE B O 1
ATOM 5993 N N . GLY B 1 227 ? 5.785 -24.406 -4.977 1 98.81 227 GLY B N 1
ATOM 5994 C CA . GLY B 1 227 ? 6.445 -23.469 -5.867 1 98.81 227 GLY B CA 1
ATOM 5995 C C . GLY B 1 227 ? 5.957 -22.047 -5.691 1 98.81 227 GLY B C 1
ATOM 5996 O O . GLY B 1 227 ? 4.984 -21.797 -4.973 1 98.81 227 GLY B O 1
ATOM 5997 N N . VAL B 1 228 ? 6.719 -21.094 -6.281 1 98.88 228 VAL B N 1
ATOM 5998 C CA . VAL B 1 228 ? 6.375 -19.688 -6.195 1 98.88 228 VAL B CA 1
ATOM 5999 C C . VAL B 1 228 ? 6.047 -19.141 -7.586 1 98.88 228 VAL B C 1
ATOM 6001 O O . VAL B 1 228 ? 6.875 -19.203 -8.492 1 98.88 228 VAL B O 1
ATOM 6004 N N . GLY B 1 229 ? 4.812 -18.703 -7.766 1 98.81 229 GLY B N 1
ATOM 6005 C CA . GLY B 1 229 ? 4.391 -17.969 -8.953 1 98.81 229 GLY B CA 1
ATOM 6006 C C . GLY B 1 229 ? 4.109 -16.5 -8.68 1 98.81 229 GLY B C 1
ATOM 6007 O O . GLY B 1 229 ? 4.633 -15.938 -7.719 1 98.81 229 GLY B O 1
ATOM 6008 N N . SER B 1 230 ? 3.469 -15.859 -9.648 1 98.62 230 SER B N 1
ATOM 6009 C CA . SER B 1 230 ? 3.07 -14.469 -9.484 1 98.62 230 SER B CA 1
ATOM 6010 C C . SER B 1 230 ? 1.7 -14.211 -10.102 1 98.62 230 SER B C 1
ATOM 6012 O O . SER B 1 230 ? 1.198 -15.023 -10.875 1 98.62 230 SER B O 1
ATOM 6014 N N . ASP B 1 231 ? 1.082 -13.125 -9.711 1 98.75 231 ASP B N 1
ATOM 6015 C CA . ASP B 1 231 ? -0.283 -12.812 -10.117 1 98.75 231 ASP B CA 1
ATOM 6016 C C . ASP B 1 231 ? -0.503 -11.305 -10.195 1 98.75 231 ASP B C 1
ATOM 6018 O O . ASP B 1 231 ? -0.324 -10.594 -9.211 1 98.75 231 ASP B O 1
ATOM 6022 N N . ILE B 1 232 ? -0.855 -10.812 -11.406 1 98.44 232 ILE B N 1
ATOM 6023 C CA . ILE B 1 232 ? -1.163 -9.398 -11.578 1 98.44 232 ILE B CA 1
ATOM 6024 C C . ILE B 1 232 ? -2.533 -9.242 -12.242 1 98.44 232 ILE B C 1
ATOM 6026 O O . ILE B 1 232 ? -3.094 -8.148 -12.273 1 98.44 232 ILE B O 1
ATOM 6030 N N . GLY B 1 233 ? -3.098 -10.344 -12.695 1 98.31 233 GLY B N 1
ATOM 6031 C CA . GLY B 1 233 ? -4.414 -10.398 -13.312 1 98.31 233 GLY B CA 1
ATOM 6032 C C . GLY B 1 233 ? -5.07 -11.758 -13.195 1 98.31 233 GLY B C 1
ATOM 6033 O O . GLY B 1 233 ? -6.121 -12 -13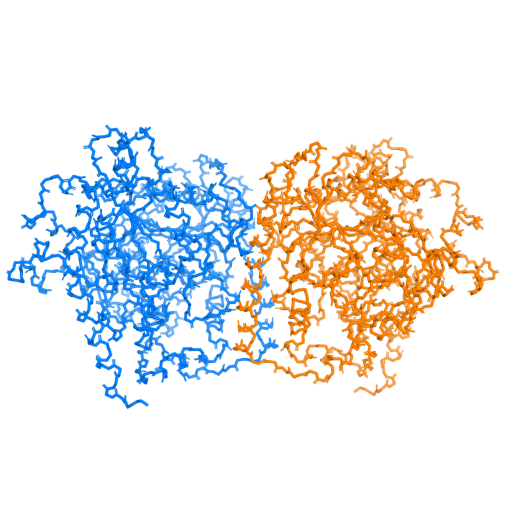.789 1 98.31 233 GLY B O 1
ATOM 6034 N N . GLY B 1 234 ? -4.465 -12.672 -12.469 1 98.62 234 GLY B N 1
ATOM 6035 C CA . GLY B 1 234 ? -4.965 -14.023 -12.328 1 98.62 234 GLY B CA 1
ATOM 6036 C C . GLY B 1 234 ? -3.885 -15.078 -12.484 1 98.62 234 GLY B C 1
ATOM 6037 O O . GLY B 1 234 ? -4.16 -16.281 -12.391 1 98.62 234 GLY B O 1
ATOM 6038 N N . SER B 1 235 ? -2.668 -14.719 -12.523 1 98.69 235 SER B N 1
ATOM 6039 C CA . SER B 1 235 ? -1.585 -15.562 -13.023 1 98.69 235 SER B CA 1
ATOM 6040 C C . SER B 1 235 ? -1.194 -16.625 -12.008 1 98.69 235 SER B C 1
ATOM 6042 O O . SER B 1 235 ? -0.409 -17.531 -12.312 1 98.69 235 SER B O 1
ATOM 6044 N N . LEU B 1 236 ? -1.632 -16.531 -10.844 1 98.88 236 LEU B N 1
ATOM 6045 C CA . LEU B 1 236 ? -1.572 -17.656 -9.906 1 98.88 236 LEU B CA 1
ATOM 6046 C C . LEU B 1 236 ? -2.836 -18.5 -9.992 1 98.88 236 LEU B C 1
ATOM 6048 O O . LEU B 1 236 ? -2.758 -19.719 -10.156 1 98.88 236 LEU B O 1
ATOM 6052 N N . ARG B 1 237 ? -3.939 -17.891 -9.984 1 98.88 237 ARG B N 1
ATOM 6053 C CA . ARG B 1 237 ? -5.246 -18.516 -9.805 1 98.88 237 ARG B CA 1
ATOM 6054 C C . ARG B 1 237 ? -5.68 -19.25 -11.062 1 98.88 237 ARG B C 1
ATOM 6056 O O . ARG B 1 237 ? -6.238 -20.344 -10.992 1 98.88 237 ARG B O 1
ATOM 6063 N N . ILE B 1 238 ? -5.387 -18.672 -12.203 1 98.88 238 ILE B N 1
ATOM 6064 C CA . ILE B 1 238 ? -5.816 -19.281 -13.461 1 98.88 238 ILE B CA 1
ATOM 6065 C C . ILE B 1 238 ? -5.094 -20.609 -13.664 1 98.88 238 ILE B C 1
ATOM 6067 O O . ILE B 1 238 ? -5.727 -21.672 -13.734 1 98.88 238 ILE B O 1
ATOM 6071 N N . PRO B 1 239 ? -3.768 -20.609 -13.641 1 98.75 239 PRO B N 1
ATOM 6072 C CA . PRO B 1 239 ? -3.127 -21.906 -13.844 1 98.75 239 PRO B CA 1
ATOM 6073 C C . PRO B 1 239 ? -3.432 -22.891 -12.719 1 98.75 239 PRO B C 1
ATOM 6075 O O . PRO B 1 239 ? -3.588 -24.094 -12.969 1 98.75 239 PRO B O 1
ATOM 6078 N N . ALA B 1 240 ? -3.5 -22.438 -11.492 1 98.88 240 ALA B N 1
ATOM 6079 C CA . ALA B 1 240 ? -3.832 -23.344 -10.391 1 98.88 240 ALA B CA 1
ATOM 6080 C C . ALA B 1 240 ? -5.207 -23.969 -10.586 1 98.88 240 ALA B C 1
ATOM 6082 O O . ALA B 1 240 ? -5.387 -25.172 -10.367 1 98.88 240 ALA B O 1
ATOM 6083 N N . SER B 1 241 ? -6.18 -23.172 -10.992 1 98.62 241 SER B N 1
ATOM 6084 C CA . SER B 1 241 ? -7.543 -23.656 -11.172 1 98.62 241 SER B CA 1
ATOM 6085 C C . SER B 1 241 ? -7.633 -24.641 -12.328 1 98.62 241 SER B C 1
ATOM 6087 O O . SER B 1 241 ? -8.461 -25.562 -12.312 1 98.62 241 SER B O 1
ATOM 6089 N N . LEU B 1 242 ? -6.789 -24.469 -13.336 1 98.62 242 LEU B N 1
ATOM 6090 C CA . LEU B 1 242 ? -6.805 -25.344 -14.508 1 98.62 242 LEU B CA 1
ATOM 6091 C C . LEU B 1 242 ? -6.098 -26.672 -14.203 1 98.62 242 LEU B C 1
ATOM 6093 O O . LEU B 1 242 ? -6.141 -27.594 -15.016 1 98.62 242 LEU B O 1
ATOM 6097 N N . GLN B 1 243 ? -5.469 -26.766 -13.07 1 98.44 243 GLN B N 1
ATOM 6098 C CA . GLN B 1 243 ? -4.738 -28 -12.75 1 98.44 243 GLN B CA 1
ATOM 6099 C C . GLN B 1 243 ? -5.117 -28.516 -11.367 1 98.44 243 GLN B C 1
ATOM 6101 O O . GLN B 1 243 ? -4.461 -29.406 -10.836 1 98.44 243 GLN B O 1
ATOM 6106 N N . ASN B 1 244 ? -6.172 -27.938 -10.734 1 98.44 244 ASN B N 1
ATOM 6107 C CA . ASN B 1 244 ? -6.695 -28.359 -9.438 1 98.44 244 ASN B CA 1
ATOM 6108 C C . ASN B 1 244 ? -5.605 -28.375 -8.367 1 98.44 244 ASN B C 1
ATOM 6110 O O . ASN B 1 244 ? -5.484 -29.344 -7.617 1 98.44 244 ASN B O 1
ATOM 6114 N N . ILE B 1 245 ? -4.805 -27.328 -8.266 1 98.56 245 ILE B N 1
ATOM 6115 C CA . ILE B 1 245 ? -3.893 -27.156 -7.141 1 98.56 245 ILE B CA 1
ATOM 6116 C C . ILE B 1 245 ? -4.273 -25.906 -6.352 1 98.56 245 ILE B C 1
ATOM 6118 O O . ILE B 1 245 ? -5.082 -25.094 -6.812 1 98.56 245 ILE B O 1
ATOM 6122 N N . PHE B 1 246 ? -3.77 -25.828 -5.137 1 98.88 246 PHE B N 1
ATOM 6123 C CA . PHE B 1 246 ? -4.086 -24.703 -4.25 1 98.88 246 PHE B CA 1
ATOM 6124 C C . PHE B 1 246 ? -3.127 -23.547 -4.48 1 98.88 246 PHE B C 1
ATOM 6126 O O . PHE B 1 246 ? -1.937 -23.75 -4.723 1 98.88 246 PHE B O 1
ATOM 6133 N N . THR B 1 247 ? -3.623 -22.375 -4.457 1 98.88 247 THR B N 1
ATOM 6134 C CA . THR B 1 247 ? -2.809 -21.172 -4.445 1 98.88 247 THR B CA 1
ATOM 6135 C C . THR B 1 247 ? -3.533 -20.031 -3.721 1 98.88 247 THR B C 1
ATOM 6137 O O . THR B 1 247 ? -4.711 -20.172 -3.377 1 98.88 247 THR B O 1
ATOM 6140 N N . ILE B 1 248 ? -2.842 -19 -3.412 1 98.88 248 ILE B N 1
ATOM 6141 C CA . ILE B 1 248 ? -3.412 -17.766 -2.873 1 98.88 248 ILE B CA 1
ATOM 6142 C C . ILE B 1 248 ? -2.74 -16.562 -3.518 1 98.88 248 ILE B C 1
ATOM 6144 O O . ILE B 1 248 ? -1.512 -16.5 -3.613 1 98.88 248 ILE B O 1
ATOM 6148 N N . ARG B 1 249 ? -3.518 -15.734 -4.105 1 98.75 249 ARG B N 1
ATOM 6149 C CA . ARG B 1 249 ? -3.064 -14.398 -4.465 1 98.75 249 ARG B CA 1
ATOM 6150 C C . ARG B 1 249 ? -3.193 -13.438 -3.281 1 98.75 249 ARG B C 1
ATOM 6152 O O . ARG B 1 249 ? -4.305 -13.086 -2.881 1 98.75 249 ARG B O 1
ATOM 6159 N N . SER B 1 250 ? -2.113 -13.055 -2.764 1 98.69 250 SER B N 1
ATOM 6160 C CA . SER B 1 250 ? -2.135 -12.109 -1.65 1 98.69 250 SER B CA 1
ATOM 6161 C C . SER B 1 250 ? -2.428 -10.695 -2.133 1 98.69 250 SER B C 1
ATOM 6163 O O . SER B 1 250 ? -2.334 -10.406 -3.328 1 98.69 250 SER B O 1
ATOM 6165 N N . SER B 1 251 ? -2.826 -9.852 -1.243 1 98.56 251 SER B N 1
ATOM 6166 C CA . SER B 1 251 ? -2.814 -8.422 -1.527 1 98.56 251 SER B CA 1
ATOM 6167 C C . SER B 1 251 ? -1.392 -7.91 -1.729 1 98.56 251 SER B C 1
ATOM 6169 O O . SER B 1 251 ? -0.429 -8.555 -1.308 1 98.56 251 SER B O 1
ATOM 6171 N N . GLY B 1 252 ? -1.323 -6.805 -2.473 1 98.19 252 GLY B N 1
ATOM 6172 C CA . GLY B 1 252 ? -0.031 -6.156 -2.619 1 98.19 252 GLY B CA 1
ATOM 6173 C C . GLY B 1 252 ? 0.63 -5.84 -1.291 1 98.19 252 GLY B C 1
ATOM 6174 O O . GLY B 1 252 ? -0.018 -5.328 -0.375 1 98.19 252 GLY B O 1
ATOM 6175 N N . GLY B 1 253 ? 1.938 -6.184 -1.189 1 98.06 253 GLY B N 1
ATOM 6176 C CA . GLY B 1 253 ? 2.713 -5.797 -0.022 1 98.06 253 GLY B CA 1
ATOM 6177 C C . GLY B 1 253 ? 2.812 -6.895 1.02 1 98.06 253 GLY B C 1
ATOM 6178 O O . GLY B 1 253 ? 3.406 -6.699 2.082 1 98.06 253 GLY B O 1
ATOM 6179 N N . ARG B 1 254 ? 2.25 -8.094 0.79 1 98.44 254 ARG B N 1
ATOM 6180 C CA . ARG B 1 254 ? 2.34 -9.164 1.778 1 98.44 254 ARG B CA 1
ATOM 6181 C C . ARG B 1 254 ? 3.598 -10 1.567 1 98.44 254 ARG B C 1
ATOM 6183 O O . ARG B 1 254 ? 4.297 -10.328 2.525 1 98.44 254 ARG B O 1
ATOM 6190 N N . PHE B 1 255 ? 3.93 -10.344 0.303 1 98.69 255 PHE B N 1
ATOM 6191 C CA . PHE B 1 255 ? 5.156 -11.055 -0.048 1 98.69 255 PHE B CA 1
ATOM 6192 C C . PHE B 1 255 ? 6.086 -10.156 -0.855 1 98.69 255 PHE B C 1
ATOM 6194 O O . PHE B 1 255 ? 5.629 -9.352 -1.664 1 98.69 255 PHE B O 1
ATOM 6201 N N . PRO B 1 256 ? 7.391 -10.273 -0.645 1 98.44 256 PRO B N 1
ATOM 6202 C CA . PRO B 1 256 ? 8.32 -9.375 -1.334 1 98.44 256 PRO B CA 1
ATOM 6203 C C . PRO B 1 256 ? 8.391 -9.641 -2.836 1 98.44 256 PRO B C 1
ATOM 6205 O O . PRO B 1 256 ? 8.234 -10.781 -3.271 1 98.44 256 PRO B O 1
ATOM 6208 N N . THR B 1 257 ? 8.625 -8.617 -3.586 1 98.25 257 THR B N 1
ATOM 6209 C CA . THR B 1 257 ? 8.695 -8.734 -5.039 1 98.25 257 THR B CA 1
ATOM 6210 C C . THR B 1 257 ? 10 -8.133 -5.562 1 98.25 257 THR B C 1
ATOM 6212 O O . THR B 1 257 ? 10.359 -8.328 -6.727 1 98.25 257 THR B O 1
ATOM 6215 N N . TYR B 1 258 ? 10.773 -7.391 -4.684 1 98.56 258 TYR B N 1
ATOM 6216 C CA . TYR B 1 258 ? 11.969 -6.703 -5.164 1 98.56 258 TYR B CA 1
ATOM 6217 C C . TYR B 1 258 ? 13.008 -7.699 -5.668 1 98.56 258 TYR B C 1
ATOM 6219 O O . TYR B 1 258 ? 13.281 -8.703 -5.008 1 98.56 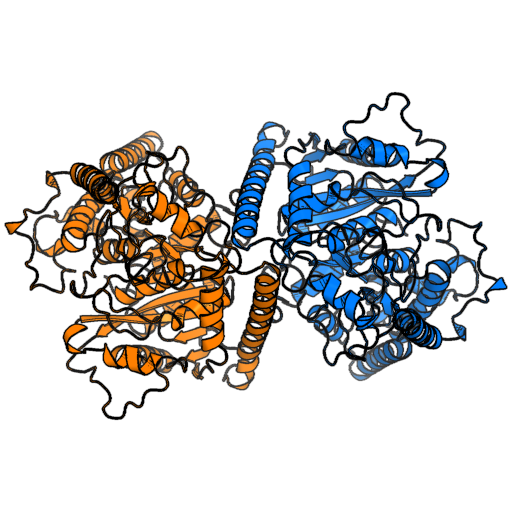258 TYR B O 1
ATOM 6227 N N . GLY B 1 259 ? 13.57 -7.414 -6.746 1 98 259 GLY B N 1
ATOM 6228 C CA . GLY B 1 259 ? 14.617 -8.234 -7.34 1 98 259 GLY B CA 1
ATOM 6229 C C . GLY B 1 259 ? 14.094 -9.203 -8.375 1 98 259 GLY B C 1
ATOM 6230 O O . GLY B 1 259 ? 14.875 -9.859 -9.07 1 98 259 GLY B O 1
ATOM 6231 N N . ALA B 1 260 ? 12.812 -9.352 -8.539 1 97.69 260 ALA B N 1
ATOM 6232 C CA . ALA B 1 260 ? 12.242 -10.133 -9.625 1 97.69 260 ALA B CA 1
ATOM 6233 C C . ALA B 1 260 ? 12.242 -9.344 -10.93 1 97.69 260 ALA B C 1
ATOM 6235 O O . ALA B 1 260 ? 12.141 -8.109 -10.922 1 97.69 260 ALA B O 1
ATOM 6236 N N . ARG B 1 261 ? 12.328 -10.008 -12.008 1 97.44 261 ARG B N 1
ATOM 6237 C CA . ARG B 1 261 ? 12.273 -9.359 -13.32 1 97.44 261 ARG B CA 1
ATOM 6238 C C . ARG B 1 261 ? 10.836 -9.203 -13.797 1 97.44 261 ARG B C 1
ATOM 6240 O O . ARG B 1 261 ? 10 -10.078 -13.555 1 97.44 261 ARG B O 1
ATOM 6247 N N . SER B 1 262 ? 10.57 -8.102 -14.461 1 96.31 262 SER B N 1
ATOM 6248 C CA . SER B 1 262 ? 9.203 -7.809 -14.883 1 96.31 262 SER B CA 1
ATOM 6249 C C . SER B 1 262 ? 9.156 -7.402 -16.359 1 96.31 262 SER B C 1
ATOM 6251 O O . SER B 1 262 ? 10.07 -6.734 -16.844 1 96.31 262 SER B O 1
ATOM 6253 N N . GLY B 1 263 ? 8.102 -7.832 -17 1 96.56 263 GLY B N 1
ATOM 6254 C CA . GLY B 1 263 ? 7.848 -7.363 -18.359 1 96.56 263 GLY B CA 1
ATOM 6255 C C . GLY B 1 263 ? 7.273 -5.957 -18.406 1 96.56 263 GLY B C 1
ATOM 6256 O O . GLY B 1 263 ? 7.289 -5.309 -19.453 1 96.56 263 GLY B O 1
ATOM 6257 N N . LEU B 1 264 ? 6.758 -5.539 -17.312 1 98 264 LEU B N 1
ATOM 6258 C CA . LEU B 1 264 ? 6.191 -4.203 -17.156 1 98 264 LEU B CA 1
ATOM 6259 C C . LEU B 1 264 ? 6.805 -3.49 -15.953 1 98 264 LEU B C 1
ATOM 6261 O O . LEU B 1 264 ? 6.102 -3.154 -15 1 98 264 LEU B O 1
ATOM 6265 N N . PRO B 1 265 ? 8.102 -3.215 -16.016 1 97.44 265 PRO B N 1
ATOM 6266 C CA . PRO B 1 265 ? 8.805 -2.643 -14.867 1 97.44 265 PRO B CA 1
ATOM 6267 C C . PRO B 1 265 ? 8.258 -1.275 -14.461 1 97.44 265 PRO B C 1
ATOM 6269 O O . PRO B 1 265 ? 8.039 -0.416 -15.32 1 97.44 265 PRO B O 1
ATOM 6272 N N . GLY B 1 266 ? 8.016 -1.106 -13.203 1 98 266 GLY B N 1
ATOM 6273 C CA . GLY B 1 266 ? 7.594 0.189 -12.688 1 98 266 GLY B CA 1
ATOM 6274 C C . GLY B 1 266 ? 6.086 0.357 -12.656 1 98 266 GLY B C 1
ATOM 6275 O O . GLY B 1 266 ? 5.578 1.353 -12.133 1 98 266 GLY B O 1
ATOM 6276 N N . LEU B 1 267 ? 5.312 -0.612 -13.25 1 98.44 267 LEU B N 1
ATOM 6277 C CA . LEU B 1 267 ? 3.861 -0.555 -13.141 1 98.44 267 LEU B CA 1
ATOM 6278 C C . LEU B 1 267 ? 3.418 -0.64 -11.688 1 98.44 267 LEU B C 1
ATOM 6280 O O . LEU B 1 267 ? 3.766 -1.591 -10.977 1 98.44 267 LEU B O 1
ATOM 6284 N N . GLU B 1 268 ? 2.684 0.433 -11.266 1 98 268 GLU B N 1
ATOM 6285 C CA . GLU B 1 268 ? 2.217 0.448 -9.883 1 98 268 GLU B CA 1
ATOM 6286 C C . GLU B 1 268 ? 0.698 0.595 -9.812 1 98 268 GLU B C 1
ATOM 6288 O O . GLU B 1 268 ? 0.104 0.458 -8.742 1 98 268 GLU B O 1
ATOM 6293 N N . SER B 1 269 ? 0.036 0.79 -11.008 1 98.5 269 SER B N 1
ATOM 6294 C CA . SER B 1 269 ? -1.413 0.958 -11.008 1 98.5 269 SER B CA 1
ATOM 6295 C C . SER B 1 269 ? -2.119 -0.312 -10.547 1 98.5 269 SER B C 1
ATOM 6297 O O . SER B 1 269 ? -3.23 -0.254 -10.016 1 98.5 269 SER B O 1
ATOM 6299 N N . VAL B 1 270 ? -1.494 -1.418 -10.758 1 97.88 270 VAL B N 1
ATOM 6300 C CA . VAL B 1 270 ? -1.897 -2.729 -10.258 1 97.88 270 VAL B CA 1
ATOM 6301 C C . VAL B 1 270 ? -0.667 -3.508 -9.797 1 97.88 270 VAL B C 1
ATOM 6303 O O . VAL B 1 270 ? 0.364 -3.51 -10.477 1 97.88 270 VAL B O 1
ATOM 6306 N N . ASN B 1 271 ? -0.749 -4.105 -8.68 1 96 271 ASN B N 1
ATOM 6307 C CA . ASN B 1 271 ? 0.42 -4.75 -8.086 1 96 271 ASN B CA 1
ATOM 6308 C C . ASN B 1 271 ? 0.554 -6.199 -8.547 1 96 271 ASN B C 1
ATOM 6310 O O . ASN B 1 271 ? -0.387 -6.984 -8.422 1 96 271 ASN B O 1
ATOM 6314 N N . SER B 1 272 ? 1.679 -6.492 -9.086 1 97.81 272 SER B N 1
ATOM 6315 C CA . SER B 1 272 ? 2.041 -7.898 -9.227 1 97.81 272 SER B CA 1
ATOM 6316 C C . SER B 1 272 ? 2.51 -8.484 -7.902 1 97.81 272 SER B C 1
ATOM 6318 O O . SER B 1 272 ? 3.318 -7.875 -7.199 1 97.81 272 SER B O 1
ATOM 6320 N N . VAL B 1 273 ? 2.039 -9.641 -7.555 1 98.5 273 VAL B N 1
ATOM 6321 C CA . VAL B 1 273 ? 2.406 -10.234 -6.273 1 98.5 273 VAL B CA 1
ATOM 6322 C C . VAL B 1 273 ? 3.002 -11.625 -6.504 1 98.5 273 VAL B C 1
ATOM 6324 O O . VAL B 1 273 ? 2.635 -12.312 -7.461 1 98.5 273 VAL B O 1
ATOM 6327 N N . ASN B 1 274 ? 3.955 -11.969 -5.68 1 98.62 274 ASN B N 1
ATOM 6328 C CA . ASN B 1 274 ? 4.402 -13.352 -5.602 1 98.62 274 ASN B CA 1
ATOM 6329 C C . ASN B 1 274 ? 3.48 -14.195 -4.723 1 98.62 274 ASN B C 1
ATOM 6331 O O . ASN B 1 274 ? 2.871 -13.68 -3.785 1 98.62 274 ASN B O 1
ATOM 6335 N N . GLY B 1 275 ? 3.332 -15.445 -5.055 1 98.62 275 GLY B N 1
ATOM 6336 C CA . GLY B 1 275 ? 2.502 -16.297 -4.215 1 98.62 275 GLY B CA 1
ATOM 6337 C C . GLY B 1 275 ? 2.814 -17.766 -4.363 1 98.62 275 GLY B C 1
ATOM 6338 O O . GLY B 1 275 ? 3.377 -18.203 -5.375 1 98.62 275 GLY B O 1
ATOM 6339 N N . PRO B 1 276 ? 2.42 -18.531 -3.34 1 98.88 276 PRO B N 1
ATOM 6340 C CA . PRO B 1 276 ? 2.703 -19.969 -3.326 1 98.88 276 PRO B CA 1
ATOM 6341 C C . PRO B 1 276 ? 1.667 -20.781 -4.098 1 98.88 276 PRO B C 1
ATOM 6343 O O . PRO B 1 276 ? 0.5 -20.391 -4.172 1 98.88 276 PRO B O 1
ATOM 6346 N N . MET B 1 277 ? 2.072 -21.859 -4.645 1 98.88 277 MET B N 1
ATOM 6347 C CA . MET B 1 277 ? 1.261 -22.891 -5.277 1 98.88 277 MET B CA 1
ATOM 6348 C C . MET B 1 277 ? 1.639 -24.281 -4.754 1 98.88 277 MET B C 1
ATOM 6350 O O . MET B 1 277 ? 2.822 -24.578 -4.59 1 98.88 277 MET B O 1
ATOM 6354 N N . SER B 1 278 ? 0.678 -25.078 -4.426 1 98.88 278 SER B N 1
ATOM 6355 C CA . SER B 1 278 ? 0.966 -26.391 -3.865 1 98.88 278 SER B CA 1
ATOM 6356 C C . SER B 1 278 ? -0.224 -27.328 -4.023 1 98.88 278 SER B C 1
ATOM 6358 O O . SER B 1 278 ? -1.351 -26.875 -4.246 1 98.88 278 SER B O 1
ATOM 6360 N N . THR B 1 279 ? 0.04 -28.625 -3.947 1 98.44 279 THR B N 1
ATOM 6361 C CA . THR B 1 279 ? -1.015 -29.625 -3.879 1 98.44 279 THR B CA 1
ATOM 6362 C C . THR B 1 279 ? -1.558 -29.75 -2.457 1 98.44 279 THR B C 1
ATOM 6364 O O . THR B 1 279 ? -2.566 -30.422 -2.227 1 98.44 279 THR B O 1
ATOM 6367 N N . SER B 1 280 ? -0.926 -29.031 -1.545 1 98.25 280 SER B N 1
ATOM 6368 C CA . SER B 1 280 ? -1.265 -29.141 -0.13 1 98.25 280 SER B CA 1
ATOM 6369 C C . SER B 1 280 ? -1.553 -27.766 0.47 1 98.25 280 SER B C 1
ATOM 6371 O O . SER B 1 280 ? -0.704 -26.875 0.427 1 98.25 280 SER B O 1
ATOM 6373 N N . LEU B 1 281 ? -2.777 -27.703 1.026 1 97.69 281 LEU B N 1
ATOM 6374 C CA . LEU B 1 281 ? -3.137 -26.469 1.701 1 97.69 281 LEU B CA 1
ATOM 6375 C C . LEU B 1 281 ? -2.258 -26.234 2.928 1 97.69 281 LEU B C 1
ATOM 6377 O O . LEU B 1 281 ? -1.921 -25.094 3.256 1 97.69 281 LEU B O 1
ATOM 6381 N N . ASP B 1 282 ? -1.854 -27.328 3.629 1 98.06 282 ASP B N 1
ATOM 6382 C CA . ASP B 1 282 ? -0.992 -27.219 4.801 1 98.06 282 ASP B CA 1
ATOM 6383 C C . ASP B 1 282 ? 0.385 -26.672 4.426 1 98.06 282 ASP B C 1
ATOM 6385 O O . ASP B 1 282 ? 0.933 -25.828 5.129 1 98.06 282 ASP B O 1
ATOM 6389 N N . THR B 1 283 ? 0.941 -27.188 3.357 1 98.56 283 THR B N 1
ATOM 6390 C CA . THR B 1 283 ? 2.242 -26.719 2.893 1 98.56 283 THR B CA 1
ATOM 6391 C C . THR B 1 283 ? 2.174 -25.25 2.482 1 98.56 283 THR B C 1
ATOM 6393 O O . THR B 1 283 ? 3.076 -24.469 2.795 1 98.56 283 THR B O 1
ATOM 6396 N N . LEU B 1 284 ? 1.084 -24.953 1.802 1 98.69 284 LEU B N 1
ATOM 6397 C CA . LEU B 1 284 ? 0.866 -23.578 1.361 1 98.69 284 LEU B CA 1
ATOM 6398 C C . LEU B 1 284 ? 0.796 -22.625 2.555 1 98.69 284 LEU B C 1
ATOM 6400 O O . LEU B 1 284 ? 1.421 -21.562 2.545 1 98.69 284 LEU B O 1
ATOM 6404 N N . GLU B 1 285 ? 0.054 -22.953 3.559 1 98.56 285 GLU B N 1
ATOM 6405 C CA . GLU B 1 285 ? -0.087 -22.141 4.758 1 98.56 285 GLU B CA 1
ATOM 6406 C C . GLU B 1 285 ? 1.244 -22 5.488 1 98.56 285 GLU B C 1
ATOM 6408 O O . GLU B 1 285 ? 1.604 -20.906 5.93 1 98.56 285 GLU B O 1
ATOM 6413 N N . LEU B 1 286 ? 1.947 -23.094 5.629 1 98.69 286 LEU B N 1
ATOM 6414 C CA . LEU B 1 286 ? 3.24 -23.078 6.305 1 98.69 286 LEU B CA 1
ATOM 6415 C C . LEU B 1 286 ? 4.199 -22.109 5.613 1 98.69 286 LEU B C 1
ATOM 6417 O O . LEU B 1 286 ? 4.824 -21.266 6.266 1 98.69 286 LEU B O 1
ATOM 6421 N N . TYR B 1 287 ? 4.316 -22.25 4.332 1 98.62 287 TYR B N 1
ATOM 6422 C CA . TYR B 1 287 ? 5.164 -21.359 3.539 1 98.62 287 TYR B CA 1
ATOM 6423 C C . TYR B 1 287 ? 4.801 -19.906 3.781 1 98.62 287 TYR B C 1
ATOM 6425 O O . TYR B 1 287 ? 5.68 -19.062 4.027 1 98.62 287 TYR B O 1
ATOM 6433 N N . SER B 1 288 ? 3.553 -19.609 3.646 1 98.88 288 SER B N 1
ATOM 6434 C CA . SER B 1 288 ? 3.08 -18.234 3.785 1 98.88 288 SER B CA 1
ATOM 6435 C C . SER B 1 288 ? 3.451 -17.656 5.148 1 98.88 288 SER B C 1
ATOM 6437 O O . SER B 1 288 ? 3.969 -16.547 5.234 1 98.88 288 SER B O 1
ATOM 6439 N N . LYS B 1 289 ? 3.211 -18.438 6.16 1 98.81 289 LYS B N 1
ATOM 6440 C CA . LYS B 1 289 ? 3.516 -18 7.523 1 98.81 289 LYS B CA 1
ATOM 6441 C C . LYS B 1 289 ? 5.016 -17.781 7.707 1 98.81 289 LYS B C 1
ATOM 6443 O O . LYS B 1 289 ? 5.434 -16.797 8.312 1 98.81 289 LYS B O 1
ATOM 6448 N N . LEU B 1 290 ? 5.855 -18.672 7.211 1 98.81 290 LEU B N 1
ATOM 6449 C CA . LEU B 1 290 ? 7.301 -18.594 7.398 1 98.81 290 LEU B CA 1
ATOM 6450 C C . LEU B 1 290 ? 7.875 -17.359 6.711 1 98.81 290 LEU B C 1
ATOM 6452 O O . LEU B 1 290 ? 8.766 -16.703 7.254 1 98.81 290 LEU B O 1
ATOM 6456 N N . VAL B 1 291 ? 7.383 -17.047 5.516 1 98.81 291 VAL B N 1
ATOM 6457 C CA . VAL B 1 291 ? 7.879 -15.875 4.797 1 98.81 291 VAL B CA 1
ATOM 6458 C C . VAL B 1 291 ? 7.527 -14.602 5.566 1 98.81 291 VAL B C 1
ATOM 6460 O O . VAL B 1 291 ? 8.367 -13.719 5.734 1 98.81 291 VAL B O 1
ATOM 6463 N N . ILE B 1 292 ? 6.297 -14.508 6.035 1 98.81 292 ILE B N 1
ATOM 6464 C CA . ILE B 1 292 ? 5.859 -13.328 6.777 1 98.81 292 ILE B CA 1
ATOM 6465 C C . ILE B 1 292 ? 6.629 -13.234 8.094 1 98.81 292 ILE B C 1
ATOM 6467 O O . ILE B 1 292 ? 7.062 -12.156 8.492 1 98.81 292 ILE B O 1
ATOM 6471 N N . ASP B 1 293 ? 6.816 -14.414 8.742 1 98.56 293 ASP B N 1
ATOM 6472 C CA . ASP B 1 293 ? 7.555 -14.445 10 1 98.56 293 ASP B CA 1
ATOM 6473 C C . ASP B 1 293 ? 9.008 -14.016 9.797 1 98.56 293 ASP B C 1
ATOM 6475 O O . ASP B 1 293 ? 9.672 -13.586 10.742 1 98.56 293 ASP B O 1
ATOM 6479 N N . GLY B 1 294 ? 9.5 -14.125 8.594 1 98.5 294 GLY B N 1
ATOM 6480 C CA . GLY B 1 294 ? 10.844 -13.672 8.266 1 98.5 294 GLY B CA 1
ATOM 6481 C C . GLY B 1 294 ? 10.953 -12.164 8.156 1 98.5 294 GLY B C 1
ATOM 6482 O O . GLY B 1 294 ? 12.023 -11.641 7.84 1 98.5 294 GLY B O 1
ATOM 6483 N N . GLU B 1 295 ? 9.922 -11.406 8.32 1 98.12 295 GLU B N 1
ATOM 6484 C CA . GLU B 1 295 ? 9.844 -9.945 8.375 1 98.12 295 GLU B CA 1
ATOM 6485 C C . GLU B 1 295 ? 10.359 -9.328 7.074 1 98.12 295 GLU B C 1
ATOM 6487 O O . GLU B 1 295 ? 11.242 -8.469 7.098 1 98.12 295 GLU B O 1
ATOM 6492 N N . PRO B 1 296 ? 9.703 -9.633 5.992 1 98.5 296 PRO B N 1
ATOM 6493 C CA . PRO B 1 296 ? 10.172 -9.156 4.688 1 98.5 296 PRO B CA 1
ATOM 6494 C C . PRO B 1 296 ? 10.102 -7.637 4.551 1 98.5 296 PRO B C 1
ATOM 6496 O O . PRO B 1 296 ? 10.758 -7.062 3.68 1 98.5 296 PRO B O 1
ATOM 6499 N N . TRP B 1 297 ? 9.336 -6.898 5.375 1 98.25 297 TRP B N 1
ATOM 6500 C CA . TRP B 1 297 ? 9.234 -5.445 5.328 1 98.25 297 TRP B CA 1
ATOM 6501 C C . TRP B 1 297 ? 10.562 -4.793 5.699 1 98.25 297 TRP B C 1
ATOM 6503 O O . TRP B 1 297 ? 10.766 -3.6 5.457 1 98.25 297 TRP B O 1
ATOM 6513 N N . LEU B 1 298 ? 11.508 -5.512 6.254 1 97.69 298 LEU B N 1
ATOM 6514 C CA . LEU B 1 298 ? 12.836 -4.996 6.574 1 97.69 298 LEU B CA 1
ATOM 6515 C C . LEU B 1 298 ? 13.758 -5.078 5.363 1 97.69 298 LEU B C 1
ATOM 6517 O O . LEU B 1 298 ? 14.844 -4.5 5.363 1 97.69 298 LEU B O 1
ATOM 6521 N N . LYS B 1 299 ? 13.266 -5.742 4.242 1 97.5 299 LYS B N 1
ATOM 6522 C CA . LYS B 1 299 ? 14.148 -6.027 3.113 1 97.5 299 LYS B CA 1
ATOM 6523 C C . LYS B 1 299 ? 13.562 -5.484 1.812 1 97.5 299 LYS B C 1
ATOM 6525 O O . LYS B 1 299 ? 14.297 -5.262 0.844 1 97.5 299 LYS B O 1
ATOM 6530 N N . ASP B 1 300 ? 12.344 -5.297 1.764 1 98.44 300 ASP B N 1
ATOM 6531 C CA . ASP B 1 300 ? 11.609 -4.816 0.598 1 98.44 300 ASP B CA 1
ATOM 6532 C C . ASP B 1 300 ? 10.664 -3.678 0.978 1 98.44 300 ASP B C 1
ATOM 6534 O O . ASP B 1 300 ? 9.695 -3.889 1.706 1 98.44 300 ASP B O 1
ATOM 6538 N N . GLY B 1 301 ? 10.898 -2.494 0.376 1 97.75 301 GLY B N 1
ATOM 6539 C CA . GLY B 1 301 ? 10.172 -1.291 0.75 1 97.75 301 GLY B CA 1
ATOM 6540 C C . GLY B 1 301 ? 8.703 -1.336 0.37 1 97.75 301 GLY B C 1
ATOM 6541 O O . GLY B 1 301 ? 7.906 -0.528 0.852 1 97.75 301 GLY B O 1
ATOM 6542 N N . LYS B 1 302 ? 8.258 -2.318 -0.436 1 97.44 302 LYS B N 1
ATOM 6543 C CA . LYS B 1 302 ? 6.867 -2.41 -0.863 1 97.44 302 LYS B CA 1
ATOM 6544 C C . LYS B 1 302 ? 6.07 -3.33 0.057 1 97.44 302 LYS B C 1
ATOM 6546 O O . LYS B 1 302 ? 4.84 -3.367 -0.01 1 97.44 302 LYS B O 1
ATOM 6551 N N . VAL B 1 303 ? 6.75 -4.023 0.966 1 98.56 303 VAL B N 1
ATOM 6552 C CA . VAL B 1 303 ? 6.059 -4.957 1.848 1 98.56 303 VAL B CA 1
ATOM 6553 C C . VAL B 1 303 ? 5.508 -4.215 3.061 1 98.56 303 VAL B C 1
ATOM 6555 O O . VAL B 1 303 ? 6.172 -3.334 3.613 1 98.56 303 VAL B O 1
ATOM 6558 N N . ILE B 1 304 ? 4.316 -4.531 3.436 1 98.56 304 ILE B N 1
ATOM 6559 C CA . ILE B 1 304 ? 3.6 -3.926 4.551 1 98.56 304 ILE B CA 1
ATOM 6560 C C . ILE B 1 304 ? 3.953 -4.648 5.848 1 98.56 304 ILE B C 1
ATOM 6562 O O . ILE B 1 304 ? 3.953 -5.879 5.898 1 98.56 304 ILE B O 1
ATOM 6566 N N . GLU B 1 305 ? 4.242 -3.914 6.879 1 98 305 GLU B N 1
ATOM 6567 C CA . GLU B 1 305 ? 4.605 -4.488 8.172 1 98 305 GLU B CA 1
ATOM 6568 C C . GLU B 1 305 ? 3.381 -5.047 8.891 1 98 305 GLU B C 1
ATOM 6570 O O . GLU B 1 305 ? 2.885 -4.441 9.844 1 98 305 GLU B O 1
ATOM 6575 N N . ILE B 1 306 ? 2.887 -6.195 8.445 1 98.25 306 ILE B N 1
ATOM 6576 C CA . ILE B 1 306 ? 1.795 -6.941 9.062 1 98.25 306 ILE B CA 1
ATOM 6577 C C . ILE B 1 306 ? 2.262 -8.352 9.406 1 98.25 306 ILE B C 1
ATOM 6579 O O . ILE B 1 306 ? 2.496 -9.172 8.516 1 98.25 306 ILE B O 1
ATOM 6583 N N . PRO B 1 307 ? 2.469 -8.672 10.656 1 97.94 307 PRO B N 1
ATOM 6584 C CA . PRO B 1 307 ? 2.809 -10.047 11.031 1 97.94 307 PRO B CA 1
ATOM 6585 C C . PRO B 1 307 ? 1.706 -11.047 10.672 1 97.94 307 PRO B C 1
ATOM 6587 O O . PRO B 1 307 ? 0.569 -10.641 10.414 1 97.94 307 PRO B O 1
ATOM 6590 N N . TRP B 1 308 ? 2.076 -12.328 10.57 1 98.56 308 TRP B N 1
ATOM 6591 C CA . TRP B 1 308 ? 1.06 -13.367 10.391 1 98.56 308 TRP B CA 1
ATOM 6592 C C . TRP B 1 308 ? 0.06 -13.352 11.547 1 98.56 308 TRP B C 1
ATOM 6594 O O . TRP B 1 308 ? 0.451 -13.328 12.719 1 98.56 308 TRP B O 1
ATOM 6604 N N . ARG B 1 309 ? -1.25 -13.359 11.305 1 97.94 309 ARG B N 1
ATOM 6605 C CA . ARG B 1 309 ? -2.275 -13.195 12.336 1 97.94 309 ARG B CA 1
ATOM 6606 C C . ARG B 1 309 ? -2.965 -14.523 12.633 1 97.94 309 ARG B C 1
ATOM 6608 O O . ARG B 1 309 ? -3.174 -15.336 11.734 1 97.94 309 ARG B O 1
ATOM 6615 N N . ASP B 1 310 ? -3.283 -14.68 13.828 1 95.75 310 ASP B N 1
ATOM 6616 C CA . ASP B 1 310 ? -4.188 -15.766 14.188 1 95.75 310 ASP B CA 1
ATOM 6617 C C . ASP B 1 310 ? -5.645 -15.344 14.016 1 95.75 310 ASP B C 1
ATOM 6619 O O . ASP B 1 310 ? -6.109 -14.422 14.68 1 95.75 310 ASP B O 1
ATOM 6623 N N . VAL B 1 311 ? -6.316 -16 13.102 1 96.5 311 VAL B N 1
ATOM 6624 C CA . VAL B 1 311 ? -7.699 -15.641 12.805 1 96.5 311 VAL B CA 1
ATOM 6625 C C . VAL B 1 311 ? -8.633 -16.766 13.219 1 96.5 311 VAL B C 1
ATOM 6627 O O . VAL B 1 311 ? -8.32 -17.953 13.031 1 96.5 311 VAL B O 1
ATOM 6630 N N . GLU B 1 312 ? -9.734 -16.406 13.875 1 96.69 312 GLU B N 1
ATOM 6631 C CA . GLU B 1 312 ? -10.812 -17.344 14.18 1 96.69 312 GLU B CA 1
ATOM 6632 C C . GLU B 1 312 ? -12.023 -17.094 13.281 1 96.69 312 GLU B C 1
ATOM 6634 O O . GLU B 1 312 ? -12.531 -15.977 13.211 1 96.69 312 GLU B O 1
ATOM 6639 N N . LEU B 1 313 ? -12.414 -18.109 12.617 1 97.38 313 LEU B N 1
ATOM 6640 C CA . LEU B 1 313 ? -13.609 -18.016 11.781 1 97.38 313 LEU B CA 1
ATOM 6641 C C . LEU B 1 313 ? -14.867 -18.25 12.609 1 97.38 313 LEU B C 1
ATOM 6643 O O . LEU B 1 313 ? -14.844 -19 13.586 1 97.38 313 LEU B O 1
ATOM 6647 N N . PRO B 1 314 ? -15.938 -17.656 12.211 1 95.75 314 PRO B N 1
ATOM 6648 C CA . PRO B 1 314 ? -17.203 -18.062 12.828 1 95.75 314 PRO B CA 1
ATOM 6649 C C . PRO B 1 314 ? -17.578 -19.516 12.5 1 95.75 314 PRO B C 1
ATOM 6651 O O . PRO B 1 314 ? -17.172 -20.031 11.461 1 95.75 314 PRO B O 1
ATOM 6654 N N . GLU B 1 315 ? -18.297 -20.141 13.406 1 94.94 315 GLU B N 1
ATOM 6655 C CA . GLU B 1 315 ? -18.734 -21.516 13.188 1 94.94 315 GLU B CA 1
ATOM 6656 C C . GLU B 1 315 ? -19.516 -21.641 11.883 1 94.94 315 GLU B C 1
ATOM 6658 O O . GLU B 1 315 ? -19.344 -22.609 11.148 1 94.94 315 GLU B O 1
ATOM 6663 N N . LYS B 1 316 ? -20.391 -20.703 11.695 1 97 316 LYS B N 1
ATOM 6664 C CA . LYS B 1 316 ? -21.125 -20.625 10.438 1 97 316 LYS B CA 1
ATOM 6665 C C . LYS B 1 316 ? -20.734 -19.375 9.641 1 97 316 LYS B C 1
ATOM 6667 O O . LYS B 1 316 ? -20.922 -18.25 10.102 1 97 316 LYS B O 1
ATOM 6672 N N . LEU B 1 317 ? -20.234 -19.641 8.477 1 98.31 317 LEU B N 1
ATOM 6673 C CA . LEU B 1 317 ? -19.844 -18.547 7.59 1 98.31 317 LEU B CA 1
ATOM 6674 C C . LEU B 1 317 ? -21.047 -18.016 6.816 1 98.31 317 LEU B C 1
ATOM 6676 O O . LEU B 1 317 ? -22 -18.734 6.578 1 98.31 317 LEU B O 1
ATOM 6680 N N . THR B 1 318 ? -21.016 -16.75 6.562 1 98.31 318 THR B N 1
ATOM 6681 C CA . THR B 1 318 ? -21.891 -16.141 5.57 1 98.31 318 THR B CA 1
ATOM 6682 C C . THR B 1 318 ? -21.172 -16 4.23 1 98.31 318 THR B C 1
ATOM 6684 O O . THR B 1 318 ? -20.219 -15.234 4.117 1 98.31 318 THR B O 1
ATOM 6687 N N . ILE B 1 319 ? -21.688 -16.672 3.223 1 98.75 319 ILE B N 1
ATOM 6688 C CA . ILE B 1 319 ? -20.984 -16.812 1.951 1 98.75 319 ILE B CA 1
ATOM 6689 C C . ILE B 1 319 ? -21.828 -16.219 0.829 1 98.75 319 ILE B C 1
ATOM 6691 O O . ILE B 1 319 ? -22.984 -16.594 0.643 1 98.75 319 ILE B O 1
ATOM 6695 N N . ALA B 1 320 ? -21.281 -15.242 0.159 1 98.88 320 ALA B N 1
ATOM 6696 C CA . ALA B 1 320 ? -21.906 -14.781 -1.08 1 98.88 320 ALA B CA 1
ATOM 6697 C C . ALA B 1 320 ? -21.422 -15.594 -2.275 1 98.88 320 ALA B C 1
ATOM 6699 O O . ALA B 1 320 ? -20.219 -15.852 -2.402 1 98.88 320 ALA B O 1
ATOM 6700 N N . VAL B 1 321 ? -22.328 -15.984 -3.146 1 98.81 321 VAL B N 1
ATOM 6701 C CA . VAL B 1 321 ? -21.984 -16.797 -4.305 1 98.81 321 VAL B CA 1
ATOM 6702 C C . VAL B 1 321 ? -22.172 -15.992 -5.586 1 98.81 321 VAL B C 1
ATOM 6704 O O . VAL B 1 321 ? -23.219 -15.367 -5.773 1 98.81 321 VAL B O 1
ATOM 6707 N N . LEU B 1 322 ? -21.188 -15.938 -6.352 1 98.75 322 LEU B N 1
ATOM 6708 C CA . LEU B 1 322 ? -21.281 -15.43 -7.715 1 98.75 322 LEU B CA 1
ATOM 6709 C C . LEU B 1 322 ? -21.172 -16.562 -8.727 1 98.75 322 LEU B C 1
ATOM 6711 O O . LEU B 1 322 ? -20.109 -17.203 -8.844 1 98.75 322 LEU B O 1
ATOM 6715 N N . ARG B 1 323 ? -22.172 -16.828 -9.492 1 97.75 323 ARG B N 1
ATOM 6716 C CA . ARG B 1 323 ? -22.172 -17.922 -10.469 1 97.75 323 ARG B CA 1
ATOM 6717 C C . ARG B 1 323 ? -21.766 -17.406 -11.852 1 97.75 323 ARG B C 1
ATOM 6719 O O . ARG B 1 323 ? -21.172 -18.141 -12.641 1 97.75 323 ARG B O 1
ATOM 6726 N N . ASP B 1 324 ? -22.141 -16.219 -12.102 1 97.19 324 ASP B N 1
ATOM 6727 C CA . ASP B 1 324 ? -21.969 -15.539 -13.383 1 97.19 324 ASP B CA 1
ATOM 6728 C C . ASP B 1 324 ? -21.656 -14.062 -13.18 1 97.19 324 ASP B C 1
ATOM 6730 O O . ASP B 1 324 ? -22.391 -13.352 -12.492 1 97.19 324 ASP B O 1
ATOM 6734 N N . ASP B 1 325 ? -20.594 -13.555 -13.805 1 97.5 325 ASP B N 1
ATOM 6735 C CA . ASP B 1 325 ? -20.156 -12.195 -13.5 1 97.5 325 ASP B CA 1
ATOM 6736 C C . ASP B 1 325 ? -20.875 -11.172 -14.375 1 97.5 325 ASP B C 1
ATOM 6738 O O . ASP B 1 325 ? -20.547 -9.984 -14.359 1 97.5 325 ASP B O 1
ATOM 6742 N N . GLY B 1 326 ? -21.766 -11.633 -15.195 1 96.12 326 GLY B N 1
ATOM 6743 C CA . GLY B 1 326 ? -22.562 -10.766 -16.047 1 96.12 326 GLY B CA 1
ATOM 6744 C C . GLY B 1 326 ? -21.875 -10.43 -17.359 1 96.12 326 GLY B C 1
ATOM 6745 O O . GLY B 1 326 ? -22.453 -9.773 -18.234 1 96.12 326 GLY B O 1
ATOM 6746 N N . VAL B 1 327 ? -20.656 -10.938 -17.562 1 97 327 VAL B N 1
ATOM 6747 C CA . VAL B 1 327 ? -19.891 -10.609 -18.766 1 97 327 VAL B CA 1
ATOM 6748 C C . VAL B 1 327 ? -19.703 -11.859 -19.609 1 97 327 VAL B C 1
ATOM 6750 O O . VAL B 1 327 ? -20.109 -11.898 -20.781 1 97 327 VAL B O 1
ATOM 6753 N N . VAL B 1 328 ? -19.156 -12.914 -19.078 1 97.62 328 VAL B N 1
ATOM 6754 C CA . VAL B 1 328 ? -18.969 -14.188 -19.766 1 97.62 328 VAL B CA 1
ATOM 6755 C C . VAL B 1 328 ? -19.594 -15.312 -18.953 1 97.62 328 VAL B C 1
ATOM 6757 O O . VAL B 1 328 ? -19.266 -15.492 -17.781 1 97.62 328 VAL B O 1
ATOM 6760 N N . HIS B 1 329 ? -20.484 -16.062 -19.578 1 97.25 329 HIS B N 1
ATOM 6761 C CA . HIS B 1 329 ? -21.156 -17.172 -18.938 1 97.25 329 HIS B CA 1
ATOM 6762 C C . HIS B 1 329 ? -20.234 -18.359 -18.75 1 97.25 329 HIS B C 1
ATOM 6764 O O . HIS B 1 329 ? -19.531 -18.766 -19.688 1 97.25 329 HIS B O 1
ATOM 6770 N N . PRO B 1 330 ? -20.141 -18.953 -17.547 1 97.56 330 PRO B N 1
ATOM 6771 C CA . PRO B 1 330 ? -19.25 -20.109 -17.328 1 97.56 330 PRO B CA 1
ATOM 6772 C C . PRO B 1 330 ? -19.719 -21.359 -18.047 1 97.56 330 PRO B C 1
ATOM 6774 O O . PRO B 1 330 ? -20.922 -21.516 -18.312 1 97.56 330 PRO B O 1
ATOM 6777 N N . SER B 1 331 ? -18.828 -22.281 -18.344 1 97.25 331 SER B N 1
ATOM 6778 C CA . SER B 1 331 ? -19.156 -23.578 -18.922 1 97.25 331 SER B CA 1
ATOM 6779 C C . SER B 1 331 ? -20 -24.406 -17.953 1 97.25 331 SER B C 1
ATOM 6781 O O . SER B 1 331 ? -20 -24.156 -16.75 1 97.25 331 SER B O 1
ATOM 6783 N N . PRO B 1 332 ? -20.734 -25.422 -18.484 1 97.31 332 PRO B N 1
ATOM 6784 C CA . PRO B 1 332 ? -21.578 -26.25 -17.609 1 97.31 332 PRO B CA 1
ATOM 6785 C C . PRO B 1 332 ? -20.781 -26.922 -16.5 1 97.31 332 PRO B C 1
ATOM 6787 O O . PRO B 1 332 ? -21.281 -27.062 -15.383 1 97.31 332 PRO B O 1
ATOM 6790 N N . GLY B 1 333 ? -19.594 -27.344 -16.812 1 97.94 333 GLY B N 1
ATOM 6791 C CA . GLY B 1 333 ? -18.766 -27.953 -15.781 1 97.94 333 GLY B CA 1
ATOM 6792 C C . GLY B 1 333 ? -18.469 -27.016 -14.625 1 97.94 333 GLY B C 1
ATOM 6793 O O . GLY B 1 333 ? -18.516 -27.422 -13.461 1 97.94 333 GLY B O 1
ATOM 6794 N N . ILE B 1 334 ? -18.156 -25.75 -14.914 1 98.44 334 ILE B N 1
ATOM 6795 C CA . ILE B 1 334 ? -17.828 -24.766 -13.891 1 98.44 334 ILE B CA 1
ATOM 6796 C C . ILE B 1 334 ? -19.062 -24.484 -13.039 1 98.44 334 ILE B C 1
ATOM 6798 O O . ILE B 1 334 ? -18.984 -24.391 -11.812 1 98.44 334 ILE B O 1
ATOM 6802 N N . LEU B 1 335 ? -20.219 -24.344 -13.68 1 98.06 335 LEU B N 1
ATOM 6803 C CA . LEU B 1 335 ? -21.469 -24.125 -12.938 1 98.06 335 LEU B CA 1
ATOM 6804 C C . LEU B 1 335 ? -21.75 -25.312 -12.023 1 98.06 335 LEU B C 1
ATOM 6806 O O . LEU B 1 335 ? -22.172 -25.141 -10.883 1 98.06 335 LEU B O 1
ATOM 6810 N N . ARG B 1 336 ? -21.547 -26.516 -12.539 1 98.44 336 ARG B N 1
ATOM 6811 C CA . ARG B 1 336 ? -21.703 -27.719 -11.719 1 98.44 336 ARG B CA 1
ATOM 6812 C C . ARG B 1 336 ? -20.766 -27.688 -10.523 1 98.44 336 ARG B C 1
ATOM 6814 O O . ARG B 1 336 ? -21.156 -28.047 -9.406 1 98.44 336 ARG B O 1
ATOM 6821 N N . GLY B 1 337 ? -19.484 -27.312 -10.742 1 98.62 337 GLY B N 1
ATOM 6822 C CA . GLY B 1 337 ? -18.531 -27.219 -9.656 1 98.62 337 GLY B CA 1
ATOM 6823 C C . GLY B 1 337 ? -18.953 -26.234 -8.57 1 98.62 337 GLY B C 1
ATOM 6824 O O . GLY B 1 337 ? -18.828 -26.531 -7.383 1 98.62 337 GLY B O 1
ATOM 6825 N N . VAL B 1 338 ? -19.422 -25.047 -8.977 1 98.75 338 VAL B N 1
ATOM 6826 C CA . VAL B 1 338 ? -19.906 -24.062 -8.023 1 98.75 338 VAL B CA 1
ATOM 6827 C C . VAL B 1 338 ? -21.094 -24.625 -7.234 1 98.75 338 VAL B C 1
ATOM 6829 O O . VAL B 1 338 ? -21.156 -24.469 -6.012 1 98.75 338 VAL B O 1
ATOM 6832 N N . ASP B 1 339 ? -21.984 -25.297 -7.898 1 98.56 339 ASP B N 1
ATOM 6833 C CA . ASP B 1 339 ? -23.156 -25.875 -7.25 1 98.56 339 ASP B CA 1
ATOM 6834 C C . ASP B 1 339 ? -22.75 -26.953 -6.242 1 98.56 339 ASP B C 1
ATOM 6836 O O . ASP B 1 339 ? -23.344 -27.047 -5.164 1 98.56 339 ASP B O 1
ATOM 6840 N N . ILE B 1 340 ? -21.828 -27.781 -6.637 1 98.75 340 ILE B N 1
ATOM 6841 C CA . ILE B 1 340 ? -21.328 -28.797 -5.727 1 98.75 340 ILE B CA 1
ATOM 6842 C C . ILE B 1 340 ? -20.828 -28.141 -4.441 1 98.75 340 ILE B C 1
ATOM 6844 O O . ILE B 1 340 ? -21.188 -28.578 -3.34 1 98.75 340 ILE B O 1
ATOM 6848 N N . ALA B 1 341 ? -20.031 -27.078 -4.547 1 98.88 341 ALA B N 1
ATOM 6849 C CA . ALA B 1 341 ? -19.484 -26.391 -3.385 1 98.88 341 ALA B CA 1
ATOM 6850 C C . ALA B 1 341 ? -20.594 -25.766 -2.549 1 98.88 341 ALA B C 1
ATOM 6852 O O . ALA B 1 341 ? -20.609 -25.891 -1.323 1 98.88 341 ALA B O 1
ATOM 6853 N N . VAL B 1 342 ? -21.531 -25.094 -3.221 1 98.81 342 VAL B N 1
ATOM 6854 C CA . VAL B 1 342 ? -22.625 -24.422 -2.539 1 98.81 342 VAL B CA 1
ATOM 6855 C C . VAL B 1 342 ? -23.453 -25.422 -1.751 1 98.81 342 VAL B C 1
ATOM 6857 O O . VAL B 1 342 ? -23.766 -25.203 -0.578 1 98.81 342 VAL B O 1
ATOM 6860 N N . GLN B 1 343 ? -23.812 -26.5 -2.395 1 98.75 343 GLN B N 1
ATOM 6861 C CA . GLN B 1 343 ? -24.625 -27.516 -1.742 1 98.75 343 GLN B CA 1
ATOM 6862 C C . GLN B 1 343 ? -23.906 -28.125 -0.545 1 98.75 343 GLN B C 1
ATOM 6864 O O . GLN B 1 343 ? -24.5 -28.359 0.507 1 98.75 343 GLN B O 1
ATOM 6869 N N . ALA B 1 344 ? -22.641 -28.422 -0.705 1 98.75 344 ALA B N 1
ATOM 6870 C CA . ALA B 1 344 ? -21.859 -28.984 0.389 1 98.75 344 ALA B CA 1
ATOM 6871 C C . ALA B 1 344 ? -21.812 -28.031 1.575 1 98.75 344 ALA B C 1
ATOM 6873 O O . ALA B 1 344 ? -21.906 -28.453 2.729 1 98.75 344 ALA B O 1
ATOM 6874 N N . LEU B 1 345 ? -21.625 -26.734 1.332 1 98.75 345 LEU B N 1
ATOM 6875 C CA . LEU B 1 345 ? -21.531 -25.719 2.379 1 98.75 345 LEU B CA 1
ATOM 6876 C C . LEU B 1 345 ? -22.891 -25.516 3.057 1 98.75 345 LEU B C 1
ATOM 6878 O O . LEU B 1 345 ? -22.953 -25.344 4.273 1 98.75 345 LEU B O 1
ATOM 6882 N N . LYS B 1 346 ? -23.938 -25.531 2.238 1 98.19 346 LYS B N 1
ATOM 6883 C CA . LYS B 1 346 ? -25.281 -25.453 2.799 1 98.19 346 LYS B CA 1
ATOM 6884 C C . LYS B 1 346 ? -25.547 -26.594 3.762 1 98.19 346 LYS B C 1
ATOM 6886 O O . LYS B 1 346 ? -26.141 -26.406 4.82 1 98.19 346 LYS B O 1
ATOM 6891 N N . LYS B 1 347 ? -25.141 -27.719 3.389 1 98.25 347 LYS B N 1
ATOM 6892 C CA . LYS B 1 347 ? -25.359 -28.906 4.207 1 98.25 347 LYS B CA 1
ATOM 6893 C C . LYS B 1 347 ? -24.656 -28.766 5.555 1 98.25 347 LYS B C 1
ATOM 6895 O O . LYS B 1 347 ? -25.109 -29.328 6.555 1 98.25 347 LYS B O 1
ATOM 6900 N N . GLN B 1 348 ? -23.578 -28.078 5.574 1 97.5 348 GLN B N 1
ATOM 6901 C CA . GLN B 1 348 ? -22.828 -27.875 6.812 1 97.5 348 GLN B CA 1
ATOM 6902 C C . GLN B 1 348 ? -23.422 -26.703 7.613 1 97.5 348 GLN B C 1
ATOM 6904 O O . GLN B 1 348 ? -22.906 -26.375 8.688 1 97.5 348 GLN B O 1
ATOM 6909 N N . GLY B 1 349 ? -24.359 -26.031 7.121 1 97.5 349 GLY B N 1
ATOM 6910 C CA . GLY B 1 349 ? -25.109 -25.031 7.871 1 97.5 349 GLY B CA 1
ATOM 6911 C C . GLY B 1 349 ? -24.641 -23.609 7.598 1 97.5 349 GLY B C 1
ATOM 6912 O O . GLY B 1 349 ? -25.078 -22.672 8.25 1 97.5 349 GLY B O 1
ATOM 6913 N N . HIS B 1 350 ? -23.766 -23.391 6.652 1 98.38 350 HIS B N 1
ATOM 6914 C CA . HIS B 1 350 ? -23.328 -22.031 6.309 1 98.38 350 HIS B CA 1
ATOM 6915 C C . HIS B 1 350 ? -24.438 -21.25 5.629 1 98.38 350 HIS B C 1
ATOM 6917 O O . HIS B 1 350 ? -25.344 -21.844 5.02 1 98.38 350 HIS B O 1
ATOM 6923 N N . ASP B 1 351 ? -24.438 -19.938 5.84 1 98 351 ASP B N 1
ATOM 6924 C CA . ASP B 1 351 ? -25.406 -19.047 5.211 1 98 351 ASP B CA 1
ATOM 6925 C C . ASP B 1 351 ? -24.969 -18.656 3.803 1 98 351 ASP B C 1
ATOM 6927 O O . ASP B 1 351 ? -23.844 -18.188 3.605 1 98 351 ASP B O 1
ATOM 6931 N N . ILE B 1 352 ? -25.875 -18.875 2.809 1 98.12 352 ILE B N 1
ATOM 6932 C CA . ILE B 1 352 ? -25.547 -18.609 1.415 1 98.12 352 ILE B CA 1
ATOM 6933 C C . ILE B 1 352 ? -26.438 -17.484 0.886 1 98.12 352 ILE B C 1
ATOM 6935 O O . ILE B 1 352 ? -27.672 -17.562 1.001 1 98.12 352 ILE B O 1
ATOM 6939 N N . ILE B 1 353 ? -25.859 -16.438 0.357 1 98.19 353 ILE B N 1
ATOM 6940 C CA . ILE B 1 353 ? -26.594 -15.406 -0.365 1 98.19 353 ILE B CA 1
ATOM 6941 C C . ILE B 1 353 ? -26 -15.227 -1.759 1 98.19 353 ILE B C 1
ATOM 6943 O O . ILE B 1 353 ? -25 -15.852 -2.098 1 98.19 353 ILE B O 1
ATOM 6947 N N . GLU B 1 354 ? -26.609 -14.43 -2.615 1 97.5 354 GLU B N 1
ATOM 6948 C CA . GLU B 1 354 ? -26.109 -14.164 -3.957 1 97.5 354 GLU B CA 1
ATOM 6949 C C . GLU B 1 354 ? -25.281 -12.891 -3.99 1 97.5 354 GLU B C 1
ATOM 6951 O O . GLU B 1 354 ? -25.547 -11.945 -3.236 1 97.5 354 GLU B O 1
ATOM 6956 N N . TRP B 1 355 ? -24.328 -12.82 -4.762 1 98 355 TRP B N 1
ATOM 6957 C CA . TRP B 1 355 ? -23.516 -11.625 -4.93 1 98 355 TRP B CA 1
ATOM 6958 C C . TRP B 1 355 ? -23.906 -10.875 -6.199 1 98 355 TRP B C 1
ATOM 6960 O O . TRP B 1 355 ? -24.156 -11.484 -7.238 1 98 355 TRP B O 1
ATOM 6970 N N . ASP B 1 356 ? -23.953 -9.547 -6.137 1 95.56 356 ASP B N 1
ATOM 6971 C CA . ASP B 1 356 ? -24.156 -8.664 -7.277 1 95.56 356 ASP B CA 1
ATOM 6972 C C . ASP B 1 356 ? -22.828 -8.273 -7.918 1 95.56 356 ASP B C 1
ATOM 6974 O O . ASP B 1 356 ? -22.047 -7.52 -7.328 1 95.56 356 ASP B O 1
ATOM 6978 N N . PRO B 1 357 ? -22.578 -8.773 -9.125 1 96.44 357 PRO B N 1
ATOM 6979 C CA . PRO B 1 357 ? -21.281 -8.484 -9.75 1 96.44 357 PRO B CA 1
ATOM 6980 C C . PRO B 1 357 ? -21.234 -7.117 -10.422 1 96.44 357 PRO B C 1
ATOM 6982 O O . PRO B 1 357 ? -20.562 -6.945 -11.445 1 96.44 357 PRO B O 1
ATOM 6985 N N . LYS B 1 358 ? -21.984 -6.164 -9.844 1 96.62 358 LYS B N 1
ATOM 6986 C CA . LYS B 1 358 ? -21.922 -4.801 -10.359 1 96.62 358 LYS B CA 1
ATOM 6987 C C . LYS B 1 358 ? -20.469 -4.32 -10.461 1 96.62 358 LYS B C 1
ATOM 6989 O O . LYS B 1 358 ? -19.656 -4.598 -9.578 1 96.62 358 LYS B O 1
ATOM 6994 N N . ASP B 1 359 ? -20.016 -3.67 -11.539 1 97.44 359 ASP B N 1
ATOM 6995 C CA . ASP B 1 359 ? -18.75 -2.998 -11.805 1 97.44 359 ASP B CA 1
ATOM 6996 C C . ASP B 1 359 ? -17.672 -3.994 -12.25 1 97.44 359 ASP B C 1
ATOM 6998 O O . ASP B 1 359 ? -16.531 -3.607 -12.531 1 97.44 359 ASP B O 1
ATOM 7002 N N . HIS B 1 360 ? -18 -5.344 -12.367 1 97.81 360 HIS B N 1
ATOM 7003 C CA . HIS B 1 360 ? -16.984 -6.328 -12.727 1 97.81 360 HIS B CA 1
ATOM 7004 C C . HIS B 1 360 ? -16.438 -6.074 -14.133 1 97.81 360 HIS B C 1
ATOM 7006 O O . HIS B 1 360 ? -15.234 -6.164 -14.359 1 97.81 360 HIS B O 1
ATOM 7012 N N . GLU B 1 361 ? -17.344 -5.762 -15.062 1 97.69 361 GLU B N 1
ATOM 7013 C CA . GLU B 1 361 ? -16.906 -5.488 -16.422 1 97.69 361 GLU B CA 1
ATOM 7014 C C . GLU B 1 361 ? -15.93 -4.316 -16.469 1 97.69 361 GLU B C 1
ATOM 7016 O O . GLU B 1 361 ? -14.883 -4.398 -17.109 1 97.69 361 GLU B O 1
ATOM 7021 N N . ARG B 1 362 ? -16.234 -3.25 -15.758 1 98.44 362 ARG B N 1
ATOM 7022 C CA . ARG B 1 362 ? -15.398 -2.053 -15.805 1 98.44 362 ARG B CA 1
ATOM 7023 C C . ARG B 1 362 ? -14.086 -2.271 -15.055 1 98.44 362 ARG B C 1
ATOM 7025 O O . ARG B 1 362 ? -13.031 -1.803 -15.492 1 98.44 362 ARG B O 1
ATOM 7032 N N . LEU B 1 363 ? -14.164 -2.953 -13.93 1 98.44 363 LEU B N 1
ATOM 7033 C CA . LEU B 1 363 ? -12.945 -3.258 -13.18 1 98.44 363 LEU B CA 1
ATOM 7034 C C . LEU B 1 363 ? -11.992 -4.109 -14.016 1 98.44 363 LEU B C 1
ATOM 7036 O O . LEU B 1 363 ? -10.781 -3.896 -13.992 1 98.44 363 LEU B O 1
ATOM 7040 N N . ASP B 1 364 ? -12.555 -5.043 -14.766 1 97.38 364 ASP B N 1
ATOM 7041 C CA . ASP B 1 364 ? -11.75 -5.844 -15.688 1 97.38 364 ASP B CA 1
ATOM 7042 C C . ASP B 1 364 ? -11.117 -4.969 -16.766 1 97.38 364 ASP B C 1
ATOM 7044 O O . ASP B 1 364 ? -9.93 -5.098 -17.047 1 97.38 364 ASP B O 1
ATOM 7048 N N . ALA B 1 365 ? -11.859 -4.078 -17.344 1 97.94 365 ALA B N 1
ATOM 7049 C CA . ALA B 1 365 ? -11.375 -3.193 -18.391 1 97.94 365 ALA B CA 1
ATOM 7050 C C . ALA B 1 365 ? -10.266 -2.279 -17.891 1 97.94 365 ALA B C 1
ATOM 7052 O O . ALA B 1 365 ? -9.305 -1.994 -18.609 1 97.94 365 ALA B O 1
ATOM 7053 N N . ILE B 1 366 ? -10.359 -1.82 -16.672 1 98.19 366 ILE B N 1
ATOM 7054 C CA . ILE B 1 366 ? -9.391 -0.896 -16.078 1 98.19 366 ILE B CA 1
ATOM 7055 C C . ILE B 1 366 ? -8.047 -1.596 -15.922 1 98.19 366 ILE B C 1
ATOM 7057 O O . ILE B 1 366 ? -6.992 -0.985 -16.125 1 98.19 366 ILE B O 1
ATOM 7061 N N . ILE B 1 367 ? -8.078 -2.877 -15.586 1 98.06 367 ILE B N 1
ATOM 7062 C CA . ILE B 1 367 ? -6.844 -3.643 -15.445 1 98.06 367 ILE B CA 1
ATOM 7063 C C . ILE B 1 367 ? -6.129 -3.717 -16.797 1 98.06 367 ILE B C 1
ATOM 7065 O O . ILE B 1 367 ? -4.91 -3.521 -16.859 1 98.06 367 ILE B O 1
ATOM 7069 N N . THR B 1 368 ? -6.883 -3.949 -17.797 1 97.75 368 THR B N 1
ATOM 7070 C CA . THR B 1 368 ? -6.301 -4.004 -19.125 1 97.75 368 THR B CA 1
ATOM 7071 C C . THR B 1 368 ? -5.715 -2.652 -19.531 1 97.75 368 THR B C 1
ATOM 7073 O O . THR B 1 368 ? -4.617 -2.584 -20.078 1 97.75 368 THR B O 1
ATOM 7076 N N . GLU B 1 369 ? -6.422 -1.607 -19.234 1 98.38 369 GLU B N 1
ATOM 7077 C CA . GLU B 1 369 ? -5.926 -0.265 -19.516 1 98.38 369 GLU B CA 1
ATOM 7078 C C . GLU B 1 369 ? -4.637 0.025 -18.75 1 98.38 369 GLU B C 1
ATOM 7080 O O . GLU B 1 369 ? -3.723 0.655 -19.297 1 98.38 369 GLU B O 1
ATOM 7085 N N . PHE B 1 370 ? -4.551 -0.408 -17.547 1 98.75 370 PHE B N 1
ATOM 7086 C CA . PHE B 1 370 ? -3.334 -0.235 -16.766 1 98.75 370 PHE B CA 1
ATOM 7087 C C . PHE B 1 370 ? -2.166 -0.974 -17.406 1 98.75 370 PHE B C 1
ATOM 7089 O O . PHE B 1 370 ? -1.07 -0.423 -17.531 1 98.75 370 PHE B O 1
ATOM 7096 N N . PHE B 1 371 ? -2.404 -2.193 -17.875 1 98.5 371 PHE B N 1
ATOM 7097 C CA . PHE B 1 371 ? -1.367 -3.012 -18.484 1 98.5 371 PHE B CA 1
ATOM 7098 C C . PHE B 1 371 ? -0.797 -2.322 -19.719 1 98.5 371 PHE B C 1
ATOM 7100 O O . PHE B 1 371 ? 0.389 -2.465 -20.031 1 98.5 371 PHE B O 1
ATOM 7107 N N . LEU B 1 372 ? -1.632 -1.593 -20.406 1 98.62 372 LEU B N 1
ATOM 7108 C CA . LEU B 1 372 ? -1.283 -1.084 -21.719 1 98.62 372 LEU B CA 1
ATOM 7109 C C . LEU B 1 372 ? -0.926 0.397 -21.656 1 98.62 372 LEU B C 1
ATOM 7111 O O . LEU B 1 372 ? -0.641 1.017 -22.688 1 98.62 372 LEU B O 1
ATOM 7115 N N . ALA B 1 373 ? -0.909 0.95 -20.438 1 98.69 373 ALA B N 1
ATOM 7116 C CA . ALA B 1 373 ? -0.842 2.4 -20.281 1 98.69 373 ALA B CA 1
ATOM 7117 C C . ALA B 1 373 ? 0.482 2.947 -20.812 1 98.69 373 ALA B C 1
ATOM 7119 O O . ALA B 1 373 ? 0.557 4.102 -21.234 1 98.69 373 ALA B O 1
ATOM 7120 N N . ASP B 1 374 ? 1.553 2.17 -20.828 1 98.56 374 ASP B N 1
ATOM 7121 C CA . ASP B 1 374 ? 2.852 2.639 -21.297 1 98.56 374 ASP B CA 1
ATOM 7122 C C . ASP B 1 374 ? 2.934 2.568 -22.828 1 98.56 374 ASP B C 1
ATOM 7124 O O . ASP B 1 374 ? 3.977 2.869 -23.406 1 98.56 374 ASP B O 1
ATOM 7128 N N . GLY B 1 375 ? 1.844 2.051 -23.484 1 98.38 375 GLY B N 1
ATOM 7129 C CA . GLY B 1 375 ? 1.822 1.934 -24.922 1 98.38 375 GLY B CA 1
ATOM 7130 C C . GLY B 1 375 ? 2.566 0.715 -25.438 1 98.38 375 GLY B C 1
ATOM 7131 O O . GLY B 1 375 ? 2.941 0.658 -26.609 1 98.38 375 GLY B O 1
ATOM 7132 N N . GLY B 1 376 ? 2.795 -0.236 -24.562 1 98.44 376 GLY B N 1
ATOM 7133 C CA . GLY B 1 376 ? 3.555 -1.416 -24.953 1 98.44 376 GLY B CA 1
ATOM 7134 C C . GLY B 1 376 ? 5.027 -1.13 -25.188 1 98.44 376 GLY B C 1
ATOM 7135 O O . GLY B 1 376 ? 5.762 -1.989 -25.672 1 98.44 376 GLY B O 1
ATOM 7136 N N . ILE B 1 377 ? 5.492 -0.014 -24.828 1 98.31 377 ILE B N 1
ATOM 7137 C CA . ILE B 1 377 ? 6.828 0.467 -25.156 1 98.31 377 ILE B CA 1
ATOM 7138 C C . ILE B 1 377 ? 7.879 -0.455 -24.547 1 98.31 377 ILE B C 1
ATOM 7140 O O . ILE B 1 377 ? 8.852 -0.829 -25.203 1 98.31 377 ILE B O 1
ATOM 7144 N N . HIS B 1 378 ? 7.727 -0.891 -23.344 1 98.19 378 HIS B N 1
ATOM 7145 C CA . HIS B 1 378 ? 8.695 -1.761 -22.688 1 98.19 378 HIS B CA 1
ATOM 7146 C C . HIS B 1 378 ? 8.742 -3.133 -23.344 1 98.19 378 HIS B C 1
ATOM 7148 O O . HIS B 1 378 ? 9.82 -3.631 -23.672 1 98.19 378 HIS B O 1
ATOM 7154 N N . CYS B 1 379 ? 7.582 -3.705 -23.594 1 98.25 379 CYS B N 1
ATOM 7155 C CA . CYS B 1 379 ? 7.527 -5.004 -24.266 1 98.25 379 CYS B CA 1
ATOM 7156 C C . CYS B 1 379 ? 8.109 -4.93 -25.672 1 98.25 379 CYS B C 1
ATOM 7158 O O . CYS B 1 379 ? 8.828 -5.832 -26.094 1 98.25 379 CYS B O 1
ATOM 7160 N N . LYS B 1 380 ? 7.762 -3.871 -26.359 1 98.12 380 LYS B N 1
ATOM 7161 C CA . LYS B 1 380 ? 8.305 -3.674 -27.703 1 98.12 380 LYS B CA 1
ATOM 7162 C C . LYS B 1 380 ? 9.82 -3.551 -27.672 1 98.12 380 LYS B C 1
ATOM 7164 O O . LYS B 1 380 ? 10.516 -4.098 -28.531 1 98.12 380 LYS B O 1
ATOM 7169 N N . GLU B 1 381 ? 10.297 -2.818 -26.719 1 97.75 381 GLU B N 1
ATOM 7170 C CA . GLU B 1 381 ? 11.742 -2.672 -26.562 1 97.75 381 GLU B CA 1
ATOM 7171 C C . GLU B 1 381 ? 12.406 -4.023 -26.312 1 97.75 381 GLU B C 1
ATOM 7173 O O . GLU B 1 381 ? 13.422 -4.34 -26.953 1 97.75 381 GLU B O 1
ATOM 7178 N N . TYR B 1 382 ? 11.859 -4.852 -25.469 1 97.5 382 TYR B N 1
ATOM 7179 C CA . TYR B 1 382 ? 12.445 -6.145 -25.141 1 97.5 382 TYR B CA 1
ATOM 7180 C C . TYR B 1 382 ? 12.375 -7.102 -26.328 1 97.5 382 TYR B C 1
ATOM 7182 O O . TYR B 1 382 ? 13.359 -7.773 -26.641 1 97.5 382 TYR B O 1
ATOM 7190 N N . ALA B 1 383 ? 11.211 -7.184 -26.953 1 97.31 383 ALA B N 1
ATOM 7191 C CA . ALA B 1 383 ? 11.094 -8.016 -28.141 1 97.31 383 ALA B CA 1
ATOM 7192 C C . ALA B 1 383 ? 12.023 -7.527 -29.25 1 97.31 383 ALA B C 1
ATOM 7194 O O . ALA B 1 383 ? 12.547 -8.328 -30.016 1 97.31 383 ALA B O 1
ATOM 7195 N N . GLY B 1 384 ? 12.273 -6.238 -29.281 1 96.69 384 GLY B N 1
ATOM 7196 C CA . GLY B 1 384 ? 13.102 -5.609 -30.297 1 96.69 384 GLY B CA 1
ATOM 7197 C C . GLY B 1 384 ? 14.57 -5.973 -30.172 1 96.69 384 GLY B C 1
ATOM 7198 O O . GLY B 1 384 ? 15.328 -5.836 -31.141 1 96.69 384 GLY B O 1
ATOM 7199 N N . LEU B 1 385 ? 14.938 -6.43 -29.031 1 96.44 385 LEU B N 1
ATOM 7200 C CA . LEU B 1 385 ? 16.328 -6.82 -28.828 1 96.44 385 LEU B CA 1
ATOM 7201 C C . LEU B 1 385 ? 16.75 -7.887 -29.844 1 96.44 385 LEU B C 1
ATOM 7203 O O . LEU B 1 385 ? 17.906 -7.945 -30.234 1 96.44 385 LEU B O 1
ATOM 7207 N N . THR B 1 386 ? 15.781 -8.734 -30.25 1 96.81 386 THR B N 1
ATOM 7208 C CA . THR B 1 386 ? 16.109 -9.805 -31.188 1 96.81 386 THR B CA 1
ATOM 7209 C C . THR B 1 386 ? 15.164 -9.805 -32.375 1 96.81 386 THR B C 1
ATOM 7211 O O . THR B 1 386 ? 15.328 -10.594 -33.312 1 96.81 386 THR B O 1
ATOM 7214 N N . GLY B 1 387 ? 14.172 -9.008 -32.281 1 95.88 387 GLY B N 1
ATOM 7215 C CA . GLY B 1 387 ? 13.195 -8.938 -33.344 1 95.88 387 GLY B CA 1
ATOM 7216 C C . GLY B 1 387 ? 12.195 -10.07 -33.312 1 95.88 387 GLY B C 1
ATOM 7217 O O . GLY B 1 387 ? 11.531 -10.352 -34.312 1 95.88 387 GLY B O 1
ATOM 7218 N N . GLU B 1 388 ? 12.086 -10.836 -32.25 1 97.19 388 GLU B N 1
ATOM 7219 C CA . GLU B 1 388 ? 11.094 -11.906 -32.125 1 97.19 388 GLU B CA 1
ATOM 7220 C C . GLU B 1 388 ? 9.68 -11.367 -32.312 1 97.19 388 GLU B C 1
ATOM 7222 O O . GLU B 1 388 ? 9.375 -10.25 -31.875 1 97.19 388 GLU B O 1
ATOM 7227 N N . PRO B 1 389 ? 8.82 -12.109 -32.969 1 96.94 389 PRO B N 1
ATOM 7228 C CA . PRO B 1 389 ? 7.445 -11.633 -33.156 1 96.94 389 PRO B CA 1
ATOM 7229 C C . PRO B 1 389 ? 6.598 -11.812 -31.891 1 96.94 389 PRO B C 1
ATOM 7231 O O . PRO B 1 389 ? 6.859 -12.711 -31.094 1 96.94 389 PRO B O 1
ATOM 7234 N N . PHE B 1 390 ? 5.602 -10.977 -31.812 1 96.62 390 PHE B N 1
ATOM 7235 C CA . PHE B 1 390 ? 4.633 -11.133 -30.719 1 96.62 390 PHE B CA 1
ATOM 7236 C C . PHE B 1 390 ? 3.65 -12.258 -31.031 1 96.62 390 PHE B C 1
ATOM 7238 O O . PHE B 1 390 ? 3.275 -12.453 -32.188 1 96.62 390 PHE B O 1
ATOM 7245 N N . PHE B 1 391 ? 3.285 -12.992 -30 1 96.31 391 PHE B N 1
ATOM 7246 C CA . PHE B 1 391 ? 2.191 -13.953 -30.125 1 96.31 391 PHE B CA 1
ATOM 7247 C C . PHE B 1 391 ? 0.855 -13.234 -30.25 1 96.31 391 PHE B C 1
ATOM 7249 O O . PHE B 1 391 ? 0.722 -12.078 -29.844 1 96.31 391 PHE B O 1
ATOM 7256 N N . PRO B 1 392 ? -0.161 -13.953 -30.781 1 93.88 392 PRO B N 1
ATOM 7257 C CA . PRO B 1 392 ? -1.482 -13.336 -30.906 1 93.88 392 PRO B CA 1
ATOM 7258 C C . PRO B 1 392 ? -2.029 -12.844 -29.562 1 93.88 392 PRO B C 1
ATOM 7260 O O . PRO B 1 392 ? -2.693 -11.805 -29.516 1 93.88 392 PRO B O 1
ATOM 7263 N N . GLY B 1 393 ? -1.732 -13.523 -28.5 1 92.56 393 GLY B N 1
ATOM 7264 C CA . GLY B 1 393 ? -2.195 -13.141 -27.172 1 92.56 393 GLY B CA 1
ATOM 7265 C C . GLY B 1 393 ? -1.601 -11.828 -26.688 1 92.56 393 GLY B C 1
ATOM 7266 O O . GLY B 1 393 ? -2.104 -11.227 -25.734 1 92.56 393 GLY B O 1
ATOM 7267 N N . MET B 1 394 ? -0.568 -11.336 -27.375 1 95.31 394 MET B N 1
ATOM 7268 C CA . MET B 1 394 ? 0.112 -10.102 -27 1 95.31 394 MET B CA 1
ATOM 7269 C C . MET B 1 394 ? -0.188 -8.992 -28 1 95.31 394 MET B C 1
ATOM 7271 O O . MET B 1 394 ? 0.453 -7.938 -27.969 1 95.31 394 MET B O 1
ATOM 7275 N N . LYS B 1 395 ? -1.121 -9.18 -28.844 1 95.12 395 LYS B N 1
ATOM 7276 C CA . LYS B 1 395 ? -1.405 -8.25 -29.922 1 95.12 395 LYS B CA 1
ATOM 7277 C C . LYS B 1 395 ? -1.69 -6.848 -29.375 1 95.12 395 LYS B C 1
ATOM 7279 O O . LYS B 1 395 ? -1.265 -5.852 -29.969 1 95.12 395 LYS B O 1
ATOM 7284 N N . MET B 1 396 ? -2.363 -6.73 -28.297 1 96.12 396 MET B N 1
ATOM 7285 C CA . MET B 1 396 ? -2.746 -5.434 -27.734 1 96.12 396 MET B CA 1
ATOM 7286 C C . MET B 1 396 ? -1.513 -4.598 -27.406 1 96.12 396 MET B C 1
ATOM 7288 O O . MET B 1 396 ? -1.544 -3.371 -27.516 1 96.12 396 MET B O 1
ATOM 7292 N N . TYR B 1 397 ? -0.397 -5.227 -27.062 1 97 397 TYR B N 1
ATOM 7293 C CA . TYR B 1 397 ? 0.826 -4.512 -26.703 1 97 397 TYR B CA 1
ATOM 7294 C C . TYR B 1 397 ? 1.491 -3.92 -27.938 1 97 397 TYR B C 1
ATOM 7296 O O . TYR B 1 397 ? 2.314 -3.008 -27.828 1 97 397 TYR B O 1
ATOM 7304 N N . THR B 1 398 ? 1.169 -4.418 -29.062 1 96.19 398 THR B N 1
ATOM 7305 C CA . THR B 1 398 ? 1.778 -3.934 -30.297 1 96.19 398 THR B CA 1
ATOM 7306 C C . THR B 1 398 ? 0.996 -2.752 -30.859 1 96.19 398 THR B C 1
ATOM 7308 O O . THR B 1 398 ? 1.546 -1.931 -31.609 1 96.19 398 THR B O 1
ATOM 7311 N N . THR B 1 399 ? -0.274 -2.598 -30.453 1 96.69 399 THR B N 1
ATOM 7312 C CA . THR B 1 399 ? -1.128 -1.627 -31.125 1 96.69 399 THR B CA 1
ATOM 7313 C C . THR B 1 399 ? -1.527 -0.503 -30.172 1 96.69 399 THR B C 1
ATOM 7315 O O . THR B 1 399 ? -1.999 0.549 -30.609 1 96.69 399 THR B O 1
ATOM 7318 N N . CYS B 1 400 ? -1.381 -0.732 -28.906 1 97.25 400 CYS B N 1
ATOM 7319 C CA . CYS B 1 400 ? -1.826 0.265 -27.938 1 97.25 400 CYS B CA 1
ATOM 7320 C C . CYS B 1 400 ? -0.969 1.523 -28.016 1 97.25 400 CYS B C 1
ATOM 7322 O O . CYS B 1 400 ? 0.175 1.472 -28.469 1 97.25 400 CYS B O 1
ATOM 7324 N N . LYS B 1 401 ? -1.578 2.654 -27.672 1 97.88 401 LYS B N 1
ATOM 7325 C CA . LYS B 1 401 ? -0.883 3.936 -27.609 1 97.88 401 LYS B CA 1
ATOM 7326 C C . LYS B 1 401 ? -0.567 4.312 -26.172 1 97.88 401 LYS B C 1
ATOM 7328 O O . LYS B 1 401 ? -1.37 4.066 -25.266 1 97.88 401 LYS B O 1
ATOM 7333 N N . GLU B 1 402 ? 0.561 4.926 -26.031 1 98.5 402 GLU B N 1
ATOM 7334 C CA . GLU B 1 402 ? 0.945 5.371 -24.703 1 98.5 402 GLU B CA 1
ATOM 7335 C C . GLU B 1 402 ? -0.014 6.434 -24.172 1 98.5 402 GLU B C 1
ATOM 7337 O O . GLU B 1 402 ? -0.368 7.367 -24.891 1 98.5 402 GLU B O 1
ATOM 7342 N N . LYS B 1 403 ? -0.468 6.305 -22.984 1 98.5 403 LYS B N 1
ATOM 7343 C CA . LYS B 1 403 ? -1.267 7.324 -22.312 1 98.5 403 LYS B CA 1
ATOM 7344 C C . LYS B 1 403 ? -0.379 8.414 -21.703 1 98.5 403 LYS B C 1
ATOM 7346 O O . LYS B 1 403 ? 0.781 8.164 -21.375 1 98.5 403 LYS B O 1
ATOM 7351 N N . GLY B 1 404 ? -0.94 9.633 -21.656 1 98.69 404 GLY B N 1
ATOM 7352 C CA . GLY B 1 404 ? -0.349 10.625 -20.781 1 98.69 404 GLY B CA 1
ATOM 7353 C C . GLY B 1 404 ? -0.627 10.359 -19.312 1 98.69 404 GLY B C 1
ATOM 7354 O O . GLY B 1 404 ? -1.612 9.703 -18.969 1 98.69 404 GLY B O 1
ATOM 7355 N N . VAL B 1 405 ? 0.218 10.891 -18.469 1 98.75 405 VAL B N 1
ATOM 7356 C CA . VAL B 1 405 ? 0.087 10.633 -17.031 1 98.75 405 VAL B CA 1
ATOM 7357 C C . VAL B 1 405 ? -1.228 11.219 -16.531 1 98.75 405 VAL B C 1
ATOM 7359 O O . VAL B 1 405 ? -1.86 10.656 -15.633 1 98.75 405 VAL B O 1
ATOM 7362 N N . SER B 1 406 ? -1.734 12.344 -17.094 1 98.62 406 SER B N 1
ATOM 7363 C CA . SER B 1 406 ? -3.006 12.914 -16.672 1 98.62 406 SER B CA 1
ATOM 7364 C C . SER B 1 406 ? -4.156 11.938 -16.875 1 98.62 406 SER B C 1
ATOM 7366 O O . SER B 1 406 ? -5.031 11.805 -16.016 1 98.62 406 SER B O 1
ATOM 7368 N N . GLU B 1 407 ? -4.105 11.234 -17.984 1 98.5 407 GLU B N 1
ATOM 7369 C CA . GLU B 1 407 ? -5.121 10.219 -18.25 1 98.5 407 GLU B CA 1
ATOM 7370 C C . GLU B 1 407 ? -5.008 9.055 -17.266 1 98.5 407 GLU B C 1
ATOM 7372 O O . GLU B 1 407 ? -6.02 8.516 -16.812 1 98.5 407 GLU B O 1
ATOM 7377 N N . LEU B 1 408 ? -3.785 8.664 -17.016 1 98.81 408 LEU B N 1
ATOM 7378 C CA . LEU B 1 408 ? -3.564 7.598 -16.047 1 98.81 408 LEU B CA 1
ATOM 7379 C C . LEU B 1 408 ? -4.117 7.984 -14.68 1 98.81 408 LEU B C 1
ATOM 7381 O O . LEU B 1 408 ? -4.734 7.16 -14.008 1 98.81 408 LEU B O 1
ATOM 7385 N N . TRP B 1 409 ? -3.895 9.266 -14.273 1 98.75 409 TRP B N 1
ATOM 7386 C CA . TRP B 1 409 ? -4.398 9.742 -12.992 1 98.75 409 TRP B CA 1
ATOM 7387 C C . TRP B 1 409 ? -5.922 9.688 -12.945 1 98.75 409 TRP B C 1
ATOM 7389 O O . TRP B 1 409 ? -6.512 9.344 -11.922 1 98.75 409 TRP B O 1
ATOM 7399 N N . ASP B 1 410 ? -6.543 10 -14.016 1 98.56 410 ASP B N 1
ATOM 7400 C CA . ASP B 1 410 ? -7.996 9.914 -14.086 1 98.56 410 ASP B CA 1
ATOM 7401 C C . ASP B 1 410 ? -8.469 8.469 -13.898 1 98.56 410 ASP B C 1
ATOM 7403 O O . ASP B 1 410 ? -9.461 8.219 -13.219 1 98.56 410 ASP B O 1
ATOM 7407 N N . LEU B 1 411 ? -7.742 7.539 -14.531 1 98.69 411 LEU B N 1
ATOM 7408 C CA . LEU B 1 411 ? -8.062 6.125 -14.367 1 98.69 411 LEU B CA 1
ATOM 7409 C C . LEU B 1 411 ? -7.867 5.68 -12.922 1 98.69 411 LEU B C 1
ATOM 7411 O O . LEU B 1 411 ? -8.648 4.887 -12.398 1 98.69 411 LEU B O 1
ATOM 7415 N N . HIS B 1 412 ? -6.824 6.207 -12.312 1 98.69 412 HIS B N 1
ATOM 7416 C CA . HIS B 1 412 ? -6.59 5.914 -10.898 1 98.69 412 HIS B CA 1
ATOM 7417 C C . HIS B 1 412 ? -7.75 6.391 -10.039 1 98.69 412 HIS B C 1
ATOM 7419 O O . HIS B 1 412 ? -8.219 5.664 -9.156 1 98.69 412 HIS B O 1
ATOM 7425 N N . ALA B 1 413 ? -8.164 7.598 -10.266 1 98.38 413 ALA B N 1
ATOM 7426 C CA . ALA B 1 413 ? -9.281 8.164 -9.508 1 98.38 413 ALA B CA 1
ATOM 7427 C C . ALA B 1 413 ? -10.547 7.324 -9.68 1 98.38 413 ALA B C 1
ATOM 7429 O O . ALA B 1 413 ? -11.273 7.086 -8.711 1 98.38 413 ALA B O 1
ATOM 7430 N N . GLU B 1 414 ? -10.781 6.906 -10.891 1 98.69 414 GLU B N 1
ATOM 7431 C CA . GLU B 1 414 ? -11.945 6.062 -11.156 1 98.69 414 GLU B CA 1
ATOM 7432 C C . GLU B 1 414 ? -11.852 4.738 -10.406 1 98.69 414 GLU B C 1
ATOM 7434 O O . GLU B 1 414 ? -12.812 4.309 -9.773 1 98.69 414 GLU B O 1
ATOM 7439 N N . ARG B 1 415 ? -10.688 4.066 -10.508 1 98.69 415 ARG B N 1
ATOM 7440 C CA . ARG B 1 415 ? -10.492 2.805 -9.797 1 98.69 415 ARG B CA 1
ATOM 7441 C C . ARG B 1 415 ? -10.734 2.979 -8.297 1 98.69 415 ARG B C 1
ATOM 7443 O O . ARG B 1 415 ? -11.359 2.131 -7.66 1 98.69 415 ARG B O 1
ATOM 7450 N N . THR B 1 416 ? -10.266 4.074 -7.738 1 98.38 416 THR B N 1
ATOM 7451 C CA . THR B 1 416 ? -10.453 4.355 -6.32 1 98.38 416 THR B CA 1
ATOM 7452 C C . THR B 1 416 ? -11.938 4.457 -5.98 1 98.38 416 THR B C 1
ATOM 7454 O O . THR B 1 416 ? -12.391 3.92 -4.965 1 98.38 416 THR B O 1
ATOM 7457 N N . THR B 1 417 ? -12.68 5.109 -6.785 1 98.5 417 THR B N 1
ATOM 7458 C CA . THR B 1 417 ? -14.117 5.234 -6.574 1 98.5 417 THR B CA 1
ATOM 7459 C C . THR B 1 417 ? -14.805 3.875 -6.68 1 98.5 417 THR B C 1
ATOM 7461 O O . THR B 1 417 ? -15.672 3.545 -5.867 1 98.5 417 THR B O 1
ATOM 7464 N N . LEU B 1 418 ? -14.422 3.066 -7.672 1 98.62 418 LEU B N 1
ATOM 7465 C CA . LEU B 1 418 ? -14.992 1.736 -7.844 1 98.62 418 LEU B CA 1
ATOM 7466 C C . LEU B 1 418 ? -14.672 0.845 -6.648 1 98.62 418 LEU B C 1
ATOM 7468 O O . LEU B 1 418 ? -15.508 0.035 -6.234 1 98.62 418 LEU B O 1
ATOM 7472 N N . THR B 1 419 ? -13.461 0.975 -6.137 1 98.31 419 THR B N 1
ATOM 7473 C CA . THR B 1 419 ? -13.086 0.231 -4.941 1 98.31 419 THR B CA 1
ATOM 7474 C C . THR B 1 419 ? -13.977 0.614 -3.762 1 98.31 419 THR B C 1
ATOM 7476 O O . THR B 1 419 ? -14.438 -0.254 -3.02 1 98.31 419 THR B O 1
ATOM 7479 N N . LYS B 1 420 ? -14.211 1.911 -3.605 1 98.5 420 LYS B N 1
ATOM 7480 C CA . LYS B 1 420 ? -15.102 2.395 -2.557 1 98.5 420 LYS B CA 1
ATOM 7481 C C . LYS B 1 420 ? -16.5 1.813 -2.719 1 98.5 420 LYS B C 1
ATOM 7483 O O . LYS B 1 420 ? -17.109 1.355 -1.746 1 98.5 420 LYS B O 1
ATOM 7488 N N . ASN B 1 421 ? -17.031 1.807 -3.912 1 98.12 421 ASN B N 1
ATOM 7489 C CA . ASN B 1 421 ? -18.344 1.25 -4.188 1 98.12 421 ASN B CA 1
ATOM 7490 C C . ASN B 1 421 ? -18.422 -0.232 -3.832 1 98.12 421 ASN B C 1
ATOM 7492 O O . ASN B 1 421 ? -19.406 -0.696 -3.277 1 98.12 421 ASN B O 1
ATOM 7496 N N . TYR B 1 422 ? -17.422 -0.963 -4.164 1 98.38 422 TYR B N 1
ATOM 7497 C CA . TYR B 1 422 ? -17.375 -2.396 -3.9 1 98.38 422 TYR B CA 1
ATOM 7498 C C . TYR B 1 422 ? -17.359 -2.678 -2.402 1 98.38 422 TYR B C 1
ATOM 7500 O O . TYR B 1 422 ? -18.047 -3.58 -1.926 1 98.38 422 TYR B O 1
ATOM 7508 N N . LEU B 1 423 ? -16.578 -1.909 -1.645 1 97.94 423 LEU B N 1
ATOM 7509 C CA . LEU B 1 423 ? -16.516 -2.029 -0.192 1 97.94 423 LEU B CA 1
ATOM 7510 C C . LEU B 1 423 ? -17.875 -1.737 0.434 1 97.94 423 LEU B C 1
ATOM 7512 O O . LEU B 1 423 ? -18.297 -2.422 1.371 1 97.94 423 LEU B O 1
ATOM 7516 N N . ASP B 1 424 ? -18.516 -0.706 -0.09 1 97.94 424 ASP B N 1
ATOM 7517 C CA . ASP B 1 424 ? -19.844 -0.364 0.414 1 97.94 424 ASP B CA 1
ATOM 7518 C C . ASP B 1 424 ? -20.828 -1.497 0.161 1 97.94 424 ASP B C 1
ATOM 7520 O O . ASP B 1 424 ? -21.672 -1.805 1.019 1 97.94 424 ASP B O 1
ATOM 7524 N N . ARG B 1 425 ? -20.766 -2.086 -1.018 1 98.12 425 ARG B N 1
ATOM 7525 C CA . ARG B 1 425 ? -21.641 -3.207 -1.345 1 98.12 425 ARG B CA 1
ATOM 7526 C C . ARG B 1 425 ? -21.375 -4.398 -0.433 1 98.12 425 ARG B C 1
ATOM 7528 O O . ARG B 1 425 ? -22.297 -5.07 0.013 1 98.12 425 ARG B O 1
ATOM 7535 N N . TRP B 1 426 ? -20.094 -4.723 -0.198 1 98.38 426 TRP B N 1
ATOM 7536 C CA . TRP B 1 426 ? -19.719 -5.781 0.736 1 98.38 426 TRP B CA 1
ATOM 7537 C C . TRP B 1 426 ? -20.328 -5.527 2.113 1 98.38 426 TRP B C 1
ATOM 7539 O O . TRP B 1 426 ? -20.938 -6.418 2.705 1 98.38 426 TRP B O 1
ATOM 7549 N N . ALA B 1 427 ? -20.188 -4.305 2.607 1 97.56 427 ALA B N 1
ATOM 7550 C CA . ALA B 1 427 ? -20.688 -3.936 3.926 1 97.56 427 ALA B CA 1
ATOM 7551 C C . ALA B 1 427 ? -22.219 -4.027 3.975 1 97.56 427 ALA B C 1
ATOM 7553 O O . ALA B 1 427 ? -22.781 -4.422 4.992 1 97.56 427 ALA B O 1
ATOM 7554 N N . ALA B 1 428 ? -22.859 -3.703 2.939 1 97.62 428 ALA B N 1
ATOM 7555 C CA . ALA B 1 428 ? -24.312 -3.629 2.879 1 97.62 428 ALA B CA 1
ATOM 7556 C C . ALA B 1 428 ? -24.938 -5.02 2.93 1 97.62 428 ALA B C 1
ATOM 7558 O O . ALA B 1 428 ? -26.141 -5.16 3.184 1 97.62 428 ALA B O 1
ATOM 7559 N N . THR B 1 429 ? -24.172 -6.035 2.723 1 98 429 THR B N 1
ATOM 7560 C CA . THR B 1 429 ? -24.719 -7.391 2.723 1 98 429 THR B CA 1
ATOM 7561 C C . THR B 1 429 ? -25.266 -7.754 4.098 1 98 429 THR B C 1
ATOM 7563 O O . THR B 1 429 ? -26.031 -8.719 4.238 1 98 429 THR B O 1
ATOM 7566 N N . LYS B 1 430 ? -24.844 -7.047 5.102 1 97.25 430 LYS B N 1
ATOM 7567 C CA . LYS B 1 430 ? -25.297 -7.309 6.461 1 97.25 430 LYS B CA 1
ATOM 7568 C C . LYS B 1 430 ? -26.828 -7.328 6.535 1 97.25 430 LYS B C 1
ATOM 7570 O O . LYS B 1 430 ? -27.406 -7.996 7.395 1 97.25 430 LYS B O 1
ATOM 7575 N N . THR B 1 431 ? -27.469 -6.633 5.652 1 97 431 THR B N 1
ATOM 7576 C CA . THR B 1 431 ? -28.922 -6.523 5.68 1 97 431 THR B CA 1
ATOM 7577 C C . THR B 1 431 ? -29.578 -7.773 5.082 1 97 431 THR B C 1
ATOM 7579 O O . THR B 1 431 ? -30.766 -8.008 5.273 1 97 431 THR B O 1
ATOM 7582 N N . ASN B 1 432 ? -28.797 -8.625 4.395 1 95.88 432 ASN B N 1
ATOM 7583 C CA . ASN B 1 432 ? -29.328 -9.797 3.705 1 95.88 432 ASN B CA 1
ATOM 7584 C C . ASN B 1 432 ? -28.797 -11.094 4.297 1 95.88 432 ASN B C 1
ATOM 7586 O O . ASN B 1 432 ? -29.016 -12.172 3.744 1 95.88 432 ASN B O 1
ATOM 7590 N N . THR B 1 433 ? -28.062 -10.984 5.316 1 96.25 433 THR B N 1
ATOM 7591 C CA . THR B 1 433 ? -27.469 -12.172 5.938 1 96.25 433 THR B CA 1
ATOM 7592 C C . THR B 1 433 ? -28.266 -12.57 7.18 1 96.25 433 THR B C 1
ATOM 7594 O O . THR B 1 433 ? -28.906 -11.727 7.816 1 96.25 433 THR B O 1
ATOM 7597 N N . LYS B 1 434 ? -28.25 -13.805 7.594 1 95.06 434 LYS B N 1
ATOM 7598 C CA . LYS B 1 434 ? -28.906 -14.289 8.812 1 95.06 434 LYS B CA 1
ATOM 7599 C C . LYS B 1 434 ? -28.188 -13.773 10.055 1 95.06 434 LYS B C 1
ATOM 7601 O O . LYS B 1 434 ? -28.828 -13.516 11.078 1 95.06 434 LYS B O 1
ATOM 7606 N N . SER B 1 435 ? -26.891 -13.633 10 1 92.88 435 SER B N 1
ATOM 7607 C CA . SER B 1 435 ? -26.062 -13.234 11.141 1 92.88 435 SER B CA 1
ATOM 7608 C C . SER B 1 435 ? -26.188 -11.742 11.414 1 92.88 435 SER B C 1
ATOM 7610 O O . SER B 1 435 ? -25.828 -11.266 12.492 1 92.88 435 SER B O 1
ATOM 7612 N N . GLY B 1 436 ? -26.656 -10.977 10.461 1 95.56 436 GLY B N 1
ATOM 7613 C CA . GLY B 1 436 ? -26.672 -9.523 10.578 1 95.56 436 GLY B CA 1
ATOM 7614 C C . GLY B 1 436 ? -25.312 -8.898 10.375 1 95.56 436 GLY B C 1
ATOM 7615 O O . GLY B 1 436 ? -25.141 -7.691 10.562 1 95.56 436 GLY B O 1
ATOM 7616 N N . LYS B 1 437 ? -24.344 -9.656 10.008 1 96.31 437 LYS B N 1
ATOM 7617 C CA . LYS B 1 437 ? -23 -9.188 9.68 1 96.31 437 LYS B CA 1
ATOM 7618 C C . LYS B 1 437 ? -22.734 -9.305 8.18 1 96.31 437 LYS B C 1
ATOM 7620 O O . LYS B 1 437 ? -23.406 -10.055 7.477 1 96.31 437 LYS B O 1
ATOM 7625 N N . PRO B 1 438 ? -21.781 -8.477 7.695 1 97.94 438 PRO B N 1
ATOM 7626 C CA . PRO B 1 438 ? -21.422 -8.633 6.285 1 97.94 438 PRO B CA 1
ATOM 7627 C C . PRO B 1 438 ? -20.875 -10.031 5.969 1 97.94 438 PRO B C 1
ATOM 7629 O O . PRO B 1 438 ? -20.484 -10.766 6.879 1 97.94 438 PRO B O 1
ATOM 7632 N N . ILE B 1 439 ? -20.828 -10.344 4.742 1 98.56 439 ILE B N 1
ATOM 7633 C CA . ILE B 1 439 ? -20.344 -11.648 4.289 1 98.56 439 ILE B CA 1
ATOM 7634 C C . ILE B 1 439 ? -18.891 -11.836 4.719 1 98.56 439 ILE B C 1
ATOM 7636 O O . ILE B 1 439 ? -18.172 -10.859 4.938 1 98.56 439 ILE B O 1
ATOM 7640 N N . ASP B 1 440 ? -18.531 -13.117 4.785 1 98.56 440 ASP B N 1
ATOM 7641 C CA . ASP B 1 440 ? -17.156 -13.469 5.105 1 98.56 440 ASP B CA 1
ATOM 7642 C C . ASP B 1 440 ? -16.328 -13.648 3.84 1 98.56 440 ASP B C 1
ATOM 7644 O O . ASP B 1 440 ? -15.117 -13.422 3.85 1 98.56 440 ASP B O 1
ATOM 7648 N N . MET B 1 441 ? -16.984 -14.094 2.791 1 98.75 441 MET B N 1
ATOM 7649 C CA . MET B 1 441 ? -16.266 -14.375 1.55 1 98.75 441 MET B CA 1
ATOM 7650 C C . MET B 1 441 ? -17.219 -14.359 0.359 1 98.75 441 MET B C 1
ATOM 7652 O O . MET B 1 441 ? -18.438 -14.398 0.532 1 98.75 441 MET B O 1
ATOM 7656 N N . ILE B 1 442 ? -16.609 -14.242 -0.792 1 98.94 442 ILE B N 1
ATOM 7657 C CA . ILE B 1 442 ? -17.297 -14.531 -2.051 1 98.94 442 ILE B CA 1
ATOM 7658 C C . ILE B 1 442 ? -16.766 -15.852 -2.621 1 98.94 442 ILE B C 1
ATOM 7660 O O . ILE B 1 442 ? -15.562 -16.078 -2.684 1 98.94 442 ILE B O 1
ATOM 7664 N N . LEU B 1 443 ? -17.656 -16.734 -2.898 1 98.94 443 LEU B N 1
ATOM 7665 C CA . LEU B 1 443 ? -17.375 -17.984 -3.598 1 98.94 443 LEU B CA 1
ATOM 7666 C C . LEU B 1 443 ? -17.781 -17.891 -5.062 1 98.94 443 LEU B C 1
ATOM 7668 O O . LEU B 1 443 ? -18.953 -17.609 -5.367 1 98.94 443 LEU B O 1
ATOM 7672 N N . MET B 1 444 ? -16.859 -18.234 -5.98 1 98.94 444 MET B N 1
ATOM 7673 C CA . MET B 1 444 ? -17.156 -17.953 -7.383 1 98.94 444 MET B CA 1
ATOM 7674 C C . MET B 1 444 ? -16.219 -18.719 -8.305 1 98.94 444 MET B C 1
ATOM 7676 O O . MET B 1 444 ? -15.258 -19.344 -7.84 1 98.94 444 MET B O 1
ATOM 7680 N N . PRO B 1 445 ? -16.469 -18.719 -9.641 1 98.88 445 PRO B N 1
ATOM 7681 C CA . PRO B 1 445 ? -15.516 -19.297 -10.586 1 98.88 445 PRO B CA 1
ATOM 7682 C C . PRO B 1 445 ? -14.18 -18.562 -10.609 1 98.88 445 PRO B C 1
ATOM 7684 O O . PRO B 1 445 ? -14.125 -17.375 -10.305 1 98.88 445 PRO B O 1
ATOM 7687 N N . VAL B 1 446 ? -13.117 -19.25 -10.961 1 98.75 446 VAL B N 1
ATOM 7688 C CA . VAL B 1 446 ? -11.828 -18.625 -11.234 1 98.75 446 VAL B CA 1
ATOM 7689 C C . VAL B 1 446 ? -11.789 -18.141 -12.688 1 98.75 446 VAL B C 1
ATOM 7691 O O . VAL B 1 446 ? -11.227 -17.078 -12.977 1 98.75 446 VAL B O 1
ATOM 7694 N N . SER B 1 447 ? -12.336 -18.875 -13.57 1 98.06 447 SER B N 1
ATOM 7695 C CA . SER B 1 447 ? -12.539 -18.625 -14.992 1 98.06 447 SER B CA 1
ATOM 7696 C C . SER B 1 447 ? -13.812 -19.297 -15.5 1 98.06 447 SER B C 1
ATOM 7698 O O . SER B 1 447 ? -14.43 -20.078 -14.789 1 98.06 447 SER B O 1
ATOM 7700 N N . PRO B 1 448 ? -14.203 -18.953 -16.703 1 97.75 448 PRO B N 1
ATOM 7701 C CA . PRO B 1 448 ? -15.414 -19.594 -17.219 1 97.75 448 PRO B CA 1
ATOM 7702 C C . PRO B 1 448 ? -15.141 -20.984 -17.797 1 97.75 448 PRO B C 1
ATOM 7704 O O . PRO B 1 448 ? -16.047 -21.594 -18.375 1 97.75 448 PRO B O 1
ATOM 7707 N N . TYR B 1 449 ? -13.867 -21.516 -17.609 1 97.38 449 TYR B N 1
ATOM 7708 C CA . TYR B 1 449 ? -13.461 -22.719 -18.344 1 97.38 449 TYR B CA 1
ATOM 7709 C C . TYR B 1 449 ? -13.273 -23.891 -17.391 1 97.38 449 TYR B C 1
ATOM 7711 O O . TYR B 1 449 ? -12.602 -23.781 -16.375 1 97.38 449 TYR B O 1
ATOM 7719 N N . SER B 1 450 ? -13.859 -25.078 -17.641 1 96.25 450 SER B N 1
ATOM 7720 C CA . SER B 1 450 ? -13.57 -26.344 -16.953 1 96.25 450 SER B CA 1
ATOM 7721 C C . SER B 1 450 ? -12.398 -27.062 -17.609 1 96.25 450 SER B C 1
ATOM 7723 O O . SER B 1 450 ? -12.18 -28.25 -17.344 1 96.25 450 SER B O 1
ATOM 7725 N N . GLY B 1 451 ? -11.586 -26.406 -18.281 1 95.25 451 GLY B N 1
ATOM 7726 C CA . GLY B 1 451 ? -10.523 -26.734 -19.219 1 95.25 451 GLY B CA 1
ATOM 7727 C C . GLY B 1 451 ? -10.547 -25.891 -20.484 1 95.25 451 GLY B C 1
ATOM 7728 O O . GLY B 1 451 ? -11.617 -25.469 -20.938 1 95.25 451 GLY B O 1
ATOM 7729 N N . CYS B 1 452 ? -9.398 -25.641 -20.969 1 96.44 452 CYS B N 1
ATOM 7730 C CA . CYS B 1 452 ? -9.281 -24.797 -22.156 1 96.44 452 CYS B CA 1
ATOM 7731 C C . CYS B 1 452 ? -8.195 -25.328 -23.094 1 96.44 452 CYS B C 1
ATOM 7733 O O . CYS B 1 452 ? -7.07 -25.578 -22.656 1 96.44 452 CYS B O 1
ATOM 7735 N N . ALA B 1 453 ? -8.594 -25.469 -24.359 1 96.69 453 ALA B N 1
ATOM 7736 C CA . ALA B 1 453 ? -7.605 -25.938 -25.328 1 96.69 453 ALA B CA 1
ATOM 7737 C C . ALA B 1 453 ? -6.457 -24.938 -25.453 1 96.69 453 ALA B C 1
ATOM 7739 O O . ALA B 1 453 ? -6.633 -23.75 -25.234 1 96.69 453 ALA B O 1
ATOM 7740 N N . ASN B 1 454 ? -5.309 -25.469 -25.844 1 95.5 454 ASN B N 1
ATOM 7741 C CA . ASN B 1 454 ? -4.148 -24.625 -26.078 1 95.5 454 ASN B CA 1
ATOM 7742 C C . ASN B 1 454 ? -4.465 -23.484 -27.047 1 95.5 454 ASN B C 1
ATOM 7744 O O . ASN B 1 454 ? -5.012 -23.719 -28.125 1 95.5 454 ASN B O 1
ATOM 7748 N N . GLY B 1 455 ? -4.203 -22.281 -26.578 1 94.56 455 GLY B N 1
ATOM 7749 C CA . GLY B 1 455 ? -4.348 -21.109 -27.422 1 94.56 455 GLY B CA 1
ATOM 7750 C C . GLY B 1 455 ? -5.746 -20.531 -27.406 1 94.56 455 GLY B C 1
ATOM 7751 O O . GLY B 1 455 ? -6.02 -19.531 -28.078 1 94.56 455 GLY B O 1
ATOM 7752 N N . LYS B 1 456 ? -6.617 -21.031 -26.547 1 95.38 456 LYS B N 1
ATOM 7753 C CA . LYS B 1 456 ? -8.016 -20.625 -26.656 1 95.38 456 LYS B CA 1
ATOM 7754 C C . LYS B 1 456 ? -8.469 -19.859 -25.406 1 95.38 456 LYS B C 1
ATOM 7756 O O . LYS B 1 456 ? -9.633 -19.469 -25.312 1 95.38 456 LYS B O 1
ATOM 7761 N N . PHE B 1 457 ? -7.641 -19.562 -24.469 1 96.38 457 PHE B N 1
ATOM 7762 C CA . PHE B 1 457 ? -8.031 -18.828 -23.281 1 96.38 457 PHE B CA 1
ATOM 7763 C C . PHE B 1 457 ? -8.25 -17.344 -23.609 1 96.38 457 PHE B C 1
ATOM 7765 O O . PHE B 1 457 ? -7.34 -16.672 -24.078 1 96.38 457 PHE B O 1
ATOM 7772 N N . ARG B 1 458 ? -9.516 -16.781 -23.312 1 95.44 458 ARG B N 1
ATOM 7773 C CA . ARG B 1 458 ? -9.844 -15.469 -23.875 1 95.44 458 ARG B CA 1
ATOM 7774 C C . ARG B 1 458 ? -10.352 -14.523 -22.781 1 95.44 458 ARG B C 1
ATOM 7776 O O . ARG B 1 458 ? -10.539 -13.336 -23.031 1 95.44 458 ARG B O 1
ATOM 7783 N N . TYR B 1 459 ? -10.547 -15.016 -21.562 1 96.81 459 TYR B N 1
ATOM 7784 C CA . TYR B 1 459 ? -11.242 -14.156 -20.609 1 96.81 459 TYR B CA 1
ATOM 7785 C C . TYR B 1 459 ? -10.656 -14.312 -19.219 1 96.81 459 TYR B C 1
ATOM 7787 O O . TYR B 1 459 ? -10.617 -15.422 -18.672 1 96.81 459 TYR B O 1
ATOM 7795 N N . VAL B 1 460 ? -10.242 -13.148 -18.625 1 97.69 460 VAL B N 1
ATOM 7796 C CA . VAL B 1 460 ? -9.594 -13.195 -17.312 1 97.69 460 VAL B CA 1
ATOM 7797 C C . VAL B 1 460 ? -10.398 -12.375 -16.297 1 97.69 460 VAL B C 1
ATOM 7799 O O . VAL B 1 460 ? -9.914 -12.078 -15.211 1 97.69 460 VAL B O 1
ATOM 7802 N N . GLY B 1 461 ? -11.641 -12.039 -16.578 1 98.12 461 GLY B N 1
ATOM 7803 C CA . GLY B 1 461 ? -12.398 -11.078 -15.797 1 98.12 461 GLY B CA 1
ATOM 7804 C C . GLY B 1 461 ? -12.742 -11.586 -14.406 1 98.12 461 GLY B C 1
ATOM 7805 O O . GLY B 1 461 ? -12.93 -10.797 -13.477 1 98.12 461 GLY B O 1
ATOM 7806 N N . TYR B 1 462 ? -12.852 -12.914 -14.195 1 98.62 462 TYR B N 1
ATOM 7807 C CA . TYR B 1 462 ? -13.227 -13.477 -12.898 1 98.62 462 TYR B CA 1
ATOM 7808 C C . TYR B 1 462 ? -12.109 -13.297 -11.883 1 98.62 462 TYR B C 1
ATOM 7810 O O . TYR B 1 462 ? -12.352 -13.336 -10.672 1 98.62 462 TYR B O 1
ATOM 7818 N N . THR B 1 463 ? -10.844 -13.133 -12.359 1 98.75 463 THR B N 1
ATOM 7819 C CA . THR B 1 463 ? -9.719 -12.93 -11.445 1 98.75 463 THR B CA 1
ATOM 7820 C C . THR B 1 463 ? -9.289 -11.469 -11.438 1 98.75 463 THR B C 1
ATOM 7822 O O . THR B 1 463 ? -9.023 -10.906 -10.375 1 98.75 463 THR B O 1
ATOM 7825 N N . ALA B 1 464 ? -9.305 -10.773 -12.602 1 98.62 464 ALA B N 1
ATOM 7826 C CA . ALA B 1 464 ? -8.727 -9.445 -12.781 1 98.62 464 ALA B CA 1
ATOM 7827 C C . ALA B 1 464 ? -9.406 -8.422 -11.875 1 98.62 464 ALA B C 1
ATOM 7829 O O . ALA B 1 464 ? -8.766 -7.484 -11.391 1 98.62 464 ALA B O 1
ATOM 7830 N N . VAL B 1 465 ? -10.695 -8.633 -11.625 1 98.5 465 VAL B N 1
ATOM 7831 C CA . VAL B 1 465 ? -11.461 -7.711 -10.789 1 98.5 465 VAL B CA 1
ATOM 7832 C C . VAL B 1 465 ? -10.82 -7.602 -9.406 1 98.5 465 VAL B C 1
ATOM 7834 O O . VAL B 1 465 ? -10.719 -6.508 -8.844 1 98.5 465 VAL B O 1
ATOM 7837 N N . PHE B 1 466 ? -10.289 -8.664 -8.883 1 98.69 466 PHE B N 1
ATOM 7838 C CA . PHE B 1 466 ? -9.773 -8.672 -7.523 1 98.69 466 PHE B CA 1
ATOM 7839 C C . PHE B 1 466 ? -8.312 -8.219 -7.496 1 98.69 466 PHE B C 1
ATOM 7841 O O . PHE B 1 466 ? -7.766 -7.934 -6.43 1 98.69 466 PHE B O 1
ATOM 7848 N N . ASN B 1 467 ? -7.699 -8.164 -8.688 1 98.75 467 ASN B N 1
ATOM 7849 C CA . ASN B 1 467 ? -6.441 -7.438 -8.805 1 98.75 467 ASN B CA 1
ATOM 7850 C C . ASN B 1 467 ? -6.66 -5.926 -8.781 1 98.75 467 ASN B C 1
ATOM 7852 O O . ASN B 1 467 ? -5.887 -5.191 -8.164 1 98.75 467 ASN B O 1
ATOM 7856 N N . ALA B 1 468 ? -7.727 -5.504 -9.461 1 98.5 468 ALA B N 1
ATOM 7857 C CA . ALA B 1 468 ? -8.062 -4.082 -9.438 1 98.5 468 ALA B CA 1
ATOM 7858 C C . ALA B 1 468 ? -8.367 -3.617 -8.016 1 98.5 468 ALA B C 1
ATOM 7860 O O . ALA B 1 468 ? -8.023 -2.498 -7.633 1 98.5 468 ALA B O 1
ATOM 7861 N N . LEU B 1 469 ? -8.992 -4.496 -7.25 1 98.5 469 LEU B N 1
ATOM 7862 C CA . LEU B 1 469 ? -9.422 -4.176 -5.891 1 98.5 469 LEU B CA 1
ATOM 7863 C C . LEU B 1 469 ? -8.32 -4.488 -4.887 1 98.5 469 LEU B C 1
ATOM 7865 O O . LEU B 1 469 ? -8.383 -4.047 -3.734 1 98.5 469 LEU B O 1
ATOM 7869 N N . ASP B 1 470 ? -7.336 -5.289 -5.273 1 98.56 470 ASP B N 1
ATOM 7870 C CA . ASP B 1 470 ? -6.227 -5.785 -4.461 1 98.56 470 ASP B CA 1
ATOM 7871 C C . ASP B 1 470 ? -6.73 -6.668 -3.326 1 98.56 470 ASP B C 1
ATOM 7873 O O . ASP B 1 470 ? -6.207 -6.617 -2.211 1 98.56 470 ASP B O 1
ATOM 7877 N N . PHE B 1 471 ? -7.777 -7.445 -3.58 1 98.75 471 PHE B N 1
ATOM 7878 C CA . PHE B 1 471 ? -8.32 -8.383 -2.602 1 98.75 471 PHE B CA 1
ATOM 7879 C C . PHE B 1 471 ? -7.512 -9.672 -2.574 1 98.75 471 PHE B C 1
ATOM 7881 O O . PHE B 1 471 ? -6.773 -9.969 -3.518 1 98.75 471 PHE B O 1
ATOM 7888 N N . THR B 1 472 ? -7.586 -10.367 -1.474 1 98.81 472 THR B N 1
ATOM 7889 C CA . THR B 1 472 ? -6.988 -11.688 -1.343 1 98.81 472 THR B CA 1
ATOM 7890 C C . THR B 1 472 ? -7.926 -12.766 -1.888 1 98.81 472 THR B C 1
ATOM 7892 O O . THR B 1 472 ? -9.133 -12.727 -1.633 1 98.81 472 THR B O 1
ATOM 7895 N N . ALA B 1 473 ? -7.344 -13.648 -2.689 1 98.88 473 ALA B N 1
ATOM 7896 C CA . ALA B 1 473 ? -8.164 -14.711 -3.279 1 98.88 473 ALA B CA 1
ATOM 7897 C C . ALA B 1 473 ? -7.355 -15.992 -3.453 1 98.88 473 ALA B C 1
ATOM 7899 O O . ALA B 1 473 ? -6.16 -15.945 -3.756 1 98.88 473 ALA B O 1
ATOM 7900 N N . GLY B 1 474 ? -7.965 -17.109 -3.193 1 98.81 474 GLY B N 1
ATOM 7901 C CA . GLY B 1 474 ? -7.344 -18.406 -3.389 1 98.81 474 GLY B CA 1
ATOM 7902 C C . GLY B 1 474 ? -8.227 -19.391 -4.133 1 98.81 474 GLY B C 1
ATOM 7903 O O . GLY B 1 474 ? -9.406 -19.109 -4.383 1 98.81 474 GLY B O 1
ATOM 7904 N N . THR B 1 475 ? -7.688 -20.5 -4.598 1 98.81 475 THR B N 1
ATOM 7905 C CA . THR B 1 475 ? -8.43 -21.484 -5.375 1 98.81 475 THR B CA 1
ATOM 7906 C C . THR B 1 475 ? -8.539 -22.797 -4.609 1 98.81 475 THR B C 1
ATOM 7908 O O . THR B 1 475 ? -7.625 -23.188 -3.879 1 98.81 475 THR B O 1
ATOM 7911 N N . VAL B 1 476 ? -9.664 -23.484 -4.766 1 98.88 476 VAL B N 1
ATOM 7912 C CA . VAL B 1 476 ? -9.938 -24.781 -4.141 1 98.88 476 VAL B CA 1
ATOM 7913 C C . VAL B 1 476 ? -10.398 -25.781 -5.203 1 98.88 476 VAL B C 1
ATOM 7915 O O . VAL B 1 476 ? -11.375 -25.531 -5.91 1 98.88 476 VAL B O 1
ATOM 7918 N N . PRO B 1 477 ? -9.719 -26.922 -5.348 1 98.69 477 PRO B N 1
ATOM 7919 C CA . PRO B 1 477 ? -10.188 -27.969 -6.258 1 98.69 477 PRO B CA 1
ATOM 7920 C C . PRO B 1 477 ? -11.57 -28.5 -5.887 1 98.69 477 PRO B C 1
ATOM 7922 O O . PRO B 1 477 ? -11.883 -28.641 -4.699 1 98.69 477 PRO B O 1
ATOM 7925 N N . VAL B 1 478 ? -12.352 -28.828 -6.883 1 98.75 478 VAL B N 1
ATOM 7926 C CA . VAL B 1 478 ? -13.672 -29.359 -6.605 1 98.75 478 VAL B CA 1
ATOM 7927 C C . VAL B 1 478 ? -13.828 -30.719 -7.285 1 98.75 478 VAL B C 1
ATOM 7929 O O . VAL B 1 478 ? -14.102 -31.734 -6.625 1 98.75 478 VAL B O 1
ATOM 7932 N N . THR B 1 479 ? -13.68 -30.781 -8.602 1 98.31 479 THR B N 1
ATOM 7933 C CA . THR B 1 479 ? -13.875 -31.984 -9.398 1 98.31 479 THR B CA 1
ATOM 7934 C C . THR B 1 479 ? -13.242 -31.828 -10.773 1 98.31 479 THR B C 1
ATOM 7936 O O . THR B 1 479 ? -12.312 -31.047 -10.953 1 98.31 479 THR B O 1
ATOM 7939 N N . ARG B 1 480 ? -13.555 -32.688 -11.758 1 98.31 480 ARG B N 1
ATOM 7940 C CA . ARG B 1 480 ? -13.078 -32.594 -13.133 1 98.31 480 ARG B CA 1
ATOM 7941 C C . ARG B 1 480 ? -14.242 -32.562 -14.117 1 98.31 480 ARG B C 1
ATOM 7943 O O . ARG B 1 480 ? -15.344 -33.031 -13.797 1 98.31 480 ARG B O 1
ATOM 7950 N N . ALA B 1 481 ? -13.992 -32.031 -15.2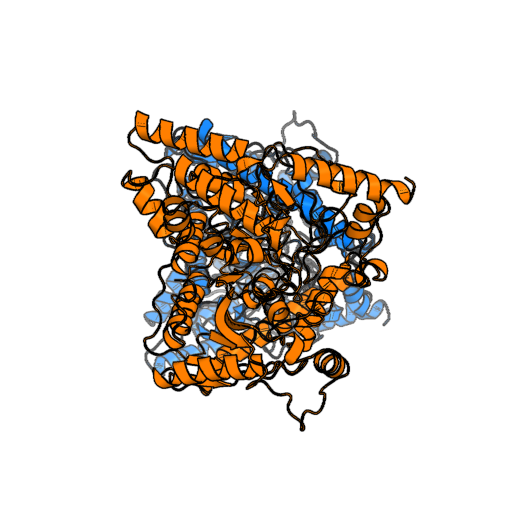42 1 98.19 481 ALA B N 1
ATOM 7951 C CA . ALA B 1 481 ? -14.984 -31.984 -16.312 1 98.19 481 ALA B CA 1
ATOM 7952 C C . ALA B 1 481 ? -15.344 -33.375 -16.797 1 98.19 481 ALA B C 1
ATOM 7954 O O . ALA B 1 481 ? -14.477 -34.25 -16.875 1 98.19 481 ALA B O 1
ATOM 7955 N N . ASP B 1 482 ? -16.578 -33.562 -17.047 1 98.06 482 ASP B N 1
ATOM 7956 C CA . ASP B 1 482 ? -17.109 -34.844 -17.531 1 98.06 482 ASP B CA 1
ATOM 7957 C C . ASP B 1 482 ? -18.078 -34.625 -18.703 1 98.06 482 ASP B C 1
ATOM 7959 O O . ASP B 1 482 ? -19.203 -34.156 -18.5 1 98.06 482 ASP B O 1
ATOM 7963 N N . LYS B 1 483 ? -17.656 -35.094 -19.859 1 96.25 483 LYS B N 1
ATOM 7964 C CA . LYS B 1 483 ? -18.438 -34.844 -21.062 1 96.25 483 LYS B CA 1
ATOM 7965 C C . LYS B 1 483 ? -19.812 -35.469 -20.984 1 96.25 483 LYS B C 1
ATOM 7967 O O . LYS B 1 483 ? -20.75 -35.031 -21.641 1 96.25 483 LYS B O 1
ATOM 7972 N N . ALA B 1 484 ? -19.953 -36.469 -20.172 1 97.38 484 ALA B N 1
ATOM 7973 C CA . ALA B 1 484 ? -21.234 -37.156 -20.062 1 97.38 484 ALA B CA 1
ATOM 7974 C C . ALA B 1 484 ? -22.234 -36.344 -19.25 1 97.38 484 ALA B C 1
ATOM 7976 O O . ALA B 1 484 ? -23.453 -36.5 -19.391 1 97.38 484 ALA B O 1
ATOM 7977 N N . ILE B 1 485 ? -21.781 -35.5 -18.406 1 96.62 485 ILE B N 1
ATOM 7978 C CA . ILE B 1 485 ? -22.625 -34.781 -17.469 1 96.62 485 ILE B CA 1
ATOM 7979 C C . ILE B 1 485 ? -22.656 -33.281 -17.844 1 96.62 485 ILE B C 1
ATOM 7981 O O . ILE B 1 485 ? -23.703 -32.625 -17.75 1 96.62 485 ILE B O 1
ATOM 7985 N N . ASP B 1 486 ? -21.547 -32.75 -18.25 1 97.62 486 ASP B N 1
ATOM 7986 C CA . ASP B 1 486 ? -21.375 -31.312 -18.531 1 97.62 486 ASP B CA 1
ATOM 7987 C C . ASP B 1 486 ? -21.781 -30.984 -19.969 1 97.62 486 ASP B C 1
ATOM 7989 O O . ASP B 1 486 ? -20.922 -30.688 -20.797 1 97.62 486 ASP B O 1
ATOM 7993 N N . VAL B 1 487 ? -23.016 -30.922 -20.188 1 95.06 487 VAL B N 1
ATOM 7994 C CA . VAL B 1 487 ? -23.531 -30.703 -21.531 1 95.06 487 VAL B CA 1
ATOM 7995 C C . VAL B 1 487 ? -23.922 -29.234 -21.719 1 95.06 487 VAL B C 1
ATOM 7997 O O . VAL B 1 487 ? -24.391 -28.594 -20.766 1 95.06 487 VAL B O 1
ATOM 8000 N N . LYS B 1 488 ? -23.672 -28.781 -22.953 1 92.25 488 LYS B N 1
ATOM 8001 C CA . LYS B 1 488 ? -24.016 -27.406 -23.25 1 92.25 488 LYS B CA 1
ATOM 8002 C C . LYS B 1 488 ? -25.516 -27.172 -23.094 1 92.25 488 LYS B C 1
ATOM 8004 O O . LYS B 1 488 ? -26.328 -28.031 -23.469 1 92.25 488 LYS B O 1
ATOM 8009 N N . ASP B 1 489 ? -25.844 -26.062 -22.531 1 89.19 489 ASP B N 1
ATOM 8010 C CA . ASP B 1 489 ? -27.25 -25.672 -22.422 1 89.19 489 ASP B CA 1
ATOM 8011 C C . ASP B 1 489 ? -27.812 -25.281 -23.781 1 89.19 489 ASP B C 1
ATOM 8013 O O . ASP B 1 489 ? -27.406 -24.281 -24.375 1 89.19 489 ASP B O 1
ATOM 8017 N N . PRO B 1 490 ? -28.797 -25.969 -24.219 1 89.62 490 PRO B N 1
ATOM 8018 C CA . PRO B 1 490 ? -29.375 -25.625 -25.516 1 89.62 490 PRO B CA 1
ATOM 8019 C C . PRO B 1 490 ? -30.094 -24.281 -25.484 1 89.62 490 PRO B C 1
ATOM 8021 O O . PRO B 1 490 ? -30.297 -23.656 -26.531 1 89.62 490 PRO B O 1
ATOM 8024 N N . GLY B 1 491 ? -30.438 -23.828 -24.312 1 90.94 491 GLY B N 1
ATOM 8025 C CA . GLY B 1 491 ? -31.156 -22.562 -24.156 1 90.94 491 GLY B CA 1
ATOM 8026 C C . GLY B 1 491 ? -30.234 -21.391 -23.906 1 90.94 491 GLY B C 1
ATOM 8027 O O . GLY B 1 491 ? -30.703 -20.281 -23.594 1 90.94 491 GLY B O 1
ATOM 8028 N N . TYR B 1 492 ? -28.969 -21.672 -24.047 1 91.19 492 TYR B N 1
ATOM 8029 C CA . TYR B 1 492 ? -28 -20.609 -23.828 1 91.19 492 TYR B CA 1
ATOM 8030 C C . TYR B 1 492 ? -28.203 -19.469 -24.812 1 91.19 492 TYR B C 1
ATOM 8032 O O . TYR B 1 492 ? -28.344 -19.703 -26.016 1 91.19 492 TYR B O 1
ATOM 8040 N N . VAL B 1 493 ? -28.328 -18.141 -24.297 1 94.75 493 VAL B N 1
ATOM 8041 C CA . VAL B 1 493 ? -28.344 -16.906 -25.094 1 94.75 493 VAL B CA 1
ATOM 8042 C C . VAL B 1 493 ? -27.156 -16.031 -24.734 1 94.75 493 VAL B C 1
ATOM 8044 O O . VAL B 1 493 ? -26.984 -15.664 -23.562 1 94.75 493 VAL B O 1
ATOM 8047 N N . PRO B 1 494 ? -26.328 -15.703 -25.703 1 95.19 494 PRO B N 1
ATOM 8048 C CA . PRO B 1 494 ? -25.156 -14.891 -25.391 1 95.19 494 PRO B CA 1
ATOM 8049 C C . PRO B 1 494 ? -25.516 -13.531 -24.812 1 95.19 494 PRO B C 1
ATOM 8051 O O . PRO B 1 494 ? -26.469 -12.891 -25.266 1 95.19 494 PRO B O 1
ATOM 8054 N N . LYS B 1 495 ? -24.766 -13.094 -23.797 1 93.56 495 LYS B N 1
ATOM 8055 C CA . LYS B 1 495 ? -24.953 -11.789 -23.172 1 93.56 495 LYS B CA 1
ATOM 8056 C C . LYS B 1 4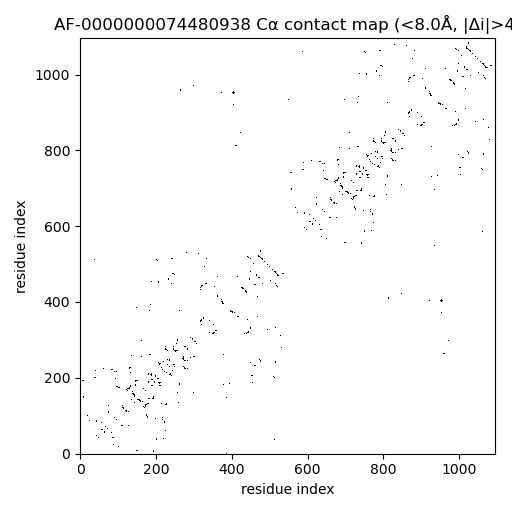95 ? -24.234 -10.695 -23.953 1 93.56 495 LYS B C 1
ATOM 8058 O O . LYS B 1 495 ? -24.609 -9.516 -23.875 1 93.56 495 LYS B O 1
ATOM 8063 N N . SER B 1 496 ? -23.188 -11.023 -24.625 1 93.06 496 SER B N 1
ATOM 8064 C CA . SER B 1 496 ? -22.344 -10.117 -25.391 1 93.06 496 SER B CA 1
ATOM 8065 C C . SER B 1 496 ? -21.531 -10.883 -26.438 1 93.06 496 SER B C 1
ATOM 8067 O O . SER B 1 496 ? -21.594 -12.109 -26.5 1 93.06 496 SER B O 1
ATOM 8069 N N . GLU B 1 497 ? -20.844 -10.039 -27.312 1 94.25 497 GLU B N 1
ATOM 8070 C CA . GLU B 1 497 ? -19.984 -10.664 -28.312 1 94.25 497 GLU B CA 1
ATOM 8071 C C . GLU B 1 497 ? -18.859 -11.445 -27.641 1 94.25 497 GLU B C 1
ATOM 8073 O O . GLU B 1 497 ? -18.453 -12.5 -28.141 1 94.25 497 GLU B O 1
ATOM 8078 N N . ARG B 1 498 ? -18.422 -10.984 -26.672 1 93.81 498 ARG B N 1
ATOM 8079 C CA . ARG B 1 498 ? -17.375 -11.664 -25.922 1 93.81 498 ARG B CA 1
ATOM 8080 C C . ARG B 1 498 ? -17.875 -12.984 -25.344 1 93.81 498 ARG B C 1
ATOM 8082 O O . ARG B 1 498 ? -17.156 -13.992 -25.391 1 93.81 498 ARG B O 1
ATOM 8089 N N . ASP B 1 499 ? -19.016 -12.898 -24.703 1 97.19 499 ASP B N 1
ATOM 8090 C CA . ASP B 1 499 ? -19.656 -14.102 -24.188 1 97.19 499 ASP B CA 1
ATOM 8091 C C . ASP B 1 499 ? -19.859 -15.141 -25.281 1 97.19 499 ASP B C 1
ATOM 8093 O O . ASP B 1 499 ? -19.531 -16.312 -25.109 1 97.19 499 ASP B O 1
ATOM 8097 N N . LYS B 1 500 ? -20.359 -14.648 -26.422 1 96.69 500 LYS B N 1
ATOM 8098 C CA . LYS B 1 500 ? -20.578 -15.531 -27.562 1 96.69 500 LYS B CA 1
ATOM 8099 C C . LYS B 1 500 ? -19.281 -16.188 -28.016 1 96.69 500 LYS B C 1
ATOM 8101 O O . LYS B 1 500 ? -19.234 -17.375 -28.297 1 96.69 500 LYS B O 1
ATOM 8106 N N . MET B 1 501 ? -18.266 -15.414 -28.078 1 95.62 501 MET B N 1
ATOM 8107 C CA . MET B 1 501 ? -16.969 -15.906 -28.516 1 95.62 501 MET B CA 1
ATOM 8108 C C . MET B 1 501 ? -16.484 -17.031 -27.625 1 95.62 501 MET B C 1
ATOM 8110 O O . MET B 1 501 ? -16.047 -18.078 -28.125 1 95.62 501 MET B O 1
ATOM 8114 N N . VAL B 1 502 ? -16.547 -16.891 -26.344 1 95.19 502 VAL B N 1
ATOM 8115 C CA . VAL B 1 502 ? -16.062 -17.875 -25.375 1 95.19 502 VAL B CA 1
ATOM 8116 C C . VAL B 1 502 ? -16.922 -19.125 -25.453 1 95.19 502 VAL B C 1
ATOM 8118 O O . VAL B 1 502 ? -16.391 -20.25 -25.453 1 95.19 502 VAL B O 1
ATOM 8121 N N . GLN B 1 503 ? -18.234 -18.953 -25.594 1 94.38 503 GLN B N 1
ATOM 8122 C CA . GLN B 1 503 ? -19.141 -20.094 -25.656 1 94.38 503 GLN B CA 1
ATOM 8123 C C . GLN B 1 503 ? -18.969 -20.875 -26.953 1 94.38 503 GLN B C 1
ATOM 8125 O O . GLN B 1 503 ? -19.125 -22.094 -26.984 1 94.38 503 GLN B O 1
ATOM 8130 N N . ASP B 1 504 ? -18.609 -20.141 -27.984 1 94.69 504 ASP B N 1
ATOM 8131 C CA . ASP B 1 504 ? -18.391 -20.781 -29.281 1 94.69 504 ASP B CA 1
ATOM 8132 C C . ASP B 1 504 ? -17.141 -21.656 -29.266 1 94.69 504 ASP B C 1
ATOM 8134 O O . ASP B 1 504 ? -17.047 -22.656 -29.984 1 94.69 504 ASP B O 1
ATOM 8138 N N . LEU B 1 505 ? -16.203 -21.344 -28.438 1 93.62 505 LEU B N 1
ATOM 8139 C CA . LEU B 1 505 ? -14.945 -22.094 -28.359 1 93.62 505 LEU B CA 1
ATOM 8140 C C . LEU B 1 505 ? -15.102 -23.312 -27.469 1 93.62 505 LEU B C 1
ATOM 8142 O O . LEU B 1 505 ? -14.258 -24.219 -27.484 1 93.62 505 LEU B O 1
ATOM 8146 N N . LEU B 1 506 ? -16.172 -23.391 -26.734 1 92.44 506 LEU B N 1
ATOM 8147 C CA . LEU B 1 506 ? -16.375 -24.484 -25.781 1 92.44 506 LEU B CA 1
ATOM 8148 C C . LEU B 1 506 ? -16.672 -25.781 -26.5 1 92.44 506 LEU B C 1
ATOM 8150 O O . LEU B 1 506 ? -17.594 -25.859 -27.328 1 92.44 506 LEU B O 1
ATOM 8154 N N . ASP B 1 507 ? -15.891 -26.781 -26.281 1 95.12 507 ASP B N 1
ATOM 8155 C CA . ASP B 1 507 ? -16.078 -28.156 -26.719 1 95.12 507 ASP B CA 1
ATOM 8156 C C . ASP B 1 507 ? -15.984 -29.125 -25.547 1 95.12 507 ASP B C 1
ATOM 8158 O O . ASP B 1 507 ? -14.891 -29.422 -25.062 1 95.12 507 ASP B O 1
ATOM 8162 N N . THR B 1 508 ? -17.141 -29.703 -25.172 1 95.06 508 THR B N 1
ATOM 8163 C CA . THR B 1 508 ? -17.203 -30.484 -23.953 1 95.06 508 THR B CA 1
ATOM 8164 C C . THR B 1 508 ? -16.438 -31.797 -24.109 1 95.06 508 THR B C 1
ATOM 8166 O O . THR B 1 508 ? -15.969 -32.375 -23.125 1 95.06 508 THR B O 1
ATOM 8169 N N . ASP B 1 509 ? -16.234 -32.281 -25.344 1 95.56 509 ASP B N 1
ATOM 8170 C CA . ASP B 1 509 ? -15.391 -33.469 -25.594 1 95.56 509 ASP B CA 1
ATOM 8171 C C . ASP B 1 509 ? -13.914 -33.125 -25.422 1 95.56 509 ASP B C 1
ATOM 8173 O O . ASP B 1 509 ? -13.164 -33.875 -24.812 1 95.56 509 ASP B O 1
ATOM 8177 N N . GLU B 1 510 ? -13.625 -32 -25.891 1 95.81 510 GLU B N 1
ATOM 8178 C CA . GLU B 1 510 ? -12.234 -31.578 -25.859 1 95.81 510 GLU B CA 1
ATOM 8179 C C . GLU B 1 510 ? -11.766 -31.344 -24.422 1 95.81 510 GLU B C 1
ATOM 8181 O O . GLU B 1 510 ? -10.609 -31.625 -24.094 1 95.81 510 GLU B O 1
ATOM 8186 N N . VAL B 1 511 ? -12.672 -30.859 -23.594 1 96.94 511 VAL B N 1
ATOM 8187 C CA . VAL B 1 511 ? -12.227 -30.406 -22.266 1 96.94 511 VAL B CA 1
ATOM 8188 C C . VAL B 1 511 ? -12.469 -31.516 -21.25 1 96.94 511 VAL B C 1
ATOM 8190 O O . VAL B 1 511 ? -12.258 -31.312 -20.047 1 96.94 511 VAL B O 1
ATOM 8193 N N . HIS B 1 512 ? -12.945 -32.719 -21.734 1 96.94 512 HIS B N 1
ATOM 8194 C CA . HIS B 1 512 ? -13.148 -33.844 -20.828 1 96.94 512 HIS B CA 1
ATOM 8195 C C . HIS B 1 512 ? -11.898 -34.125 -20 1 96.94 512 HIS B C 1
ATOM 8197 O O . HIS B 1 512 ? -10.789 -34.156 -20.547 1 96.94 512 HIS B O 1
ATOM 8203 N N . GLY B 1 513 ? -12.094 -34.281 -18.672 1 97.19 513 GLY B N 1
ATOM 8204 C CA . GLY B 1 513 ? -10.992 -34.531 -17.766 1 97.19 513 GLY B CA 1
ATOM 8205 C C . GLY B 1 513 ? -10.328 -33.281 -17.219 1 97.19 513 GLY B C 1
ATOM 8206 O O . GLY B 1 513 ? -9.492 -33.375 -16.328 1 97.19 513 GLY B O 1
ATOM 8207 N N . GLY B 1 514 ? -10.734 -32.125 -17.75 1 97.81 514 GLY B N 1
ATOM 8208 C CA . GLY B 1 514 ? -10.203 -30.859 -17.266 1 97.81 514 GLY B CA 1
ATOM 8209 C C . GLY B 1 514 ? -10.547 -30.578 -15.812 1 97.81 514 GLY B C 1
ATOM 8210 O O . GLY B 1 514 ? -11.438 -31.219 -15.242 1 97.81 514 GLY B O 1
ATOM 8211 N N . ALA B 1 515 ? -9.898 -29.656 -15.219 1 98.38 515 ALA B N 1
ATOM 8212 C CA . ALA B 1 515 ? -10.031 -29.328 -13.805 1 98.38 515 ALA B CA 1
ATOM 8213 C C . ALA B 1 515 ? -11.211 -28.391 -13.57 1 98.38 515 ALA B C 1
ATOM 8215 O O . ALA B 1 515 ? -11.531 -27.562 -14.422 1 98.38 515 ALA B O 1
ATOM 8216 N N . ILE B 1 516 ? -11.875 -28.547 -12.508 1 98.62 516 ILE B N 1
ATOM 8217 C CA . ILE B 1 516 ? -12.914 -27.641 -12.023 1 98.62 516 ILE B CA 1
ATOM 8218 C C . ILE B 1 516 ? -12.609 -27.219 -10.586 1 98.62 516 ILE B C 1
ATOM 8220 O O . ILE B 1 516 ? -12.578 -28.047 -9.68 1 98.62 516 ILE B O 1
ATOM 8224 N N . SER B 1 517 ? -12.305 -25.938 -10.375 1 98.56 517 SER B N 1
ATOM 8225 C CA . SER B 1 517 ? -11.992 -25.328 -9.078 1 98.56 517 SER B CA 1
ATOM 8226 C C . SER B 1 517 ? -12.852 -24.109 -8.812 1 98.56 517 SER B C 1
ATOM 8228 O O . SER B 1 517 ? -13.484 -23.578 -9.727 1 98.56 517 SER B O 1
ATOM 8230 N N . VAL B 1 518 ? -12.945 -23.703 -7.598 1 98.88 518 VAL B N 1
ATOM 8231 C CA . VAL B 1 518 ? -13.641 -22.469 -7.246 1 98.88 518 VAL B CA 1
ATOM 8232 C C . VAL B 1 518 ? -12.656 -21.5 -6.609 1 98.88 518 VAL B C 1
ATOM 8234 O O . VAL B 1 518 ? -11.562 -21.875 -6.199 1 98.88 518 VAL B O 1
ATOM 8237 N N . GLN B 1 519 ? -13.047 -20.281 -6.617 1 98.88 519 GLN B N 1
ATOM 8238 C CA . GLN B 1 519 ? -12.289 -19.172 -6.043 1 98.88 519 GLN B CA 1
ATOM 8239 C C . GLN B 1 519 ? -12.906 -18.703 -4.73 1 98.88 519 GLN B C 1
ATOM 8241 O O . GLN B 1 519 ? -14.125 -18.531 -4.637 1 98.88 519 GLN B O 1
ATOM 8246 N N . VAL B 1 520 ? -12.125 -18.578 -3.715 1 98.94 520 VAL B N 1
ATOM 8247 C CA . VAL B 1 520 ? -12.492 -18.031 -2.418 1 98.94 520 VAL B CA 1
ATOM 8248 C C . VAL B 1 520 ? -11.891 -16.641 -2.262 1 98.94 520 VAL B C 1
ATOM 8250 O O . VAL B 1 520 ? -10.664 -16.484 -2.238 1 98.94 520 VAL B O 1
ATOM 8253 N N . VAL B 1 521 ? -12.758 -15.633 -2.148 1 98.94 521 VAL B N 1
ATOM 8254 C CA . VAL B 1 521 ? -12.289 -14.25 -2.143 1 98.94 521 VAL B CA 1
ATOM 8255 C C . VAL B 1 521 ? -12.594 -13.609 -0.792 1 98.94 521 VAL B C 1
ATOM 8257 O O . VAL B 1 521 ? -13.727 -13.656 -0.315 1 98.94 521 VAL B O 1
ATOM 8260 N N . GLY B 1 522 ? -11.617 -13.141 -0.117 1 98.75 522 GLY B N 1
ATOM 8261 C CA . GLY B 1 522 ? -11.742 -12.266 1.038 1 98.75 522 GLY B CA 1
ATOM 8262 C C . GLY B 1 522 ? -11.383 -10.828 0.74 1 98.75 522 GLY B C 1
ATOM 8263 O O . GLY B 1 522 ? -11.148 -10.469 -0.415 1 98.75 522 GLY B O 1
ATOM 8264 N N . ARG B 1 523 ? -11.391 -9.922 1.717 1 98.06 523 ARG B N 1
ATOM 8265 C CA . ARG B 1 523 ? -11.023 -8.523 1.531 1 98.06 523 ARG B CA 1
ATOM 8266 C C . ARG B 1 523 ? -9.508 -8.352 1.497 1 98.06 523 ARG B C 1
ATOM 8268 O O . ARG B 1 523 ? -8.766 -9.336 1.596 1 98.06 523 ARG B O 1
ATOM 8275 N N . ARG B 1 524 ? -9.023 -7.148 1.258 1 98.5 524 ARG B N 1
ATOM 8276 C CA . ARG B 1 524 ? -7.613 -6.789 1.151 1 98.5 524 ARG B CA 1
ATOM 8277 C C . ARG B 1 524 ? -6.859 -7.152 2.426 1 98.5 524 ARG B C 1
ATOM 8279 O O . ARG B 1 524 ? -7.324 -6.863 3.531 1 98.5 524 ARG B O 1
ATOM 8286 N N . LEU B 1 525 ? -5.715 -7.883 2.314 1 98.56 525 LEU B N 1
ATOM 8287 C CA . LEU B 1 525 ? -4.734 -8.172 3.355 1 98.56 525 LEU B CA 1
ATOM 8288 C C . LEU B 1 525 ? -5.273 -9.203 4.34 1 98.56 525 LEU B C 1
ATOM 8290 O O . LEU B 1 525 ? -4.969 -9.141 5.535 1 98.56 525 LEU B O 1
ATOM 8294 N N . GLN B 1 526 ? -6.129 -10.141 3.857 1 98.44 526 GLN B N 1
ATOM 8295 C CA . GLN B 1 526 ? -6.73 -11.141 4.73 1 98.44 526 GLN B CA 1
ATOM 8296 C C . GLN B 1 526 ? -6.27 -12.547 4.352 1 98.44 526 GLN B C 1
ATOM 8298 O O . GLN B 1 526 ? -7.07 -13.484 4.332 1 98.44 526 GLN B O 1
ATOM 8303 N N . GLU B 1 527 ? -5.02 -12.727 4.09 1 98.81 527 GLU B N 1
ATOM 8304 C CA . GLU B 1 527 ? -4.488 -14 3.623 1 98.81 527 GLU B CA 1
ATOM 8305 C C . GLU B 1 527 ? -4.754 -15.117 4.637 1 98.81 527 GLU B C 1
ATOM 8307 O O . GLU B 1 527 ? -5.152 -16.219 4.262 1 98.81 527 GLU B O 1
ATOM 8312 N N . GLU B 1 528 ? -4.559 -14.828 5.949 1 98.81 528 GLU B N 1
ATOM 8313 C CA . GLU B 1 528 ? -4.805 -15.828 6.98 1 98.81 528 GLU B CA 1
ATOM 8314 C C . GLU B 1 528 ? -6.254 -16.297 6.965 1 98.81 528 GLU B C 1
ATOM 8316 O O . GLU B 1 528 ? -6.523 -17.5 7 1 98.81 528 GLU B O 1
ATOM 8321 N N . LYS B 1 529 ? -7.129 -15.367 6.867 1 98.69 529 LYS B N 1
ATOM 8322 C CA . LYS B 1 529 ? -8.562 -15.656 6.855 1 98.69 529 LYS B CA 1
ATOM 8323 C C . LYS B 1 529 ? -8.953 -16.438 5.602 1 98.69 529 LYS B C 1
ATOM 8325 O O . LYS B 1 529 ? -9.727 -17.391 5.676 1 98.69 529 LYS B O 1
ATOM 8330 N N . VAL B 1 530 ? -8.445 -16.047 4.48 1 98.88 530 VAL B N 1
ATOM 8331 C CA . VAL B 1 530 ? -8.789 -16.672 3.209 1 98.88 530 VAL B CA 1
ATOM 8332 C C . VAL B 1 530 ? -8.297 -18.125 3.193 1 98.88 530 VAL B C 1
ATOM 8334 O O . VAL B 1 530 ? -9.008 -19.031 2.75 1 98.88 530 VAL B O 1
ATOM 8337 N N . ILE B 1 531 ? -7.082 -18.359 3.666 1 98.81 531 ILE B N 1
ATOM 8338 C CA . ILE B 1 531 ? -6.559 -19.719 3.709 1 98.81 531 ILE B CA 1
ATOM 8339 C C . ILE B 1 531 ? -7.453 -20.594 4.59 1 98.81 531 ILE B C 1
ATOM 8341 O O . ILE B 1 531 ? -7.781 -21.719 4.227 1 98.81 531 ILE B O 1
ATOM 8345 N N . LYS B 1 532 ? -7.895 -20.062 5.738 1 98.75 532 LYS B N 1
ATOM 8346 C CA . LYS B 1 532 ? -8.789 -20.812 6.613 1 98.75 532 LYS B CA 1
ATOM 8347 C C . LYS B 1 532 ? -10.125 -21.078 5.934 1 98.75 532 LYS B C 1
ATOM 8349 O O . LYS B 1 532 ? -10.703 -22.172 6.082 1 98.75 532 LYS B O 1
ATOM 8354 N N . MET B 1 533 ? -10.625 -20.109 5.223 1 98.88 533 MET B N 1
ATOM 8355 C CA . MET B 1 533 ? -11.891 -20.281 4.512 1 98.88 533 MET B CA 1
ATOM 8356 C C . MET B 1 533 ? -11.734 -21.281 3.373 1 98.88 533 MET B C 1
ATOM 8358 O O . MET B 1 533 ? -12.648 -22.062 3.096 1 98.88 533 MET B O 1
ATOM 8362 N N . MET B 1 534 ? -10.609 -21.25 2.666 1 98.88 534 MET B N 1
ATOM 8363 C CA . MET B 1 534 ? -10.32 -22.266 1.654 1 98.88 534 MET B CA 1
ATOM 8364 C C . MET B 1 534 ? -10.414 -23.672 2.248 1 98.88 534 MET B C 1
ATOM 8366 O O . MET B 1 534 ? -10.961 -24.578 1.623 1 98.88 534 MET B O 1
ATOM 8370 N N . ARG B 1 535 ? -9.867 -23.828 3.451 1 98.5 535 ARG B N 1
ATOM 8371 C CA . ARG B 1 535 ? -9.906 -25.125 4.129 1 98.5 535 ARG B CA 1
ATOM 8372 C C . ARG B 1 535 ? -11.352 -25.547 4.41 1 98.5 535 ARG B C 1
ATOM 8374 O O . ARG B 1 535 ? -11.695 -26.719 4.27 1 98.5 535 ARG B O 1
ATOM 8381 N N . VAL B 1 536 ? -12.18 -24.594 4.863 1 98.69 536 VAL B N 1
ATOM 8382 C CA . VAL B 1 536 ? -13.586 -24.875 5.113 1 98.69 536 VAL B CA 1
ATOM 8383 C C . VAL B 1 536 ? -14.242 -25.391 3.834 1 98.69 536 VAL B C 1
ATOM 8385 O O . VAL B 1 536 ? -14.953 -26.391 3.852 1 98.69 536 VAL B O 1
ATOM 8388 N N . VAL B 1 537 ? -13.992 -24.75 2.709 1 98.88 537 VAL B N 1
ATOM 8389 C CA . VAL B 1 537 ? -14.594 -25.125 1.434 1 98.88 537 VAL B CA 1
ATOM 8390 C C . VAL B 1 537 ? -14.07 -26.484 0.987 1 98.88 537 VAL B C 1
ATOM 8392 O O . VAL B 1 537 ? -14.844 -27.344 0.579 1 98.88 537 VAL B O 1
ATOM 8395 N N . ALA B 1 538 ? -12.766 -26.672 1.039 1 98.81 538 ALA B N 1
ATOM 8396 C CA . ALA B 1 538 ? -12.141 -27.906 0.604 1 98.81 538 ALA B CA 1
ATOM 8397 C C . ALA B 1 538 ? -12.672 -29.109 1.396 1 98.81 538 ALA B C 1
ATOM 8399 O O . ALA B 1 538 ? -12.93 -30.172 0.83 1 98.81 538 ALA B O 1
ATOM 8400 N N . LYS B 1 539 ? -12.82 -28.922 2.686 1 98.44 539 LYS B N 1
ATOM 8401 C CA . LYS B 1 539 ? -13.352 -30 3.525 1 98.44 539 LYS B CA 1
ATOM 8402 C C . LYS B 1 539 ? -14.82 -30.266 3.197 1 98.44 539 LYS B C 1
ATOM 8404 O O . LYS B 1 539 ? -15.25 -31.422 3.182 1 98.44 539 LYS B O 1
ATOM 8409 N N . ALA B 1 540 ? -15.523 -29.219 2.959 1 98.56 540 ALA B N 1
ATOM 8410 C CA . ALA B 1 540 ? -16.938 -29.375 2.637 1 98.56 540 ALA B CA 1
ATOM 8411 C C . ALA B 1 540 ? -17.125 -30.203 1.368 1 98.56 540 ALA B C 1
ATOM 8413 O O . ALA B 1 540 ? -18 -31.078 1.307 1 98.56 540 ALA B O 1
ATOM 8414 N N . VAL B 1 541 ? -16.328 -29.953 0.368 1 98.44 541 VAL B N 1
ATOM 8415 C CA . VAL B 1 541 ? -16.5 -30.641 -0.912 1 98.44 541 VAL B CA 1
ATOM 8416 C C . VAL B 1 541 ? -15.711 -31.938 -0.909 1 98.44 541 VAL B C 1
ATOM 8418 O O . VAL B 1 541 ? -15.805 -32.75 -1.847 1 98.44 541 VAL B O 1
ATOM 8421 N N . GLY B 1 542 ? -14.883 -32.156 0.133 1 97.94 542 GLY B N 1
ATOM 8422 C CA . GLY B 1 542 ? -14.133 -33.375 0.285 1 97.94 542 GLY B CA 1
ATOM 8423 C C . GLY B 1 542 ? -12.828 -33.406 -0.499 1 97.94 542 GLY B C 1
ATOM 8424 O O . GLY B 1 542 ? -12.391 -34.438 -0.972 1 97.94 542 GLY B O 1
ATOM 8425 N N . THR B 1 543 ? -12.234 -32.219 -0.704 1 97.81 543 THR B N 1
ATOM 8426 C CA . THR B 1 543 ? -11.047 -32.156 -1.546 1 97.81 543 THR B CA 1
ATOM 8427 C C . THR B 1 543 ? -9.867 -31.578 -0.775 1 97.81 543 THR B C 1
ATOM 8429 O O . THR B 1 543 ? -8.883 -31.141 -1.374 1 97.81 543 THR B O 1
ATOM 8432 N N . ASP B 1 544 ? -9.922 -31.469 0.573 1 95.75 544 ASP B N 1
ATOM 8433 C CA . ASP B 1 544 ? -8.797 -31.016 1.381 1 95.75 544 ASP B CA 1
ATOM 8434 C C . ASP B 1 544 ? -7.586 -31.922 1.2 1 95.75 544 ASP B C 1
ATOM 8436 O O . ASP B 1 544 ? -6.445 -31.5 1.387 1 95.75 544 ASP B O 1
ATOM 8440 N N . LYS B 1 545 ? -7.82 -33.188 0.74 1 93.19 545 LYS B N 1
ATOM 8441 C CA . LYS B 1 545 ? -6.793 -34.156 0.381 1 93.19 545 LYS B CA 1
ATOM 8442 C C . LYS B 1 545 ? -6.949 -34.594 -1.067 1 93.19 545 LYS B C 1
ATOM 8444 O O . LYS B 1 545 ? -6.875 -35.812 -1.359 1 93.19 545 LYS B O 1
ATOM 8449 N N . TYR B 1 546 ? -7.16 -33.625 -1.862 1 93.19 546 TYR B N 1
ATOM 8450 C CA . TYR B 1 546 ? -7.449 -33.875 -3.27 1 93.19 546 TYR B CA 1
ATOM 8451 C C . TYR B 1 546 ? -6.352 -34.719 -3.91 1 93.19 546 TYR B C 1
ATOM 8453 O O . TYR B 1 546 ? -6.629 -35.562 -4.746 1 93.19 546 TYR B O 1
ATOM 8461 N N . TRP B 1 547 ? -5.125 -34.531 -3.547 1 92.88 547 TRP B N 1
ATOM 8462 C CA . TRP B 1 547 ? -3.959 -35.125 -4.199 1 92.88 547 TRP B CA 1
ATOM 8463 C C . TRP B 1 547 ? -3.406 -36.281 -3.375 1 92.88 547 TRP B C 1
ATOM 8465 O O . TRP B 1 547 ? -2.377 -36.844 -3.725 1 92.88 547 TRP B O 1
ATOM 8475 N N . HIS B 1 548 ? -3.979 -36.562 -2.254 1 84.44 548 HIS B N 1
ATOM 8476 C CA . HIS B 1 548 ? -3.541 -37.688 -1.424 1 84.44 548 HIS B CA 1
ATOM 8477 C C . HIS B 1 548 ? -4.535 -38.844 -1.489 1 84.44 548 HIS B C 1
ATOM 8479 O O . HIS B 1 548 ? -5.734 -38.625 -1.684 1 84.44 548 HIS B O 1
#

Nearest PDB structures (foldseek):
  4hbp-assembly1_B  TM=8.167E-01  e=2.042E-34  Rattus norvegicus
  4hbp-assembly1_A  TM=8.158E-01  e=2.517E-34  Rattus norvegicus
  5h6t-assembly1_A  TM=8.146E-01  e=5.334E-25  Microbacterium sp. HM58-2
  4yj6-assembly1_A  TM=8.052E-01  e=2.548E-23  bacterium CSBL00001
  4yji-assembly1_A  TM=7.887E-01  e=4.281E-22  bacterium CSBL00001

Solvent-accessible surface area (backbone atoms only — not comparable to full-atom values): 53800 Å² total; per-residue (Å²): 119,58,70,76,46,28,60,52,52,14,49,50,51,42,50,55,34,62,67,46,56,58,71,89,45,56,72,56,74,91,74,51,81,56,89,85,56,34,61,48,60,60,43,67,77,70,68,67,78,57,50,72,64,34,48,56,55,42,68,39,49,46,62,53,50,45,50,34,34,76,70,64,73,42,49,22,36,58,48,38,48,30,25,50,35,37,32,46,46,33,27,77,74,23,42,16,56,57,43,56,40,47,69,60,16,39,50,50,13,42,51,51,43,51,45,28,70,73,68,72,45,72,73,31,94,35,41,34,43,52,40,37,34,30,31,36,54,28,38,55,71,36,52,46,38,38,34,35,59,51,19,58,60,52,51,65,44,36,92,51,47,8,53,50,51,45,53,41,48,63,24,24,37,25,52,36,43,25,14,26,29,3,44,48,48,66,28,62,34,14,36,29,80,45,76,39,61,22,26,14,44,56,25,50,69,21,34,13,18,9,23,22,8,7,46,31,33,28,31,63,47,33,22,30,52,31,30,40,34,38,31,59,42,30,13,40,48,42,4,18,28,46,51,44,26,32,31,42,44,52,17,67,24,67,48,47,57,52,59,42,62,64,46,61,62,33,59,69,92,50,55,66,26,42,28,48,35,16,66,32,64,65,34,42,50,50,51,53,44,52,52,34,68,63,47,47,43,69,70,22,74,69,24,52,89,62,72,73,65,91,72,82,76,64,94,59,48,37,36,24,36,38,82,58,57,82,53,50,74,44,34,49,35,31,52,50,38,52,48,50,45,51,53,32,37,45,73,73,58,32,45,78,44,76,50,80,48,78,64,36,67,58,34,26,50,49,47,52,50,56,73,34,29,38,18,22,48,61,50,50,53,46,33,54,64,21,50,53,78,79,54,80,78,45,47,65,40,76,68,40,63,57,34,46,32,50,57,50,15,51,50,42,41,48,52,51,51,51,35,34,52,50,41,51,54,48,55,55,36,17,81,73,39,92,83,56,44,46,56,65,33,40,41,29,51,45,46,44,56,21,37,40,49,62,92,59,76,83,68,50,49,63,31,17,32,38,36,63,62,32,26,11,34,29,32,36,38,63,54,58,24,42,49,90,74,30,54,80,62,88,80,70,72,70,81,37,75,66,19,39,53,56,59,68,68,63,46,48,73,77,26,39,48,14,16,17,34,35,24,39,31,31,56,61,74,31,53,59,54,37,53,54,50,43,49,53,52,15,52,47,58,66,30,66,52,67,79,103,118,59,72,73,47,27,60,51,54,13,52,51,50,41,50,54,34,62,68,47,56,59,71,88,46,54,71,56,74,91,74,50,80,56,88,84,57,36,61,48,59,59,43,65,79,69,69,66,78,56,50,73,64,36,49,56,56,42,70,39,49,47,62,54,49,43,50,33,37,75,69,64,74,41,50,22,35,57,48,37,48,31,26,50,35,38,30,45,46,35,26,76,76,20,43,16,56,56,43,55,41,46,68,61,17,39,48,50,13,44,52,49,42,51,46,28,68,73,67,73,43,72,74,32,93,36,41,34,43,50,38,36,34,30,32,36,54,29,39,54,70,37,52,45,36,37,33,33,58,50,19,59,61,52,52,63,43,36,91,50,46,8,54,51,50,44,52,42,48,62,24,24,38,25,53,37,41,25,14,26,30,4,43,50,48,66,31,61,36,13,37,28,80,43,78,39,6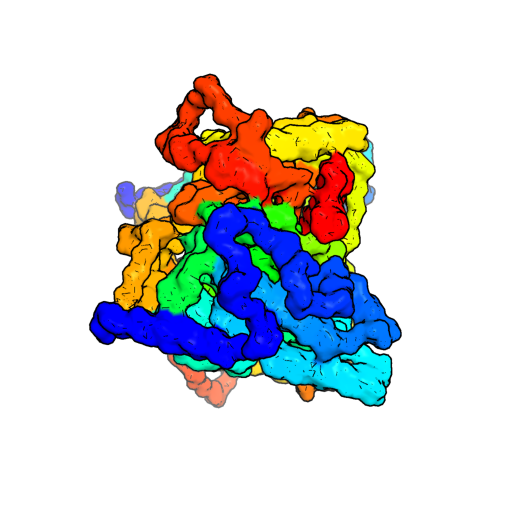1,22,26,14,44,56,25,49,68,21,34,14,19,8,22,21,7,7,46,32,33,29,30,62,46,33,21,27,52,31,29,39,33,38,30,59,44,30,12,40,50,42,3,19,28,46,54,45,24,33,31,43,44,51,18,70,24,68,47,47,57,53,58,43,60,62,46,62,63,33,61,68,90,49,54,67,26,43,28,47,36,16,65,32,63,66,35,43,50,49,52,54,43,53,52,33,67,64,47,45,44,69,72,22,74,70,25,54,88,63,72,75,63,90,73,84,76,66,94,59,46,36,36,24,37,37,81,58,55,83,52,50,74,44,33,49,35,32,53,49,37,52,48,50,45,51,52,32,37,45,73,73,59,33,44,77,44,76,50,79,49,77,61,36,64,57,34,26,50,49,47,53,48,57,74,33,29,38,17,21,49,60,50,50,53,46,36,55,65,22,50,52,80,79,54,81,78,45,46,65,43,76,69,40,62,58,33,45,31,49,58,51,16,51,52,42,42,49,51,53,50,51,37,35,52,50,41,50,54,49,55,55,36,16,80,74,39,93,84,57,46,45,55,65,33,39,40,28,52,46,46,45,55,20,36,40,48,62,92,60,77,84,70,51,50,64,31,17,30,38,36,65,60,32,25,13,36,30,33,35,38,63,53,57,23,42,49,90,74,30,52,81,64,87,79,69,72,70,83,38,74,65,18,38,53,57,58,67,68,62,46,49,74,76,27,38,48,15,17,16,35,36,25,39,32,32,57,62,74,32,54,59,53,35,54,54,50,41,49,55,51,15,53,47,60,66,30,65,53,66,79,105